Protein AF-0000000075437712 (afdb_homodimer)

Structure (mmCIF, N/CA/C/O backbone):
data_AF-0000000075437712-model_v1
#
loop_
_entity.id
_entity.type
_entity.pdbx_description
1 polymer 'X-Pro dipeptidyl-peptidase'
#
loop_
_atom_site.group_PDB
_atom_site.id
_atom_site.type_symbol
_atom_site.label_atom_id
_atom_site.label_alt_id
_atom_site.label_comp_id
_atom_site.label_asym_id
_atom_site.label_entity_id
_atom_site.label_seq_id
_atom_site.pdbx_PDB_ins_code
_atom_site.Cartn_x
_atom_site.Cartn_y
_atom_site.Cartn_z
_atom_site.occupancy
_atom_site.B_iso_or_equiv
_atom_site.auth_seq_id
_atom_site.auth_comp_id
_atom_site.auth_asym_id
_atom_site.auth_atom_id
_atom_site.pdbx_PDB_model_num
ATOM 1 N N . MET A 1 1 ? 35.438 31.781 1.878 1 19.27 1 MET A N 1
ATOM 2 C CA . MET A 1 1 ? 36.156 30.953 0.917 1 19.27 1 MET A CA 1
ATOM 3 C C . MET A 1 1 ? 35.562 29.547 0.841 1 19.27 1 MET A C 1
ATOM 5 O O . MET A 1 1 ? 34.906 29.109 1.767 1 19.27 1 MET A O 1
ATOM 9 N N . ALA A 1 2 ? 35.969 28.734 -0.292 1 21.73 2 ALA A N 1
ATOM 10 C CA . ALA A 1 2 ? 35.188 27.641 -0.884 1 21.73 2 ALA A CA 1
ATOM 11 C C . ALA A 1 2 ? 35.031 26.5 0.112 1 21.73 2 ALA A C 1
ATOM 13 O O . ALA A 1 2 ? 35.656 25.438 -0.028 1 21.73 2 ALA A O 1
ATOM 14 N N . LEU A 1 3 ? 35.031 26.656 1.427 1 22.58 3 LEU A N 1
ATOM 15 C CA . LEU A 1 3 ? 34.812 25.438 2.195 1 22.58 3 LEU A CA 1
ATOM 16 C C . LEU A 1 3 ? 33.406 24.875 1.938 1 22.58 3 LEU A C 1
ATOM 18 O O . LEU A 1 3 ? 32.594 24.828 2.846 1 22.58 3 LEU A O 1
ATOM 22 N N . ALA A 1 4 ? 32.688 25.25 0.867 1 29.36 4 ALA A N 1
ATOM 23 C CA . ALA A 1 4 ? 31.344 24.875 0.454 1 29.36 4 ALA A CA 1
ATOM 24 C C . ALA A 1 4 ? 31.234 23.375 0.222 1 29.36 4 ALA A C 1
ATOM 26 O O . ALA A 1 4 ? 31.141 22.922 -0.921 1 29.36 4 ALA A O 1
ATOM 27 N N . GLY A 1 5 ? 32.156 22.484 0.928 1 27.7 5 GLY A N 1
ATOM 28 C CA . GLY A 1 5 ? 32.188 21.047 0.712 1 27.7 5 GLY A CA 1
ATOM 29 C C . GLY A 1 5 ? 30.812 20.406 0.836 1 27.7 5 GLY A C 1
ATOM 30 O O . GLY A 1 5 ? 29.938 20.922 1.554 1 27.7 5 GLY A O 1
ATOM 31 N N . SER A 1 6 ? 30.359 19.719 -0.19 1 31.84 6 SER A N 1
ATOM 32 C CA . SER A 1 6 ? 29.141 18.938 -0.34 1 31.84 6 SER A CA 1
ATOM 33 C C . SER A 1 6 ? 28.859 18.125 0.912 1 31.84 6 SER A C 1
ATOM 35 O O . SER A 1 6 ? 29.656 17.266 1.298 1 31.84 6 SER A O 1
ATOM 37 N N . HIS A 1 7 ? 28.422 18.672 1.962 1 31.28 7 HIS A N 1
ATOM 38 C CA . HIS A 1 7 ? 28.125 18.203 3.307 1 31.28 7 HIS A CA 1
ATOM 39 C C . HIS A 1 7 ? 27.438 16.828 3.27 1 31.28 7 HIS A C 1
ATOM 41 O O . HIS A 1 7 ? 27.219 16.219 4.312 1 31.28 7 HIS A O 1
ATOM 47 N N . PHE A 1 8 ? 26.688 16.625 2.18 1 36 8 PHE A N 1
ATOM 48 C CA . PHE A 1 8 ? 25.984 15.352 2.273 1 36 8 PHE A CA 1
ATOM 49 C C . PHE A 1 8 ? 26.938 14.195 1.966 1 36 8 PHE A C 1
ATOM 51 O O . PHE A 1 8 ? 26.5 13.055 1.789 1 36 8 PHE A O 1
ATOM 58 N N . GLY A 1 9 ? 28.219 14.516 1.406 1 31.27 9 GLY A N 1
ATOM 59 C CA . GLY A 1 9 ? 29.047 13.43 0.918 1 31.27 9 GLY A CA 1
ATOM 60 C C . GLY A 1 9 ? 29.203 12.305 1.919 1 31.27 9 GLY A C 1
ATOM 61 O O . GLY A 1 9 ? 28.5 11.289 1.834 1 31.27 9 GLY A O 1
ATOM 62 N N . GLY A 1 10 ? 30.562 12.031 2.385 1 32.06 10 GLY A N 1
ATOM 63 C CA . GLY A 1 10 ? 31.375 10.836 2.602 1 32.06 10 GLY A CA 1
ATOM 64 C C . GLY A 1 10 ? 30.984 10.078 3.859 1 32.06 10 GLY A C 1
ATOM 65 O O . GLY A 1 10 ? 31.625 9.078 4.199 1 32.06 10 GLY A O 1
ATOM 66 N N . GLN A 1 11 ? 30.625 10.719 4.965 1 31.69 11 GLN A N 1
ATOM 67 C CA . GLN A 1 11 ? 30.812 9.789 6.074 1 31.69 11 GLN A CA 1
ATOM 68 C C . GLN A 1 11 ? 29.734 8.703 6.066 1 31.69 11 GLN A C 1
ATOM 70 O O . GLN A 1 11 ? 28.609 8.945 6.488 1 31.69 11 GLN A O 1
ATOM 75 N N . TRP A 1 12 ? 29.688 7.883 5.031 1 36.44 12 TRP A N 1
ATOM 76 C CA . TRP A 1 12 ? 28.953 6.629 5.16 1 36.44 12 TRP A CA 1
ATOM 77 C C . TRP A 1 12 ? 29.141 6.023 6.547 1 36.44 12 TRP A C 1
ATOM 79 O O . TRP A 1 12 ? 30.125 5.305 6.789 1 36.44 12 TRP A O 1
ATOM 89 N N . GLY A 1 13 ? 29.141 6.812 7.566 1 34.25 13 GLY A N 1
ATOM 90 C CA . GLY A 1 13 ? 29.156 6.082 8.82 1 34.25 13 GLY A CA 1
ATOM 91 C C . GLY A 1 13 ? 28.156 4.938 8.859 1 34.25 13 GLY A C 1
ATOM 92 O O . GLY A 1 13 ? 27.234 4.883 8.039 1 34.25 13 GLY A O 1
ATOM 93 N N . SER A 1 14 ? 28.578 3.873 9.562 1 41.28 14 SER A N 1
ATOM 94 C CA . SER A 1 14 ? 27.828 2.648 9.797 1 41.28 14 SER A CA 1
ATOM 95 C C . SER A 1 14 ? 26.359 2.947 10.047 1 41.28 14 SER A C 1
ATOM 97 O O . SER A 1 14 ? 26.016 3.773 10.898 1 41.28 14 SER A O 1
ATOM 99 N N . PHE A 1 15 ? 25.656 2.904 8.875 1 47.38 15 PHE A N 1
ATOM 100 C CA . PHE A 1 15 ? 24.203 2.91 9.086 1 47.38 15 PHE A CA 1
ATOM 101 C C . PHE A 1 15 ? 23.844 2.295 10.43 1 47.38 15 PHE A C 1
ATOM 103 O O . PHE A 1 15 ? 22.672 2.199 10.781 1 47.38 15 PHE A O 1
ATOM 110 N N . ALA A 1 16 ? 24.953 1.551 10.969 1 42.88 16 ALA A N 1
ATOM 111 C CA . ALA A 1 16 ? 24.641 0.781 12.172 1 42.88 16 ALA A CA 1
ATOM 112 C C . ALA A 1 16 ? 24.141 1.691 13.297 1 42.88 16 ALA A C 1
ATOM 114 O O . ALA A 1 16 ? 24.734 2.748 13.547 1 42.88 16 ALA A O 1
ATOM 115 N N . ILE A 1 17 ? 22.984 1.349 13.719 1 47.12 17 ILE A N 1
ATOM 116 C CA . ILE A 1 17 ? 22.172 1.823 14.836 1 47.12 17 ILE A CA 1
ATOM 117 C C . ILE A 1 17 ? 23.078 2.158 16.016 1 47.12 17 ILE A C 1
ATOM 119 O O . ILE A 1 17 ? 24.078 1.478 16.266 1 47.12 17 ILE A O 1
ATOM 123 N N . ALA A 1 18 ? 22.844 3.207 16.5 1 44.34 18 ALA A N 1
ATOM 124 C CA . ALA A 1 18 ? 23.234 3.639 17.844 1 44.34 18 ALA A CA 1
ATOM 125 C C . ALA A 1 18 ? 23.172 2.479 18.828 1 44.34 18 ALA A C 1
ATOM 127 O O . ALA A 1 18 ? 22.469 1.487 18.578 1 44.34 18 ALA A O 1
ATOM 128 N N . GLY A 1 19 ? 23.953 2.461 19.891 1 45 19 GLY A N 1
ATOM 129 C CA . GLY A 1 19 ? 24.203 1.577 21.016 1 45 19 GLY A CA 1
ATOM 130 C C . GLY A 1 19 ? 22.969 0.795 21.438 1 45 19 GLY A C 1
ATOM 131 O O . GLY A 1 19 ? 23.078 -0.218 22.125 1 45 19 GLY A O 1
ATOM 132 N N . ASP A 1 20 ? 21.75 1.227 21.141 1 50.75 20 ASP A N 1
ATOM 133 C CA . ASP A 1 20 ? 20.578 0.594 21.719 1 50.75 20 ASP A CA 1
ATOM 134 C C . ASP A 1 20 ? 20.062 -0.544 20.844 1 50.75 20 ASP A C 1
ATOM 136 O O . ASP A 1 20 ? 19.031 -1.147 21.125 1 50.75 20 ASP A O 1
ATOM 140 N N . SER A 1 21 ? 20.719 -0.77 19.688 1 51.44 21 SER A N 1
ATOM 141 C CA . SER A 1 21 ? 20.25 -1.776 18.734 1 51.44 21 SER A CA 1
ATOM 142 C C . SER A 1 21 ? 20.406 -3.184 19.297 1 51.44 21 SER A C 1
ATOM 144 O O . SER A 1 21 ? 19.75 -4.121 18.844 1 51.44 21 SER A O 1
ATOM 146 N N . PHE A 1 22 ? 21.188 -3.359 20.359 1 49.28 22 PHE A N 1
ATOM 147 C CA . PHE A 1 22 ? 21.5 -4.699 20.844 1 49.28 22 PHE A CA 1
ATOM 148 C C . PHE A 1 22 ? 20.391 -5.223 21.734 1 49.28 22 PHE A C 1
ATOM 150 O O . PHE A 1 22 ? 20.328 -6.418 22.031 1 49.28 22 PHE A O 1
ATOM 157 N N . ASN A 1 23 ? 19.328 -4.332 22.016 1 65.81 23 ASN A N 1
ATOM 158 C CA . ASN A 1 23 ? 18.281 -4.844 22.891 1 65.81 23 ASN A CA 1
ATOM 159 C C . ASN A 1 23 ? 16.984 -5.078 22.109 1 65.81 23 ASN A C 1
ATOM 161 O O . ASN A 1 23 ? 15.922 -5.277 22.719 1 65.81 23 ASN A O 1
ATOM 165 N N . LEU A 1 24 ? 17.234 -5.27 20.766 1 82 24 LEU A N 1
ATOM 166 C CA . LEU A 1 24 ? 16.047 -5.504 19.953 1 82 24 LEU A CA 1
ATOM 167 C C . LEU A 1 24 ? 15.844 -6.996 19.719 1 82 24 LEU A C 1
ATOM 169 O O . LEU A 1 24 ? 16.812 -7.758 19.625 1 82 24 LEU A O 1
ATOM 173 N N . SER A 1 25 ? 14.586 -7.414 19.75 1 91.94 25 SER A N 1
ATOM 174 C CA . SER A 1 25 ? 14.258 -8.781 19.359 1 91.94 25 SER A CA 1
ATOM 175 C C . SER A 1 25 ? 14.617 -9.023 17.891 1 91.94 25 SER A C 1
ATOM 177 O O . SER A 1 25 ? 14.852 -8.078 17.141 1 91.94 25 SER A O 1
ATOM 179 N N . MET A 1 26 ? 14.789 -10.25 17.5 1 96 26 MET A N 1
ATOM 180 C CA . MET A 1 26 ? 15.062 -10.562 16.094 1 96 26 MET A CA 1
ATOM 181 C C . MET A 1 26 ? 13.922 -10.078 15.203 1 96 26 MET A C 1
ATOM 183 O O . MET A 1 26 ? 14.164 -9.641 14.078 1 96 26 MET A O 1
ATOM 187 N N . THR A 1 27 ? 12.672 -10.141 15.727 1 95.19 27 THR A N 1
ATOM 188 C CA . THR A 1 27 ? 11.523 -9.586 15.016 1 95.19 27 THR A CA 1
ATOM 189 C C . THR A 1 27 ? 11.742 -8.109 14.703 1 95.19 27 THR A C 1
ATOM 191 O O . THR A 1 27 ? 11.508 -7.66 13.578 1 95.19 27 THR A O 1
ATOM 194 N N . ASP A 1 28 ? 12.266 -7.395 15.664 1 94.44 28 ASP A N 1
ATOM 195 C CA . ASP A 1 28 ? 12.531 -5.973 15.484 1 94.44 28 ASP A CA 1
ATOM 196 C C . ASP A 1 28 ? 13.602 -5.742 14.422 1 94.44 28 ASP A C 1
ATOM 198 O O . ASP A 1 28 ? 13.508 -4.801 13.633 1 94.44 28 ASP A O 1
ATOM 202 N N . HIS A 1 29 ? 14.625 -6.629 14.445 1 96.38 29 HIS A N 1
ATOM 203 C CA . HIS A 1 29 ? 15.68 -6.516 13.445 1 96.38 29 HIS A CA 1
ATOM 204 C C . HIS A 1 29 ? 15.125 -6.711 12.039 1 96.38 29 HIS A C 1
ATOM 206 O O . HIS A 1 29 ? 15.516 -6.008 11.102 1 96.38 29 HIS A O 1
ATOM 212 N N . VAL A 1 30 ? 14.211 -7.645 11.891 1 97.38 30 VAL A N 1
ATOM 213 C CA . VAL A 1 30 ? 13.602 -7.918 10.586 1 97.38 30 VAL A CA 1
ATOM 214 C C . VAL A 1 30 ? 12.797 -6.703 10.133 1 97.38 30 VAL A C 1
ATOM 216 O O . VAL A 1 30 ? 12.938 -6.25 8.992 1 97.38 30 VAL A O 1
ATOM 219 N N . ILE A 1 31 ? 12.008 -6.129 11.023 1 96.44 31 ILE A N 1
ATOM 220 C CA . ILE A 1 31 ? 11.164 -4.977 10.727 1 96.44 31 ILE A CA 1
ATOM 221 C C . ILE A 1 31 ? 12.031 -3.783 10.336 1 96.44 31 ILE A C 1
ATOM 223 O O . ILE A 1 31 ? 11.758 -3.102 9.352 1 96.44 31 ILE A O 1
ATOM 227 N N . ARG A 1 32 ? 13.047 -3.576 11.086 1 96.31 32 ARG A N 1
ATOM 228 C CA . ARG A 1 32 ? 13.953 -2.459 10.828 1 96.31 32 ARG A CA 1
ATOM 229 C C . ARG A 1 32 ? 14.641 -2.609 9.477 1 96.31 32 ARG A C 1
ATOM 231 O O . ARG A 1 32 ? 14.75 -1.644 8.719 1 96.31 32 ARG A O 1
ATOM 238 N N . THR A 1 33 ? 15.102 -3.82 9.172 1 97.56 33 THR A N 1
ATOM 239 C CA . THR A 1 33 ? 15.781 -4.074 7.906 1 97.56 33 THR A CA 1
ATOM 240 C C . THR A 1 33 ? 14.852 -3.789 6.73 1 97.56 33 THR A C 1
ATOM 242 O O . THR A 1 33 ? 15.25 -3.141 5.758 1 97.56 33 THR A O 1
ATOM 245 N N . GLN A 1 34 ? 13.656 -4.23 6.863 1 97.06 34 GLN A N 1
ATOM 246 C CA . GLN A 1 34 ? 12.68 -3.988 5.809 1 97.06 34 GLN A CA 1
ATOM 247 C C . GLN A 1 34 ? 12.445 -2.494 5.602 1 97.06 34 GLN A C 1
ATOM 249 O O . GLN A 1 34 ? 12.414 -2.014 4.469 1 97.06 34 GLN A O 1
ATOM 254 N N . ALA A 1 35 ? 12.273 -1.792 6.648 1 96.81 35 ALA A N 1
ATOM 255 C CA . ALA A 1 35 ? 12.055 -0.349 6.578 1 96.81 35 ALA A CA 1
ATOM 256 C C . ALA A 1 35 ? 13.266 0.361 5.977 1 96.81 35 ALA A C 1
ATOM 258 O O . ALA A 1 35 ? 13.109 1.267 5.152 1 96.81 35 ALA A O 1
ATOM 259 N N . ASP A 1 36 ? 14.469 -0.051 6.395 1 97.5 36 ASP A N 1
ATOM 260 C CA . ASP A 1 36 ? 15.703 0.557 5.898 1 97.5 36 ASP A CA 1
ATOM 261 C C . ASP A 1 36 ? 15.836 0.368 4.391 1 97.5 36 ASP A C 1
ATOM 263 O O . ASP A 1 36 ? 16.188 1.306 3.67 1 97.5 36 ASP A O 1
ATOM 267 N N . LEU A 1 37 ? 15.547 -0.767 3.992 1 97.5 37 LEU A N 1
ATOM 268 C CA . LEU A 1 37 ? 15.695 -1.061 2.57 1 97.5 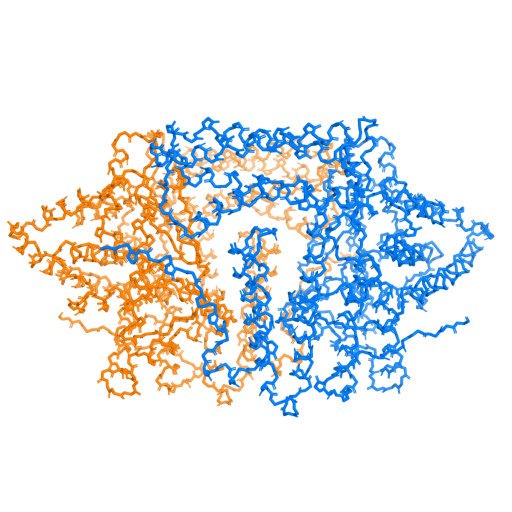37 LEU A CA 1
ATOM 269 C C . LEU A 1 37 ? 14.68 -0.275 1.745 1 97.5 37 LEU A C 1
ATOM 271 O O . LEU A 1 37 ? 14.969 0.126 0.616 1 97.5 37 LEU A O 1
ATOM 275 N N . GLY A 1 38 ? 13.508 -0.101 2.309 1 96.5 38 GLY A N 1
ATOM 276 C CA . GLY A 1 38 ? 12.555 0.771 1.644 1 96.5 38 GLY A CA 1
ATOM 277 C C . GLY A 1 38 ? 13.078 2.176 1.422 1 96.5 38 GLY A C 1
ATOM 278 O O . GLY A 1 38 ? 12.93 2.738 0.336 1 96.5 38 GLY A O 1
ATOM 279 N N . GLU A 1 39 ? 13.773 2.699 2.396 1 96.12 39 GLU A N 1
ATOM 280 C CA . GLU A 1 39 ? 14.375 4.027 2.312 1 96.12 39 GLU A CA 1
ATOM 281 C C . GLU A 1 39 ? 15.484 4.062 1.266 1 96.12 39 GLU A C 1
ATOM 283 O O . GLU A 1 39 ? 15.531 4.973 0.434 1 96.12 39 GLU A O 1
ATOM 288 N N . LEU A 1 40 ? 16.312 3.09 1.335 1 97.62 40 LEU A N 1
ATOM 289 C CA . LEU A 1 40 ? 17.484 3.047 0.467 1 97.62 40 LEU A CA 1
ATOM 290 C C . LEU A 1 40 ? 17.062 2.898 -0.994 1 97.62 40 LEU A C 1
ATOM 292 O O . LEU A 1 40 ? 17.609 3.582 -1.867 1 97.62 40 LEU A O 1
ATOM 296 N N . ASP A 1 41 ? 16.062 2.121 -1.199 1 96.88 41 ASP A N 1
ATOM 297 C CA . ASP A 1 41 ? 15.625 1.867 -2.568 1 96.88 41 ASP A CA 1
ATOM 298 C C . ASP A 1 41 ? 14.961 3.102 -3.172 1 96.88 41 ASP A C 1
ATOM 300 O O . ASP A 1 41 ? 15.125 3.381 -4.359 1 96.88 41 ASP A O 1
ATOM 304 N N . GLU A 1 42 ? 14.242 3.785 -2.383 1 96.94 42 GLU A N 1
ATOM 305 C CA . GLU A 1 42 ? 13.547 4.973 -2.877 1 96.94 42 GLU A CA 1
ATOM 306 C C . GLU A 1 42 ? 14.531 6.105 -3.166 1 96.94 42 GLU A C 1
ATOM 308 O O . GLU A 1 42 ? 14.352 6.852 -4.129 1 96.94 42 GLU A O 1
ATOM 313 N N . PHE A 1 43 ? 15.547 6.23 -2.355 1 97.75 43 PHE A N 1
ATOM 314 C CA . PHE A 1 43 ? 16.484 7.336 -2.523 1 97.75 43 PHE A CA 1
ATOM 315 C C . PHE A 1 43 ? 17.5 7.02 -3.609 1 97.75 43 PHE A C 1
ATOM 317 O O . PHE A 1 43 ? 17.734 7.832 -4.508 1 97.75 43 PHE A O 1
ATOM 324 N N . TYR A 1 44 ? 18.109 5.816 -3.492 1 97.94 44 TYR A N 1
ATOM 325 C CA . TYR A 1 44 ? 19.109 5.398 -4.465 1 97.94 44 TYR A CA 1
ATOM 326 C C . TYR A 1 44 ? 18.469 4.668 -5.637 1 97.94 44 TYR A C 1
ATOM 328 O O . TYR A 1 44 ? 18.719 3.484 -5.863 1 97.94 44 TYR A O 1
ATOM 336 N N . ASN A 1 45 ? 17.734 5.414 -6.496 1 97.69 45 ASN A N 1
ATOM 337 C CA . ASN A 1 45 ? 16.859 4.789 -7.469 1 97.69 45 ASN A CA 1
ATOM 338 C C . ASN A 1 45 ? 17.469 4.797 -8.867 1 97.69 45 ASN A C 1
ATOM 340 O O . ASN A 1 45 ? 16.797 4.465 -9.844 1 97.69 45 ASN A O 1
ATOM 344 N N . ILE A 1 46 ? 18.766 5.258 -8.953 1 98.19 46 ILE A N 1
ATOM 345 C CA . ILE A 1 46 ? 19.484 5.121 -10.211 1 98.19 46 ILE A CA 1
ATOM 346 C C . ILE A 1 46 ? 20.219 3.781 -10.25 1 98.19 46 ILE A C 1
ATOM 348 O O . ILE A 1 46 ? 21.297 3.643 -9.68 1 98.19 46 ILE A O 1
ATOM 352 N N . ASP A 1 47 ? 19.734 2.918 -10.969 1 95.38 47 ASP A N 1
ATOM 353 C CA . ASP A 1 47 ? 20.094 1.507 -10.883 1 95.38 47 ASP A CA 1
ATOM 354 C C . ASP A 1 47 ? 21.594 1.302 -11.125 1 95.38 47 ASP A C 1
ATOM 356 O O . ASP A 1 47 ? 22.25 0.542 -10.406 1 95.38 47 ASP A O 1
ATOM 360 N N . MET A 1 48 ? 22.141 2.002 -12.125 1 96.19 48 MET A N 1
ATOM 361 C CA . MET A 1 48 ? 23.516 1.712 -12.516 1 96.19 48 MET A CA 1
ATOM 362 C C . MET A 1 48 ? 24.5 2.635 -11.797 1 96.19 48 MET A C 1
ATOM 364 O O . MET A 1 48 ? 25.703 2.584 -12.047 1 96.19 48 MET A O 1
ATOM 368 N N . ALA A 1 49 ? 23.984 3.494 -10.898 1 97.5 49 ALA A N 1
ATOM 369 C CA . ALA A 1 49 ? 24.844 4.469 -10.242 1 97.5 49 ALA A CA 1
ATOM 370 C C . ALA A 1 49 ? 25.781 3.789 -9.242 1 97.5 49 ALA A C 1
ATOM 372 O O . ALA A 1 49 ? 25.344 2.984 -8.422 1 97.5 49 ALA A O 1
ATOM 373 N N . PRO A 1 50 ? 27.047 4.145 -9.273 1 96.62 50 PRO A N 1
ATOM 374 C CA . PRO A 1 50 ? 28 3.594 -8.305 1 96.62 50 PRO A CA 1
ATOM 375 C C . PRO A 1 50 ? 27.594 3.891 -6.859 1 96.62 50 PRO A C 1
ATOM 377 O O . PRO A 1 50 ? 27.797 3.055 -5.977 1 96.62 50 PRO A O 1
ATOM 380 N N . ARG A 1 51 ? 26.969 5.027 -6.664 1 96.56 51 ARG A N 1
ATOM 381 C CA . ARG A 1 51 ? 26.594 5.414 -5.309 1 96.56 51 ARG A CA 1
ATOM 382 C C . ARG A 1 51 ? 25.562 4.457 -4.734 1 96.56 51 ARG A C 1
ATOM 384 O O . ARG A 1 51 ? 25.562 4.184 -3.531 1 96.56 51 ARG A O 1
ATOM 391 N N . ARG A 1 52 ? 24.656 3.963 -5.59 1 97.31 52 ARG A N 1
ATOM 392 C CA . ARG A 1 52 ? 23.672 2.975 -5.133 1 97.31 52 ARG A CA 1
ATOM 393 C C . ARG A 1 52 ? 24.375 1.688 -4.695 1 97.31 52 ARG A C 1
ATOM 395 O O . ARG A 1 52 ? 24.078 1.155 -3.621 1 97.31 52 ARG A O 1
ATOM 402 N N . TYR A 1 53 ? 25.312 1.24 -5.523 1 96.81 53 TYR A N 1
ATOM 403 C CA . TYR A 1 53 ? 26.062 0.025 -5.219 1 96.81 53 TYR A CA 1
ATOM 404 C C . TYR A 1 53 ? 26.797 0.158 -3.895 1 96.81 53 TYR A C 1
ATOM 406 O O . TYR A 1 53 ? 26.75 -0.739 -3.051 1 96.81 53 TYR A O 1
ATOM 414 N N . GLN A 1 54 ? 27.422 1.287 -3.732 1 97.44 54 GLN A N 1
ATOM 415 C CA . GLN A 1 54 ? 28.203 1.521 -2.525 1 97.44 54 GLN A CA 1
ATOM 416 C C . GLN A 1 54 ? 27.312 1.577 -1.289 1 97.44 54 GLN A C 1
ATOM 418 O O . GLN A 1 54 ? 27.625 0.966 -0.264 1 97.44 54 GLN A O 1
ATOM 423 N N . ALA A 1 55 ? 26.234 2.271 -1.4 1 97.69 55 ALA A N 1
ATOM 424 C CA . ALA A 1 55 ? 25.312 2.424 -0.277 1 97.69 55 ALA A CA 1
ATOM 425 C C . ALA A 1 55 ? 24.734 1.077 0.142 1 97.69 55 ALA A C 1
ATOM 427 O O . ALA A 1 55 ? 24.719 0.74 1.329 1 97.69 55 ALA A O 1
ATOM 428 N N . LEU A 1 56 ? 24.297 0.277 -0.819 1 98.25 56 LEU A N 1
ATOM 429 C CA . LEU A 1 56 ? 23.672 -1.009 -0.526 1 98.25 56 LEU A CA 1
ATOM 430 C C . LEU A 1 56 ? 24.703 -2.004 0.001 1 98.25 56 LEU A C 1
ATOM 432 O O . LEU A 1 56 ? 24.422 -2.75 0.942 1 98.25 56 LEU A O 1
ATOM 436 N N . THR A 1 57 ? 25.891 -1.991 -0.6 1 98.38 57 THR A N 1
ATOM 437 C CA . THR A 1 57 ? 26.953 -2.873 -0.123 1 98.38 57 THR A CA 1
ATOM 438 C C . THR A 1 57 ? 27.312 -2.557 1.328 1 98.38 57 THR A C 1
ATOM 440 O O . THR A 1 57 ? 27.391 -3.461 2.162 1 98.38 57 THR A O 1
ATOM 443 N N . THR A 1 58 ? 27.484 -1.269 1.579 1 98.06 58 THR A N 1
ATOM 444 C CA . THR A 1 58 ? 27.828 -0.839 2.932 1 98.06 58 THR A CA 1
ATOM 445 C C . THR A 1 58 ? 26.719 -1.224 3.912 1 98.06 58 THR A C 1
ATOM 447 O O . THR A 1 58 ? 27 -1.718 5.008 1 98.06 58 THR A O 1
ATOM 450 N N . TYR A 1 59 ? 25.484 -1.056 3.551 1 98 59 TYR A N 1
ATOM 451 C CA . TYR A 1 59 ? 24.359 -1.37 4.426 1 98 59 TYR A CA 1
ATOM 452 C C . TYR A 1 59 ? 24.328 -2.857 4.758 1 98 59 TYR A C 1
ATOM 454 O O . TYR A 1 59 ? 24.266 -3.238 5.93 1 98 59 TYR A O 1
ATOM 462 N N . HIS A 1 60 ? 24.359 -3.709 3.742 1 98.5 60 HIS A N 1
ATOM 463 C CA . HIS A 1 60 ? 24.234 -5.148 3.957 1 98.5 60 HIS A CA 1
ATOM 464 C C . HIS A 1 60 ? 25.406 -5.676 4.777 1 98.5 60 HIS A C 1
ATOM 466 O O . HIS A 1 60 ? 25.219 -6.52 5.656 1 98.5 60 HIS A O 1
ATOM 472 N N . LYS A 1 61 ? 26.594 -5.168 4.52 1 98.38 61 LYS A N 1
ATOM 473 C CA . LYS A 1 61 ? 27.75 -5.586 5.301 1 98.38 61 LYS A CA 1
ATOM 474 C C . LYS A 1 61 ? 27.625 -5.145 6.758 1 98.38 61 LYS A C 1
ATOM 476 O O . LYS A 1 61 ? 27.938 -5.906 7.672 1 98.38 61 LYS A O 1
ATOM 481 N N . SER A 1 62 ? 27.125 -3.943 6.953 1 97.56 62 SER A N 1
ATOM 482 C CA . SER A 1 62 ? 26.938 -3.434 8.305 1 97.56 62 SER A CA 1
ATOM 483 C C . SER A 1 62 ? 25.906 -4.25 9.078 1 97.56 62 SER A C 1
ATOM 485 O O . SER A 1 62 ? 26.062 -4.48 10.273 1 97.56 62 SER A O 1
ATOM 487 N N . GLU A 1 63 ? 24.891 -4.664 8.422 1 97.19 63 GLU A N 1
ATOM 488 C CA . GLU A 1 63 ? 23.859 -5.488 9.055 1 97.19 63 GLU A CA 1
ATOM 489 C C . GLU A 1 63 ? 24.422 -6.863 9.422 1 97.19 63 GLU A C 1
ATOM 491 O O . GLU A 1 63 ? 24.062 -7.414 10.469 1 97.19 63 GLU A O 1
ATOM 496 N N . GLN A 1 64 ? 25.234 -7.395 8.547 1 97.5 64 GLN A N 1
ATOM 497 C CA . GLN A 1 64 ? 25.859 -8.672 8.875 1 97.5 64 GLN A CA 1
ATOM 498 C C . GLN A 1 64 ? 26.781 -8.539 10.086 1 97.5 64 GLN A C 1
ATOM 500 O O . GLN A 1 64 ? 26.859 -9.438 10.922 1 97.5 64 GLN A O 1
ATOM 505 N N . ASP A 1 65 ? 27.469 -7.43 10.195 1 97 65 ASP A N 1
ATOM 506 C CA . ASP A 1 65 ? 28.312 -7.164 11.359 1 97 65 ASP A CA 1
ATOM 507 C C . ASP A 1 65 ? 27.469 -7.082 12.633 1 97 65 ASP A C 1
ATOM 509 O O . ASP A 1 65 ? 27.828 -7.648 13.664 1 97 65 ASP A O 1
ATOM 513 N N . LEU A 1 66 ? 26.375 -6.461 12.523 1 95.12 66 LEU A N 1
ATOM 514 C CA . LEU A 1 66 ? 25.469 -6.352 13.656 1 95.12 66 LEU A CA 1
ATOM 515 C C . LEU A 1 66 ? 24.969 -7.727 14.078 1 95.12 66 LEU A C 1
ATOM 517 O O . LEU A 1 66 ? 24.906 -8.031 15.273 1 95.12 66 LEU A O 1
ATOM 521 N N . LEU A 1 67 ? 24.594 -8.508 13.102 1 96.19 67 LEU A N 1
ATOM 522 C CA . LEU A 1 67 ? 24.125 -9.859 13.391 1 96.19 67 LEU A CA 1
ATOM 523 C C . LEU A 1 67 ? 25.203 -10.672 14.086 1 96.19 67 LEU A C 1
ATOM 525 O O . LEU A 1 67 ? 24.906 -11.438 15.008 1 96.19 67 LEU A O 1
ATOM 529 N N . SER A 1 68 ? 26.406 -10.484 13.688 1 95.69 68 SER A N 1
ATOM 530 C CA . SER A 1 68 ? 27.516 -11.258 14.242 1 95.69 68 SER A CA 1
ATOM 531 C C . SER A 1 68 ? 27.703 -10.984 15.727 1 95.69 68 SER A C 1
ATOM 533 O O . SER A 1 68 ? 28.266 -11.805 16.453 1 95.69 68 SER A O 1
ATOM 535 N N . GLU A 1 69 ? 27.156 -9.883 16.234 1 94.75 69 GLU A N 1
ATOM 536 C CA . GLU A 1 69 ? 27.312 -9.484 17.625 1 94.75 69 GLU A CA 1
ATOM 537 C C . GLU A 1 69 ? 26.172 -10.039 18.484 1 94.75 69 GLU A C 1
ATOM 539 O O . GLU A 1 69 ? 26.219 -9.984 19.719 1 94.75 69 GLU A O 1
ATOM 544 N N . ILE A 1 70 ? 25.188 -10.617 17.828 1 95.5 70 ILE A N 1
ATOM 545 C CA . ILE A 1 70 ? 24.031 -11.156 18.547 1 95.5 70 ILE A CA 1
ATOM 546 C C . ILE A 1 70 ? 24.391 -12.523 19.125 1 95.5 70 ILE A C 1
ATOM 548 O O . ILE A 1 70 ? 25.031 -13.336 18.453 1 95.5 70 ILE A O 1
ATOM 552 N N . ASP A 1 71 ? 24 -12.789 20.375 1 95.88 71 ASP A N 1
ATOM 553 C CA . ASP A 1 71 ? 24.203 -14.086 21.016 1 95.88 71 ASP A CA 1
ATOM 554 C C . ASP A 1 71 ? 23.219 -15.117 20.484 1 95.88 71 ASP A C 1
ATOM 556 O O . ASP A 1 71 ? 22.141 -15.32 21.078 1 95.88 71 ASP A O 1
ATOM 560 N N . PHE A 1 72 ? 23.609 -15.844 19.5 1 96.94 72 PHE A N 1
ATOM 561 C CA . PHE A 1 72 ? 22.766 -16.781 18.766 1 96.94 72 PHE A CA 1
ATOM 562 C C . PHE A 1 72 ? 22.266 -17.891 19.703 1 96.94 72 PHE A C 1
ATOM 564 O O . PHE A 1 72 ? 21.094 -18.281 19.609 1 96.94 72 PHE A O 1
ATOM 571 N N . GLU A 1 73 ? 23.016 -18.312 20.609 1 96.56 73 GLU A N 1
ATOM 572 C CA . GLU A 1 73 ? 22.703 -19.484 21.422 1 96.56 73 GLU A CA 1
ATOM 573 C C . GLU A 1 73 ? 21.562 -19.188 22.391 1 96.56 73 GLU A C 1
ATOM 575 O O . GLU A 1 73 ? 20.844 -20.109 22.812 1 96.56 73 GLU A O 1
ATOM 580 N N . HIS A 1 74 ? 21.359 -17.984 22.688 1 95.5 74 HIS A N 1
ATOM 581 C CA . HIS A 1 74 ? 20.344 -17.641 23.688 1 95.5 74 HIS A CA 1
ATOM 582 C C . HIS A 1 74 ? 19.031 -17.25 23.016 1 95.5 74 HIS A C 1
ATOM 584 O O . HIS A 1 74 ? 18.047 -16.953 23.688 1 95.5 74 HIS A O 1
ATOM 590 N N . LEU A 1 75 ? 19.031 -17.25 21.672 1 96.69 75 LEU A N 1
ATOM 591 C CA . LEU A 1 75 ? 17.781 -17.031 20.969 1 96.69 75 LEU A CA 1
ATOM 592 C C . LEU A 1 75 ? 16.875 -18.266 21.078 1 96.69 75 LEU A C 1
ATOM 594 O O . LEU A 1 75 ? 17.375 -19.391 21.156 1 96.69 75 LEU A O 1
ATOM 598 N N . ASP A 1 76 ? 15.617 -18 21.172 1 96.06 76 ASP A N 1
ATOM 599 C CA . ASP A 1 76 ? 14.703 -19.125 21.031 1 96.06 76 ASP A CA 1
ATOM 600 C C . ASP A 1 76 ? 14.641 -19.594 19.578 1 96.06 76 ASP A C 1
ATOM 602 O O . ASP A 1 76 ? 15.289 -19 18.703 1 96.06 76 ASP A O 1
ATOM 606 N N . GLN A 1 77 ? 13.977 -20.609 19.219 1 97.12 77 GLN A N 1
ATOM 607 C CA . GLN A 1 77 ? 13.969 -21.234 17.906 1 97.12 77 GLN A CA 1
ATOM 608 C C . GLN A 1 77 ? 13.523 -20.25 16.828 1 97.12 77 GLN A C 1
ATOM 610 O O . GLN A 1 77 ? 14.109 -20.188 15.742 1 97.12 77 GLN A O 1
ATOM 615 N N . GLU A 1 78 ? 12.469 -19.438 17.109 1 96.88 78 GLU A N 1
ATOM 616 C CA . GLU A 1 78 ? 11.992 -18.422 16.172 1 96.88 78 GLU A CA 1
ATOM 617 C C . GLU A 1 78 ? 13.062 -17.375 15.898 1 96.88 78 GLU A C 1
ATOM 619 O O . GLU A 1 78 ? 13.273 -16.969 14.75 1 96.88 78 GLU A O 1
ATOM 624 N N . GLY A 1 79 ? 13.703 -16.953 16.969 1 97.56 79 GLY A N 1
ATOM 625 C CA . GLY A 1 79 ? 14.781 -15.984 16.844 1 97.56 79 GLY A CA 1
ATOM 626 C C . GLY A 1 79 ? 15.953 -16.5 16.031 1 97.56 79 GLY A C 1
ATOM 627 O O . GLY A 1 79 ? 16.531 -15.773 15.234 1 97.56 79 GLY A O 1
ATOM 628 N N . LYS A 1 80 ? 16.312 -17.812 16.281 1 98.31 80 LYS A N 1
ATOM 629 C CA . LYS A 1 80 ? 17.391 -18.422 15.516 1 98.31 80 LYS A CA 1
ATOM 630 C C . LYS A 1 80 ? 17.062 -18.469 14.031 1 98.31 80 LYS A C 1
ATOM 632 O O . LYS A 1 80 ? 17.906 -18.188 13.188 1 98.31 80 LYS A O 1
ATOM 637 N N . VAL A 1 81 ? 15.844 -18.766 13.695 1 98.38 81 VAL A N 1
ATOM 638 C CA . VAL A 1 81 ? 15.406 -18.812 12.305 1 98.38 81 VAL A CA 1
ATOM 639 C C . VAL A 1 81 ? 15.484 -17.406 11.688 1 98.38 81 VAL A C 1
ATOM 641 O O . VAL A 1 81 ? 16.016 -17.25 10.586 1 98.38 81 VAL A O 1
ATOM 644 N N . ASP A 1 82 ? 14.984 -16.391 12.43 1 98.31 82 ASP A N 1
ATOM 645 C CA . ASP A 1 82 ? 15.031 -15.031 11.914 1 98.31 82 ASP A CA 1
ATOM 646 C C . ASP A 1 82 ? 16.469 -14.578 11.703 1 98.31 82 ASP A C 1
ATOM 648 O O . ASP A 1 82 ? 16.766 -13.867 10.742 1 98.31 82 ASP A O 1
ATOM 652 N N . TYR A 1 83 ? 17.344 -14.977 12.656 1 98.31 83 TYR A N 1
ATOM 653 C CA . TYR A 1 83 ? 18.766 -14.656 12.523 1 98.31 83 TYR A CA 1
ATOM 654 C C . TYR A 1 83 ? 19.344 -15.242 11.242 1 98.31 83 TYR A C 1
ATOM 656 O O . TYR A 1 83 ? 19.969 -14.523 10.453 1 98.31 83 TYR A O 1
ATOM 664 N N . ILE A 1 84 ? 19.125 -16.516 11.039 1 98.5 84 ILE A N 1
ATOM 665 C CA . ILE A 1 84 ? 19.656 -17.219 9.875 1 98.5 84 ILE A CA 1
ATOM 666 C C . ILE A 1 84 ? 19.062 -16.609 8.594 1 98.5 84 ILE A C 1
ATOM 668 O O . ILE A 1 84 ? 19.781 -16.406 7.613 1 98.5 84 ILE A O 1
ATOM 672 N N . MET A 1 85 ? 17.797 -16.266 8.641 1 98.44 85 MET A N 1
ATOM 673 C CA . MET A 1 85 ? 17.125 -15.703 7.469 1 98.44 85 MET A CA 1
ATOM 674 C C . MET A 1 85 ? 17.688 -14.328 7.121 1 98.44 85 MET A C 1
ATOM 676 O O . MET A 1 85 ? 17.891 -14.016 5.945 1 98.44 85 MET A O 1
ATOM 680 N N . LEU A 1 86 ? 17.922 -13.484 8.109 1 98.25 86 LEU A N 1
ATOM 681 C CA . LEU A 1 86 ? 18.5 -12.172 7.844 1 98.25 86 LEU A CA 1
ATOM 682 C C . LEU A 1 86 ? 19.906 -12.305 7.262 1 98.25 86 LEU A C 1
ATOM 684 O O . LEU A 1 86 ? 20.25 -11.617 6.301 1 98.25 86 LEU A O 1
ATOM 688 N N . ASN A 1 87 ? 20.656 -13.188 7.867 1 98.25 87 ASN A N 1
ATOM 689 C CA . ASN A 1 87 ? 22.016 -13.398 7.355 1 98.25 87 ASN A CA 1
ATOM 690 C C . ASN A 1 87 ? 22 -13.898 5.914 1 98.25 87 ASN A C 1
ATOM 692 O O . ASN A 1 87 ? 22.766 -13.422 5.078 1 98.25 87 ASN A O 1
ATOM 696 N N . THR A 1 88 ? 21.141 -14.859 5.684 1 97.94 88 THR A N 1
ATOM 697 C CA . THR A 1 88 ? 20.984 -15.398 4.336 1 97.94 88 THR A CA 1
ATOM 698 C C . THR A 1 88 ? 20.531 -14.305 3.369 1 97.94 88 THR A C 1
ATOM 700 O O . THR A 1 88 ? 21.031 -14.219 2.246 1 97.94 88 THR A O 1
ATOM 703 N N . TYR A 1 89 ? 19.672 -13.469 3.816 1 97.75 89 TYR A N 1
ATOM 704 C CA . TYR A 1 89 ? 19.156 -12.375 2.998 1 97.75 89 TYR A CA 1
ATOM 705 C C . TYR A 1 89 ? 20.266 -11.414 2.605 1 97.75 89 TYR A C 1
ATOM 707 O O . TYR A 1 89 ? 20.422 -11.078 1.431 1 97.75 89 TYR A O 1
ATOM 715 N N . HIS A 1 90 ? 20.984 -10.977 3.586 1 98.44 90 HIS A N 1
ATOM 716 C CA . HIS A 1 90 ? 22.062 -10.031 3.318 1 98.44 90 HIS A CA 1
ATOM 717 C C . HIS A 1 90 ? 23.125 -10.648 2.422 1 98.44 90 HIS A C 1
ATOM 719 O O . HIS A 1 90 ? 23.672 -9.977 1.542 1 98.44 90 HIS A O 1
ATOM 725 N N . THR A 1 91 ? 23.422 -11.891 2.574 1 98.12 91 THR A N 1
ATOM 726 C CA . THR A 1 91 ? 24.375 -12.586 1.72 1 98.12 91 THR A CA 1
ATOM 727 C C . THR A 1 91 ? 23.875 -12.641 0.28 1 98.12 91 THR A C 1
ATOM 729 O O . THR A 1 91 ? 24.625 -12.359 -0.657 1 98.12 91 THR A O 1
ATOM 732 N N . ARG A 1 92 ? 22.625 -12.984 0.13 1 97.31 92 ARG A N 1
ATOM 733 C CA . ARG A 1 92 ? 22 -13.008 -1.188 1 97.31 92 ARG A CA 1
ATOM 734 C C . ARG A 1 92 ? 22.125 -11.656 -1.881 1 97.31 92 ARG A C 1
ATOM 736 O O . ARG A 1 92 ? 22.516 -11.586 -3.051 1 97.31 92 ARG A O 1
ATOM 743 N N . GLN A 1 93 ? 21.828 -10.609 -1.12 1 97.56 93 GLN A N 1
ATOM 744 C CA . GLN A 1 93 ? 21.875 -9.266 -1.677 1 97.56 93 GLN A CA 1
ATOM 745 C C . GLN A 1 93 ? 23.297 -8.883 -2.088 1 97.56 93 GLN A C 1
ATOM 747 O O . GLN A 1 93 ? 23.5 -8.328 -3.166 1 97.56 93 GLN A O 1
ATOM 752 N N . LEU A 1 94 ? 24.266 -9.195 -1.245 1 98.25 94 LEU A N 1
ATOM 753 C CA . LEU A 1 94 ? 25.656 -8.875 -1.534 1 98.25 94 LEU A CA 1
ATOM 754 C C . LEU A 1 94 ? 26.141 -9.633 -2.764 1 98.25 94 LEU A C 1
ATOM 756 O O . LEU A 1 94 ? 26.797 -9.055 -3.637 1 98.25 94 LEU A O 1
ATOM 760 N N . ASN A 1 95 ? 25.812 -10.914 -2.883 1 97.38 95 ASN A N 1
ATOM 761 C CA . ASN A 1 95 ? 26.188 -11.703 -4.043 1 97.38 95 ASN A CA 1
ATOM 762 C C . ASN A 1 95 ? 25.562 -11.164 -5.324 1 97.38 95 ASN A C 1
ATOM 764 O O . ASN A 1 95 ? 26.219 -11.078 -6.359 1 97.38 95 ASN A O 1
ATOM 768 N N . ASN A 1 96 ? 24.344 -10.766 -5.23 1 95.38 96 ASN A N 1
ATOM 769 C CA . ASN A 1 96 ? 23.656 -10.242 -6.414 1 95.38 96 ASN A CA 1
ATOM 770 C C . ASN A 1 96 ? 24.203 -8.875 -6.812 1 95.38 96 ASN A C 1
ATOM 772 O O . ASN A 1 96 ? 24.25 -8.547 -8 1 95.38 96 ASN A O 1
ATOM 776 N N . LEU A 1 97 ? 24.562 -8.094 -5.809 1 96.56 97 LEU A N 1
ATOM 777 C CA . LEU A 1 97 ? 25.219 -6.82 -6.121 1 96.56 97 LEU A CA 1
ATOM 778 C C . LEU A 1 97 ? 26.516 -7.051 -6.898 1 96.56 97 LEU A C 1
ATOM 780 O O . LEU A 1 97 ? 26.797 -6.336 -7.863 1 96.56 97 LEU A O 1
ATOM 784 N N . ASP A 1 98 ? 27.234 -8.047 -6.547 1 95.69 98 ASP A N 1
ATOM 785 C CA . ASP A 1 98 ? 28.469 -8.383 -7.246 1 95.69 98 ASP A CA 1
ATOM 786 C C . ASP A 1 98 ? 28.188 -8.812 -8.68 1 95.69 98 ASP A C 1
ATOM 788 O O . ASP A 1 98 ? 28.891 -8.398 -9.609 1 95.69 98 ASP A O 1
ATOM 792 N N . LEU A 1 99 ? 27.219 -9.602 -8.836 1 93.38 99 LEU A N 1
ATOM 793 C CA . LEU A 1 99 ? 26.844 -10.07 -10.164 1 93.38 99 LEU A CA 1
ATOM 794 C C . LEU A 1 99 ? 26.375 -8.914 -11.039 1 93.38 99 LEU A C 1
ATOM 796 O O . LEU A 1 99 ? 26.719 -8.844 -12.219 1 93.38 99 LEU A O 1
ATOM 800 N N . ARG A 1 100 ? 25.625 -8.016 -10.477 1 92.69 100 ARG A N 1
ATOM 801 C CA . ARG A 1 100 ? 25.141 -6.859 -11.219 1 92.69 100 ARG A CA 1
ATOM 802 C C . ARG A 1 100 ? 26.281 -5.941 -11.625 1 92.69 100 ARG A C 1
ATOM 804 O O . ARG A 1 100 ? 26.281 -5.375 -12.719 1 92.69 100 ARG A O 1
ATOM 811 N N . LYS A 1 101 ? 27.203 -5.805 -10.703 1 94.06 101 LYS A N 1
ATOM 812 C CA . LYS A 1 101 ? 28.391 -5.004 -11.016 1 94.06 101 LYS A CA 1
ATOM 813 C C . LYS A 1 101 ? 29.156 -5.586 -12.195 1 94.06 101 LYS A C 1
ATOM 815 O O . LYS A 1 101 ? 29.578 -4.848 -13.086 1 94.06 101 LYS A O 1
ATOM 820 N N . ALA A 1 102 ? 29.297 -6.871 -12.203 1 92.88 102 ALA A N 1
ATOM 821 C CA . ALA A 1 102 ? 29.969 -7.551 -13.305 1 92.88 102 ALA A CA 1
ATOM 822 C C . ALA A 1 102 ? 29.219 -7.371 -14.617 1 92.88 102 ALA A C 1
ATOM 824 O O . ALA A 1 102 ? 29.812 -7.148 -15.664 1 92.88 102 ALA A O 1
ATOM 825 N N . SER A 1 103 ? 27.938 -7.457 -14.531 1 91.88 103 SER A N 1
ATOM 826 C CA . SER A 1 103 ? 27.109 -7.27 -15.711 1 91.88 103 SER A CA 1
ATOM 827 C C . SER A 1 103 ? 27.203 -5.84 -16.234 1 91.88 103 SER A C 1
ATOM 829 O O . SER A 1 103 ? 27.219 -5.617 -17.453 1 91.88 103 SER A O 1
ATOM 831 N N . LYS A 1 104 ? 27.203 -4.938 -15.344 1 95.31 104 LYS A N 1
ATOM 832 C CA . LYS A 1 104 ? 27.312 -3.531 -15.727 1 95.31 104 LYS A CA 1
ATOM 833 C C . LYS A 1 104 ? 28.578 -3.271 -16.516 1 95.31 104 LYS A C 1
ATOM 835 O O . LYS A 1 104 ? 28.578 -2.506 -17.484 1 95.31 104 LYS A O 1
ATOM 840 N N . GLU A 1 105 ? 29.656 -3.891 -16.156 1 95.25 105 GLU A N 1
ATOM 841 C CA . GLU A 1 105 ? 30.922 -3.715 -16.859 1 95.25 105 GLU A CA 1
ATOM 842 C C . GLU A 1 105 ? 30.812 -4.105 -18.328 1 95.25 105 GLU A C 1
ATOM 844 O O . GLU A 1 105 ? 31.484 -3.533 -19.172 1 95.25 105 GLU A O 1
ATOM 849 N N . LYS A 1 106 ? 29.922 -4.945 -18.578 1 93.94 106 LYS A N 1
ATOM 850 C CA . LYS A 1 106 ? 29.766 -5.441 -19.938 1 93.94 106 LYS A CA 1
ATOM 851 C C . LYS A 1 106 ? 28.969 -4.461 -20.797 1 93.94 106 LYS A C 1
ATOM 853 O O . LYS A 1 106 ? 29.219 -4.336 -22 1 93.94 106 LYS A O 1
ATOM 858 N N . TYR A 1 107 ? 28.031 -3.797 -20.156 1 96.12 107 TYR A N 1
ATOM 859 C CA . TYR A 1 107 ? 27.219 -2.939 -21.016 1 96.12 107 TYR A CA 1
ATOM 860 C C . TYR A 1 107 ? 27.594 -1.474 -20.828 1 96.12 107 TYR A C 1
ATOM 862 O O . TYR A 1 107 ? 27.094 -0.606 -21.547 1 96.12 107 TYR A O 1
ATOM 870 N N . ASP A 1 108 ? 28.5 -1.158 -20.031 1 96.88 108 ASP A N 1
ATOM 871 C CA . ASP A 1 108 ? 28.953 0.206 -19.781 1 96.88 108 ASP A CA 1
ATOM 872 C C . ASP A 1 108 ? 29.406 0.877 -21.078 1 96.88 108 ASP A C 1
ATOM 874 O O . ASP A 1 108 ? 29.109 2.051 -21.312 1 96.88 108 ASP A O 1
ATOM 878 N N . PRO A 1 109 ? 30.141 0.103 -21.938 1 97.19 109 PRO A N 1
ATOM 879 C CA . PRO A 1 109 ? 30.625 0.745 -23.156 1 97.19 109 PRO A CA 1
ATOM 880 C C . PRO A 1 109 ? 29.5 1.226 -24.062 1 97.19 109 PRO A C 1
ATOM 882 O O . PRO A 1 109 ? 29.703 2.076 -24.938 1 97.19 109 PRO A O 1
ATOM 885 N N . LEU A 1 110 ? 28.359 0.724 -23.828 1 98.25 110 LEU A N 1
ATOM 886 C CA . LEU A 1 110 ? 27.203 1.102 -24.656 1 98.25 110 LEU A CA 1
ATOM 887 C C . LEU A 1 110 ? 26.594 2.412 -24.156 1 98.25 110 LEU A C 1
ATOM 889 O O . LEU A 1 110 ? 25.75 2.992 -24.828 1 98.25 110 LEU A O 1
ATOM 893 N N . LEU A 1 111 ? 27.047 2.871 -23.016 1 98.62 111 LEU A N 1
ATOM 894 C CA . LEU A 1 111 ? 26.453 4.062 -22.406 1 98.62 111 LEU A CA 1
ATOM 895 C C . LEU A 1 111 ? 27.547 5.066 -22.016 1 98.62 111 LEU A C 1
ATOM 897 O O . LEU A 1 111 ? 27.656 5.453 -20.859 1 98.62 111 LEU A O 1
ATOM 901 N N . PRO A 1 112 ? 28.25 5.559 -22.969 1 98.38 112 PRO A N 1
ATOM 902 C CA . PRO A 1 112 ? 29.359 6.473 -22.656 1 98.38 112 PRO A CA 1
ATOM 903 C C . PRO A 1 112 ? 28.875 7.789 -22.047 1 98.38 112 PRO A C 1
ATOM 905 O O . PRO A 1 112 ? 29.656 8.539 -21.484 1 98.38 112 PRO A O 1
ATOM 908 N N . PHE A 1 113 ? 27.625 8.094 -22.141 1 98.56 113 PHE A N 1
ATOM 909 C CA . PHE A 1 113 ? 27.031 9.32 -21.641 1 98.56 113 PHE A CA 1
ATOM 910 C C . PHE A 1 113 ? 26.578 9.141 -20.188 1 98.56 113 PHE A C 1
ATOM 912 O O . PHE A 1 113 ? 26.172 10.109 -19.547 1 98.56 113 PHE A O 1
ATOM 919 N N . ALA A 1 114 ? 26.594 7.949 -19.625 1 98.19 114 ALA A N 1
ATOM 920 C CA . ALA A 1 114 ? 25.906 7.59 -18.391 1 98.19 114 ALA A CA 1
ATOM 921 C C . ALA A 1 114 ? 26.484 8.336 -17.203 1 98.19 114 ALA A C 1
ATOM 923 O O . ALA A 1 114 ? 25.75 8.828 -16.344 1 98.19 114 ALA A O 1
ATOM 924 N N . ASP A 1 115 ? 27.781 8.484 -17.094 1 97.81 115 ASP A N 1
ATOM 925 C CA . ASP A 1 115 ? 28.406 9.117 -15.945 1 97.81 115 ASP A CA 1
ATOM 926 C C . ASP A 1 115 ? 27.938 10.57 -15.797 1 97.81 115 ASP A C 1
ATOM 928 O O . ASP A 1 115 ? 27.609 11.008 -14.695 1 97.81 115 ASP A O 1
ATOM 932 N N . ASP A 1 116 ? 27.969 11.273 -16.922 1 98.12 116 ASP A N 1
ATOM 933 C CA . ASP A 1 116 ? 27.516 12.664 -16.906 1 98.12 116 ASP A CA 1
ATOM 934 C C . ASP A 1 116 ? 26.031 12.75 -16.516 1 98.12 116 ASP A C 1
ATOM 936 O O . ASP A 1 116 ? 25.656 13.602 -15.703 1 98.12 116 ASP A O 1
ATOM 940 N N . LEU A 1 117 ? 25.266 11.883 -17.094 1 98.5 117 LEU A N 1
ATOM 941 C CA . LEU A 1 117 ? 23.828 11.883 -16.828 1 98.5 117 LEU A CA 1
ATOM 942 C C . LEU A 1 117 ? 23.547 11.539 -15.367 1 98.5 117 LEU A C 1
ATOM 944 O O . LEU A 1 117 ? 22.75 12.203 -14.711 1 98.5 117 LEU A O 1
ATOM 948 N N . ILE A 1 118 ? 24.203 10.547 -14.812 1 98.44 118 ILE A N 1
ATOM 949 C CA . ILE A 1 118 ? 24.047 10.117 -13.422 1 98.44 118 ILE A CA 1
ATOM 950 C C . ILE A 1 118 ? 24.438 11.258 -12.484 1 98.44 118 ILE A C 1
ATOM 952 O O . ILE A 1 118 ? 23.75 11.523 -11.5 1 98.44 118 ILE A O 1
ATOM 956 N N . GLY A 1 119 ? 25.516 11.93 -12.797 1 98.12 119 GLY A N 1
ATOM 957 C CA . GLY A 1 119 ? 25.922 13.07 -11.984 1 98.12 119 GLY A CA 1
ATOM 958 C C . GLY A 1 119 ? 24.859 14.141 -11.875 1 98.12 119 GLY A C 1
ATOM 959 O O . GLY A 1 119 ? 24.625 14.672 -10.789 1 98.12 119 GLY A O 1
ATOM 960 N N . MET A 1 120 ? 24.25 14.414 -12.992 1 97.81 120 MET A N 1
ATOM 961 C CA . MET A 1 120 ? 23.188 15.406 -13.031 1 97.81 120 MET A CA 1
ATOM 962 C C . MET A 1 120 ? 21.984 14.953 -12.195 1 97.81 120 MET A C 1
ATOM 964 O O . MET A 1 120 ? 21.438 15.734 -11.422 1 97.81 120 MET A O 1
ATOM 968 N N . LEU A 1 121 ? 21.578 13.68 -12.344 1 98.38 121 LEU A N 1
ATOM 969 C CA . LEU A 1 121 ? 20.438 13.117 -11.625 1 98.38 121 LEU A CA 1
ATOM 970 C C . LEU A 1 121 ? 20.719 13.07 -10.133 1 98.38 121 LEU A C 1
ATOM 972 O O . LEU A 1 121 ? 19.828 13.352 -9.32 1 98.38 121 LEU A O 1
ATOM 976 N N . GLU A 1 122 ? 21.938 12.727 -9.75 1 98.12 122 GLU A N 1
ATOM 977 C CA . GLU A 1 122 ? 22.312 12.664 -8.336 1 98.12 122 GLU A CA 1
ATOM 978 C C . GLU A 1 122 ? 22.328 14.055 -7.711 1 98.12 122 GLU A C 1
ATOM 980 O O . GLU A 1 122 ? 21.984 14.219 -6.539 1 98.12 122 GLU A O 1
ATOM 985 N N . ALA A 1 123 ? 22.734 15.047 -8.438 1 97.5 123 ALA A N 1
ATOM 986 C CA . ALA A 1 123 ? 22.703 16.422 -7.938 1 97.5 123 ALA A CA 1
ATOM 987 C C . ALA A 1 123 ? 21.266 16.828 -7.578 1 97.5 123 ALA A C 1
ATOM 989 O O . ALA A 1 123 ? 21.047 17.516 -6.582 1 97.5 123 ALA A O 1
ATOM 990 N N . ARG A 1 124 ? 20.375 16.359 -8.398 1 96.56 124 ARG A N 1
ATOM 991 C CA . ARG A 1 124 ? 18.969 16.609 -8.094 1 96.56 124 ARG A CA 1
ATOM 992 C C . ARG A 1 124 ? 18.531 15.852 -6.84 1 96.56 124 ARG A C 1
ATOM 994 O O . ARG A 1 124 ? 17.844 16.406 -5.984 1 96.56 124 ARG A O 1
ATOM 1001 N N . GLN A 1 125 ? 18.891 14.586 -6.723 1 96.25 125 GLN A N 1
ATOM 1002 C CA . GLN A 1 125 ? 18.578 13.789 -5.543 1 96.25 125 GLN A CA 1
ATOM 1003 C C . GLN A 1 125 ? 19.062 14.477 -4.27 1 96.25 125 GLN A C 1
ATOM 1005 O O . GLN A 1 125 ? 18.375 14.445 -3.242 1 96.25 125 GLN A O 1
ATOM 1010 N N . ASP A 1 126 ? 20.203 15.188 -4.398 1 95.75 126 ASP A N 1
ATOM 1011 C CA . ASP A 1 126 ? 20.812 15.867 -3.26 1 95.75 126 ASP A CA 1
ATOM 1012 C C . ASP A 1 126 ? 20.266 17.281 -3.115 1 95.75 126 ASP A C 1
ATOM 1014 O O . ASP A 1 126 ? 20.594 17.984 -2.158 1 95.75 126 ASP A O 1
ATOM 1018 N N . VAL A 1 127 ? 19.5 17.703 -4.113 1 95.38 127 VAL A N 1
ATOM 1019 C CA . VAL A 1 127 ? 18.922 19.031 -4.199 1 95.38 127 VAL A CA 1
ATOM 1020 C C . VAL A 1 127 ? 20.031 20.094 -4.238 1 95.38 127 VAL A C 1
ATOM 1022 O O . VAL A 1 127 ? 19.953 21.094 -3.527 1 95.38 127 VAL A O 1
ATOM 1025 N N . ASP A 1 128 ? 21.031 19.844 -4.996 1 94.31 128 ASP A N 1
ATOM 1026 C CA . ASP A 1 128 ? 22.047 20.844 -5.262 1 94.31 128 ASP A CA 1
ATOM 1027 C C . ASP A 1 128 ? 21.484 22.031 -6.055 1 94.31 128 ASP A C 1
ATOM 1029 O O . ASP A 1 128 ? 20.578 21.844 -6.875 1 94.31 128 ASP A O 1
ATOM 1033 N N . PRO A 1 129 ? 22.047 23.172 -5.785 1 93.56 129 PRO A N 1
ATOM 1034 C CA . PRO A 1 129 ? 21.562 24.312 -6.578 1 93.56 129 PRO A CA 1
ATOM 1035 C C . PRO A 1 129 ? 21.734 24.094 -8.078 1 93.56 129 PRO A C 1
ATOM 1037 O O . PRO A 1 129 ? 22.75 23.578 -8.523 1 93.56 129 PRO A O 1
ATOM 1040 N N . MET A 1 130 ? 20.797 24.5 -8.828 1 94 130 MET A N 1
ATOM 1041 C CA . MET A 1 130 ? 20.766 24.312 -10.273 1 94 130 MET A CA 1
ATOM 1042 C C . MET A 1 130 ? 21.594 25.391 -10.977 1 94 130 MET A C 1
ATOM 1044 O O . MET A 1 130 ? 21.391 26.594 -10.75 1 94 130 MET A O 1
ATOM 1048 N N . LYS A 1 131 ? 22.562 24.969 -11.688 1 96.44 131 LYS A N 1
ATOM 1049 C CA . LYS A 1 131 ? 23.312 25.828 -12.594 1 96.44 131 LYS A CA 1
ATOM 1050 C C . LYS A 1 131 ? 22.844 25.672 -14.031 1 96.44 131 LYS A C 1
ATOM 1052 O O . LYS A 1 131 ? 23.453 24.938 -14.812 1 96.44 131 LYS A O 1
ATOM 1057 N N . ALA A 1 132 ? 21.875 26.438 -14.43 1 97.25 132 ALA A N 1
ATOM 1058 C CA . ALA A 1 132 ? 21.047 26.172 -15.609 1 97.25 132 ALA A CA 1
ATOM 1059 C C . ALA A 1 132 ? 21.891 26.219 -16.875 1 97.25 132 ALA A C 1
ATOM 1061 O O . ALA A 1 132 ? 21.812 25.328 -17.719 1 97.25 132 ALA A O 1
ATOM 1062 N N . LYS A 1 133 ? 22.688 27.25 -17.047 1 97.75 133 LYS A N 1
ATOM 1063 C CA . LYS A 1 133 ? 23.484 27.406 -18.25 1 97.75 133 LYS A CA 1
ATOM 1064 C C . LYS A 1 133 ? 24.484 26.266 -18.406 1 97.75 133 LYS A C 1
ATOM 1066 O O . LYS A 1 133 ? 24.609 25.672 -19.484 1 97.75 133 LYS A O 1
ATOM 1071 N N . GLU A 1 134 ? 25.203 25.969 -17.359 1 98.12 134 GLU A N 1
ATOM 1072 C CA . GLU A 1 134 ? 26.172 24.891 -17.375 1 98.12 134 GLU A CA 1
ATOM 1073 C C . GLU A 1 134 ? 25.5 23.547 -17.641 1 98.12 134 GLU A C 1
ATOM 1075 O O . GLU A 1 134 ? 26.031 22.719 -18.375 1 98.12 134 GLU A O 1
ATOM 1080 N N . THR A 1 135 ? 24.375 23.359 -17.031 1 98.25 135 THR A N 1
ATOM 1081 C CA . THR A 1 135 ? 23.625 22.125 -17.188 1 98.25 135 THR A CA 1
ATOM 1082 C C . THR A 1 135 ? 23.141 21.953 -18.625 1 98.25 135 THR A C 1
ATOM 1084 O O . THR A 1 135 ? 23.156 20.844 -19.156 1 98.25 135 THR A O 1
ATOM 1087 N N . ALA A 1 136 ? 22.734 23.031 -19.234 1 98.56 136 ALA A N 1
ATOM 1088 C CA . ALA A 1 136 ? 22.344 23.016 -20.656 1 98.56 136 ALA A CA 1
ATOM 1089 C C . ALA A 1 136 ? 23.516 22.531 -21.516 1 98.56 136 ALA A C 1
ATOM 1091 O O . ALA A 1 136 ? 23.312 21.734 -22.438 1 98.56 136 ALA A O 1
ATOM 1092 N N . GLY A 1 137 ? 24.672 23.094 -21.25 1 98.5 137 GLY A N 1
ATOM 1093 C CA . GLY A 1 137 ? 25.859 22.641 -21.969 1 98.5 137 GLY A CA 1
ATOM 1094 C C . GLY A 1 137 ? 26.125 21.156 -21.781 1 98.5 137 GLY A C 1
ATOM 1095 O O . GLY A 1 137 ? 26.484 20.469 -22.734 1 98.5 137 GLY A O 1
ATOM 1096 N N . LEU A 1 138 ? 26.016 20.703 -20.547 1 98.38 138 LEU A N 1
ATOM 1097 C CA . LEU A 1 138 ? 26.203 19.281 -20.234 1 98.38 138 LEU A CA 1
ATOM 1098 C C . LEU A 1 138 ? 25.234 18.406 -21 1 98.38 138 LEU A C 1
ATOM 1100 O O . LEU A 1 138 ? 25.609 17.375 -21.531 1 98.38 138 LEU A O 1
ATOM 1104 N N . LEU A 1 139 ? 23.969 18.828 -21.109 1 98.75 139 LEU A N 1
ATOM 1105 C CA . LEU A 1 139 ? 22.953 18.094 -21.844 1 98.75 139 LEU A CA 1
ATOM 1106 C C . LEU A 1 139 ? 23.297 18.047 -23.328 1 98.75 139 LEU A C 1
ATOM 1108 O O . LEU A 1 139 ? 23.078 17.016 -23.984 1 98.75 139 LEU A O 1
ATOM 1112 N N . ASN A 1 140 ? 23.781 19.141 -23.812 1 98.5 140 ASN A N 1
ATOM 1113 C CA . ASN A 1 140 ? 24.219 19.156 -25.203 1 98.5 140 ASN A CA 1
ATOM 1114 C C . ASN A 1 140 ? 25.328 18.141 -25.453 1 98.5 140 ASN A C 1
ATOM 1116 O O . ASN A 1 140 ? 25.312 17.438 -26.469 1 98.5 140 ASN A O 1
ATOM 1120 N N . ASN A 1 141 ? 26.266 18.062 -24.578 1 98.44 141 ASN A N 1
ATOM 1121 C CA . ASN A 1 141 ? 27.359 17.094 -24.688 1 98.44 141 ASN A CA 1
ATOM 1122 C C . ASN A 1 141 ? 26.828 15.664 -24.594 1 98.44 141 ASN A C 1
ATOM 1124 O O . ASN A 1 141 ? 27.312 14.773 -25.312 1 98.44 141 ASN A O 1
ATOM 1128 N N . ILE A 1 142 ? 25.922 15.438 -23.719 1 98.69 142 ILE A N 1
ATOM 1129 C CA . ILE A 1 142 ? 25.312 14.133 -23.562 1 98.69 142 ILE A CA 1
ATOM 1130 C C . ILE A 1 142 ? 24.625 13.727 -24.859 1 98.69 142 ILE A C 1
ATOM 1132 O O . ILE A 1 142 ? 24.797 12.602 -25.328 1 98.69 142 ILE A O 1
ATOM 1136 N N . THR A 1 143 ? 23.906 14.68 -25.484 1 98.75 143 THR A N 1
ATOM 1137 C CA . THR A 1 143 ? 23.219 14.438 -26.734 1 98.75 143 THR A CA 1
ATOM 1138 C C . THR A 1 143 ? 24.203 14.016 -27.828 1 98.75 143 THR A C 1
ATOM 1140 O O . THR A 1 143 ? 23.953 13.062 -28.562 1 98.75 143 THR A O 1
ATOM 1143 N N . LYS A 1 144 ? 25.297 14.695 -27.859 1 98.62 144 LYS A N 1
ATOM 1144 C CA . LYS A 1 144 ? 26.328 14.367 -28.828 1 98.62 144 LYS A CA 1
ATOM 1145 C C . LYS A 1 144 ? 26.906 12.977 -28.578 1 98.62 144 LYS A C 1
ATOM 1147 O O . LYS A 1 144 ? 27.141 12.219 -29.516 1 98.62 144 LYS A O 1
ATOM 1152 N N . SER A 1 145 ? 27.156 12.719 -27.344 1 98.62 145 SER A N 1
ATOM 1153 C CA . SER A 1 145 ? 27.672 11.414 -26.969 1 98.62 145 SER A CA 1
ATOM 1154 C C . SER A 1 145 ? 26.719 10.297 -27.344 1 98.62 145 SER A C 1
ATOM 1156 O O . SER A 1 145 ? 27.125 9.234 -27.812 1 98.62 145 SER A O 1
ATOM 1158 N N . ILE A 1 146 ? 25.422 10.5 -27.156 1 98.81 146 ILE A N 1
ATOM 1159 C CA . ILE A 1 146 ? 24.406 9.523 -27.516 1 98.81 146 ILE A CA 1
ATOM 1160 C C . ILE A 1 146 ? 24.422 9.289 -29.016 1 98.81 146 ILE A C 1
ATOM 1162 O O . ILE A 1 146 ? 24.391 8.141 -29.484 1 98.81 146 ILE A O 1
ATOM 1166 N N . ALA A 1 147 ? 24.484 10.383 -29.766 1 98.25 147 ALA A N 1
ATOM 1167 C CA . ALA A 1 147 ? 24.516 10.281 -31.234 1 98.25 147 ALA A CA 1
ATOM 1168 C C . ALA A 1 147 ? 25.703 9.469 -31.703 1 98.25 147 ALA A C 1
ATOM 1170 O O . ALA A 1 147 ? 25.578 8.633 -32.625 1 98.25 147 ALA A O 1
ATOM 1171 N N . LYS A 1 148 ? 26.797 9.711 -31.125 1 98.38 148 LYS A N 1
ATOM 1172 C CA . LYS A 1 148 ? 28.016 9.016 -31.5 1 98.38 148 LYS A CA 1
ATOM 1173 C C . LYS A 1 148 ? 27.891 7.512 -31.25 1 98.38 148 LYS A C 1
ATOM 1175 O O . LYS A 1 148 ? 28.234 6.703 -32.125 1 98.38 148 LYS A O 1
ATOM 1180 N N . VAL A 1 149 ? 27.453 7.152 -30.062 1 98.56 149 VAL A N 1
ATOM 1181 C CA . VAL A 1 149 ? 27.375 5.734 -29.734 1 98.56 149 VAL A CA 1
ATOM 1182 C C . VAL A 1 149 ? 26.266 5.07 -30.562 1 98.56 149 VAL A C 1
ATOM 1184 O O . VAL A 1 149 ? 26.391 3.91 -30.953 1 98.56 149 VAL A O 1
ATOM 1187 N N . GLN A 1 150 ? 25.188 5.777 -30.812 1 98.25 150 GLN A N 1
ATOM 1188 C CA . GLN A 1 150 ? 24.125 5.246 -31.656 1 98.25 150 GLN A CA 1
ATOM 1189 C C . GLN A 1 150 ? 24.656 4.887 -33.031 1 98.25 150 GLN A C 1
ATOM 1191 O O . GLN A 1 150 ? 24.328 3.822 -33.594 1 98.25 150 GLN A O 1
ATOM 1196 N N . THR A 1 151 ? 25.422 5.793 -33.594 1 97.75 151 THR A N 1
ATOM 1197 C CA . THR A 1 151 ? 26.016 5.543 -34.906 1 97.75 151 THR A CA 1
ATOM 1198 C C . THR A 1 151 ? 26.922 4.312 -34.844 1 97.75 151 THR A C 1
ATOM 1200 O O . THR A 1 151 ? 26.891 3.477 -35.75 1 97.75 151 THR A O 1
ATOM 1203 N N . LYS A 1 152 ? 27.641 4.234 -33.812 1 97.69 152 LYS A N 1
ATOM 1204 C CA . LYS A 1 152 ? 28.547 3.092 -33.656 1 97.69 152 LYS A CA 1
ATOM 1205 C C . LYS A 1 152 ? 27.766 1.784 -33.562 1 97.69 152 LYS A C 1
ATOM 1207 O O . LYS A 1 152 ? 28.172 0.771 -34.125 1 97.69 152 LYS A O 1
ATOM 1212 N N . VAL A 1 153 ? 26.656 1.757 -32.844 1 97.56 153 VAL A N 1
ATOM 1213 C CA . VAL A 1 153 ? 25.812 0.565 -32.75 1 97.56 153 VAL A CA 1
ATOM 1214 C C . VAL A 1 153 ? 25.25 0.214 -34.125 1 97.56 153 VAL A C 1
ATOM 1216 O O . VAL A 1 153 ? 25.281 -0.949 -34.531 1 97.56 153 VAL A O 1
ATOM 1219 N N . GLN A 1 154 ? 24.812 1.191 -34.844 1 95.25 154 GLN A N 1
ATOM 1220 C CA . GLN A 1 154 ? 24.188 0.989 -36.156 1 95.25 154 GLN A CA 1
ATOM 1221 C C . GLN A 1 154 ? 25.203 0.484 -37.156 1 95.25 154 GLN A C 1
ATOM 1223 O O . GLN A 1 154 ? 24.859 -0.276 -38.062 1 95.25 154 GLN A O 1
ATOM 1228 N N . ASP A 1 155 ? 26.406 0.807 -36.938 1 95.06 155 ASP A N 1
ATOM 1229 C CA . ASP A 1 155 ? 27.469 0.397 -37.844 1 95.06 155 ASP A CA 1
ATOM 1230 C C . ASP A 1 155 ? 28.031 -0.964 -37.438 1 95.06 155 ASP A C 1
ATOM 1232 O O . ASP A 1 155 ? 29 -1.435 -38.031 1 95.06 155 ASP A O 1
ATOM 1236 N N . GLY A 1 156 ? 27.5 -1.53 -36.469 1 93.19 156 GLY A N 1
ATOM 1237 C CA . GLY A 1 156 ? 27.938 -2.844 -36 1 93.19 156 GLY A CA 1
ATOM 1238 C C . GLY A 1 156 ? 29.234 -2.803 -35.219 1 93.19 156 GLY A C 1
ATOM 1239 O O . GLY A 1 156 ? 30.016 -3.756 -35.25 1 93.19 156 GLY A O 1
ATOM 1240 N N . GLY A 1 157 ? 29.438 -1.699 -34.562 1 93.12 157 GLY A N 1
ATOM 1241 C CA . GLY A 1 157 ? 30.703 -1.463 -33.875 1 93.12 157 GLY A CA 1
ATOM 1242 C C . GLY A 1 157 ? 30.797 -2.178 -32.531 1 93.12 157 GLY A C 1
ATOM 1243 O O . GLY A 1 157 ? 31.828 -2.117 -31.875 1 93.12 157 GLY A O 1
ATOM 1244 N N . PHE A 1 158 ? 29.766 -2.795 -32.062 1 94.19 158 PHE A N 1
ATOM 1245 C CA . PHE A 1 158 ? 29.781 -3.527 -30.797 1 94.19 158 PHE A CA 1
ATOM 1246 C C . PHE A 1 158 ? 29.422 -4.988 -31.016 1 94.19 158 PHE A C 1
ATOM 1248 O O . PHE A 1 158 ? 28.5 -5.293 -31.766 1 94.19 158 PHE A O 1
ATOM 1255 N N . ASN A 1 159 ? 30.234 -5.84 -30.469 1 91.81 159 ASN A N 1
ATOM 1256 C CA . ASN A 1 159 ? 29.953 -7.27 -30.422 1 91.81 159 ASN A CA 1
ATOM 1257 C C . ASN A 1 159 ? 29.562 -7.727 -29.031 1 91.81 159 ASN A C 1
ATOM 1259 O O . ASN A 1 159 ? 30.422 -8.148 -28.25 1 91.81 159 ASN A O 1
ATOM 1263 N N . VAL A 1 160 ? 28.266 -7.578 -28.734 1 92.06 160 VAL A N 1
ATOM 1264 C CA . VAL A 1 160 ? 27.781 -7.945 -27.406 1 92.06 160 VAL A CA 1
ATOM 1265 C C . VAL A 1 160 ? 26.656 -8.977 -27.531 1 92.06 160 VAL A C 1
ATOM 1267 O O . VAL A 1 160 ? 26.062 -9.125 -28.609 1 92.06 160 VAL A O 1
ATOM 1270 N N . THR A 1 161 ? 26.438 -9.727 -26.469 1 88.5 161 THR A N 1
ATOM 1271 C CA . THR A 1 161 ? 25.359 -10.695 -26.453 1 88.5 161 THR A CA 1
ATOM 1272 C C . THR A 1 161 ? 24 -9.992 -26.359 1 88.5 161 THR A C 1
ATOM 1274 O O . THR A 1 161 ? 23.938 -8.82 -25.984 1 88.5 161 THR A O 1
ATOM 1277 N N . GLU A 1 162 ? 22.953 -10.672 -26.656 1 86.12 162 GLU A N 1
ATOM 1278 C CA . GLU A 1 162 ? 21.609 -10.141 -26.516 1 86.12 162 GLU A CA 1
ATOM 1279 C C . GLU A 1 162 ? 21.281 -9.82 -25.047 1 86.12 162 GLU A C 1
ATOM 1281 O O . GLU A 1 162 ? 20.578 -8.852 -24.766 1 86.12 162 GLU A O 1
ATOM 1286 N N . THR A 1 163 ? 21.828 -10.531 -24.188 1 85.56 163 THR A N 1
ATOM 1287 C CA . THR A 1 163 ? 21.641 -10.289 -22.766 1 85.56 163 THR A CA 1
ATOM 1288 C C . THR A 1 163 ? 22.25 -8.953 -22.359 1 85.56 163 THR A C 1
ATOM 1290 O O . THR A 1 163 ? 21.625 -8.188 -21.609 1 85.56 163 THR A O 1
ATOM 1293 N N . THR A 1 164 ? 23.422 -8.758 -22.859 1 92.31 164 THR A N 1
ATOM 1294 C CA . THR A 1 164 ? 24.078 -7.484 -22.578 1 92.31 164 THR A CA 1
ATOM 1295 C C . THR A 1 164 ? 23.25 -6.32 -23.109 1 92.31 164 THR A C 1
ATOM 1297 O O . THR A 1 164 ? 23.078 -5.305 -22.438 1 92.31 164 THR A O 1
ATOM 1300 N N . GLY A 1 165 ? 22.734 -6.574 -24.375 1 93.19 165 GLY A N 1
ATOM 1301 C CA . GLY A 1 165 ? 21.844 -5.57 -24.938 1 93.19 165 GLY A CA 1
ATOM 1302 C C . GLY A 1 165 ? 20.594 -5.344 -24.109 1 93.19 165 GLY A C 1
ATOM 1303 O O . GLY A 1 165 ? 20.172 -4.203 -23.922 1 93.19 165 GLY A O 1
ATOM 1304 N N . TYR A 1 166 ? 20.078 -6.379 -23.609 1 90 166 TYR A N 1
ATOM 1305 C CA . TYR A 1 166 ? 18.891 -6.312 -22.781 1 90 166 TYR A CA 1
ATOM 1306 C C . TYR A 1 166 ? 19.156 -5.539 -21.5 1 90 166 TYR A C 1
ATOM 1308 O O . TYR A 1 166 ? 18.359 -4.664 -21.125 1 90 166 TYR A O 1
ATOM 1316 N N . LEU A 1 167 ? 20.203 -5.816 -20.828 1 92.12 167 LEU A N 1
ATOM 1317 C CA . LEU A 1 167 ? 20.562 -5.137 -19.594 1 92.12 167 LEU A CA 1
ATOM 1318 C C . LEU A 1 167 ? 20.812 -3.652 -19.844 1 92.12 167 LEU A C 1
ATOM 1320 O O . LEU A 1 167 ? 20.422 -2.811 -19.031 1 92.12 167 LEU A O 1
ATOM 1324 N N . ALA A 1 168 ? 21.422 -3.393 -20.969 1 96.25 168 ALA A N 1
ATOM 1325 C CA . ALA A 1 168 ? 21.625 -1.998 -21.344 1 96.25 168 ALA A CA 1
ATOM 1326 C C . ALA A 1 168 ? 20.297 -1.274 -21.531 1 96.25 168 ALA A C 1
ATOM 1328 O O . ALA A 1 168 ? 20.141 -0.123 -21.125 1 96.25 168 ALA A O 1
ATOM 1329 N N . SER A 1 169 ? 19.422 -1.984 -22.203 1 95.19 169 SER A N 1
ATOM 1330 C CA . SER A 1 169 ? 18.109 -1.382 -22.453 1 95.19 169 SER A CA 1
ATOM 1331 C C . SER A 1 169 ? 17.391 -1.06 -21.141 1 95.19 169 SER A C 1
ATOM 1333 O O . SER A 1 169 ? 16.734 -0.029 -21.031 1 95.19 169 SER A O 1
ATOM 1335 N N . LYS A 1 170 ? 17.5 -1.906 -20.156 1 93.88 170 LYS A N 1
ATOM 1336 C CA . LYS A 1 170 ? 16.906 -1.647 -18.844 1 93.88 170 LYS A CA 1
ATOM 1337 C C . LYS A 1 170 ? 17.547 -0.426 -18.188 1 93.88 170 LYS A C 1
ATOM 1339 O O . LYS A 1 170 ? 16.844 0.402 -17.594 1 93.88 170 LYS A O 1
ATOM 1344 N N . ALA A 1 171 ? 18.828 -0.354 -18.25 1 97 171 ALA A N 1
ATOM 1345 C CA . ALA A 1 171 ? 19.547 0.783 -17.688 1 97 171 ALA A CA 1
ATOM 1346 C C . ALA A 1 171 ? 19.109 2.09 -18.344 1 97 171 ALA A C 1
ATOM 1348 O O . ALA A 1 171 ? 18.844 3.08 -17.656 1 97 171 ALA A O 1
ATOM 1349 N N . VAL A 1 172 ? 19.016 2.045 -19.719 1 98.44 172 VAL A N 1
ATOM 1350 C CA . VAL A 1 172 ? 18.625 3.246 -20.438 1 98.44 172 VAL A CA 1
ATOM 1351 C C . VAL A 1 172 ? 17.188 3.615 -20.094 1 98.44 172 VAL A C 1
ATOM 1353 O O . VAL A 1 172 ? 16.859 4.793 -19.938 1 98.44 172 VAL A O 1
ATOM 1356 N N . THR A 1 173 ? 16.344 2.621 -19.938 1 97.88 173 THR A N 1
ATOM 1357 C CA . THR A 1 173 ? 14.953 2.873 -19.562 1 97.88 173 THR A CA 1
ATOM 1358 C C . THR A 1 173 ? 14.883 3.611 -18.219 1 97.88 173 THR A C 1
ATOM 1360 O O . THR A 1 173 ? 14.148 4.586 -18.078 1 97.88 173 THR A O 1
ATOM 1363 N N . ASN A 1 174 ? 15.625 3.15 -17.234 1 98.06 174 ASN A N 1
ATOM 1364 C CA . ASN A 1 174 ? 15.68 3.818 -15.945 1 98.06 174 ASN A CA 1
ATOM 1365 C C . ASN A 1 174 ? 16.156 5.262 -16.078 1 98.06 174 ASN A C 1
ATOM 1367 O O . ASN A 1 174 ? 15.594 6.164 -15.461 1 98.06 174 ASN A O 1
ATOM 1371 N N . LEU A 1 175 ? 17.141 5.48 -16.875 1 98.62 175 LEU A N 1
ATOM 1372 C CA . LEU A 1 175 ? 17.688 6.816 -17.062 1 98.62 175 LEU A CA 1
ATOM 1373 C C . LEU A 1 175 ? 16.672 7.727 -17.75 1 98.62 175 LEU A C 1
ATOM 1375 O O . LEU A 1 175 ? 16.562 8.906 -17.391 1 98.62 175 LEU A O 1
ATOM 1379 N N . VAL A 1 176 ? 15.953 7.164 -18.766 1 98.62 176 VAL A N 1
ATOM 1380 C CA . VAL A 1 176 ? 14.93 7.941 -19.453 1 98.62 176 VAL A CA 1
ATOM 1381 C C . VAL A 1 176 ? 13.867 8.398 -18.453 1 98.62 176 VAL A C 1
ATOM 1383 O O . VAL A 1 176 ? 13.492 9.57 -18.438 1 98.62 176 VAL A O 1
ATOM 1386 N N . ASP A 1 177 ? 13.461 7.508 -17.641 1 98.31 177 ASP A N 1
ATOM 1387 C CA . ASP A 1 177 ? 12.43 7.809 -16.641 1 98.31 177 ASP A CA 1
ATOM 1388 C C . ASP A 1 177 ? 12.906 8.891 -15.672 1 98.31 177 ASP A C 1
ATOM 1390 O O . ASP A 1 177 ? 12.18 9.844 -15.391 1 98.31 177 ASP A O 1
ATOM 1394 N N . LEU A 1 178 ? 14.086 8.742 -15.172 1 98.5 178 LEU A N 1
ATOM 1395 C CA . LEU A 1 178 ? 14.617 9.656 -14.172 1 98.5 178 LEU A CA 1
ATOM 1396 C C . LEU A 1 178 ? 14.898 11.023 -14.781 1 98.5 178 LEU A C 1
ATOM 1398 O O . LEU A 1 178 ? 14.766 12.047 -14.102 1 98.5 178 LEU A O 1
ATOM 1402 N N . LEU A 1 179 ? 15.344 11.023 -16.047 1 98.62 179 LEU A N 1
ATOM 1403 C CA . LEU A 1 179 ? 15.547 12.289 -16.75 1 98.62 179 LEU A CA 1
ATOM 1404 C C . LEU A 1 179 ? 14.242 13.062 -16.875 1 98.62 179 LEU A C 1
ATOM 1406 O O . LEU A 1 179 ? 14.219 14.289 -16.75 1 98.62 179 LEU A O 1
ATOM 1410 N N . GLY A 1 180 ? 13.188 12.312 -17.125 1 98.38 180 GLY A N 1
ATOM 1411 C CA . GLY A 1 180 ? 11.867 12.93 -17.156 1 98.38 180 GLY A CA 1
ATOM 1412 C C . GLY A 1 180 ? 11.461 13.531 -15.828 1 98.38 180 GLY A C 1
ATOM 1413 O O . GLY A 1 180 ? 10.969 14.656 -15.773 1 98.38 180 GLY A O 1
ATOM 1414 N N . GLU A 1 181 ? 11.641 12.734 -14.797 1 97.75 181 GLU A N 1
ATOM 1415 C CA . GLU A 1 181 ? 11.328 13.219 -13.461 1 97.75 181 GLU A CA 1
ATOM 1416 C C . GLU A 1 181 ? 12.164 14.445 -13.102 1 97.75 181 GLU A C 1
ATOM 1418 O O . GLU A 1 181 ? 11.664 15.398 -12.5 1 97.75 181 GLU A O 1
ATOM 1423 N N . TRP A 1 182 ? 13.461 14.414 -13.445 1 98.12 182 TRP A N 1
ATOM 1424 C CA . TRP A 1 182 ? 14.406 15.508 -13.227 1 98.12 182 TRP A CA 1
ATOM 1425 C C . TRP A 1 182 ? 13.891 16.797 -13.859 1 98.12 182 TRP A C 1
ATOM 1427 O O . TRP A 1 182 ? 13.898 17.859 -13.219 1 98.12 182 TRP A O 1
ATOM 1437 N N . PHE A 1 183 ? 13.445 16.75 -15.07 1 98.31 183 PHE A N 1
ATOM 1438 C CA . PHE A 1 183 ? 12.922 17.922 -15.773 1 98.31 183 PHE A CA 1
ATOM 1439 C C . PHE A 1 183 ? 11.672 18.453 -15.086 1 98.31 183 PHE A C 1
ATOM 1441 O O . PHE A 1 183 ? 11.531 19.656 -14.898 1 98.31 183 PHE A O 1
ATOM 1448 N N . THR A 1 184 ? 10.789 17.516 -14.695 1 96.44 184 THR A N 1
ATOM 1449 C CA . THR A 1 184 ? 9.523 17.891 -14.078 1 96.44 184 THR A CA 1
ATOM 1450 C C . THR A 1 184 ? 9.758 18.625 -12.758 1 96.44 184 THR A C 1
ATOM 1452 O O . THR A 1 184 ? 9.008 19.531 -12.406 1 96.44 184 THR A O 1
ATOM 1455 N N . PHE A 1 185 ? 10.789 18.297 -12.07 1 96.44 185 PHE A N 1
ATOM 1456 C CA . PHE A 1 185 ? 11.109 18.875 -10.773 1 96.44 185 PHE A CA 1
ATOM 1457 C C . PHE A 1 185 ? 11.43 20.359 -10.906 1 96.44 185 PHE A C 1
ATOM 1459 O O . PHE A 1 185 ? 11.047 21.156 -10.055 1 96.44 185 PHE A O 1
ATOM 1466 N N . TYR A 1 186 ? 12.086 20.797 -11.984 1 96.62 186 TYR A N 1
ATOM 1467 C CA . TYR A 1 186 ? 12.578 22.156 -12.117 1 96.62 186 TYR A CA 1
ATOM 1468 C C . TYR A 1 186 ? 11.68 22.969 -13.039 1 96.62 186 TYR A C 1
ATOM 1470 O O . TYR A 1 186 ? 11.555 24.188 -12.883 1 96.62 186 TYR A O 1
ATOM 1478 N N . SER A 1 187 ? 11.125 22.297 -14.039 1 96.62 187 SER A N 1
ATOM 1479 C CA . SER A 1 187 ? 10.406 22.969 -15.117 1 96.62 187 SER A CA 1
ATOM 1480 C C . SER A 1 187 ? 9.227 23.766 -14.57 1 96.62 187 SER A C 1
ATOM 1482 O O . SER A 1 187 ? 8.516 23.312 -13.68 1 96.62 187 SER A O 1
ATOM 1484 N N . THR A 1 188 ? 9.078 24.953 -15.07 1 95.94 188 THR A N 1
ATOM 1485 C CA . THR A 1 188 ? 7.988 25.891 -14.812 1 95.94 188 THR A CA 1
ATOM 1486 C C . THR A 1 188 ? 8.195 26.594 -13.469 1 95.94 188 THR A C 1
ATOM 1488 O O . THR A 1 188 ? 7.562 27.609 -13.203 1 95.94 188 THR A O 1
ATOM 1491 N N . TYR A 1 189 ? 9.07 26.141 -12.609 1 95.69 189 TYR A N 1
ATOM 1492 C CA . TYR A 1 189 ? 9.305 26.734 -11.297 1 95.69 189 TYR A CA 1
ATOM 1493 C C . TYR A 1 189 ? 10.516 27.656 -11.32 1 95.69 189 TYR A C 1
ATOM 1495 O O . TYR A 1 189 ? 10.617 28.578 -10.516 1 95.69 189 TYR A O 1
ATOM 1503 N N . ASP A 1 190 ? 11.461 27.359 -12.156 1 95.19 190 ASP A N 1
ATOM 1504 C CA . ASP A 1 190 ? 12.719 28.094 -12.297 1 95.19 190 ASP A CA 1
ATOM 1505 C C . ASP A 1 190 ? 12.852 28.688 -13.703 1 95.19 190 ASP A C 1
ATOM 1507 O O . ASP A 1 190 ? 13.219 27.984 -14.648 1 95.19 190 ASP A O 1
ATOM 1511 N N . PRO A 1 191 ? 12.648 29.984 -13.82 1 95.25 191 PRO A N 1
ATOM 1512 C CA . PRO A 1 191 ? 12.656 30.625 -15.141 1 95.25 191 PRO A CA 1
ATOM 1513 C C . PRO A 1 191 ? 13.992 30.469 -15.859 1 95.25 191 PRO A C 1
ATOM 1515 O O . PRO A 1 191 ? 14.031 30.344 -17.094 1 95.25 191 PRO A O 1
ATOM 1518 N N . LEU A 1 192 ? 15.094 30.5 -15.148 1 96.19 192 LEU A N 1
ATOM 1519 C CA . LEU A 1 192 ? 16.406 30.344 -15.781 1 96.19 192 LEU A CA 1
ATOM 1520 C C . LEU A 1 192 ? 16.594 28.922 -16.281 1 96.19 192 LEU A C 1
ATOM 1522 O O . LEU A 1 192 ? 17.219 28.703 -17.312 1 96.19 192 LEU A O 1
ATOM 1526 N N . PHE A 1 193 ? 16.047 27.984 -15.57 1 97.44 193 PHE A N 1
ATOM 1527 C CA . PHE A 1 193 ? 16.047 26.609 -16.031 1 97.44 193 PHE A CA 1
ATOM 1528 C C . PHE A 1 193 ? 15.281 26.484 -17.359 1 97.44 193 PHE A C 1
ATOM 1530 O O . PHE A 1 193 ? 15.789 25.891 -18.312 1 97.44 193 PHE A O 1
ATOM 1537 N N . ASP A 1 194 ? 14.07 27.062 -17.391 1 97.38 194 ASP A N 1
ATOM 1538 C CA . ASP A 1 194 ? 13.242 26.969 -18.594 1 97.38 194 ASP A CA 1
ATOM 1539 C C . ASP A 1 194 ? 13.922 27.625 -19.797 1 97.38 194 ASP A C 1
ATOM 1541 O O . ASP A 1 194 ? 13.859 27.094 -20.906 1 97.38 194 ASP A O 1
ATOM 1545 N N . PHE A 1 195 ? 14.578 28.672 -19.562 1 97.38 195 PHE A N 1
ATOM 1546 C CA . PHE A 1 195 ? 15.234 29.422 -20.625 1 97.38 195 PHE A CA 1
ATOM 1547 C C . PHE A 1 195 ? 16.406 28.625 -21.203 1 97.38 195 PHE A C 1
ATOM 1549 O O . PHE A 1 195 ? 16.516 28.469 -22.422 1 97.38 195 PHE A O 1
ATOM 1556 N N . TRP A 1 196 ? 17.203 28.016 -20.375 1 98.25 196 TRP A N 1
ATOM 1557 C CA . TRP A 1 196 ? 18.469 27.438 -20.812 1 98.25 196 TRP A CA 1
ATOM 1558 C C . TRP A 1 196 ? 18.297 25.953 -21.156 1 98.25 196 TRP A C 1
ATOM 1560 O O . TRP A 1 196 ? 18.953 25.438 -22.047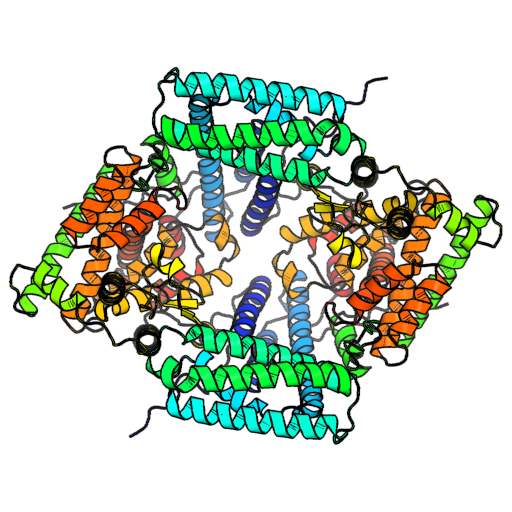 1 98.25 196 TRP A O 1
ATOM 1570 N N . VAL A 1 197 ? 17.406 25.297 -20.438 1 98.44 197 VAL A N 1
ATOM 1571 C CA . VAL A 1 197 ? 17.547 23.844 -20.328 1 98.44 197 VAL A CA 1
ATOM 1572 C C . VAL A 1 197 ? 16.438 23.172 -21.141 1 98.44 197 VAL A C 1
ATOM 1574 O O . VAL A 1 197 ? 16.609 22.047 -21.609 1 98.44 197 VAL A O 1
ATOM 1577 N N . THR A 1 198 ? 15.297 23.781 -21.391 1 98.19 198 THR A N 1
ATOM 1578 C CA . THR A 1 198 ? 14.133 23.156 -22 1 98.19 198 THR A CA 1
ATOM 1579 C C . THR A 1 198 ? 14.5 22.5 -23.328 1 98.19 198 THR A C 1
ATOM 1581 O O . THR A 1 198 ? 14.266 21.312 -23.531 1 98.19 198 THR A O 1
ATOM 1584 N N . THR A 1 199 ? 15.109 23.234 -24.234 1 98.38 199 THR A N 1
ATOM 1585 C CA . THR A 1 199 ? 15.422 22.719 -25.578 1 98.38 199 THR A CA 1
ATOM 1586 C C . THR A 1 199 ? 16.516 21.656 -25.5 1 98.38 199 THR A C 1
ATOM 1588 O O . THR A 1 199 ? 16.375 20.578 -26.078 1 98.38 199 THR A O 1
ATOM 1591 N N . PRO A 1 200 ? 17.609 21.938 -24.703 1 98.56 200 PRO A N 1
ATOM 1592 C CA . PRO A 1 200 ? 18.625 20.891 -24.562 1 98.56 200 PRO A CA 1
ATOM 1593 C C . PRO A 1 200 ? 18.062 19.609 -23.969 1 98.56 200 PRO A C 1
ATOM 1595 O O . PRO A 1 200 ? 18.469 18.5 -24.344 1 98.56 200 PRO A O 1
ATOM 1598 N N . TRP A 1 201 ? 17.156 19.719 -22.984 1 98.56 201 TRP A N 1
ATOM 1599 C CA . TRP A 1 201 ? 16.547 18.547 -22.375 1 98.56 201 TRP A CA 1
ATOM 1600 C C . TRP A 1 201 ? 15.727 17.781 -23.406 1 98.56 201 TRP A C 1
ATOM 1602 O O . TRP A 1 201 ? 15.805 16.547 -23.484 1 98.56 201 TRP A O 1
ATOM 1612 N N . GLN A 1 202 ? 14.93 18.5 -24.203 1 98.56 202 GLN A N 1
ATOM 1613 C CA . GLN A 1 202 ? 14.117 17.859 -25.219 1 98.56 202 GLN A CA 1
ATOM 1614 C C . GLN A 1 202 ? 14.984 17.062 -26.203 1 98.56 202 GLN A C 1
ATOM 1616 O O . GLN A 1 202 ? 14.648 15.93 -26.547 1 98.56 202 GLN A O 1
ATOM 1621 N N . ALA A 1 203 ? 16.062 17.641 -26.625 1 98.62 203 ALA A N 1
ATOM 1622 C CA . ALA A 1 203 ? 16.984 16.969 -27.547 1 98.62 203 ALA A CA 1
ATOM 1623 C C . ALA A 1 203 ? 17.594 15.734 -26.891 1 98.62 203 ALA A C 1
ATOM 1625 O O . ALA A 1 203 ? 17.641 14.664 -27.516 1 98.62 203 ALA A O 1
ATOM 1626 N N . ALA A 1 204 ? 18.062 15.867 -25.703 1 98.69 204 ALA A N 1
ATOM 1627 C CA . ALA A 1 204 ? 18.688 14.75 -24.984 1 98.69 204 ALA A CA 1
ATOM 1628 C C . ALA A 1 204 ? 17.672 13.625 -24.766 1 98.69 204 ALA A C 1
ATOM 1630 O O . ALA A 1 204 ? 17.984 12.453 -24.984 1 98.69 204 ALA A O 1
ATOM 1631 N N . ASN A 1 205 ? 16.469 14.023 -24.281 1 98.69 205 ASN A N 1
ATOM 1632 C CA . ASN A 1 205 ? 15.422 13.047 -24 1 98.69 205 ASN A CA 1
ATOM 1633 C C . ASN A 1 205 ? 15.008 12.297 -25.266 1 98.69 205 ASN A C 1
ATOM 1635 O O . ASN A 1 205 ? 14.852 11.07 -25.234 1 98.69 205 ASN A O 1
ATOM 1639 N N . THR A 1 206 ? 14.867 13.023 -26.344 1 98.5 206 THR A N 1
ATOM 1640 C CA . THR A 1 206 ? 14.516 12.414 -27.625 1 98.5 206 THR A CA 1
ATOM 1641 C C . THR A 1 206 ? 15.633 11.492 -28.094 1 98.5 206 THR A C 1
ATOM 1643 O O . THR A 1 206 ? 15.359 10.383 -28.562 1 98.5 206 THR A O 1
ATOM 1646 N N . SER A 1 207 ? 16.844 11.977 -28.031 1 98.5 207 SER A N 1
ATOM 1647 C CA . SER A 1 207 ? 17.984 11.18 -28.453 1 98.5 207 SER A CA 1
ATOM 1648 C C . SER A 1 207 ? 18.109 9.914 -27.625 1 98.5 207 SER A C 1
ATOM 1650 O O . SER A 1 207 ? 18.391 8.836 -28.156 1 98.5 207 SER A O 1
ATOM 1652 N N . LEU A 1 208 ? 17.953 10.047 -26.312 1 98.69 208 LEU A N 1
ATOM 1653 C CA . LEU A 1 208 ? 18.062 8.906 -25.422 1 98.69 208 LEU A CA 1
ATOM 1654 C C . LEU A 1 208 ? 16.953 7.891 -25.688 1 98.69 208 LEU A C 1
ATOM 1656 O O . LEU A 1 208 ? 17.203 6.68 -25.672 1 98.69 208 LEU A O 1
ATOM 1660 N N . THR A 1 209 ? 15.781 8.336 -25.953 1 98.44 209 THR A N 1
ATOM 1661 C CA . THR A 1 209 ? 14.648 7.477 -26.281 1 98.44 209 THR A CA 1
ATOM 1662 C C . THR A 1 209 ? 14.891 6.742 -27.594 1 98.44 209 THR A C 1
ATOM 1664 O O . THR A 1 209 ? 14.594 5.551 -27.703 1 98.44 209 THR A O 1
ATOM 1667 N N . SER A 1 210 ? 15.445 7.504 -28.547 1 98.06 210 SER A N 1
ATOM 1668 C CA . SER A 1 210 ? 15.789 6.887 -29.828 1 98.06 210 SER A CA 1
ATOM 1669 C C . SER A 1 210 ? 16.891 5.836 -29.656 1 98.06 210 SER A C 1
ATOM 1671 O O . SER A 1 210 ? 16.828 4.766 -30.266 1 98.06 210 SER A O 1
ATOM 1673 N N . TYR A 1 211 ? 17.812 6.145 -28.859 1 98.5 211 TYR A N 1
ATOM 1674 C CA . TYR A 1 211 ? 18.891 5.195 -28.609 1 98.5 211 TYR A CA 1
ATOM 1675 C C . TYR A 1 211 ? 18.359 3.938 -27.922 1 98.5 211 TYR A C 1
ATOM 1677 O O . TYR A 1 211 ? 18.797 2.828 -28.219 1 98.5 211 TYR A O 1
ATOM 1685 N N . LEU A 1 212 ? 17.453 4.121 -26.938 1 98.06 212 LEU A N 1
ATOM 1686 C CA . LEU A 1 212 ? 16.812 2.975 -26.312 1 98.06 212 LEU A CA 1
ATOM 1687 C C . LEU A 1 212 ? 16.219 2.035 -27.344 1 98.06 212 LEU A C 1
ATOM 1689 O O . LEU A 1 212 ? 16.406 0.818 -27.266 1 98.06 212 LEU A O 1
ATOM 1693 N N . ASP A 1 213 ? 15.586 2.623 -28.344 1 96.12 213 ASP A N 1
ATOM 1694 C CA . ASP A 1 213 ? 14.992 1.833 -29.422 1 96.12 213 ASP A CA 1
ATOM 1695 C C . ASP A 1 213 ? 16.062 1.064 -30.203 1 96.12 213 ASP A C 1
ATOM 1697 O O . ASP A 1 213 ? 15.875 -0.111 -30.516 1 96.12 213 ASP A O 1
ATOM 1701 N N . VAL A 1 214 ? 17.109 1.712 -30.5 1 96.75 214 VAL A N 1
ATOM 1702 C CA . VAL A 1 214 ? 18.203 1.101 -31.25 1 96.75 214 VAL A CA 1
ATOM 1703 C C . VAL A 1 214 ? 18.812 -0.043 -30.422 1 96.75 214 VAL A C 1
ATOM 1705 O O . VAL A 1 214 ? 19.078 -1.12 -30.969 1 96.75 214 VAL A O 1
ATOM 1708 N N . VAL A 1 215 ? 19.016 0.192 -29.141 1 96.69 215 VAL A N 1
ATOM 1709 C CA . VAL A 1 215 ? 19.578 -0.831 -28.266 1 96.69 215 VAL A CA 1
ATOM 1710 C C . VAL A 1 215 ? 18.641 -2.029 -28.203 1 96.69 215 VAL A C 1
ATOM 1712 O O . VAL A 1 215 ? 19.078 -3.178 -28.297 1 96.69 215 VAL A O 1
ATOM 1715 N N . GLN A 1 216 ? 17.359 -1.771 -28.047 1 93.19 216 GLN A N 1
ATOM 1716 C CA . GLN A 1 216 ? 16.375 -2.834 -27.938 1 93.19 216 GLN A CA 1
ATOM 1717 C C . GLN A 1 216 ? 16.297 -3.656 -29.219 1 93.19 216 GLN A C 1
ATOM 1719 O O . GLN A 1 216 ? 16.281 -4.891 -29.172 1 93.19 216 GLN A O 1
ATOM 1724 N N . THR A 1 217 ? 16.422 -3.023 -30.406 1 91.88 217 THR A N 1
ATOM 1725 C CA . THR A 1 217 ? 16.219 -3.707 -31.688 1 91.88 217 THR A CA 1
ATOM 1726 C C . THR A 1 217 ? 17.516 -4.309 -32.188 1 91.88 217 THR A C 1
ATOM 1728 O O . THR A 1 217 ? 17.578 -5.496 -32.531 1 91.88 217 THR A O 1
ATOM 1731 N N . LYS A 1 218 ? 18.594 -3.607 -32.125 1 92.88 218 LYS A N 1
ATOM 1732 C CA . LYS A 1 218 ? 19.828 -4.012 -32.781 1 92.88 218 LYS A CA 1
ATOM 1733 C C . LYS A 1 218 ? 20.688 -4.859 -31.844 1 92.88 218 LYS A C 1
ATOM 1735 O O . LYS A 1 218 ? 21.469 -5.695 -32.312 1 92.88 218 LYS A O 1
ATOM 1740 N N . LEU A 1 219 ? 20.531 -4.594 -30.562 1 93 219 LEU A N 1
ATOM 1741 C CA . LEU A 1 219 ? 21.453 -5.285 -29.656 1 93 219 LEU A CA 1
ATOM 1742 C C . LEU A 1 219 ? 20.703 -6.34 -28.828 1 93 219 LEU A C 1
ATOM 1744 O O . LEU A 1 219 ? 21.219 -7.438 -28.625 1 93 219 LEU A O 1
ATOM 1748 N N . ALA A 1 220 ? 19.516 -6.047 -28.359 1 89.19 220 ALA A N 1
ATOM 1749 C CA . ALA A 1 220 ? 18.781 -6.957 -27.484 1 89.19 220 ALA A CA 1
ATOM 1750 C C . ALA A 1 220 ? 17.891 -7.902 -28.281 1 89.19 220 ALA A C 1
ATOM 1752 O O . ALA A 1 220 ? 17.375 -8.891 -27.75 1 89.19 220 ALA A O 1
ATOM 1753 N N . GLY A 1 221 ? 17.656 -7.543 -29.516 1 83.69 221 GLY A N 1
ATOM 1754 C CA . GLY A 1 221 ? 16.797 -8.367 -30.359 1 83.69 221 GLY A CA 1
ATOM 1755 C C . GLY A 1 221 ? 15.32 -8.195 -30.047 1 83.69 221 GLY A C 1
ATOM 1756 O O . GLY A 1 221 ? 14.508 -9.062 -30.391 1 83.69 221 GLY A O 1
ATOM 1757 N N . MET A 1 222 ? 14.953 -7.141 -29.406 1 83.06 222 MET A N 1
ATOM 1758 C CA . MET A 1 222 ? 13.57 -6.855 -29.047 1 83.06 222 MET A CA 1
ATOM 1759 C C . MET A 1 222 ? 12.852 -6.137 -30.188 1 83.06 222 MET A C 1
ATOM 1761 O O . MET A 1 222 ? 13.492 -5.551 -31.062 1 83.06 222 MET A O 1
ATOM 1765 N N . ASN A 1 223 ? 11.492 -6.16 -30.141 1 75.75 223 ASN A N 1
ATOM 1766 C CA . ASN A 1 223 ? 10.609 -5.391 -31.016 1 75.75 223 ASN A CA 1
ATOM 1767 C C . ASN A 1 223 ? 10.961 -5.594 -32.5 1 75.75 223 ASN A C 1
ATOM 1769 O O . ASN A 1 223 ? 11.07 -4.625 -33.25 1 75.75 223 ASN A O 1
ATOM 1773 N N . GLN A 1 224 ? 11.234 -6.762 -32.844 1 68.88 224 GLN A N 1
ATOM 1774 C CA . GLN A 1 224 ? 11.562 -7.023 -34.219 1 68.88 224 GLN A CA 1
ATOM 1775 C C . GLN A 1 224 ? 10.336 -6.871 -35.125 1 68.88 224 GLN A C 1
ATOM 1777 O O . GLN A 1 224 ? 9.203 -7.055 -34.688 1 68.88 224 GLN A O 1
ATOM 1782 N N . LYS A 1 225 ? 10.414 -6.027 -36.281 1 60.41 225 LYS A N 1
ATOM 1783 C CA . LYS A 1 225 ? 9.398 -5.59 -37.25 1 60.41 225 LYS A CA 1
ATOM 1784 C C . LYS A 1 225 ? 8.43 -6.723 -37.562 1 60.41 225 LYS A C 1
ATOM 1786 O O . LYS A 1 225 ? 7.258 -6.477 -37.875 1 60.41 225 LYS A O 1
ATOM 1791 N N . ASP A 1 226 ? 8.898 -7.871 -37.812 1 53.12 226 ASP A N 1
ATOM 1792 C CA . ASP A 1 226 ? 7.906 -8.836 -38.281 1 53.12 226 ASP A CA 1
ATOM 1793 C C . ASP A 1 226 ? 6.91 -9.172 -37.156 1 53.12 226 ASP A C 1
ATOM 1795 O O . ASP A 1 226 ? 6.113 -10.102 -37.281 1 53.12 226 ASP A O 1
ATOM 1799 N N . GLY A 1 227 ? 6.773 -8.289 -36.188 1 54.41 227 GLY A N 1
ATOM 1800 C CA . GLY A 1 227 ? 5.688 -8.336 -35.25 1 54.41 227 GLY A CA 1
ATOM 1801 C C . GLY A 1 227 ? 5.902 -9.359 -34.125 1 54.41 227 GLY A C 1
ATOM 1802 O O . GLY A 1 227 ? 5.078 -9.484 -33.219 1 54.41 227 GLY A O 1
ATOM 1803 N N . GLU A 1 228 ? 6.695 -10.297 -34.438 1 54.28 228 GLU A N 1
ATOM 1804 C CA . GLU A 1 228 ? 6.758 -11.344 -33.406 1 54.28 228 GLU A CA 1
ATOM 1805 C C . GLU A 1 228 ? 7.559 -10.883 -32.188 1 54.28 228 GLU A C 1
ATOM 1807 O O . GLU A 1 228 ? 8.75 -10.586 -32.312 1 54.28 228 GLU A O 1
ATOM 1812 N N . ASP A 1 229 ? 6.867 -10.234 -31.344 1 58.41 229 ASP A N 1
ATOM 1813 C CA . ASP A 1 229 ? 7.504 -9.797 -30.094 1 58.41 229 ASP A CA 1
ATOM 1814 C C . ASP A 1 229 ? 8.281 -10.938 -29.453 1 58.41 229 ASP A C 1
ATOM 1816 O O . ASP A 1 229 ? 7.688 -11.844 -28.859 1 58.41 229 ASP A O 1
ATOM 1820 N N . ALA A 1 230 ? 9.617 -11.031 -29.844 1 68 230 ALA A N 1
ATOM 1821 C CA . ALA A 1 230 ? 10.469 -12.062 -29.25 1 68 230 ALA A CA 1
ATOM 1822 C C . ALA A 1 230 ? 10.484 -11.969 -27.734 1 68 230 ALA A C 1
ATOM 1824 O O . ALA A 1 230 ? 10.422 -10.867 -27.172 1 68 230 ALA A O 1
ATOM 1825 N N . ILE A 1 231 ? 10.203 -13.133 -27.047 1 78.62 231 ILE A N 1
ATOM 1826 C CA . ILE A 1 231 ? 10.367 -13.219 -25.594 1 78.62 231 ILE A CA 1
ATOM 1827 C C . ILE A 1 231 ? 11.852 -13.141 -25.234 1 78.62 231 ILE A C 1
ATOM 1829 O O . ILE A 1 231 ? 12.625 -14.031 -25.578 1 78.62 231 ILE A O 1
ATOM 1833 N N . VAL A 1 232 ? 12.242 -11.969 -24.828 1 76.25 232 VAL A N 1
ATOM 1834 C CA . VAL A 1 232 ? 13.648 -11.766 -24.484 1 76.25 232 VAL A CA 1
ATOM 1835 C C . VAL A 1 232 ? 13.805 -11.672 -22.969 1 76.25 232 VAL A C 1
ATOM 1837 O O . VAL A 1 232 ? 13.039 -10.977 -22.297 1 76.25 232 VAL A O 1
ATOM 1840 N N . GLY A 1 233 ? 14.664 -12.57 -22.406 1 78 233 GLY A N 1
ATOM 1841 C CA . GLY A 1 233 ? 14.922 -12.547 -20.984 1 78 233 GLY A CA 1
ATOM 1842 C C . GLY A 1 233 ? 16.406 -12.602 -20.641 1 78 233 GLY A C 1
ATOM 1843 O O . GLY A 1 233 ? 17.25 -12.602 -21.531 1 78 233 GLY A O 1
ATOM 1844 N N . GLU A 1 234 ? 16.688 -12.406 -19.406 1 77.69 234 GLU A N 1
ATOM 1845 C CA . GLU A 1 234 ? 18.047 -12.391 -18.891 1 77.69 234 GLU A CA 1
ATOM 1846 C C . GLU A 1 234 ? 18.391 -13.688 -18.172 1 77.69 234 GLU A C 1
ATOM 1848 O O . GLU A 1 234 ? 18.078 -13.844 -16.984 1 77.69 234 GLU A O 1
ATOM 1853 N N . PRO A 1 235 ? 19.047 -14.594 -18.891 1 88.06 235 PRO A N 1
ATOM 1854 C CA . PRO A 1 235 ? 19.578 -15.703 -18.094 1 88.06 235 PRO A CA 1
ATOM 1855 C C . PRO A 1 235 ? 20.578 -15.242 -17.031 1 88.06 235 PRO A C 1
ATOM 1857 O O . PRO A 1 235 ? 21.438 -14.391 -17.328 1 88.06 235 PRO A O 1
ATOM 1860 N N . ILE A 1 236 ? 20.516 -15.758 -15.875 1 90.69 236 ILE A N 1
ATOM 1861 C CA . ILE A 1 236 ? 21.391 -15.281 -14.805 1 90.69 236 ILE A CA 1
ATOM 1862 C C . ILE A 1 236 ? 22.641 -16.156 -14.719 1 90.69 236 ILE A C 1
ATOM 1864 O O . ILE A 1 236 ? 23.562 -15.852 -13.961 1 90.69 236 ILE A O 1
ATOM 1868 N N . GLY A 1 237 ? 22.688 -17.281 -15.492 1 91.31 237 GLY A N 1
ATOM 1869 C CA . GLY A 1 237 ? 23.859 -18.156 -15.547 1 91.31 237 GLY A CA 1
ATOM 1870 C C . GLY A 1 237 ? 23.984 -19.062 -14.328 1 91.31 237 GLY A C 1
ATOM 1871 O O . GLY A 1 237 ? 23.203 -18.953 -13.391 1 91.31 237 GLY A O 1
ATOM 1872 N N . ARG A 1 238 ? 24.938 -19.875 -14.414 1 94.19 238 ARG A N 1
ATOM 1873 C CA . ARG A 1 238 ? 25.141 -20.859 -13.375 1 94.19 238 ARG A CA 1
ATOM 1874 C C . ARG A 1 238 ? 25.438 -20.203 -12.031 1 94.19 238 ARG A C 1
ATOM 1876 O O . ARG A 1 238 ? 24.875 -20.594 -11 1 94.19 238 ARG A O 1
ATOM 1883 N N . LYS A 1 239 ? 26.344 -19.219 -12.023 1 93.88 239 LYS A N 1
ATOM 1884 C CA . LYS A 1 239 ? 26.688 -18.547 -10.773 1 93.88 239 LYS A CA 1
ATOM 1885 C C . LYS A 1 239 ? 25.469 -17.875 -10.141 1 93.88 239 LYS A C 1
ATOM 1887 O O . LYS A 1 239 ? 25.266 -17.969 -8.93 1 93.88 239 LYS A O 1
ATOM 1892 N N . GLY A 1 240 ? 24.656 -17.203 -11.008 1 94.75 240 GLY A N 1
ATOM 1893 C CA . GLY A 1 240 ? 23.438 -16.609 -10.523 1 94.75 240 GLY A CA 1
ATOM 1894 C C . GLY A 1 240 ? 22.469 -17.609 -9.922 1 94.75 240 GLY A C 1
ATOM 1895 O O . GLY A 1 240 ? 21.891 -17.375 -8.859 1 94.75 240 GLY A O 1
ATOM 1896 N N . LEU A 1 241 ? 22.375 -18.719 -10.57 1 96.12 241 LEU A N 1
ATOM 1897 C CA . LEU A 1 241 ? 21.5 -19.781 -10.086 1 96.12 241 LEU A CA 1
ATOM 1898 C C . LEU A 1 241 ? 21.984 -20.328 -8.742 1 96.12 241 LEU A C 1
ATOM 1900 O O . LEU A 1 241 ? 21.172 -20.594 -7.852 1 96.12 241 LEU A O 1
ATOM 1904 N N . GLU A 1 242 ? 23.234 -20.484 -8.641 1 95.69 242 GLU A N 1
ATOM 1905 C CA . GLU A 1 242 ? 23.797 -21 -7.398 1 95.69 242 GLU A CA 1
ATOM 1906 C C . GLU A 1 242 ? 23.547 -20.047 -6.23 1 95.69 242 GLU A C 1
ATOM 1908 O O . GLU A 1 242 ? 23.219 -20.484 -5.125 1 95.69 242 GLU A O 1
ATOM 1913 N N . VAL A 1 243 ? 23.641 -18.781 -6.469 1 95.81 243 VAL A N 1
ATOM 1914 C CA . VAL A 1 243 ? 23.344 -17.781 -5.457 1 95.81 243 VAL A CA 1
ATOM 1915 C C . VAL A 1 243 ? 21.875 -17.906 -5.016 1 95.81 243 VAL A C 1
ATOM 1917 O O . VAL A 1 243 ? 21.578 -17.922 -3.82 1 95.81 243 VAL A O 1
ATOM 1920 N N . GLU A 1 244 ? 21 -18.031 -5.992 1 96.56 244 GLU A N 1
ATOM 1921 C CA . GLU A 1 244 ? 19.562 -18.094 -5.695 1 96.56 244 GLU A CA 1
ATOM 1922 C C . GLU A 1 244 ? 19.203 -19.406 -5 1 96.56 244 GLU A C 1
ATOM 1924 O O . GLU A 1 244 ? 18.391 -19.422 -4.074 1 96.56 244 GLU A O 1
ATOM 1929 N N . LEU A 1 245 ? 19.797 -20.469 -5.434 1 97.62 245 LEU A N 1
ATOM 1930 C CA . LEU A 1 245 ? 19.531 -21.766 -4.812 1 97.62 245 LEU A CA 1
ATOM 1931 C C . LEU A 1 245 ? 20 -21.781 -3.361 1 97.62 245 LEU A C 1
ATOM 1933 O O . LEU A 1 245 ? 19.312 -22.328 -2.488 1 97.62 245 LEU A O 1
ATOM 1937 N N . GLU A 1 246 ? 21.141 -21.234 -3.148 1 96.44 246 GLU A N 1
ATOM 1938 C CA . GLU A 1 246 ? 21.641 -21.156 -1.779 1 96.44 246 GLU A CA 1
ATOM 1939 C C . GLU A 1 246 ? 20.703 -20.328 -0.901 1 96.44 246 GLU A C 1
ATOM 1941 O O . GLU A 1 246 ? 20.391 -20.734 0.223 1 96.44 246 GLU A O 1
ATOM 1946 N N . ALA A 1 247 ? 20.219 -19.25 -1.414 1 96.19 247 ALA A N 1
ATOM 1947 C CA . ALA A 1 247 ? 19.344 -18.359 -0.658 1 96.19 247 ALA A CA 1
ATOM 1948 C C . ALA A 1 247 ? 18 -19.047 -0.371 1 96.19 247 ALA A C 1
ATOM 1950 O O . ALA A 1 247 ? 17.422 -18.844 0.695 1 96.19 247 ALA A O 1
ATOM 1951 N N . GLU A 1 248 ? 17.547 -19.875 -1.346 1 97.44 248 GLU A N 1
ATOM 1952 C CA . GLU A 1 248 ? 16.281 -20.594 -1.188 1 97.44 248 GLU A CA 1
ATOM 1953 C C . GLU A 1 248 ? 16.484 -21.859 -0.369 1 97.44 248 GLU A C 1
ATOM 1955 O O . GLU A 1 248 ? 15.516 -22.578 -0.086 1 97.44 248 GLU A O 1
ATOM 1960 N N . MET A 1 249 ? 17.703 -22.156 0.011 1 98 249 MET A N 1
ATOM 1961 C CA . MET A 1 249 ? 18.094 -23.312 0.81 1 98 249 MET A CA 1
ATOM 1962 C C . MET A 1 249 ? 17.719 -24.609 0.096 1 98 249 MET A C 1
ATOM 1964 O O . MET A 1 249 ? 17.109 -25.5 0.688 1 98 249 MET A O 1
ATOM 1968 N N . ILE A 1 250 ? 18.094 -24.656 -1.187 1 98.12 250 ILE A N 1
ATOM 1969 C CA . ILE A 1 250 ? 17.938 -25.828 -2.043 1 98.12 250 ILE A CA 1
ATOM 1970 C C . ILE A 1 250 ? 19.297 -26.438 -2.35 1 98.12 250 ILE A C 1
ATOM 1972 O O . ILE A 1 250 ? 19.984 -26.016 -3.281 1 98.12 250 ILE A O 1
ATOM 1976 N N . PRO A 1 251 ? 19.672 -27.453 -1.598 1 97.19 251 PRO A N 1
ATOM 1977 C CA . PRO A 1 251 ? 21.016 -28 -1.727 1 97.19 251 PRO A CA 1
ATOM 1978 C C . PRO A 1 251 ? 21.141 -29.016 -2.852 1 97.19 251 PRO A C 1
ATOM 1980 O O . PRO A 1 251 ? 21.609 -30.141 -2.625 1 97.19 251 PRO A O 1
ATOM 1983 N N . TYR A 1 252 ? 20.719 -28.672 -4.074 1 97.69 252 TYR A N 1
ATOM 1984 C CA . TYR A 1 252 ? 20.844 -29.453 -5.301 1 97.69 252 TYR A CA 1
ATOM 1985 C C . TYR A 1 252 ? 21.453 -28.625 -6.422 1 97.69 252 TYR A C 1
ATOM 1987 O O . TYR A 1 252 ? 21.359 -27.406 -6.426 1 97.69 252 TYR A O 1
ATOM 1995 N N . THR A 1 253 ? 22.094 -29.25 -7.344 1 97.06 253 THR A N 1
ATOM 1996 C CA . THR A 1 253 ? 22.547 -28.578 -8.555 1 97.06 253 THR A CA 1
ATOM 1997 C C . THR A 1 253 ? 21.391 -28.391 -9.539 1 97.06 253 THR A C 1
ATOM 1999 O O . THR A 1 253 ? 20.375 -29.078 -9.445 1 97.06 253 THR A O 1
ATOM 2002 N N . PRO A 1 254 ? 21.531 -27.438 -10.453 1 97.25 254 PRO A N 1
ATOM 2003 C CA . PRO A 1 254 ? 20.5 -27.281 -11.477 1 97.25 254 PRO A CA 1
ATOM 2004 C C . PRO A 1 254 ? 20.219 -28.562 -12.25 1 97.25 254 PRO A C 1
ATOM 2006 O O . PRO A 1 254 ? 19.062 -28.875 -12.547 1 97.25 254 PRO A O 1
ATOM 2009 N N . GLU A 1 255 ? 21.297 -29.359 -12.5 1 97.44 255 GLU A N 1
ATOM 2010 C CA . GLU A 1 255 ? 21.125 -30.609 -13.242 1 97.44 255 GLU A CA 1
ATOM 2011 C C . GLU A 1 255 ? 20.328 -31.625 -12.438 1 97.44 255 GLU A C 1
ATOM 2013 O O . GLU A 1 255 ? 19.484 -32.312 -13 1 97.44 255 GLU A O 1
ATOM 2018 N N . GLU A 1 256 ? 20.578 -31.656 -11.172 1 97.94 256 GLU A N 1
ATOM 2019 C CA . GLU A 1 256 ? 19.812 -32.562 -10.312 1 97.94 256 GLU A CA 1
ATOM 2020 C C . GLU A 1 256 ? 18.344 -32.156 -10.289 1 97.94 256 GLU A C 1
ATOM 2022 O O . GLU A 1 256 ? 17.453 -33 -10.297 1 97.94 256 GLU A O 1
ATOM 2027 N N . LEU A 1 257 ? 18.094 -30.875 -10.242 1 98.44 257 LEU A N 1
ATOM 2028 C CA . LEU A 1 257 ? 16.719 -30.375 -10.211 1 98.44 257 LEU A CA 1
ATOM 2029 C C . LEU A 1 257 ? 16 -30.672 -11.523 1 98.44 257 LEU A C 1
ATOM 2031 O O . LEU A 1 257 ? 14.82 -31.016 -11.523 1 98.44 257 LEU A O 1
ATOM 2035 N N . ILE A 1 258 ? 16.719 -30.516 -12.641 1 98.06 258 ILE A N 1
ATOM 2036 C CA . ILE A 1 258 ? 16.156 -30.859 -13.945 1 98.06 258 ILE A CA 1
ATOM 2037 C C . ILE A 1 258 ? 15.789 -32.344 -13.977 1 98.06 258 ILE A C 1
ATOM 2039 O O . ILE A 1 258 ? 14.734 -32.719 -14.492 1 98.06 258 ILE A O 1
ATOM 2043 N N . LYS A 1 259 ? 16.641 -33.188 -13.398 1 98.06 259 LYS A N 1
ATOM 2044 C CA . LYS A 1 259 ? 16.359 -34.594 -13.289 1 98.06 259 LYS A CA 1
ATOM 2045 C C . LYS A 1 259 ? 15.094 -34.844 -12.477 1 98.06 259 LYS A C 1
ATOM 2047 O O . LYS A 1 259 ? 14.289 -35.719 -12.82 1 98.06 259 LYS A O 1
ATOM 2052 N N . ILE A 1 260 ? 14.938 -34.125 -11.414 1 98.19 260 ILE A N 1
ATOM 2053 C CA . ILE A 1 260 ? 13.727 -34.219 -10.602 1 98.19 260 ILE A CA 1
ATOM 2054 C C . ILE A 1 260 ? 12.5 -33.906 -11.461 1 98.19 260 ILE A C 1
ATOM 2056 O O . ILE A 1 260 ? 11.516 -34.625 -11.445 1 98.19 260 ILE A O 1
ATOM 2060 N N . GLY A 1 261 ? 12.57 -32.781 -12.25 1 98.31 261 GLY A N 1
ATOM 2061 C CA . GLY A 1 261 ? 11.477 -32.406 -13.141 1 98.31 261 GLY A CA 1
ATOM 2062 C C . GLY A 1 261 ? 11.109 -33.531 -14.109 1 98.31 261 GLY A C 1
ATOM 2063 O O . GLY A 1 261 ? 9.922 -33.812 -14.305 1 98.31 261 GLY A O 1
ATOM 2064 N N . ASN A 1 262 ? 12.148 -34.156 -14.625 1 98.06 262 ASN A N 1
ATOM 2065 C CA . ASN A 1 262 ? 11.922 -35.25 -15.586 1 98.06 262 ASN A CA 1
ATOM 2066 C C . ASN A 1 262 ? 11.312 -36.469 -14.93 1 98.06 262 ASN A C 1
ATOM 2068 O O . ASN A 1 262 ? 10.422 -37.125 -15.492 1 98.06 262 ASN A O 1
ATOM 2072 N N . GLN A 1 263 ? 11.797 -36.812 -13.789 1 97.88 263 GLN A N 1
ATOM 2073 C CA . GLN A 1 263 ? 11.281 -37.969 -13.078 1 97.88 263 GLN A CA 1
ATOM 2074 C C . GLN A 1 263 ? 9.828 -37.781 -12.672 1 97.88 263 GLN A C 1
ATOM 2076 O O . GLN A 1 263 ? 9.008 -38.688 -12.828 1 97.88 263 GLN A O 1
ATOM 2081 N N . GLU A 1 264 ? 9.562 -36.594 -12.133 1 98.25 264 GLU A N 1
ATOM 2082 C CA . GLU A 1 264 ? 8.188 -36.281 -11.758 1 98.25 264 GLU A CA 1
ATOM 2083 C C . GLU A 1 264 ? 7.27 -36.281 -12.977 1 98.25 264 GLU A C 1
ATOM 2085 O O . GLU A 1 264 ? 6.121 -36.75 -12.898 1 98.25 264 GLU A O 1
ATOM 2090 N N . PHE A 1 265 ? 7.766 -35.781 -14.117 1 98.25 265 PHE A N 1
ATOM 2091 C CA . PHE A 1 265 ? 6.984 -35.75 -15.344 1 98.25 265 PHE A CA 1
ATOM 2092 C C . PHE A 1 265 ? 6.664 -37.188 -15.797 1 98.25 265 PHE A C 1
ATOM 2094 O O . PHE A 1 265 ? 5.543 -37.469 -16.219 1 98.25 265 PHE A O 1
ATOM 2101 N N . ALA A 1 266 ? 7.637 -38.031 -15.695 1 97.81 266 ALA A N 1
ATOM 2102 C CA . ALA A 1 266 ? 7.441 -39.438 -16.094 1 97.81 266 ALA A CA 1
ATOM 2103 C C . ALA A 1 266 ? 6.359 -40.094 -15.242 1 97.81 266 ALA A C 1
ATOM 2105 O O . ALA A 1 266 ? 5.551 -40.875 -15.758 1 97.81 266 ALA A O 1
ATOM 2106 N N . TRP A 1 267 ? 6.406 -39.844 -14 1 97.75 267 TRP A N 1
ATOM 2107 C CA . TRP A 1 267 ? 5.359 -40.375 -13.125 1 97.75 267 TRP A CA 1
ATOM 2108 C C . TRP A 1 267 ? 3.988 -39.875 -13.562 1 97.75 267 TRP A C 1
ATOM 2110 O O . TRP A 1 267 ? 3.031 -40.625 -13.641 1 97.75 267 TRP A O 1
ATOM 2120 N N . CYS A 1 268 ? 3.865 -38.562 -13.859 1 98.25 268 CYS A N 1
ATOM 2121 C CA . CYS A 1 268 ? 2.605 -37.969 -14.281 1 98.25 268 CYS A CA 1
ATOM 2122 C C . CYS A 1 268 ? 2.104 -38.625 -15.57 1 98.25 268 CYS A C 1
ATOM 2124 O O . CYS A 1 268 ? 0.903 -38.844 -15.727 1 98.25 268 CYS A O 1
ATOM 2126 N N . GLU A 1 269 ? 3.055 -38.844 -16.453 1 97.69 269 GLU A N 1
ATOM 2127 C CA . GLU A 1 269 ? 2.678 -39.469 -17.719 1 97.69 269 GLU A CA 1
ATOM 2128 C C . GLU A 1 269 ? 2.072 -40.844 -17.5 1 97.69 269 GLU A C 1
ATOM 2130 O O . GLU A 1 269 ? 1.074 -41.219 -18.141 1 97.69 269 GLU A O 1
ATOM 2135 N N . LYS A 1 270 ? 2.68 -41.594 -16.641 1 98.12 270 LYS A N 1
ATOM 2136 C CA . LYS A 1 270 ? 2.146 -42.938 -16.312 1 98.12 270 LYS A CA 1
ATOM 2137 C C . LYS A 1 270 ? 0.743 -42.812 -15.719 1 98.12 270 LYS A C 1
ATOM 2139 O O . LYS A 1 270 ? -0.148 -43.594 -16.094 1 98.12 270 LYS A O 1
ATOM 2144 N N . GLU A 1 271 ? 0.572 -41.906 -14.812 1 98 271 GLU A N 1
ATOM 2145 C CA . GLU A 1 271 ? -0.737 -41.688 -14.203 1 98 271 GLU A CA 1
ATOM 2146 C C . GLU A 1 271 ? -1.753 -41.188 -15.234 1 98 271 GLU A C 1
ATOM 2148 O O . GLU A 1 271 ? -2.922 -41.594 -15.195 1 98 271 GLU A O 1
ATOM 2153 N N . MET A 1 272 ? -1.298 -40.312 -16.156 1 98.25 272 MET A N 1
ATOM 2154 C CA . MET A 1 272 ? -2.16 -39.812 -17.219 1 98.25 272 MET A CA 1
ATOM 2155 C C . MET A 1 272 ? -2.672 -40.969 -18.094 1 98.25 272 MET A C 1
ATOM 2157 O O . MET A 1 272 ? -3.846 -41 -18.469 1 98.25 272 MET A O 1
ATOM 2161 N N . ILE A 1 273 ? -1.802 -41.906 -18.375 1 98.44 273 ILE A N 1
ATOM 2162 C CA . ILE A 1 273 ? -2.158 -43.062 -19.203 1 98.44 273 ILE A CA 1
ATOM 2163 C C . ILE A 1 273 ? -3.205 -43.906 -18.484 1 98.44 273 ILE A C 1
ATOM 2165 O O . ILE A 1 273 ? -4.172 -44.344 -19.109 1 98.44 273 ILE A O 1
ATOM 2169 N N . LYS A 1 274 ? -3.045 -44.062 -17.188 1 98.31 274 LYS A N 1
ATOM 2170 C CA . LYS A 1 274 ? -4.027 -44.812 -16.406 1 98.31 274 LYS A CA 1
ATOM 2171 C C . LYS A 1 274 ? -5.41 -44.156 -16.516 1 98.31 274 LYS A C 1
ATOM 2173 O O . LYS A 1 274 ? -6.406 -44.875 -16.703 1 98.31 274 LYS A O 1
ATOM 2178 N N . GLN A 1 275 ? -5.457 -42.844 -16.391 1 98.31 275 GLN A N 1
ATOM 2179 C CA . GLN A 1 275 ? -6.738 -42.156 -16.469 1 98.31 275 GLN A CA 1
ATOM 2180 C C . GLN A 1 275 ? -7.289 -42.156 -17.891 1 98.31 275 GLN A C 1
ATOM 2182 O O . GLN A 1 275 ? -8.5 -42.25 -18.094 1 98.31 275 GLN A O 1
ATOM 2187 N N . SER A 1 276 ? -6.398 -42.062 -18.844 1 98.38 276 SER A N 1
ATOM 2188 C CA . SER A 1 276 ? -6.777 -42.156 -20.25 1 98.38 276 SER A CA 1
ATOM 2189 C C . SER A 1 276 ? -7.43 -43.5 -20.547 1 98.38 276 SER A C 1
ATOM 2191 O O . SER A 1 276 ? -8.445 -43.562 -21.25 1 98.38 276 SER A O 1
ATOM 2193 N N . GLU A 1 277 ? -6.859 -44.562 -20.047 1 98.5 277 GLU A N 1
ATOM 2194 C CA . GLU A 1 277 ? -7.422 -45.906 -20.203 1 98.5 277 GLU A CA 1
ATOM 2195 C C . GLU A 1 277 ? -8.805 -46 -19.562 1 98.5 277 GLU A C 1
ATOM 2197 O O . GLU A 1 277 ? -9.719 -46.594 -20.125 1 98.5 277 GLU A O 1
ATOM 2202 N N . ALA A 1 278 ? -8.914 -45.438 -18.469 1 98.06 278 ALA A N 1
ATOM 2203 C CA . ALA A 1 278 ? -10.195 -45.438 -17.75 1 98.06 278 ALA A CA 1
ATOM 2204 C C . ALA A 1 278 ? -11.273 -44.719 -18.578 1 98.06 278 ALA A C 1
ATOM 2206 O O . ALA A 1 278 ? -12.453 -45.094 -18.5 1 98.06 278 ALA A O 1
ATOM 2207 N N . LEU A 1 279 ? -10.945 -43.781 -19.422 1 97.81 279 LEU A N 1
ATOM 2208 C CA . LEU A 1 279 ? -11.891 -43.031 -20.234 1 97.81 279 LEU A CA 1
ATOM 2209 C C . LEU A 1 279 ? -12.086 -43.688 -21.594 1 97.81 279 LEU A C 1
ATOM 2211 O O . LEU A 1 279 ? -12.906 -43.25 -22.391 1 97.81 279 LEU A O 1
ATOM 2215 N N . GLY A 1 280 ? -11.281 -44.719 -21.844 1 97.81 280 GLY A N 1
ATOM 2216 C CA . GLY A 1 280 ? -11.453 -45.5 -23.078 1 97.81 280 GLY A CA 1
ATOM 2217 C C . GLY A 1 280 ? -10.555 -45.031 -24.203 1 97.81 280 GLY A C 1
ATOM 2218 O O . GLY A 1 280 ? -10.742 -45.406 -25.359 1 97.81 280 GLY A O 1
ATOM 2219 N N . TYR A 1 281 ? -9.523 -44.25 -23.859 1 98.06 281 TYR A N 1
ATOM 2220 C CA . TYR A 1 281 ? -8.648 -43.719 -24.906 1 98.06 281 TYR A CA 1
ATOM 2221 C C . TYR A 1 281 ? -7.348 -44.5 -24.969 1 98.06 281 TYR A C 1
ATOM 2223 O O . TYR A 1 281 ? -6.438 -44.188 -25.734 1 98.06 281 TYR A O 1
ATOM 2231 N N . GLY A 1 282 ? -7.242 -45.5 -24.156 1 97.56 282 GLY A N 1
ATOM 2232 C CA . GLY A 1 282 ? -6.031 -46.312 -24.125 1 97.56 282 GLY A CA 1
ATOM 2233 C C . GLY A 1 282 ? -4.797 -45.531 -23.734 1 97.56 282 GLY A C 1
ATOM 2234 O O . GLY A 1 282 ? -4.832 -44.75 -22.781 1 97.56 282 GLY A O 1
ATOM 2235 N N . LYS A 1 283 ? -3.695 -45.719 -24.469 1 97.31 283 LYS A N 1
ATOM 2236 C CA . LYS A 1 283 ? -2.428 -45.094 -24.109 1 97.31 283 LYS A CA 1
ATOM 2237 C C . LYS A 1 283 ? -2.312 -43.719 -24.734 1 97.31 283 LYS A C 1
ATOM 2239 O O . LYS A 1 283 ? -1.343 -43 -24.484 1 97.31 283 LYS A O 1
ATOM 2244 N N . GLU A 1 284 ? -3.352 -43.281 -25.453 1 96.81 284 GLU A N 1
ATOM 2245 C CA . GLU A 1 284 ? -3.354 -41.969 -26.125 1 96.81 284 GLU A CA 1
ATOM 2246 C C . GLU A 1 284 ? -3.9 -40.906 -25.203 1 96.81 284 GLU A C 1
ATOM 2248 O O . GLU A 1 284 ? -4.934 -40.281 -25.5 1 96.81 284 GLU A O 1
ATOM 2253 N N . TRP A 1 285 ? -3.141 -40.594 -24.156 1 97.44 285 TRP A N 1
ATOM 2254 C CA . TRP A 1 285 ? -3.635 -39.719 -23.094 1 97.44 285 TRP A CA 1
ATOM 2255 C C . TRP A 1 285 ? -3.85 -38.281 -23.625 1 97.44 285 TRP A C 1
ATOM 2257 O O . TRP A 1 285 ? -4.66 -37.531 -23.078 1 97.44 285 TRP A O 1
ATOM 2267 N N . LYS A 1 286 ? -3.227 -37.875 -24.734 1 97.06 286 LYS A N 1
ATOM 2268 C CA . LYS A 1 286 ? -3.453 -36.531 -25.312 1 97.06 286 LYS A CA 1
ATOM 2269 C C . LYS A 1 286 ? -4.871 -36.438 -25.859 1 97.06 286 LYS A C 1
ATOM 2271 O O . LYS A 1 286 ? -5.469 -35.344 -25.828 1 97.06 286 LYS A O 1
ATOM 2276 N N . LYS A 1 287 ? -5.406 -37.531 -26.375 1 97.44 287 LYS A N 1
ATOM 2277 C CA . LYS A 1 287 ? -6.801 -37.531 -26.797 1 97.44 287 LYS A CA 1
ATOM 2278 C C . LYS A 1 287 ? -7.746 -37.406 -25.609 1 97.44 287 LYS A C 1
ATOM 2280 O O . LYS A 1 287 ? -8.766 -36.719 -25.703 1 97.44 287 LYS A O 1
ATOM 2285 N N . ALA A 1 288 ? -7.395 -38.125 -24.547 1 98.12 288 ALA A N 1
ATOM 2286 C CA . ALA A 1 288 ? -8.172 -37.969 -23.328 1 98.12 288 ALA A CA 1
ATOM 2287 C C . ALA A 1 288 ? -8.133 -36.531 -22.812 1 98.12 288 ALA A C 1
ATOM 2289 O O . ALA A 1 288 ? -9.148 -36 -22.359 1 98.12 288 ALA A O 1
ATOM 2290 N N . LEU A 1 289 ? -6.984 -35.969 -22.875 1 98 289 LEU A N 1
ATOM 2291 C CA . LEU A 1 289 ? -6.82 -34.562 -22.484 1 98 289 LEU A CA 1
ATOM 2292 C C . LEU A 1 289 ? -7.688 -33.656 -23.344 1 98 289 LEU A C 1
ATOM 2294 O O . LEU A 1 289 ? -8.305 -32.719 -22.828 1 98 289 LEU A O 1
ATOM 2298 N N . GLU A 1 290 ? -7.707 -33.906 -24.641 1 96.81 290 GLU A N 1
ATOM 2299 C CA . GLU A 1 290 ? -8.555 -33.094 -25.516 1 96.81 290 GLU A CA 1
ATOM 2300 C C . GLU A 1 290 ? -10.023 -33.219 -25.125 1 96.81 290 GLU A C 1
ATOM 2302 O O . GLU A 1 290 ? -10.758 -32.219 -25.188 1 96.81 290 GLU A O 1
ATOM 2307 N N . HIS A 1 291 ? -10.406 -34.438 -24.828 1 97.75 291 HIS A N 1
ATOM 2308 C CA . HIS A 1 291 ? -11.766 -34.625 -24.328 1 97.75 291 HIS A CA 1
ATOM 2309 C C . HIS A 1 291 ? -12.039 -33.781 -23.094 1 97.75 291 HIS A C 1
ATOM 2311 O O . HIS A 1 291 ? -13.078 -33.094 -23.031 1 97.75 291 HIS A O 1
ATOM 2317 N N . VAL A 1 292 ? -11.164 -33.781 -22.141 1 97.69 292 VAL A N 1
ATOM 2318 C CA . VAL A 1 292 ? -11.273 -33 -20.891 1 97.69 292 VAL A CA 1
ATOM 2319 C C . VAL A 1 292 ? -11.312 -31.516 -21.188 1 97.69 292 VAL A C 1
ATOM 2321 O O . VAL A 1 292 ? -12.133 -30.781 -20.625 1 97.69 292 VAL A O 1
ATOM 2324 N N . LYS A 1 293 ? -10.492 -31 -22.125 1 96.62 293 LYS A N 1
ATOM 2325 C CA . LYS A 1 293 ? -10.375 -29.594 -22.469 1 96.62 293 LYS A CA 1
ATOM 2326 C C . LYS A 1 293 ? -11.664 -29.062 -23.078 1 96.62 293 LYS A C 1
ATOM 2328 O O . LYS A 1 293 ? -11.914 -27.859 -23.062 1 96.62 293 LYS A O 1
ATOM 2333 N N . ASN A 1 294 ? -12.453 -29.953 -23.594 1 97.12 294 ASN A N 1
ATOM 2334 C CA . ASN A 1 294 ? -13.672 -29.516 -24.266 1 97.12 294 ASN A CA 1
ATOM 2335 C C . ASN A 1 294 ? -14.875 -29.531 -23.328 1 97.12 294 ASN A C 1
ATOM 2337 O O . ASN A 1 294 ? -15.992 -29.219 -23.734 1 97.12 294 ASN A O 1
ATOM 2341 N N . ASP A 1 295 ? -14.641 -29.938 -22.125 1 97.81 295 ASP A N 1
ATOM 2342 C CA . ASP A 1 295 ? -15.695 -29.906 -21.125 1 97.81 295 ASP A CA 1
ATOM 2343 C C . ASP A 1 295 ? -15.648 -28.625 -20.297 1 97.81 295 ASP A C 1
ATOM 2345 O O . ASP A 1 295 ? -15.117 -28.625 -19.188 1 97.81 295 ASP A O 1
ATOM 2349 N N . TYR A 1 296 ? -16.172 -27.531 -20.828 1 97.06 296 TYR A N 1
ATOM 2350 C CA . TYR A 1 296 ? -16.219 -26.234 -20.172 1 97.06 296 TYR A CA 1
ATOM 2351 C C . TYR A 1 296 ? -17.656 -25.766 -20 1 97.06 296 TYR A C 1
ATOM 2353 O O . TYR A 1 296 ? -18.578 -26.328 -20.594 1 97.06 296 TYR A O 1
ATOM 2361 N N . VAL A 1 297 ? -17.953 -24.812 -19.156 1 97.12 297 VAL A N 1
ATOM 2362 C CA . VAL A 1 297 ? -19.297 -24.297 -18.906 1 97.12 297 VAL A CA 1
ATOM 2363 C C . VAL A 1 297 ? -19.641 -23.219 -19.922 1 97.12 297 VAL A C 1
ATOM 2365 O O . VAL A 1 297 ? -18.766 -22.641 -20.547 1 97.12 297 VAL A O 1
ATOM 2368 N N . ASP A 1 298 ? -20.906 -23 -20.078 1 96 298 ASP A N 1
ATOM 2369 C CA . ASP A 1 298 ? -21.391 -21.953 -20.984 1 96 298 ASP A CA 1
ATOM 2370 C C . ASP A 1 298 ? -21.016 -20.562 -20.469 1 96 298 ASP A C 1
ATOM 2372 O O . ASP A 1 298 ? -20.844 -20.375 -19.266 1 96 298 ASP A O 1
ATOM 2376 N N . PRO A 1 299 ? -20.859 -19.594 -21.484 1 94.19 299 PRO A N 1
ATOM 2377 C CA . PRO A 1 299 ? -20.688 -18.219 -21.016 1 94.19 299 PRO A CA 1
ATOM 2378 C C . PRO A 1 299 ? -21.75 -17.781 -20.016 1 94.19 299 PRO A C 1
ATOM 2380 O O . PRO A 1 299 ? -22.922 -18.125 -20.188 1 94.19 299 PRO A O 1
ATOM 2383 N N . GLY A 1 300 ? -21.328 -17.125 -18.969 1 93.94 300 GLY A N 1
ATOM 2384 C CA . GLY A 1 300 ? -22.266 -16.656 -17.953 1 93.94 300 GLY A CA 1
ATOM 2385 C C . GLY A 1 300 ? -22.359 -17.594 -16.766 1 93.94 300 GLY A C 1
ATOM 2386 O O . GLY A 1 300 ? -22.875 -17.219 -15.719 1 93.94 300 GLY A O 1
ATOM 2387 N N . LYS A 1 301 ? -21.766 -18.75 -16.875 1 96.12 301 LYS A N 1
ATOM 2388 C CA . LYS A 1 301 ? -21.922 -19.734 -15.82 1 96.12 301 LYS A CA 1
ATOM 2389 C C . LYS A 1 301 ? -20.625 -19.891 -15.023 1 96.12 301 LYS A C 1
ATOM 2391 O O . LYS A 1 301 ? -20.609 -20.562 -13.992 1 96.12 301 LYS A O 1
ATOM 2396 N N . GLN A 1 302 ? -19.609 -19.234 -15.453 1 95.38 302 GLN A N 1
ATOM 2397 C CA . GLN A 1 302 ? -18.281 -19.453 -14.883 1 95.38 302 GLN A CA 1
ATOM 2398 C C . GLN A 1 302 ? -18.219 -18.969 -13.438 1 95.38 302 GLN A C 1
ATOM 2400 O O . GLN A 1 302 ? -17.531 -19.562 -12.609 1 95.38 302 GLN A O 1
ATOM 2405 N N . THR A 1 303 ? -18.875 -17.844 -13.078 1 95.94 303 THR A N 1
ATOM 2406 C CA . THR A 1 303 ? -18.781 -17.281 -11.734 1 95.94 303 THR A CA 1
ATOM 2407 C C . THR A 1 303 ? -19.422 -18.234 -10.711 1 95.94 303 THR A C 1
ATOM 2409 O O . THR A 1 303 ? -18.828 -18.5 -9.664 1 95.94 303 THR A O 1
ATOM 2412 N N . GLU A 1 304 ? -20.594 -18.75 -11.039 1 96.19 304 GLU A N 1
ATOM 2413 C CA . GLU A 1 304 ? -21.25 -19.719 -10.164 1 96.19 304 GLU A CA 1
ATOM 2414 C C . GLU A 1 304 ? -20.422 -20.984 -10.023 1 96.19 304 GLU A C 1
ATOM 2416 O O . GLU A 1 304 ? -20.297 -21.531 -8.922 1 96.19 304 GLU A O 1
ATOM 2421 N N . PHE A 1 305 ? -19.938 -21.438 -11.094 1 97.19 305 PHE A N 1
ATOM 2422 C CA . PHE A 1 305 ? -19.141 -22.656 -11.109 1 97.19 305 PHE A CA 1
ATOM 2423 C C . PHE A 1 305 ? -17.922 -22.516 -10.203 1 97.19 305 PHE A C 1
ATOM 2425 O O . PHE A 1 305 ? -17.672 -23.359 -9.344 1 97.19 305 PHE A O 1
ATOM 2432 N N . VAL A 1 306 ? -17.156 -21.391 -10.359 1 97.5 306 VAL A N 1
ATOM 2433 C CA . VAL A 1 306 ? -15.945 -21.156 -9.594 1 97.5 306 VAL A CA 1
ATOM 2434 C C . VAL A 1 306 ? -16.281 -20.984 -8.117 1 97.5 306 VAL A C 1
ATOM 2436 O O . VAL A 1 306 ? -15.57 -21.5 -7.246 1 97.5 306 VAL A O 1
ATOM 2439 N N . ARG A 1 307 ? -17.359 -20.266 -7.828 1 97.44 307 ARG A N 1
ATOM 2440 C CA . ARG A 1 307 ? -17.797 -20.141 -6.445 1 97.44 307 ARG A CA 1
ATOM 2441 C C . ARG A 1 307 ? -18.016 -21.5 -5.805 1 97.44 307 ARG A C 1
ATOM 2443 O O . ARG A 1 307 ? -17.578 -21.75 -4.676 1 97.44 307 ARG A O 1
ATOM 2450 N N . ASN A 1 308 ? -18.672 -22.391 -6.516 1 97.81 308 ASN A N 1
ATOM 2451 C CA . ASN A 1 308 ? -18.953 -23.734 -6 1 97.81 308 ASN A CA 1
ATOM 2452 C C . ASN A 1 308 ? -17.656 -24.5 -5.746 1 97.81 308 ASN A C 1
ATOM 2454 O O . ASN A 1 308 ? -17.562 -25.266 -4.781 1 97.81 308 ASN A O 1
ATOM 2458 N N . LEU A 1 309 ? -16.734 -24.312 -6.648 1 97.94 309 LEU A N 1
ATOM 2459 C CA . LEU A 1 309 ? -15.453 -24.984 -6.477 1 97.94 309 LEU A CA 1
ATOM 2460 C C . LEU A 1 309 ? -14.742 -24.484 -5.223 1 97.94 309 LEU A C 1
ATOM 2462 O O . LEU A 1 309 ? -14.156 -25.281 -4.48 1 97.94 309 LEU A O 1
ATOM 2466 N N . VAL A 1 310 ? -14.734 -23.172 -4.949 1 97.75 310 VAL A N 1
ATOM 2467 C CA . VAL A 1 310 ? -14.102 -22.594 -3.771 1 97.75 310 VAL A CA 1
ATOM 2468 C C . VAL A 1 310 ? -14.75 -23.141 -2.508 1 97.75 310 VAL A C 1
ATOM 2470 O O . VAL A 1 310 ? -14.055 -23.547 -1.57 1 97.75 310 VAL A O 1
ATOM 2473 N N . VAL A 1 311 ? -16.062 -23.219 -2.496 1 97.69 311 VAL A N 1
ATOM 2474 C CA . VAL A 1 311 ? -16.828 -23.734 -1.36 1 97.69 311 VAL A CA 1
ATOM 2475 C C . VAL A 1 311 ? -16.5 -25.203 -1.15 1 97.69 311 VAL A C 1
ATOM 2477 O O . VAL A 1 311 ? -16.328 -25.656 -0.016 1 97.69 311 VAL A O 1
ATOM 2480 N N . GLU A 1 312 ? -16.406 -25.891 -2.254 1 97.94 312 GLU A N 1
ATOM 2481 C CA . GLU A 1 312 ? -16.062 -27.312 -2.188 1 97.94 312 GLU A CA 1
ATOM 2482 C C . GLU A 1 312 ? -14.719 -27.531 -1.497 1 97.94 312 GLU A C 1
ATOM 2484 O O . GLU A 1 312 ? -14.594 -28.391 -0.622 1 97.94 312 GLU A O 1
ATOM 2489 N N . GLY A 1 313 ? -13.75 -26.734 -1.913 1 98.06 313 GLY A N 1
ATOM 2490 C CA . GLY A 1 313 ? -12.438 -26.844 -1.293 1 98.06 313 GLY A CA 1
ATOM 2491 C C . GLY A 1 313 ? -12.461 -26.578 0.199 1 98.06 313 GLY A C 1
ATOM 2492 O O . GLY A 1 313 ? -11.883 -27.328 0.981 1 98.06 313 GLY A O 1
ATOM 2493 N N . SER A 1 314 ? -13.148 -25.547 0.611 1 98.12 314 SER A N 1
ATOM 2494 C CA . SER A 1 314 ? -13.25 -25.188 2.02 1 98.12 314 SER A CA 1
ATOM 2495 C C . SER A 1 314 ? -13.953 -26.266 2.824 1 98.12 314 SER A C 1
ATOM 2497 O O . SER A 1 314 ? -13.469 -26.688 3.875 1 98.12 314 SER A O 1
ATOM 2499 N N . LEU A 1 315 ? -15.094 -26.734 2.332 1 98.06 315 LEU A N 1
ATOM 2500 C CA . LEU A 1 315 ? -15.875 -27.75 3.023 1 98.06 315 LEU A CA 1
ATOM 2501 C C . LEU A 1 315 ? -15.102 -29.062 3.135 1 98.06 315 LEU A C 1
ATOM 2503 O O . LEU A 1 315 ? -15.156 -29.734 4.168 1 98.06 315 LEU A O 1
ATOM 2507 N N . PHE A 1 316 ? -14.43 -29.422 2.08 1 98.25 316 PHE A N 1
ATOM 2508 C CA . PHE A 1 316 ? -13.703 -30.688 2.045 1 98.25 316 PHE A CA 1
ATOM 2509 C C . PHE A 1 316 ? -12.703 -30.766 3.191 1 98.25 316 PHE A C 1
ATOM 2511 O O . PHE A 1 316 ? -12.68 -31.75 3.93 1 98.25 316 PHE A O 1
ATOM 2518 N N . VAL A 1 317 ? -11.875 -29.703 3.389 1 98.44 317 VAL A N 1
ATOM 2519 C CA . VAL A 1 317 ? -10.812 -29.75 4.379 1 98.44 317 VAL A CA 1
ATOM 2520 C C . VAL A 1 317 ? -11.391 -29.578 5.777 1 98.44 317 VAL A C 1
ATOM 2522 O O . VAL A 1 317 ? -10.875 -30.125 6.75 1 98.44 317 VAL A O 1
ATOM 2525 N N . THR A 1 318 ? -12.461 -28.828 5.906 1 97.88 318 THR A N 1
ATOM 2526 C CA . THR A 1 318 ? -13.086 -28.625 7.207 1 97.88 318 THR A CA 1
ATOM 2527 C C . THR A 1 318 ? -13.773 -29.906 7.688 1 97.88 318 THR A C 1
ATOM 2529 O O . THR A 1 318 ? -13.586 -30.312 8.836 1 97.88 318 THR A O 1
ATOM 2532 N N . GLU A 1 319 ? -14.516 -30.562 6.801 1 97.94 319 GLU A N 1
ATOM 2533 C CA . GLU A 1 319 ? -15.273 -31.75 7.156 1 97.94 319 GLU A CA 1
ATOM 2534 C C . GLU A 1 319 ? -14.336 -32.906 7.504 1 97.94 319 GLU A C 1
ATOM 2536 O O . GLU A 1 319 ? -14.688 -33.781 8.32 1 97.94 319 GLU A O 1
ATOM 2541 N N . ARG A 1 320 ? -13.195 -32.938 7.016 1 97.62 320 ARG A N 1
ATOM 2542 C CA . ARG A 1 320 ? -12.25 -34.031 7.219 1 97.62 320 ARG A CA 1
ATOM 2543 C C . ARG A 1 320 ? -11.164 -33.625 8.219 1 97.62 320 ARG A C 1
ATOM 2545 O O . ARG A 1 320 ? -10.234 -34.375 8.469 1 97.62 320 ARG A O 1
ATOM 2552 N N . ASP A 1 321 ? -11.242 -32.406 8.711 1 97.44 321 ASP A N 1
ATOM 2553 C CA . ASP A 1 321 ? -10.375 -31.875 9.766 1 97.44 321 ASP A CA 1
ATOM 2554 C C . ASP A 1 321 ? -8.914 -31.906 9.336 1 97.44 321 ASP A C 1
ATOM 2556 O O . ASP A 1 321 ? -8.055 -32.406 10.078 1 97.44 321 ASP A O 1
ATOM 2560 N N . LEU A 1 322 ? -8.672 -31.438 8.125 1 98.25 322 LEU A N 1
ATOM 2561 C CA . LEU A 1 322 ? -7.324 -31.469 7.562 1 98.25 322 LEU A CA 1
ATOM 2562 C C . LEU A 1 322 ? -6.559 -30.188 7.887 1 98.25 322 LEU A C 1
ATOM 2564 O O . LEU A 1 322 ? -5.328 -30.188 7.918 1 98.25 322 LEU A O 1
ATOM 2568 N N . VAL A 1 323 ? -7.273 -29.094 8.078 1 98.5 323 VAL A N 1
ATOM 2569 C CA . VAL A 1 323 ? -6.699 -27.797 8.383 1 98.5 323 VAL A CA 1
ATOM 2570 C C . VAL A 1 323 ? -7.789 -26.859 8.914 1 98.5 323 VAL A C 1
ATOM 2572 O O . VAL A 1 323 ? -8.969 -27.031 8.594 1 98.5 323 VAL A O 1
ATOM 2575 N N . THR A 1 324 ? -7.445 -25.953 9.742 1 97.88 324 THR A N 1
ATOM 2576 C CA . THR A 1 324 ? -8.406 -25 10.297 1 97.88 324 THR A CA 1
ATOM 2577 C C . THR A 1 324 ? -8.68 -23.875 9.305 1 97.88 324 THR A C 1
ATOM 2579 O O . THR A 1 324 ? -7.754 -23.25 8.789 1 97.88 324 THR A O 1
ATOM 2582 N N . ILE A 1 325 ? -9.906 -23.672 8.977 1 97.81 325 ILE A N 1
ATOM 2583 C CA . ILE A 1 325 ? -10.32 -22.516 8.172 1 97.81 325 ILE A CA 1
ATOM 2584 C C . ILE A 1 325 ? -10.969 -21.469 9.07 1 97.81 325 ILE A C 1
ATOM 2586 O O . ILE A 1 325 ? -12.078 -21.672 9.57 1 97.81 325 ILE A O 1
ATOM 2590 N N . PRO A 1 326 ? -10.273 -20.375 9.281 1 96.44 326 PRO A N 1
ATOM 2591 C CA . PRO A 1 326 ? -10.906 -19.328 10.094 1 96.44 326 PRO A CA 1
ATOM 2592 C C . PRO A 1 326 ? -12.211 -18.812 9.484 1 96.44 326 PRO A C 1
ATOM 2594 O O . PRO A 1 326 ? -12.289 -18.594 8.273 1 96.44 326 PRO A O 1
ATOM 2597 N N . PRO A 1 327 ? -13.188 -18.609 10.266 1 95.31 327 PRO A N 1
ATOM 2598 C CA . PRO A 1 327 ? -14.492 -18.188 9.758 1 95.31 327 PRO A CA 1
ATOM 2599 C C . PRO A 1 327 ? -14.414 -16.891 8.945 1 95.31 327 PRO A C 1
ATOM 2601 O O . PRO A 1 327 ? -15.07 -16.766 7.914 1 95.31 327 PRO A O 1
ATOM 2604 N N . LEU A 1 328 ? -13.625 -15.977 9.367 1 96.19 328 LEU A N 1
ATOM 2605 C CA . LEU A 1 328 ? -13.516 -14.703 8.664 1 96.19 328 LEU A CA 1
ATOM 2606 C C . LEU A 1 328 ? -12.906 -14.891 7.281 1 96.19 328 LEU A C 1
ATOM 2608 O O . LEU A 1 328 ? -13.328 -14.25 6.316 1 96.19 328 LEU A O 1
ATOM 2612 N N . ALA A 1 329 ? -11.898 -15.711 7.168 1 96.69 329 ALA A N 1
ATOM 2613 C CA . ALA A 1 329 ? -11.305 -16.016 5.867 1 96.69 329 ALA A CA 1
ATOM 2614 C C . ALA A 1 329 ? -12.344 -16.578 4.906 1 96.69 329 ALA A C 1
ATOM 2616 O O . ALA A 1 329 ? -12.375 -16.219 3.73 1 96.69 329 ALA A O 1
ATOM 2617 N N . ASN A 1 330 ? -13.172 -17.406 5.441 1 96.19 330 ASN A N 1
ATOM 2618 C CA . ASN A 1 330 ? -14.148 -18.141 4.648 1 96.19 330 ASN A CA 1
ATOM 2619 C C . ASN A 1 330 ? -15.305 -17.234 4.215 1 96.19 330 ASN A C 1
ATOM 2621 O O . ASN A 1 330 ? -15.945 -17.484 3.195 1 96.19 330 ASN A O 1
ATOM 2625 N N . SER A 1 331 ? -15.5 -16.172 4.961 1 95.19 331 SER A N 1
ATOM 2626 C CA . SER A 1 331 ? -16.719 -15.398 4.73 1 95.19 331 SER A CA 1
ATOM 2627 C C . SER A 1 331 ? -16.406 -14.102 3.992 1 95.19 331 SER A C 1
ATOM 2629 O O . SER A 1 331 ? -17.328 -13.383 3.582 1 95.19 331 SER A O 1
ATOM 2631 N N . THR A 1 332 ? -15.109 -13.781 3.75 1 96.75 332 THR A N 1
ATOM 2632 C CA . THR A 1 332 ? -14.852 -12.438 3.256 1 96.75 332 THR A CA 1
ATOM 2633 C C . THR A 1 332 ? -14.047 -12.484 1.961 1 96.75 332 THR A C 1
ATOM 2635 O O . THR A 1 332 ? -13.531 -11.461 1.506 1 96.75 332 THR A O 1
ATOM 2638 N N . TRP A 1 333 ? -13.797 -13.688 1.427 1 97.12 333 TRP A N 1
ATOM 2639 C CA . TRP A 1 333 ? -13.133 -13.703 0.125 1 97.12 333 TRP A CA 1
ATOM 2640 C C . TRP A 1 333 ? -14.039 -13.109 -0.95 1 97.12 333 TRP A C 1
ATOM 2642 O O . TRP A 1 333 ? -15.266 -13.07 -0.792 1 97.12 333 TRP A O 1
ATOM 2652 N N . ARG A 1 334 ? -13.5 -12.578 -1.959 1 97.94 334 ARG A N 1
ATOM 2653 C CA . ARG A 1 334 ? -14.219 -11.859 -3.004 1 97.94 334 ARG A CA 1
ATOM 2654 C C . ARG A 1 334 ? -13.906 -12.438 -4.379 1 97.94 334 ARG A C 1
ATOM 2656 O O . ARG A 1 334 ? -13.023 -13.289 -4.52 1 97.94 334 ARG A O 1
ATOM 2663 N N . MET A 1 335 ? -14.625 -12.039 -5.359 1 97.69 335 MET A N 1
ATOM 2664 C CA . MET A 1 335 ? -14.422 -12.484 -6.734 1 97.69 335 MET A CA 1
ATOM 2665 C C . MET A 1 335 ? -14.445 -11.305 -7.699 1 97.69 335 MET A C 1
ATOM 2667 O O . MET A 1 335 ? -15.266 -10.398 -7.551 1 97.69 335 MET A O 1
ATOM 2671 N N . THR A 1 336 ? -13.586 -11.281 -8.641 1 97.5 336 THR A N 1
ATOM 2672 C CA . THR A 1 336 ? -13.617 -10.352 -9.766 1 97.5 336 THR A CA 1
ATOM 2673 C C . THR A 1 336 ? -13.328 -11.086 -11.078 1 97.5 336 THR A C 1
ATOM 2675 O O . THR A 1 336 ? -12.961 -12.258 -11.07 1 97.5 336 THR A O 1
ATOM 2678 N N . MET A 1 337 ? -13.672 -10.43 -12.172 1 96.75 337 MET A N 1
ATOM 2679 C CA . MET A 1 337 ? -13.344 -10.953 -13.492 1 96.75 337 MET A CA 1
ATOM 2680 C C . MET A 1 337 ? -12.07 -10.312 -14.031 1 96.75 337 MET A C 1
ATOM 2682 O O . MET A 1 337 ? -11.812 -9.133 -13.789 1 96.75 337 MET A O 1
ATOM 2686 N N . ILE A 1 338 ? -11.312 -11.07 -14.703 1 95.12 338 ILE A N 1
ATOM 2687 C CA . ILE A 1 338 ? -10.133 -10.547 -15.383 1 95.12 338 ILE A CA 1
ATOM 2688 C C . ILE A 1 338 ? -10.531 -9.93 -16.719 1 95.12 338 ILE A C 1
ATOM 2690 O O . ILE A 1 338 ? -11.25 -10.555 -17.5 1 95.12 338 ILE A O 1
ATOM 2694 N N . SER A 1 339 ? -10.047 -8.781 -17 1 94.31 339 SER A N 1
ATOM 2695 C CA . SER A 1 339 ? -10.383 -8.109 -18.25 1 94.31 339 SER A CA 1
ATOM 2696 C C . SER A 1 339 ? -9.797 -8.844 -19.453 1 94.31 339 SER A C 1
ATOM 2698 O O . SER A 1 339 ? -8.82 -9.586 -19.312 1 94.31 339 SER A O 1
ATOM 2700 N N . ALA A 1 340 ? -10.383 -8.578 -20.562 1 90.62 340 ALA A N 1
ATOM 2701 C CA . ALA A 1 340 ? -9.914 -9.203 -21.797 1 90.62 340 ALA A CA 1
ATOM 2702 C C . ALA A 1 340 ? -8.43 -8.922 -22.031 1 90.62 340 ALA A C 1
ATOM 2704 O O . ALA A 1 340 ? -7.672 -9.82 -22.391 1 90.62 340 ALA A O 1
ATOM 2705 N N . GLU A 1 341 ? -8.008 -7.75 -21.766 1 89.12 341 GLU A N 1
ATOM 2706 C CA . GLU A 1 341 ? -6.617 -7.352 -21.969 1 89.12 341 GLU A CA 1
ATOM 2707 C C . GLU A 1 341 ? -5.684 -8.078 -21 1 89.12 341 GLU A C 1
ATOM 2709 O O . GLU A 1 341 ? -4.629 -8.57 -21.406 1 89.12 341 GLU A O 1
ATOM 2714 N N . GLN A 1 342 ? -6.121 -8.18 -19.844 1 88.81 342 GLN A N 1
ATOM 2715 C CA . GLN A 1 342 ? -5.297 -8.836 -18.844 1 88.81 342 GLN A CA 1
ATOM 2716 C C . GLN A 1 342 ? -5.238 -10.344 -19.078 1 88.81 342 GLN A C 1
ATOM 2718 O O . GLN A 1 342 ? -4.238 -10.984 -18.75 1 88.81 342 GLN A O 1
ATOM 2723 N N . GLN A 1 343 ? -6.242 -10.969 -19.625 1 88.25 343 GLN A N 1
ATOM 2724 C CA . GLN A 1 343 ? -6.285 -12.406 -19.875 1 88.25 343 GLN A CA 1
ATOM 2725 C C . GLN A 1 343 ? -5.203 -12.812 -20.875 1 88.25 343 GLN A C 1
ATOM 2727 O O . GLN A 1 343 ? -4.832 -13.992 -20.938 1 88.25 343 GLN A O 1
ATOM 2732 N N . LYS A 1 344 ? -4.719 -11.844 -21.609 1 78.19 344 LYS A N 1
ATOM 2733 C CA . LYS A 1 344 ? -3.66 -12.133 -22.578 1 78.19 344 LYS A CA 1
ATOM 2734 C C . LYS A 1 344 ? -2.354 -12.484 -21.859 1 78.19 344 LYS A C 1
ATOM 2736 O O . LYS A 1 344 ? -1.538 -13.242 -22.391 1 78.19 344 LYS A O 1
ATOM 2741 N N . VAL A 1 345 ? -2.256 -11.992 -20.656 1 75.5 345 VAL A N 1
ATOM 2742 C CA . VAL A 1 345 ? -1.013 -12.203 -19.922 1 75.5 345 VAL A CA 1
ATOM 2743 C C . VAL A 1 345 ? -1.271 -13.109 -18.734 1 75.5 345 VAL A C 1
ATOM 2745 O O . VAL A 1 345 ? -0.35 -13.766 -18.219 1 75.5 345 VAL A O 1
ATOM 2748 N N . SER A 1 346 ? -2.494 -13.094 -18.344 1 80.69 346 SER A N 1
ATOM 2749 C CA . SER A 1 346 ? -2.922 -13.945 -17.25 1 80.69 346 SER A CA 1
ATOM 2750 C C . SER A 1 346 ? -4.188 -14.711 -17.594 1 80.69 346 SER A C 1
ATOM 2752 O O . SER A 1 346 ? -5.277 -14.383 -17.125 1 80.69 346 SER A O 1
ATOM 2754 N N . PRO A 1 347 ? -3.973 -15.75 -18.234 1 81.69 347 PRO A N 1
ATOM 2755 C CA . PRO A 1 347 ? -5.148 -16.422 -18.797 1 81.69 347 PRO A CA 1
ATOM 2756 C C . PRO A 1 347 ? -5.863 -17.312 -17.797 1 81.69 347 PRO A C 1
ATOM 2758 O O . PRO A 1 347 ? -6.98 -17.781 -18.047 1 81.69 347 PRO A O 1
ATOM 2761 N N . PHE A 1 348 ? -5.27 -17.578 -16.672 1 85.56 348 PHE A N 1
ATOM 2762 C CA . PHE A 1 348 ? -5.859 -18.469 -15.688 1 85.56 348 PHE A CA 1
ATOM 2763 C C . PHE A 1 348 ? -6.289 -17.703 -14.445 1 85.56 348 PHE A C 1
ATOM 2765 O O . PHE A 1 348 ? -6.008 -16.516 -14.32 1 85.56 348 PHE A O 1
ATOM 2772 N N . PHE A 1 349 ? -6.945 -18.375 -13.578 1 87.38 349 PHE A N 1
ATOM 2773 C CA . PHE A 1 349 ? -7.434 -17.781 -12.344 1 87.38 349 PHE A CA 1
ATOM 2774 C C . PHE A 1 349 ? -6.27 -17.344 -11.461 1 87.38 349 PHE A C 1
ATOM 2776 O O . PHE A 1 349 ? -5.215 -17.984 -11.453 1 87.38 349 PHE A O 1
ATOM 2783 N N . LEU A 1 350 ? -6.414 -16.281 -10.82 1 90.69 350 LEU A N 1
ATOM 2784 C CA . LEU A 1 350 ? -5.559 -15.844 -9.719 1 90.69 350 LEU A CA 1
ATOM 2785 C C . LEU A 1 350 ? -6.32 -15.867 -8.398 1 90.69 350 LEU A C 1
ATOM 2787 O O . LEU A 1 350 ? -7.539 -16.047 -8.383 1 90.69 350 LEU A O 1
ATOM 2791 N N . GLY A 1 351 ? -5.559 -15.797 -7.367 1 93.25 351 GLY A N 1
ATOM 2792 C CA . GLY A 1 351 ? -6.273 -15.93 -6.109 1 93.25 351 GLY A CA 1
ATOM 2793 C C . GLY A 1 351 ? -5.605 -15.203 -4.961 1 93.25 351 GLY A C 1
ATOM 2794 O O . GLY A 1 351 ? -4.66 -14.438 -5.168 1 93.25 351 GLY A O 1
ATOM 2795 N N . GLY A 1 352 ? -6.156 -15.477 -3.709 1 95.19 352 GLY A N 1
ATOM 2796 C CA . GLY A 1 352 ? -5.879 -14.766 -2.469 1 95.19 352 GLY A CA 1
ATOM 2797 C C . GLY A 1 352 ? -7.129 -14.219 -1.803 1 95.19 352 GLY A C 1
ATOM 2798 O O . GLY A 1 352 ? -8.102 -14.953 -1.603 1 95.19 352 GLY A O 1
ATOM 2799 N N . PRO A 1 353 ? -7.043 -12.961 -1.49 1 95.94 353 PRO A N 1
ATOM 2800 C CA . PRO A 1 353 ? -8.273 -12.398 -0.929 1 95.94 353 PRO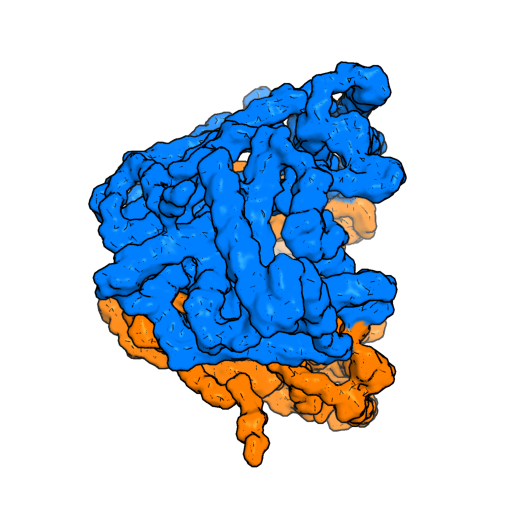 A CA 1
ATOM 2801 C C . PRO A 1 353 ? -9.398 -12.297 -1.956 1 95.94 353 PRO A C 1
ATOM 2803 O O . PRO A 1 353 ? -10.578 -12.305 -1.589 1 95.94 353 PRO A O 1
ATOM 2806 N N . VAL A 1 354 ? -8.984 -12.273 -3.221 1 97.25 354 VAL A N 1
ATOM 2807 C CA . VAL A 1 354 ? -9.914 -12.164 -4.34 1 97.25 354 VAL A CA 1
ATOM 2808 C C . VAL A 1 354 ? -9.594 -13.234 -5.379 1 97.25 354 VAL A C 1
ATOM 2810 O O . VAL A 1 354 ? -8.461 -13.336 -5.852 1 97.25 354 VAL A O 1
ATOM 2813 N N . ILE A 1 355 ? -10.555 -14.062 -5.637 1 97.69 355 ILE A N 1
ATOM 2814 C CA . ILE A 1 355 ? -10.383 -14.922 -6.801 1 97.69 355 ILE A CA 1
ATOM 2815 C C . ILE A 1 355 ? -10.695 -14.141 -8.07 1 97.69 355 ILE A C 1
ATOM 2817 O O . ILE A 1 355 ? -11.719 -13.453 -8.156 1 97.69 355 ILE A O 1
ATOM 2821 N N . GLN A 1 356 ? -9.828 -14.18 -9.008 1 97.06 356 GLN A N 1
ATOM 2822 C CA . GLN A 1 356 ? -9.984 -13.5 -10.289 1 97.06 356 GLN A CA 1
ATOM 2823 C C . GLN A 1 356 ? -10.227 -14.508 -11.414 1 97.06 356 GLN A C 1
ATOM 2825 O O . GLN A 1 356 ? -9.352 -15.312 -11.734 1 97.06 356 GLN A O 1
ATOM 2830 N N . VAL A 1 357 ? -11.32 -14.391 -11.992 1 96.31 357 VAL A N 1
ATOM 2831 C CA . VAL A 1 357 ? -11.797 -15.414 -12.914 1 96.31 357 VAL A CA 1
ATOM 2832 C C . VAL A 1 357 ? -11.57 -14.961 -14.352 1 96.31 357 VAL A C 1
ATOM 2834 O O . VAL A 1 357 ? -11.875 -13.82 -14.703 1 96.31 357 VAL A O 1
ATOM 2837 N N . SER A 1 358 ? -10.992 -15.828 -15.109 1 93.31 358 SER A N 1
ATOM 2838 C CA . SER A 1 358 ? -10.812 -15.617 -16.547 1 93.31 358 SER A CA 1
ATOM 2839 C C . SER A 1 358 ? -11.852 -16.375 -17.359 1 93.31 358 SER A C 1
ATOM 2841 O O . SER A 1 358 ? -12.047 -17.578 -17.141 1 93.31 358 SER A O 1
ATOM 2843 N N . TYR A 1 359 ? -12.492 -15.711 -18.281 1 94.62 359 TYR A N 1
ATOM 2844 C CA . TYR A 1 359 ? -13.461 -16.312 -19.188 1 94.62 359 TYR A CA 1
ATOM 2845 C C . TYR A 1 359 ? -13.719 -15.398 -20.391 1 94.62 359 TYR A C 1
ATOM 2847 O O . TYR A 1 359 ? -13.406 -14.211 -20.344 1 94.62 359 TYR A O 1
ATOM 2855 N N . PRO A 1 360 ? -14.25 -15.93 -21.453 1 94.75 360 PRO A N 1
ATOM 2856 C CA . PRO A 1 360 ? -14.367 -15.125 -22.672 1 94.75 360 PRO A CA 1
ATOM 2857 C C . PRO A 1 360 ? -15.383 -13.992 -22.531 1 94.75 360 PRO A C 1
ATOM 2859 O O . PRO A 1 360 ? -16.344 -14.117 -21.781 1 94.75 360 PRO A O 1
ATOM 2862 N N . VAL A 1 361 ? -15.094 -12.992 -23.281 1 94.88 361 VAL A N 1
ATOM 2863 C CA . VAL A 1 361 ? -16.031 -11.883 -23.422 1 94.88 361 VAL A CA 1
ATOM 2864 C C . VAL A 1 361 ? -16.5 -11.766 -24.875 1 94.88 361 VAL A C 1
ATOM 2866 O O . VAL A 1 361 ? -15.891 -12.359 -25.766 1 94.88 361 VAL A O 1
ATOM 2869 N N . SER A 1 362 ? -17.516 -11.055 -25.141 1 92.75 362 SER A N 1
ATOM 2870 C CA . SER A 1 362 ? -18.172 -10.969 -26.438 1 92.75 362 SER A CA 1
ATOM 2871 C C . SER A 1 362 ? -17.25 -10.383 -27.5 1 92.75 362 SER A C 1
ATOM 2873 O O . SER A 1 362 ? -17.328 -10.727 -28.672 1 92.75 362 SER A O 1
ATOM 2875 N N . SER A 1 363 ? -16.297 -9.555 -27.062 1 92.75 363 SER A N 1
ATOM 2876 C CA . SER A 1 363 ? -15.445 -8.836 -28 1 92.75 363 SER A CA 1
ATOM 2877 C C . SER A 1 363 ? -14.273 -9.688 -28.469 1 92.75 363 SER A C 1
ATOM 2879 O O . SER A 1 363 ? -13.578 -9.336 -29.422 1 92.75 363 SER A O 1
ATOM 2881 N N . MET A 1 364 ? -14.078 -10.859 -27.906 1 92.81 364 MET A N 1
ATOM 2882 C CA . MET A 1 364 ? -12.969 -11.742 -28.281 1 92.81 364 MET A CA 1
ATOM 2883 C C . MET A 1 364 ? -13.234 -12.414 -29.625 1 92.81 364 MET A C 1
ATOM 2885 O O . MET A 1 364 ? -14.375 -12.742 -29.938 1 92.81 364 MET A O 1
ATOM 2889 N N . GLU A 1 365 ? -12.141 -12.602 -30.344 1 92.19 365 GLU A N 1
ATOM 2890 C CA . GLU A 1 365 ? -12.25 -13.383 -31.562 1 92.19 365 GLU A CA 1
ATOM 2891 C C . GLU A 1 365 ? -12.633 -14.828 -31.266 1 92.19 365 GLU A C 1
ATOM 2893 O O . GLU A 1 365 ? -12.32 -15.352 -30.188 1 92.19 365 GLU A O 1
ATOM 2898 N N . HIS A 1 366 ? -13.273 -15.438 -32.25 1 93.88 366 HIS A N 1
ATOM 2899 C CA . HIS A 1 366 ? -13.875 -16.75 -32.062 1 93.88 366 HIS A CA 1
ATOM 2900 C C . HIS A 1 366 ? -12.844 -17.766 -31.547 1 93.88 366 HIS A C 1
ATOM 2902 O O . HIS A 1 366 ? -13.078 -18.438 -30.547 1 93.88 366 HIS A O 1
ATOM 2908 N N . ASP A 1 367 ? -11.711 -17.75 -32.125 1 90.69 367 ASP A N 1
ATOM 2909 C CA . ASP A 1 367 ? -10.695 -18.734 -31.75 1 90.69 367 ASP A CA 1
ATOM 2910 C C . ASP A 1 367 ? -10.172 -18.484 -30.328 1 90.69 367 ASP A C 1
ATOM 2912 O O . ASP A 1 367 ? -9.883 -19.422 -29.594 1 90.69 367 ASP A O 1
ATOM 2916 N N . LEU A 1 368 ? -10.086 -17.234 -30.031 1 90 368 LEU A N 1
ATOM 2917 C CA . LEU A 1 368 ? -9.633 -16.875 -28.688 1 90 368 LEU A CA 1
ATOM 2918 C C . LEU A 1 368 ? -10.672 -17.234 -27.641 1 90 368 LEU A C 1
ATOM 2920 O O . LEU A 1 368 ? -10.328 -17.719 -26.562 1 90 368 LEU A O 1
ATOM 2924 N N . LYS A 1 369 ? -11.945 -17.094 -27.938 1 92.75 369 LYS A N 1
ATOM 2925 C CA . LYS A 1 369 ? -13.008 -17.5 -27.031 1 92.75 369 LYS A CA 1
ATOM 2926 C C . LYS A 1 369 ? -12.891 -18.984 -26.688 1 92.75 369 LYS A C 1
ATOM 2928 O O . LYS A 1 369 ? -12.922 -19.359 -25.516 1 92.75 369 LYS A O 1
ATOM 2933 N N . LEU A 1 370 ? -12.695 -19.688 -27.75 1 92.94 370 LEU A N 1
ATOM 2934 C CA . LEU A 1 370 ? -12.617 -21.125 -27.562 1 92.94 370 LEU A CA 1
ATOM 2935 C C . LEU A 1 370 ? -11.367 -21.5 -26.766 1 92.94 370 LEU A C 1
ATOM 2937 O O . LEU A 1 370 ? -11.414 -22.375 -25.906 1 92.94 370 LEU A O 1
ATOM 2941 N N . MET A 1 371 ? -10.32 -20.859 -27.047 1 90.75 371 MET A N 1
ATOM 2942 C CA . MET A 1 371 ? -9.078 -21.141 -26.328 1 90.75 371 MET A CA 1
ATOM 2943 C C . MET A 1 371 ? -9.227 -20.844 -24.844 1 90.75 371 MET A C 1
ATOM 2945 O O . MET A 1 371 ? -8.797 -21.641 -24 1 90.75 371 MET A O 1
ATOM 2949 N N . VAL A 1 372 ? -9.836 -19.719 -24.547 1 91.56 372 VAL A N 1
ATOM 2950 C CA . VAL A 1 372 ? -10.031 -19.312 -23.156 1 91.56 372 VAL A CA 1
ATOM 2951 C C . VAL A 1 372 ? -10.93 -20.328 -22.438 1 91.56 372 VAL A C 1
ATOM 2953 O O . VAL A 1 372 ? -10.641 -20.734 -21.312 1 91.56 372 VAL A O 1
ATOM 2956 N N . MET A 1 373 ? -11.969 -20.781 -23.094 1 93.88 373 MET A N 1
ATOM 2957 C CA . MET A 1 373 ? -12.883 -21.75 -22.516 1 93.88 373 MET A CA 1
ATOM 2958 C C . MET A 1 373 ? -12.188 -23.094 -22.281 1 93.88 373 MET A C 1
ATOM 2960 O O . MET A 1 373 ? -12.328 -23.688 -21.219 1 93.88 373 MET A O 1
ATOM 2964 N N . ARG A 1 374 ? -11.406 -23.5 -23.266 1 94.06 374 ARG A N 1
ATOM 2965 C CA . ARG A 1 374 ? -10.672 -24.766 -23.172 1 94.06 374 ARG A CA 1
ATOM 2966 C C . ARG A 1 374 ? -9.633 -24.703 -22.047 1 94.06 374 ARG A C 1
ATOM 2968 O O . ARG A 1 374 ? -9.445 -25.672 -21.312 1 94.06 374 ARG A O 1
ATOM 2975 N N . GLY A 1 375 ? -8.992 -23.516 -21.875 1 91.88 375 GLY A N 1
ATOM 2976 C CA . GLY A 1 375 ? -7.984 -23.328 -20.844 1 91.88 375 GLY A CA 1
ATOM 2977 C C . GLY A 1 375 ? -8.562 -23.266 -19.453 1 91.88 375 GLY A C 1
ATOM 2978 O O . GLY A 1 375 ? -7.852 -23.438 -18.453 1 91.88 375 GLY A O 1
ATOM 2979 N N . ASN A 1 376 ? -9.836 -22.953 -19.375 1 94.81 376 ASN A N 1
ATOM 2980 C CA . ASN A 1 376 ? -10.516 -22.828 -18.094 1 94.81 376 ASN A CA 1
ATOM 2981 C C . ASN A 1 376 ? -11.664 -23.828 -17.969 1 94.81 376 ASN A C 1
ATOM 2983 O O . ASN A 1 376 ? -12.703 -23.516 -17.391 1 94.81 376 ASN A O 1
ATOM 2987 N N . ASN A 1 377 ? -11.438 -25.016 -18.625 1 96.31 377 ASN A N 1
ATOM 2988 C CA . ASN A 1 377 ? -12.43 -26.078 -18.562 1 96.31 377 ASN A CA 1
ATOM 2989 C C . ASN A 1 377 ? -12.695 -26.5 -17.109 1 96.31 377 ASN A C 1
ATOM 2991 O O . ASN A 1 377 ? -11.969 -26.094 -16.203 1 96.31 377 ASN A O 1
ATOM 2995 N N . LYS A 1 378 ? -13.719 -27.328 -16.906 1 97.88 378 LYS A N 1
ATOM 2996 C CA . LYS A 1 378 ? -14.227 -27.672 -15.586 1 97.88 378 LYS A CA 1
ATOM 2997 C C . LYS A 1 378 ? -13.156 -28.359 -14.742 1 97.88 378 LYS A C 1
ATOM 2999 O O . LYS A 1 378 ? -13.055 -28.109 -13.539 1 97.88 378 LYS A O 1
ATOM 3004 N N . HIS A 1 379 ? -12.383 -29.141 -15.375 1 97.88 379 HIS A N 1
ATOM 3005 C CA . HIS A 1 379 ? -11.477 -30.031 -14.656 1 97.88 379 HIS A CA 1
ATOM 3006 C C . HIS A 1 379 ? -10.156 -29.344 -14.344 1 97.88 379 HIS A C 1
ATOM 3008 O O . HIS A 1 379 ? -9.547 -29.609 -13.305 1 97.88 379 HIS A O 1
ATOM 3014 N N . PHE A 1 380 ? -9.695 -28.422 -15.219 1 96.81 380 PHE A N 1
ATOM 3015 C CA . PHE A 1 380 ? -8.57 -27.562 -14.875 1 96.81 380 PHE A CA 1
ATOM 3016 C C . PHE A 1 380 ? -8.93 -26.625 -13.734 1 96.81 380 PHE A C 1
ATOM 3018 O O . PHE A 1 380 ? -8.172 -26.469 -12.781 1 96.81 380 PHE A O 1
ATOM 3025 N N . ALA A 1 381 ? -10.141 -26.047 -13.797 1 97.12 381 ALA A N 1
ATOM 3026 C CA . ALA A 1 381 ? -10.609 -25.094 -12.789 1 97.12 381 ALA A CA 1
ATOM 3027 C C . ALA A 1 381 ? -10.766 -25.781 -11.43 1 97.12 381 ALA A C 1
ATOM 3029 O O . ALA A 1 381 ? -10.547 -25.156 -10.391 1 97.12 381 ALA A O 1
ATOM 3030 N N . HIS A 1 382 ? -11.133 -27.047 -11.484 1 97.56 382 HIS A N 1
ATOM 3031 C CA . HIS A 1 382 ? -11.32 -27.812 -10.25 1 97.56 382 HIS A CA 1
ATOM 3032 C C . HIS A 1 382 ? -10.039 -27.844 -9.422 1 97.56 382 HIS A C 1
ATOM 3034 O O . HIS A 1 382 ? -10.086 -27.672 -8.195 1 97.56 382 HIS A O 1
ATOM 3040 N N . ALA A 1 383 ? -8.938 -27.969 -10.07 1 95.31 383 ALA A N 1
ATOM 3041 C CA . ALA A 1 383 ? -7.652 -28 -9.375 1 95.31 383 ALA A CA 1
ATOM 3042 C C . ALA A 1 383 ? -7.152 -26.594 -9.055 1 95.31 383 ALA A C 1
ATOM 3044 O O . ALA A 1 383 ? -6.48 -26.391 -8.047 1 95.31 383 ALA A O 1
ATOM 3045 N N . THR A 1 384 ? -7.5 -25.594 -9.812 1 97 384 THR A N 1
ATOM 3046 C CA . THR A 1 384 ? -6.992 -24.234 -9.664 1 97 384 THR A CA 1
ATOM 3047 C C . THR A 1 384 ? -7.715 -23.5 -8.531 1 97 384 THR A C 1
ATOM 3049 O O . THR A 1 384 ? -7.113 -22.703 -7.82 1 97 384 THR A O 1
ATOM 3052 N N . ALA A 1 385 ? -8.984 -23.828 -8.359 1 97.44 385 ALA A N 1
ATOM 3053 C CA . ALA A 1 385 ? -9.812 -23.062 -7.414 1 97.44 385 ALA A CA 1
ATOM 3054 C C . ALA A 1 385 ? -9.289 -23.219 -5.988 1 97.44 385 ALA A C 1
ATOM 3056 O O . ALA A 1 385 ? -9.062 -22.219 -5.293 1 97.44 385 ALA A O 1
ATOM 3057 N N . PHE A 1 386 ? -9.117 -24.531 -5.559 1 97.94 386 PHE A N 1
ATOM 3058 C CA . PHE A 1 386 ? -8.648 -24.703 -4.188 1 97.94 386 PHE A CA 1
ATOM 3059 C C . PHE A 1 386 ? -7.188 -24.297 -4.055 1 97.94 386 PHE A C 1
ATOM 3061 O O . PHE A 1 386 ? -6.738 -23.922 -2.969 1 97.94 386 PHE A O 1
ATOM 3068 N N . HIS A 1 387 ? -6.352 -24.359 -5.152 1 98.38 387 HIS A N 1
ATOM 3069 C CA . HIS A 1 387 ? -4.996 -23.812 -5.184 1 98.38 387 HIS A CA 1
ATOM 3070 C C . HIS A 1 387 ? -4.992 -22.328 -4.855 1 98.38 387 HIS A C 1
ATOM 3072 O O . HIS A 1 387 ? -4.191 -21.875 -4.035 1 98.38 387 HIS A O 1
ATOM 3078 N N . GLU A 1 388 ? -5.887 -21.578 -5.449 1 98.06 388 GLU A N 1
ATOM 3079 C CA . GLU A 1 388 ? -5.941 -20.125 -5.336 1 98.06 388 GLU A CA 1
ATOM 3080 C C . GLU A 1 388 ? -6.613 -19.703 -4.035 1 98.06 388 GLU A C 1
ATOM 3082 O O . GLU A 1 388 ? -6.359 -18.594 -3.533 1 98.06 388 GLU A O 1
ATOM 3087 N N . MET A 1 389 ? -7.457 -20.562 -3.502 1 98.31 389 MET A N 1
ATOM 3088 C CA . MET A 1 389 ? -8.297 -20.141 -2.383 1 98.31 389 MET A CA 1
ATOM 3089 C C . MET A 1 389 ? -8.094 -21.062 -1.18 1 98.31 389 MET A C 1
ATOM 3091 O O . MET A 1 389 ? -7.043 -21.031 -0.541 1 98.31 389 MET A O 1
ATOM 3095 N N . PHE A 1 390 ? -9.039 -22.031 -0.956 1 98.12 390 PHE A N 1
ATOM 3096 C CA . PHE A 1 390 ? -8.953 -22.922 0.199 1 98.12 390 PHE A CA 1
ATOM 3097 C C . PHE A 1 390 ? -8.648 -24.344 -0.235 1 98.12 390 PHE A C 1
ATOM 3099 O O . PHE A 1 390 ? -9.375 -24.922 -1.046 1 98.12 390 PHE A O 1
ATOM 3106 N N . PRO A 1 391 ? -7.566 -24.828 0.31 1 98.38 391 PRO A N 1
ATOM 3107 C CA . PRO A 1 391 ? -6.723 -24.328 1.4 1 98.38 391 PRO A CA 1
ATOM 3108 C C . PRO A 1 391 ? -5.453 -23.641 0.9 1 98.38 391 PRO A C 1
ATOM 3110 O O . PRO A 1 391 ? -4.488 -23.5 1.653 1 98.38 391 PRO A O 1
ATOM 3113 N N . GLY A 1 392 ? -5.43 -23.203 -0.326 1 98.31 392 GLY A N 1
ATOM 3114 C CA . GLY A 1 392 ? -4.242 -22.656 -0.957 1 98.31 392 GLY A CA 1
ATOM 3115 C C . GLY A 1 392 ? -3.945 -21.234 -0.533 1 98.31 392 GLY A C 1
ATOM 3116 O O . GLY A 1 392 ? -3.83 -20.938 0.66 1 98.31 392 GLY A O 1
ATOM 3117 N N . HIS A 1 393 ? -3.904 -20.344 -1.479 1 98.31 393 HIS A N 1
ATOM 3118 C CA . HIS A 1 393 ? -3.355 -19 -1.311 1 98.31 393 HIS A CA 1
ATOM 3119 C C . HIS A 1 393 ? -4.227 -18.156 -0.379 1 98.31 393 HIS A C 1
ATOM 3121 O O . HIS A 1 393 ? -3.709 -17.406 0.449 1 98.31 393 HIS A O 1
ATOM 3127 N N . ARG A 1 394 ? -5.543 -18.219 -0.489 1 98.44 394 ARG A N 1
ATOM 3128 C CA . ARG A 1 394 ? -6.426 -17.406 0.356 1 98.44 394 ARG A CA 1
ATOM 3129 C C . ARG A 1 394 ? -6.16 -17.688 1.833 1 98.44 394 ARG A C 1
ATOM 3131 O O . ARG A 1 394 ? -5.965 -16.75 2.615 1 98.44 394 ARG A O 1
ATOM 3138 N N . LEU A 1 395 ? -6.121 -18.938 2.164 1 98.5 395 LEU A N 1
ATOM 3139 C CA . LEU A 1 395 ? -5.879 -19.312 3.555 1 98.5 395 LEU A CA 1
ATOM 3140 C C . LEU A 1 395 ? -4.465 -18.922 3.979 1 98.5 395 LEU A C 1
ATOM 3142 O O . LEU A 1 395 ? -4.266 -18.359 5.051 1 98.5 395 LEU A O 1
ATOM 3146 N N . GLN A 1 396 ? -3.566 -19.219 3.129 1 97.69 396 GLN A N 1
ATOM 3147 C CA . GLN A 1 396 ? -2.154 -18.969 3.404 1 97.69 396 GLN A CA 1
ATOM 3148 C C . GLN A 1 396 ? -1.888 -17.484 3.645 1 97.69 396 GLN A C 1
ATOM 3150 O O . GLN A 1 396 ? -1.237 -17.125 4.625 1 97.69 396 GLN A O 1
ATOM 3155 N N . LEU A 1 397 ? -2.348 -16.672 2.76 1 97.38 397 LEU A N 1
ATOM 3156 C CA . LEU A 1 397 ? -2.105 -15.234 2.854 1 97.38 397 LEU A CA 1
ATOM 3157 C C . LEU A 1 397 ? -2.85 -14.633 4.043 1 97.38 397 LEU A C 1
ATOM 3159 O O . LEU A 1 397 ? -2.336 -13.734 4.711 1 97.38 397 LEU A O 1
ATOM 3163 N N . TYR A 1 398 ? -4.062 -15.156 4.34 1 97.56 398 TYR A N 1
ATOM 3164 C CA . TYR A 1 398 ? -4.824 -14.734 5.508 1 97.56 398 TYR A CA 1
ATOM 3165 C C . TYR A 1 398 ? -4.035 -14.977 6.789 1 97.56 398 TYR A C 1
ATOM 3167 O O . TYR A 1 398 ? -3.928 -14.094 7.641 1 97.56 398 TYR A O 1
ATOM 3175 N N . MET A 1 399 ? -3.453 -16.141 6.871 1 97.38 399 MET A N 1
ATOM 3176 C CA . MET A 1 399 ? -2.703 -16.516 8.062 1 97.38 399 MET A CA 1
ATOM 3177 C C . MET A 1 399 ? -1.401 -15.734 8.164 1 97.38 399 MET A C 1
ATOM 3179 O O . MET A 1 399 ? -1.005 -15.32 9.258 1 97.38 399 MET A O 1
ATOM 3183 N N . ALA A 1 400 ? -0.797 -15.445 7.07 1 96.31 400 ALA A N 1
ATOM 3184 C CA . ALA A 1 400 ? 0.478 -14.734 7.059 1 96.31 400 ALA A CA 1
ATOM 3185 C C . ALA A 1 400 ? 0.306 -13.289 7.527 1 96.31 400 ALA A C 1
ATOM 3187 O O . ALA A 1 400 ? 1.242 -12.688 8.062 1 96.31 400 ALA A O 1
ATOM 3188 N N . ASP A 1 401 ? -0.851 -12.703 7.332 1 96 401 ASP A N 1
ATOM 3189 C CA . ASP A 1 401 ? -1.14 -11.344 7.781 1 96 401 ASP A CA 1
ATOM 3190 C C . ASP A 1 401 ? -1.235 -11.281 9.305 1 96 401 ASP A C 1
ATOM 3192 O O . ASP A 1 401 ? -1.177 -10.195 9.891 1 96 401 ASP A O 1
ATOM 3196 N N . ARG A 1 402 ? -1.298 -12.461 9.961 1 95.31 402 ARG A N 1
ATOM 3197 C CA . ARG A 1 402 ? -1.666 -12.492 11.375 1 95.31 402 ARG A CA 1
ATOM 3198 C C . ARG A 1 402 ? -0.594 -13.188 12.203 1 95.31 402 ARG A C 1
ATOM 3200 O O . ARG A 1 402 ? -0.427 -12.891 13.391 1 95.31 402 ARG A O 1
ATOM 3207 N N . TYR A 1 403 ? 0.045 -14.141 11.594 1 95.12 403 TYR A N 1
ATOM 3208 C CA . TYR A 1 403 ? 1.055 -14.922 12.297 1 95.12 403 TYR A CA 1
ATOM 3209 C C . TYR A 1 403 ? 2.43 -14.727 11.672 1 95.12 403 TYR A C 1
ATOM 3211 O O . TYR A 1 403 ? 2.629 -15.023 10.492 1 95.12 403 TYR A O 1
ATOM 3219 N N . ASN A 1 404 ? 3.406 -14.234 12.5 1 95.69 404 ASN A N 1
ATOM 3220 C CA . ASN A 1 404 ? 4.762 -13.93 12.055 1 95.69 404 ASN A CA 1
ATOM 3221 C C . ASN A 1 404 ? 4.758 -13.047 10.812 1 95.69 404 ASN A C 1
ATOM 3223 O O . ASN A 1 404 ? 5.461 -13.328 9.836 1 95.69 404 ASN A O 1
ATOM 3227 N N . SER A 1 405 ? 3.938 -12.031 10.898 1 95 405 SER A N 1
ATOM 3228 C CA . SER A 1 405 ? 3.693 -11.172 9.75 1 95 405 SER A CA 1
ATOM 3229 C C . SER A 1 405 ? 4.945 -10.383 9.375 1 95 405 SER A C 1
ATOM 3231 O O . SER A 1 405 ? 5.062 -9.891 8.25 1 95 405 SER A O 1
ATOM 3233 N N . HIS A 1 406 ? 5.945 -10.273 10.297 1 95.69 406 HIS A N 1
ATOM 3234 C CA . HIS A 1 406 ? 7.18 -9.547 10.023 1 95.69 406 HIS A CA 1
ATOM 3235 C C . HIS A 1 406 ? 7.996 -10.219 8.93 1 95.69 406 HIS A C 1
ATOM 3237 O O . HIS A 1 406 ? 8.883 -9.602 8.336 1 95.69 406 HIS A O 1
ATOM 3243 N N . ARG A 1 407 ? 7.652 -11.477 8.57 1 97.31 407 ARG A N 1
ATOM 3244 C CA . ARG A 1 407 ? 8.391 -12.258 7.582 1 97.31 407 ARG A CA 1
ATOM 3245 C C . ARG A 1 407 ? 7.812 -12.055 6.184 1 97.31 407 ARG A C 1
ATOM 3247 O O . ARG A 1 407 ? 8.477 -12.352 5.184 1 97.31 407 ARG A O 1
ATOM 3254 N N . LYS A 1 408 ? 6.617 -11.57 6.133 1 93.62 408 LYS A N 1
ATOM 3255 C CA . LYS A 1 408 ? 5.762 -11.648 4.949 1 93.62 408 LYS A CA 1
ATOM 3256 C C . LYS A 1 408 ? 6.426 -10.977 3.752 1 93.62 408 LYS A C 1
ATOM 3258 O O . LYS A 1 408 ? 6.371 -11.5 2.635 1 93.62 408 LYS A O 1
ATOM 3263 N N . GLU A 1 409 ? 7.113 -9.914 3.98 1 91.69 409 GLU A N 1
ATOM 3264 C CA . GLU A 1 409 ? 7.625 -9.141 2.855 1 91.69 409 GLU A CA 1
ATOM 3265 C C . GLU A 1 409 ? 9.086 -9.484 2.562 1 91.69 409 GLU A C 1
ATOM 3267 O O . GLU A 1 409 ? 9.438 -9.781 1.42 1 91.69 409 GLU A O 1
ATOM 3272 N N . ILE A 1 410 ? 9.828 -9.602 3.49 1 94.06 410 ILE A N 1
ATOM 3273 C CA . ILE A 1 410 ? 11.273 -9.656 3.279 1 94.06 410 ILE A CA 1
ATOM 3274 C C . ILE A 1 410 ? 11.695 -11.102 3.014 1 94.06 410 ILE A C 1
ATOM 3276 O O . ILE A 1 410 ? 12.664 -11.344 2.289 1 94.06 410 ILE A O 1
ATOM 3280 N N . PHE A 1 411 ? 10.969 -12.102 3.539 1 95.94 411 PHE A N 1
ATOM 3281 C CA . PHE A 1 411 ? 11.406 -13.484 3.41 1 95.94 411 PHE A CA 1
ATOM 3282 C C . PHE A 1 411 ? 10.516 -14.25 2.439 1 95.94 411 PHE A C 1
ATOM 3284 O O . PHE A 1 411 ? 10.562 -15.477 2.375 1 95.94 411 PHE A O 1
ATOM 3291 N N . ASP A 1 412 ? 9.727 -13.586 1.746 1 92.06 412 ASP A N 1
ATOM 3292 C CA . ASP A 1 412 ? 8.797 -14.211 0.81 1 92.06 412 ASP A CA 1
ATOM 3293 C C . ASP A 1 412 ? 9.547 -15.07 -0.207 1 92.06 412 ASP A C 1
ATOM 3295 O O . ASP A 1 412 ? 10.617 -14.688 -0.687 1 92.06 412 ASP A O 1
ATOM 3299 N N . THR A 1 413 ? 9.07 -16.219 -0.511 1 96.81 413 THR A N 1
ATOM 3300 C CA . THR A 1 413 ? 9.656 -17.141 -1.479 1 96.81 413 THR A CA 1
ATOM 3301 C C . THR A 1 413 ? 8.57 -17.969 -2.176 1 96.81 413 THR A C 1
ATOM 3303 O O . THR A 1 413 ? 7.605 -18.391 -1.542 1 96.81 413 THR A O 1
ATOM 3306 N N . PRO A 1 414 ? 8.711 -18.156 -3.482 1 96.38 414 PRO A N 1
ATOM 3307 C CA . PRO A 1 414 ? 7.742 -18.984 -4.199 1 96.38 414 PRO A CA 1
ATOM 3308 C C . PRO A 1 414 ? 7.746 -20.438 -3.719 1 96.38 414 PRO A C 1
ATOM 3310 O O . PRO A 1 414 ? 6.75 -21.156 -3.871 1 96.38 414 PRO A O 1
ATOM 3313 N N . PHE A 1 415 ? 8.859 -20.891 -3.072 1 97.94 415 PHE A N 1
ATOM 3314 C CA . PHE A 1 415 ? 8.93 -22.266 -2.586 1 97.94 415 PHE A CA 1
ATOM 3315 C C . PHE A 1 415 ? 7.91 -22.5 -1.477 1 97.94 415 PHE A C 1
ATOM 3317 O O . PHE A 1 415 ? 7.391 -23.609 -1.329 1 97.94 415 PHE A O 1
ATOM 3324 N N . PHE A 1 416 ? 7.691 -21.469 -0.728 1 97.81 416 PHE A N 1
ATOM 3325 C CA . PHE A 1 416 ? 6.699 -21.562 0.335 1 97.81 416 PHE A CA 1
ATOM 3326 C C . PHE A 1 416 ? 5.301 -21.297 -0.204 1 97.81 416 PHE A C 1
ATOM 3328 O O . PHE A 1 416 ? 4.395 -22.109 -0.039 1 97.81 416 PHE A O 1
ATOM 3335 N N . VAL A 1 417 ? 5.094 -20.172 -0.935 1 97.38 417 VAL A N 1
ATOM 3336 C CA . VAL A 1 417 ? 3.762 -19.719 -1.333 1 97.38 417 VAL A CA 1
ATOM 3337 C C . VAL A 1 417 ? 3.191 -20.672 -2.389 1 97.38 417 VAL A C 1
ATOM 3339 O O . VAL A 1 417 ? 2.104 -21.219 -2.213 1 97.38 417 VAL A O 1
ATOM 3342 N N . GLU A 1 418 ? 3.945 -20.859 -3.438 1 97.62 418 GLU A N 1
ATOM 3343 C CA . GLU A 1 418 ? 3.484 -21.75 -4.496 1 97.62 418 GLU A CA 1
ATOM 3344 C C . GLU A 1 418 ? 3.586 -23.219 -4.074 1 97.62 418 GLU A C 1
ATOM 3346 O O . GLU A 1 418 ? 2.73 -24.031 -4.422 1 97.62 418 GLU A O 1
ATOM 3351 N N . GLY A 1 419 ? 4.613 -23.516 -3.287 1 98.44 419 GLY A N 1
ATOM 3352 C CA . GLY A 1 419 ? 4.762 -24.875 -2.791 1 98.44 419 GLY A CA 1
ATOM 3353 C C . GLY A 1 419 ? 3.588 -25.344 -1.947 1 98.44 419 GLY A C 1
ATOM 3354 O O . GLY A 1 419 ? 3.139 -26.484 -2.068 1 98.44 419 GLY A O 1
ATOM 3355 N N . TRP A 1 420 ? 3.123 -24.438 -1.119 1 98.62 420 TRP A N 1
ATOM 3356 C CA . TRP A 1 420 ? 1.987 -24.75 -0.26 1 98.62 420 TRP A CA 1
ATOM 3357 C C . TRP A 1 420 ? 0.76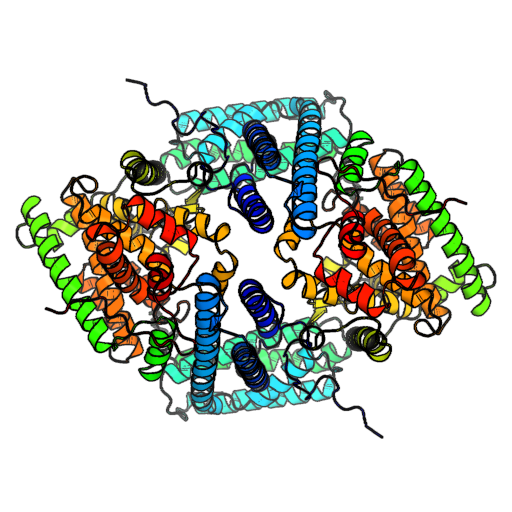 -25.109 -1.091 1 98.62 420 TRP A C 1
ATOM 3359 O O . TRP A 1 420 ? 0.131 -26.156 -0.864 1 98.62 420 TRP A O 1
ATOM 3369 N N . ALA A 1 421 ? 0.447 -24.297 -2.057 1 98.31 421 ALA A N 1
ATOM 3370 C CA . ALA A 1 421 ? -0.744 -24.516 -2.871 1 98.31 421 ALA A CA 1
ATOM 3371 C C . ALA A 1 421 ? -0.616 -25.812 -3.68 1 98.31 421 ALA A C 1
ATOM 3373 O O . ALA A 1 421 ? -1.57 -26.578 -3.781 1 98.31 421 ALA A O 1
ATOM 3374 N N . LEU A 1 422 ? 0.579 -26.047 -4.223 1 98.62 422 LEU A N 1
ATOM 3375 C CA . LEU A 1 422 ? 0.781 -27.266 -5.004 1 98.62 422 LEU A CA 1
ATOM 3376 C C . LEU A 1 422 ? 0.803 -28.484 -4.105 1 98.62 422 LEU A C 1
ATOM 3378 O O . LEU A 1 422 ? 0.331 -29.562 -4.496 1 98.62 422 LEU A O 1
ATOM 3382 N N . TYR A 1 423 ? 1.328 -28.438 -2.881 1 98.56 423 TYR A N 1
ATOM 3383 C CA . TYR A 1 423 ? 1.275 -29.531 -1.912 1 98.56 423 TYR A CA 1
ATOM 3384 C C . TYR A 1 423 ? -0.151 -30.047 -1.741 1 98.56 423 TYR A C 1
ATOM 3386 O O . TYR A 1 423 ? -0.383 -31.25 -1.694 1 98.56 423 TYR A O 1
ATOM 3394 N N . TRP A 1 424 ? -1.075 -29.156 -1.657 1 98.69 424 TRP A N 1
ATOM 3395 C CA . TRP A 1 424 ? -2.473 -29.547 -1.501 1 98.69 424 TRP A CA 1
ATOM 3396 C C . TRP A 1 424 ? -2.982 -30.25 -2.752 1 98.69 424 TRP A C 1
ATOM 3398 O O . TRP A 1 424 ? -3.818 -31.156 -2.666 1 98.69 424 TRP A O 1
ATOM 3408 N N . GLU A 1 425 ? -2.502 -29.812 -3.936 1 98.44 425 GLU A N 1
ATOM 3409 C CA . GLU A 1 425 ? -2.842 -30.562 -5.145 1 98.44 425 GLU A CA 1
ATOM 3410 C C . GLU A 1 425 ? -2.35 -32 -5.059 1 98.44 425 GLU A C 1
ATOM 3412 O O . GLU A 1 425 ? -3.053 -32.938 -5.465 1 98.44 425 GLU A O 1
ATOM 3417 N N . PHE A 1 426 ? -1.103 -32.156 -4.473 1 98.06 426 PHE A N 1
ATOM 3418 C CA . PHE A 1 426 ? -0.58 -33.5 -4.254 1 98.06 426 PHE A CA 1
ATOM 3419 C C . PHE A 1 426 ? -1.505 -34.312 -3.344 1 98.06 426 PHE A C 1
ATOM 3421 O O . PHE A 1 426 ? -1.878 -35.438 -3.666 1 98.06 426 PHE A O 1
ATOM 3428 N N . LEU A 1 427 ? -1.823 -33.656 -2.283 1 98.12 427 LEU A N 1
ATOM 3429 C CA . LEU A 1 427 ? -2.58 -34.375 -1.25 1 98.12 427 LEU A CA 1
ATOM 3430 C C . LEU A 1 427 ? -3.969 -34.75 -1.755 1 98.12 427 LEU A C 1
ATOM 3432 O O . LEU A 1 427 ? -4.418 -35.875 -1.563 1 98.12 427 LEU A O 1
ATOM 3436 N N . PHE A 1 428 ? -4.66 -33.844 -2.406 1 98.12 428 PHE A N 1
ATOM 3437 C CA . PHE A 1 428 ? -6.004 -34.094 -2.916 1 98.12 428 PHE A CA 1
ATOM 3438 C C . PHE A 1 428 ? -5.965 -35.156 -4.008 1 98.12 428 PHE A C 1
ATOM 3440 O O . PHE A 1 428 ? -6.902 -35.969 -4.141 1 98.12 428 PHE A O 1
ATOM 3447 N N . TYR A 1 429 ? -4.914 -35.188 -4.836 1 97.75 429 TYR A N 1
ATOM 3448 C CA . TYR A 1 429 ? -4.797 -36.219 -5.859 1 97.75 429 TYR A CA 1
ATOM 3449 C C . TYR A 1 429 ? -4.551 -37.594 -5.23 1 97.75 429 TYR A C 1
ATOM 3451 O O . TYR A 1 429 ? -5.09 -38.594 -5.688 1 97.75 429 TYR A O 1
ATOM 3459 N N . SER A 1 430 ? -3.695 -37.625 -4.199 1 96.75 430 SER A N 1
ATOM 3460 C CA . SER A 1 430 ? -3.322 -38.906 -3.559 1 96.75 430 SER A CA 1
ATOM 3461 C C . SER A 1 430 ? -4.52 -39.531 -2.863 1 96.75 430 SER A C 1
ATOM 3463 O O . SER A 1 430 ? -4.543 -40.75 -2.646 1 96.75 430 SER A O 1
ATOM 3465 N N . ARG A 1 431 ? -5.395 -38.625 -2.592 1 94.88 431 ARG A N 1
ATOM 3466 C CA . ARG A 1 431 ? -6.625 -39.125 -1.988 1 94.88 431 ARG A CA 1
ATOM 3467 C C . ARG A 1 431 ? -7.602 -39.594 -3.057 1 94.88 431 ARG A C 1
ATOM 3469 O O . ARG A 1 431 ? -7.512 -39.188 -4.215 1 94.88 431 ARG A O 1
ATOM 3476 N N . ASP A 1 432 ? -8.516 -40.469 -2.764 1 90.62 432 ASP A N 1
ATOM 3477 C CA . ASP A 1 432 ? -9.469 -41 -3.727 1 90.62 432 ASP A CA 1
ATOM 3478 C C . ASP A 1 432 ? -10.852 -40.375 -3.541 1 90.62 432 ASP A C 1
ATOM 3480 O O . ASP A 1 432 ? -11.781 -40.688 -4.285 1 90.62 432 ASP A O 1
ATOM 3484 N N . ASP A 1 433 ? -10.945 -39.406 -2.627 1 95.75 433 ASP A N 1
ATOM 3485 C CA . ASP A 1 433 ? -12.281 -38.906 -2.299 1 95.75 433 ASP A CA 1
ATOM 3486 C C . ASP A 1 433 ? -12.461 -37.469 -2.717 1 95.75 433 ASP A C 1
ATOM 3488 O O . ASP A 1 433 ? -13.477 -36.844 -2.412 1 95.75 433 ASP A O 1
ATOM 3492 N N . PHE A 1 434 ? -11.484 -36.875 -3.4 1 97 434 PHE A N 1
ATOM 3493 C CA . PHE A 1 434 ? -11.68 -35.5 -3.885 1 97 434 PHE A CA 1
ATOM 3494 C C . PHE A 1 434 ? -11.852 -35.5 -5.398 1 97 434 PHE A C 1
ATOM 3496 O O . PHE A 1 434 ? -12.875 -35.031 -5.906 1 97 434 PHE A O 1
ATOM 3503 N N . HIS A 1 435 ? -10.758 -35.938 -6.125 1 96.62 435 HIS A N 1
ATOM 3504 C CA . HIS A 1 435 ? -10.891 -36.125 -7.566 1 96.62 435 HIS A CA 1
ATOM 3505 C C . HIS A 1 435 ? -11.562 -37.438 -7.898 1 96.62 435 HIS A C 1
ATOM 3507 O O . HIS A 1 435 ? -10.883 -38.438 -8.148 1 96.62 435 HIS A O 1
ATOM 3513 N N . LYS A 1 436 ? -12.805 -37.5 -8.109 1 94.38 436 LYS A N 1
ATOM 3514 C CA . LYS A 1 436 ? -13.57 -38.719 -8.148 1 94.38 436 LYS A CA 1
ATOM 3515 C C . LYS A 1 436 ? -13.703 -39.25 -9.578 1 94.38 436 LYS A C 1
ATOM 3517 O O . LYS A 1 436 ? -14.008 -40.406 -9.797 1 94.38 436 LYS A O 1
ATOM 3522 N N . SER A 1 437 ? -13.523 -38.406 -10.586 1 96.88 437 SER A N 1
ATOM 3523 C CA . SER A 1 437 ? -13.625 -38.844 -11.984 1 96.88 437 SER A CA 1
ATOM 3524 C C . SER A 1 437 ? -12.266 -38.812 -12.672 1 96.88 437 SER A C 1
ATOM 3526 O O . SER A 1 437 ? -11.375 -38.062 -12.273 1 96.88 437 SER A O 1
ATOM 3528 N N . PRO A 1 438 ? -12.141 -39.688 -13.672 1 98 438 PRO A N 1
ATOM 3529 C CA . PRO A 1 438 ? -10.898 -39.625 -14.445 1 98 438 PRO A CA 1
ATOM 3530 C C . PRO A 1 438 ? -10.656 -38.25 -15.07 1 98 438 PRO A C 1
ATOM 3532 O O . PRO A 1 438 ? -9.508 -37.844 -15.203 1 98 438 PRO A O 1
ATOM 3535 N N . GLU A 1 439 ? -11.719 -37.531 -15.391 1 98.31 439 GLU A N 1
ATOM 3536 C CA . GLU A 1 439 ? -11.586 -36.219 -15.961 1 98.31 439 GLU A CA 1
ATOM 3537 C C . GLU A 1 439 ? -10.938 -35.25 -14.977 1 98.31 439 GLU A C 1
ATOM 3539 O O . GLU A 1 439 ? -10 -34.531 -15.328 1 98.31 439 GLU A O 1
ATOM 3544 N N . ASN A 1 440 ? -11.406 -35.312 -13.727 1 98.12 440 ASN A N 1
ATOM 3545 C CA . ASN A 1 440 ? -10.828 -34.438 -12.703 1 98.12 440 ASN A CA 1
ATOM 3546 C C . ASN A 1 440 ? -9.375 -34.812 -12.414 1 98.12 440 ASN A C 1
ATOM 3548 O O . ASN A 1 440 ? -8.547 -33.938 -12.172 1 98.12 440 ASN A O 1
ATOM 3552 N N . ARG A 1 441 ? -9.078 -36.062 -12.43 1 98.25 441 ARG A N 1
ATOM 3553 C CA . ARG A 1 441 ? -7.711 -36.5 -12.195 1 98.25 441 ARG A CA 1
ATOM 3554 C C . ARG A 1 441 ? -6.793 -36.094 -13.336 1 98.25 441 ARG A C 1
ATOM 3556 O O . ARG A 1 441 ? -5.648 -35.688 -13.102 1 98.25 441 ARG A O 1
ATOM 3563 N N . ILE A 1 442 ? -7.32 -36.156 -14.562 1 98.38 442 ILE A N 1
ATOM 3564 C CA . ILE A 1 442 ? -6.559 -35.688 -15.719 1 98.38 442 ILE A CA 1
ATOM 3565 C C . ILE A 1 442 ? -6.273 -34.188 -15.586 1 98.38 442 ILE A C 1
ATOM 3567 O O . ILE A 1 442 ? -5.16 -33.75 -15.852 1 98.38 442 ILE A O 1
ATOM 3571 N N . GLY A 1 443 ? -7.266 -33.375 -15.172 1 97.94 443 GLY A N 1
ATOM 3572 C CA . GLY A 1 443 ? -7.043 -31.969 -14.945 1 97.94 443 GLY A CA 1
ATOM 3573 C C . GLY A 1 443 ? -5.957 -31.688 -13.922 1 97.94 443 GLY A C 1
ATOM 3574 O O . GLY A 1 443 ? -5.082 -30.859 -14.156 1 97.94 443 GLY A O 1
ATOM 3575 N N . ALA A 1 444 ? -5.996 -32.375 -12.82 1 98.12 444 ALA A N 1
ATOM 3576 C CA . ALA A 1 444 ? -4.992 -32.219 -11.766 1 98.12 444 ALA A CA 1
ATOM 3577 C C . ALA A 1 444 ? -3.604 -32.594 -12.273 1 98.12 444 ALA A C 1
ATOM 3579 O O . ALA A 1 444 ? -2.621 -31.922 -11.992 1 98.12 444 ALA A O 1
ATOM 3580 N N . LEU A 1 445 ? -3.545 -33.688 -13.078 1 98.44 445 LEU A N 1
ATOM 3581 C CA . LEU A 1 445 ? -2.273 -34.188 -13.594 1 98.44 445 LEU A CA 1
ATOM 3582 C C . LEU A 1 445 ? -1.688 -33.219 -14.609 1 98.44 445 LEU A C 1
ATOM 3584 O O . LEU A 1 445 ? -0.47 -33.031 -14.672 1 98.44 445 LEU A O 1
ATOM 3588 N N . TRP A 1 446 ? -2.547 -32.656 -15.406 1 97.88 446 TRP A N 1
ATOM 3589 C CA . TRP A 1 446 ? -2.059 -31.672 -16.375 1 97.88 446 TRP A CA 1
ATOM 3590 C C . TRP A 1 446 ? -1.326 -30.531 -15.68 1 97.88 446 TRP A C 1
ATOM 3592 O O . TRP A 1 446 ? -0.23 -30.141 -16.094 1 97.88 446 TRP A O 1
ATOM 3602 N N . TRP A 1 447 ? -1.928 -30.031 -14.625 1 97.5 447 TRP A N 1
ATOM 3603 C CA . TRP A 1 447 ? -1.299 -28.953 -13.867 1 97.5 447 TRP A CA 1
ATOM 3604 C C . TRP A 1 447 ? 0.025 -29.406 -13.266 1 97.5 447 TRP A C 1
ATOM 3606 O O . TRP A 1 447 ? 1.012 -28.672 -13.281 1 97.5 447 TRP A O 1
ATOM 3616 N N . ARG A 1 448 ? 0.049 -30.562 -12.742 1 98.25 448 ARG A N 1
ATOM 3617 C CA . ARG A 1 448 ? 1.279 -31.094 -12.156 1 98.25 448 ARG A CA 1
ATOM 3618 C C . ARG A 1 448 ? 2.371 -31.234 -13.211 1 98.25 448 ARG A C 1
ATOM 3620 O O . ARG A 1 448 ? 3.523 -30.875 -12.969 1 98.25 448 ARG A O 1
ATOM 3627 N N . MET A 1 449 ? 1.997 -31.781 -14.391 1 98.25 449 MET A N 1
ATOM 3628 C CA . MET A 1 449 ? 2.934 -31.891 -15.508 1 98.25 449 MET A CA 1
ATOM 3629 C C . MET A 1 449 ? 3.502 -30.531 -15.891 1 98.25 449 MET A C 1
ATOM 3631 O O . MET A 1 449 ? 4.699 -30.406 -16.156 1 98.25 449 MET A O 1
ATOM 3635 N N . HIS A 1 450 ? 2.584 -29.578 -15.906 1 96.94 450 HIS A N 1
ATOM 3636 C CA . HIS A 1 450 ? 2.988 -28.219 -16.234 1 96.94 450 HIS A CA 1
ATOM 3637 C C . HIS A 1 450 ? 4.062 -27.719 -15.273 1 96.94 450 HIS A C 1
ATOM 3639 O O . HIS A 1 450 ? 5.055 -27.125 -15.703 1 96.94 450 HIS A O 1
ATOM 3645 N N . ARG A 1 451 ? 3.941 -27.969 -13.984 1 97.88 451 ARG A N 1
ATOM 3646 C CA . ARG A 1 451 ? 4.898 -27.516 -12.984 1 97.88 451 ARG A CA 1
ATOM 3647 C C . ARG A 1 451 ? 6.211 -28.281 -13.086 1 97.88 451 ARG A C 1
ATOM 3649 O O . ARG A 1 451 ? 7.273 -27.766 -12.742 1 97.88 451 ARG A O 1
ATOM 3656 N N . CYS A 1 452 ? 6.164 -29.547 -13.594 1 98.19 452 CYS A N 1
ATOM 3657 C CA . CYS A 1 452 ? 7.398 -30.281 -13.891 1 98.19 452 CYS A CA 1
ATOM 3658 C C . CYS A 1 452 ? 8.195 -29.562 -14.977 1 98.19 452 CYS A C 1
ATOM 3660 O O . CYS A 1 452 ? 9.398 -29.344 -14.82 1 98.19 452 CYS A O 1
ATOM 3662 N N . LEU A 1 453 ? 7.5 -29.234 -15.984 1 97.75 453 LEU A N 1
ATOM 3663 C CA . LEU A 1 453 ? 8.156 -28.594 -17.125 1 97.75 453 LEU A CA 1
ATOM 3664 C C . LEU A 1 453 ? 8.656 -27.203 -16.766 1 97.75 453 LEU A C 1
ATOM 3666 O O . LEU A 1 453 ? 9.641 -26.734 -17.328 1 97.75 453 LEU A O 1
ATOM 3670 N N . ARG A 1 454 ? 8.008 -26.531 -15.758 1 96.38 454 ARG A N 1
ATOM 3671 C CA . ARG A 1 454 ? 8.461 -25.234 -15.266 1 96.38 454 ARG A CA 1
ATOM 3672 C C . ARG A 1 454 ? 9.859 -25.344 -14.656 1 96.38 454 ARG A C 1
ATOM 3674 O O . ARG A 1 454 ? 10.672 -24.438 -14.805 1 96.38 454 ARG A O 1
ATOM 3681 N N . ILE A 1 455 ? 10.133 -26.453 -13.969 1 97.12 455 ILE A N 1
ATOM 3682 C CA . ILE A 1 455 ? 11.477 -26.656 -13.453 1 97.12 455 ILE A CA 1
ATOM 3683 C C . ILE A 1 455 ? 12.469 -26.734 -14.609 1 97.12 455 ILE A C 1
ATOM 3685 O O . ILE A 1 455 ? 13.484 -26.031 -14.617 1 97.12 455 ILE A O 1
ATOM 3689 N N . ILE A 1 456 ? 12.117 -27.469 -15.602 1 97.19 456 ILE A N 1
ATOM 3690 C CA . ILE A 1 456 ? 13.023 -27.812 -16.688 1 97.19 456 ILE A CA 1
ATOM 3691 C C . ILE A 1 456 ? 13.32 -26.562 -17.516 1 97.19 456 ILE A C 1
ATOM 3693 O O . ILE A 1 456 ? 14.477 -26.156 -17.656 1 97.19 456 ILE A O 1
ATOM 3697 N N . PHE A 1 457 ? 12.273 -25.906 -18 1 95.38 457 PHE A N 1
ATOM 3698 C CA . PHE A 1 457 ? 12.539 -24.812 -18.938 1 95.38 457 PHE A CA 1
ATOM 3699 C C . PHE A 1 457 ? 13.133 -23.609 -18.203 1 95.38 457 PHE A C 1
ATOM 3701 O O . PHE A 1 457 ? 13.961 -22.875 -18.75 1 95.38 457 PHE A O 1
ATOM 3708 N N . SER A 1 458 ? 12.734 -23.375 -16.906 1 94.44 458 SER A N 1
ATOM 3709 C CA . SER A 1 458 ? 13.289 -22.25 -16.156 1 94.44 458 SER A CA 1
ATOM 3710 C C . SER A 1 458 ? 14.781 -22.422 -15.93 1 94.44 458 SER A C 1
ATOM 3712 O O . SER A 1 458 ? 15.57 -21.516 -16.203 1 94.44 458 SER A O 1
ATOM 3714 N N . LEU A 1 459 ? 15.195 -23.578 -15.492 1 96.5 459 LEU A N 1
ATOM 3715 C CA . LEU A 1 459 ? 16.609 -23.828 -15.188 1 96.5 459 LEU A CA 1
ATOM 3716 C C . LEU A 1 459 ? 17.438 -23.891 -16.469 1 96.5 459 LEU A C 1
ATOM 3718 O O . LEU A 1 459 ? 18.531 -23.328 -16.531 1 96.5 459 LEU A O 1
ATOM 3722 N N . LYS A 1 460 ? 16.875 -24.516 -17.5 1 96.56 460 LYS A N 1
ATOM 3723 C CA . LYS A 1 460 ? 17.625 -24.609 -18.75 1 96.56 460 LYS A CA 1
ATOM 3724 C C . LYS A 1 460 ? 17.75 -23.234 -19.406 1 96.56 460 LYS A C 1
ATOM 3726 O O . LYS A 1 460 ? 18.781 -22.938 -20.031 1 96.56 460 LYS A O 1
ATOM 3731 N N . PHE A 1 461 ? 16.734 -22.438 -19.281 1 94.19 461 PHE A N 1
ATOM 3732 C CA . PHE A 1 461 ? 16.828 -21.078 -19.781 1 94.19 461 PHE A CA 1
ATOM 3733 C C . PHE A 1 461 ? 17.953 -20.328 -19.078 1 94.19 461 PHE A C 1
ATOM 3735 O O . PHE A 1 461 ? 18.812 -19.734 -19.734 1 94.19 461 PHE A O 1
ATOM 3742 N N . HIS A 1 462 ? 18.031 -20.375 -17.75 1 93.88 462 HIS A N 1
ATOM 3743 C CA . HIS A 1 462 ? 18.984 -19.594 -16.969 1 93.88 462 HIS A CA 1
ATOM 3744 C C . HIS A 1 462 ? 20.391 -20.156 -17.109 1 93.88 462 HIS A C 1
ATOM 3746 O O . HIS A 1 462 ? 21.375 -19.422 -16.922 1 93.88 462 HIS A O 1
ATOM 3752 N N . LEU A 1 463 ? 20.469 -21.438 -17.516 1 94.94 463 LEU A N 1
ATOM 3753 C CA . LEU A 1 463 ? 21.766 -22.047 -17.781 1 94.94 463 LEU A CA 1
ATOM 3754 C C . LEU A 1 463 ? 22.234 -21.719 -19.203 1 94.94 463 LEU A C 1
ATOM 3756 O O . LEU A 1 463 ? 23.375 -22.016 -19.562 1 94.94 463 LEU A O 1
ATOM 3760 N N . GLY A 1 464 ? 21.328 -21.219 -20.031 1 90.62 464 GLY A N 1
ATOM 3761 C CA . GLY A 1 464 ? 21.641 -20.906 -21.406 1 90.62 464 GLY A CA 1
ATOM 3762 C C . GLY A 1 464 ? 21.484 -22.109 -22.328 1 90.62 464 GLY A C 1
ATOM 3763 O O . GLY A 1 464 ? 22.031 -22.109 -23.438 1 90.62 464 GLY A O 1
ATOM 3764 N N . GLU A 1 465 ? 20.703 -23.047 -21.906 1 95.19 465 GLU A N 1
ATOM 3765 C CA . GLU A 1 465 ? 20.578 -24.281 -22.656 1 95.19 465 GLU A CA 1
ATOM 3766 C C . GLU A 1 465 ? 19.281 -24.328 -23.453 1 95.19 465 GLU A C 1
ATOM 3768 O O . GLU A 1 465 ? 19.094 -25.188 -24.312 1 95.19 465 GLU A O 1
ATOM 3773 N N . MET A 1 466 ? 18.391 -23.422 -23.172 1 94.38 466 MET A N 1
ATOM 3774 C CA . MET A 1 466 ? 17.078 -23.391 -23.812 1 94.38 466 MET A CA 1
ATOM 3775 C C . MET A 1 466 ? 16.625 -21.953 -24.062 1 94.38 466 MET A C 1
ATOM 3777 O O . MET A 1 466 ? 16.719 -21.109 -23.172 1 94.38 466 MET A O 1
ATOM 3781 N N . THR A 1 467 ? 16.188 -21.688 -25.234 1 89.75 467 THR A N 1
ATOM 3782 C CA . THR A 1 467 ? 15.656 -20.359 -25.547 1 89.75 467 THR A CA 1
ATOM 3783 C C . THR A 1 467 ? 14.203 -20.25 -25.094 1 89.75 467 THR A C 1
ATOM 3785 O O . THR A 1 467 ? 13.562 -21.25 -24.781 1 89.75 467 THR A O 1
ATOM 3788 N N . ALA A 1 468 ? 13.75 -19.062 -25.078 1 89.31 468 ALA A N 1
ATOM 3789 C CA . ALA A 1 468 ? 12.344 -18.844 -24.734 1 89.31 468 ALA A CA 1
ATOM 3790 C C . ALA A 1 468 ? 11.422 -19.562 -25.703 1 89.31 468 ALA A C 1
ATOM 3792 O O . ALA A 1 468 ? 10.422 -20.156 -25.297 1 89.31 468 ALA A O 1
ATOM 3793 N N . GLN A 1 469 ? 11.734 -19.516 -27 1 90.19 469 GLN A N 1
ATOM 3794 C CA . GLN A 1 469 ? 10.914 -20.172 -28 1 90.19 469 GLN A CA 1
ATOM 3795 C C . GLN A 1 469 ? 10.898 -21.688 -27.812 1 90.19 469 GLN A C 1
ATOM 3797 O O . GLN A 1 469 ? 9.859 -22.328 -27.969 1 90.19 469 GLN A O 1
ATOM 3802 N N . GLU A 1 470 ? 12.031 -22.203 -27.453 1 94.25 470 GLU A N 1
ATOM 3803 C CA . GLU A 1 470 ? 12.109 -23.641 -27.172 1 94.25 470 GLU A CA 1
ATOM 3804 C C . GLU A 1 470 ? 11.281 -24.016 -25.953 1 94.25 470 GLU A C 1
ATOM 3806 O O . GLU A 1 470 ? 10.703 -25.109 -25.891 1 94.25 470 GLU A O 1
ATOM 3811 N N . ALA A 1 471 ? 11.305 -23.141 -25.016 1 94.94 471 ALA A N 1
ATOM 3812 C CA . ALA A 1 471 ? 10.484 -23.375 -23.828 1 94.94 471 ALA A CA 1
ATOM 3813 C C . ALA A 1 471 ? 9 -23.406 -24.188 1 94.94 471 ALA A C 1
ATOM 3815 O O . ALA A 1 471 ? 8.25 -24.25 -23.703 1 94.94 471 ALA A O 1
ATOM 3816 N N . VAL A 1 472 ? 8.562 -22.484 -25.047 1 93.81 472 VAL A N 1
ATOM 3817 C CA . VAL A 1 472 ? 7.18 -22.469 -25.516 1 93.81 472 VAL A CA 1
ATOM 3818 C C . VAL A 1 472 ? 6.855 -23.781 -26.219 1 93.81 472 VAL A C 1
ATOM 3820 O O . VAL A 1 472 ? 5.832 -24.406 -25.953 1 93.81 472 VAL A O 1
ATOM 3823 N N . ASP A 1 473 ? 7.727 -24.203 -27.109 1 96.12 473 ASP A N 1
ATOM 3824 C CA . ASP A 1 473 ? 7.539 -25.438 -27.859 1 96.12 473 ASP A CA 1
ATOM 3825 C C . ASP A 1 473 ? 7.461 -26.641 -26.922 1 96.12 473 ASP A C 1
ATOM 3827 O O . ASP A 1 473 ? 6.672 -27.562 -27.141 1 96.12 473 ASP A O 1
ATOM 3831 N N . LEU A 1 474 ? 8.273 -26.594 -25.922 1 97.06 474 LEU A N 1
ATOM 3832 C CA . LEU A 1 474 ? 8.266 -27.672 -24.938 1 97.06 474 LEU A CA 1
ATOM 3833 C C . LEU A 1 474 ? 6.891 -27.812 -24.297 1 97.06 474 LEU A C 1
ATOM 3835 O O . LEU A 1 474 ? 6.367 -28.922 -24.188 1 97.06 474 LEU A O 1
ATOM 3839 N N . LEU A 1 475 ? 6.305 -26.734 -23.875 1 96.25 475 LEU A N 1
ATOM 3840 C CA . LEU A 1 475 ? 5 -26.75 -23.234 1 96.25 475 LEU A CA 1
ATOM 3841 C C . LEU A 1 475 ? 3.92 -27.234 -24.188 1 96.25 475 LEU A C 1
ATOM 3843 O O . LEU A 1 475 ? 3.061 -28.031 -23.828 1 96.25 475 LEU A O 1
ATOM 3847 N N . VAL A 1 476 ? 4 -26.781 -25.438 1 94.75 476 VAL A N 1
ATOM 3848 C CA . VAL A 1 476 ? 2.996 -27.109 -26.438 1 94.75 476 VAL A CA 1
ATOM 3849 C C . VAL A 1 476 ? 3.119 -28.594 -26.812 1 94.75 476 VAL A C 1
ATOM 3851 O O . VAL A 1 476 ? 2.121 -29.312 -26.844 1 94.75 476 VAL A O 1
ATOM 3854 N N . GLU A 1 477 ? 4.289 -29.031 -27 1 96.12 477 GLU A N 1
ATOM 3855 C CA . GLU A 1 477 ? 4.523 -30.391 -27.516 1 96.12 477 GLU A CA 1
ATOM 3856 C C . GLU A 1 477 ? 4.344 -31.438 -26.422 1 96.12 477 GLU A C 1
ATOM 3858 O O . GLU A 1 477 ? 3.791 -32.5 -26.656 1 96.12 477 GLU A O 1
ATOM 3863 N N . ARG A 1 478 ? 4.793 -31.109 -25.266 1 95.88 478 ARG A N 1
ATOM 3864 C CA . ARG A 1 478 ? 4.828 -32.125 -24.234 1 95.88 478 ARG A CA 1
ATOM 3865 C C . ARG A 1 478 ? 3.469 -32.281 -23.547 1 95.88 478 ARG A C 1
ATOM 3867 O O . ARG A 1 478 ? 3.07 -33.375 -23.172 1 95.88 478 ARG A O 1
ATOM 3874 N N . ILE A 1 479 ? 2.729 -31.156 -23.406 1 95 479 ILE A N 1
ATOM 3875 C CA . ILE A 1 479 ? 1.501 -31.297 -22.641 1 95 479 ILE A CA 1
ATOM 3876 C C . ILE A 1 479 ? 0.352 -30.594 -23.359 1 95 479 ILE A C 1
ATOM 3878 O O . ILE A 1 479 ? -0.654 -30.25 -22.734 1 95 479 ILE A O 1
ATOM 3882 N N . ASN A 1 480 ? 0.488 -30.328 -24.625 1 93.12 480 ASN A N 1
ATOM 3883 C CA . ASN A 1 480 ? -0.547 -29.719 -25.453 1 93.12 480 ASN A CA 1
ATOM 3884 C C . ASN A 1 480 ? -1.042 -28.406 -24.844 1 93.12 480 ASN A C 1
ATOM 3886 O O . ASN A 1 480 ? -2.248 -28.156 -24.812 1 93.12 480 ASN A O 1
ATOM 3890 N N . HIS A 1 481 ? -0.096 -27.656 -24.328 1 90.56 481 HIS A N 1
ATOM 3891 C CA . HIS A 1 481 ? -0.418 -26.312 -23.875 1 90.56 481 HIS A CA 1
ATOM 3892 C C . HIS A 1 481 ? -0.851 -25.422 -25.031 1 90.56 481 HIS A C 1
ATOM 3894 O O . HIS A 1 481 ? -0.275 -25.484 -26.125 1 90.56 481 HIS A O 1
ATOM 3900 N N . GLU A 1 482 ? -1.948 -24.703 -24.812 1 86.06 482 GLU A N 1
ATOM 3901 C CA . GLU A 1 482 ? -2.314 -23.766 -25.859 1 86.06 482 GLU A CA 1
ATOM 3902 C C . GLU A 1 482 ? -1.18 -22.781 -26.141 1 86.06 482 GLU A C 1
ATOM 3904 O O . GLU A 1 482 ? -0.616 -22.203 -25.219 1 86.06 482 GLU A O 1
ATOM 3909 N N . ARG A 1 483 ? -0.854 -22.594 -27.344 1 84.12 483 ARG A N 1
ATOM 3910 C CA . ARG A 1 483 ? 0.382 -21.906 -27.703 1 84.12 483 ARG A CA 1
ATOM 3911 C C . ARG A 1 483 ? 0.397 -20.469 -27.172 1 84.12 483 ARG A C 1
ATOM 3913 O O . ARG A 1 483 ? 1.387 -20.047 -26.578 1 84.12 483 ARG A O 1
ATOM 3920 N N . SER A 1 484 ? -0.692 -19.766 -27.359 1 79.38 484 SER A N 1
ATOM 3921 C CA . SER A 1 484 ? -0.731 -18.375 -26.906 1 79.38 484 SER A CA 1
ATOM 3922 C C . SER A 1 484 ? -0.546 -18.281 -25.391 1 79.38 484 SER A C 1
ATOM 3924 O O . SER A 1 484 ? 0.14 -17.391 -24.906 1 79.38 484 SER A O 1
ATOM 3926 N N . THR A 1 485 ? -1.089 -19.172 -24.703 1 84.75 485 THR A N 1
ATOM 3927 C CA . THR A 1 485 ? -0.975 -19.188 -23.25 1 84.75 485 THR A CA 1
ATOM 3928 C C . THR A 1 485 ? 0.428 -19.609 -22.812 1 84.75 485 THR A C 1
ATOM 3930 O O . THR A 1 485 ? 0.951 -19.109 -21.812 1 84.75 485 THR A O 1
ATOM 3933 N N . ALA A 1 486 ? 0.955 -20.5 -23.578 1 89.38 486 ALA A N 1
ATOM 3934 C CA . ALA A 1 486 ? 2.33 -20.922 -23.312 1 89.38 486 ALA A CA 1
ATOM 3935 C C . ALA A 1 486 ? 3.301 -19.766 -23.5 1 89.38 486 ALA A C 1
ATOM 3937 O O . ALA A 1 486 ? 4.242 -19.594 -22.719 1 89.38 486 ALA A O 1
ATOM 3938 N N . GLU A 1 487 ? 3.057 -19.016 -24.531 1 84.88 487 GLU A N 1
ATOM 3939 C CA . GLU A 1 487 ? 3.889 -17.844 -24.781 1 84.88 487 GLU A CA 1
ATOM 3940 C C . GLU A 1 487 ? 3.797 -16.844 -23.625 1 84.88 487 GLU A C 1
ATOM 3942 O O . GLU A 1 487 ? 4.809 -16.297 -23.188 1 84.88 487 GLU A O 1
ATOM 3947 N N . GLY A 1 488 ? 2.592 -16.672 -23.141 1 82.12 488 GLY A N 1
ATOM 3948 C CA . GLY A 1 488 ? 2.404 -15.797 -22 1 82.12 488 GLY A CA 1
ATOM 3949 C C . GLY A 1 488 ? 3.121 -16.297 -20.75 1 82.12 488 GLY A C 1
ATOM 3950 O O . GLY A 1 488 ? 3.762 -15.516 -20.047 1 82.12 488 GLY A O 1
ATOM 3951 N N . GLU A 1 489 ? 3.082 -17.484 -20.547 1 86.81 489 GLU A N 1
ATOM 3952 C CA . GLU A 1 489 ? 3.729 -18.125 -19.406 1 86.81 489 GLU A CA 1
ATOM 3953 C C . GLU A 1 489 ? 5.242 -17.953 -19.469 1 86.81 489 GLU A C 1
ATOM 3955 O O . GLU A 1 489 ? 5.871 -17.562 -18.484 1 86.81 489 GLU A O 1
ATOM 3960 N N . VAL A 1 490 ? 5.785 -18.25 -20.562 1 88.88 490 VAL A N 1
ATOM 3961 C CA . VAL A 1 490 ? 7.238 -18.188 -20.703 1 88.88 490 VAL A CA 1
ATOM 3962 C C . VAL A 1 490 ? 7.703 -16.734 -20.625 1 88.88 490 VAL A C 1
ATOM 3964 O O . VAL A 1 490 ? 8.727 -16.438 -20.016 1 88.88 490 VAL A O 1
ATOM 3967 N N . ARG A 1 491 ? 6.969 -15.891 -21.188 1 83.94 491 ARG A N 1
ATOM 3968 C CA . ARG A 1 491 ? 7.305 -14.469 -21.156 1 83.94 491 ARG A CA 1
ATOM 3969 C C . ARG A 1 491 ? 7.414 -13.969 -19.719 1 83.94 491 ARG A C 1
ATOM 3971 O O . ARG A 1 491 ? 8.414 -13.352 -19.344 1 83.94 491 ARG A O 1
ATOM 3978 N N . ARG A 1 492 ? 6.457 -14.242 -18.953 1 80.69 492 ARG A N 1
ATOM 3979 C CA . ARG A 1 492 ? 6.449 -13.773 -17.578 1 80.69 492 ARG A CA 1
ATOM 3980 C C . ARG A 1 492 ? 7.562 -14.43 -16.766 1 80.69 492 ARG A C 1
ATOM 3982 O O . ARG A 1 492 ? 8.07 -13.836 -15.805 1 80.69 492 ARG A O 1
ATOM 3989 N N . SER A 1 493 ? 7.973 -15.516 -17.156 1 83.94 493 SER A N 1
ATOM 3990 C CA . SER A 1 493 ? 8.961 -16.297 -16.422 1 83.94 493 SER A CA 1
ATOM 3991 C C . SER A 1 493 ? 10.375 -15.789 -16.688 1 83.94 493 SER A C 1
ATOM 3993 O O . SER A 1 493 ? 11.242 -15.852 -15.805 1 83.94 493 SER A O 1
ATOM 3995 N N . VAL A 1 494 ? 10.523 -15.234 -17.906 1 82.06 494 VAL A N 1
ATOM 3996 C CA . VAL A 1 494 ? 11.914 -15.023 -18.281 1 82.06 494 VAL A CA 1
ATOM 3997 C C . VAL A 1 494 ? 12.203 -13.523 -18.359 1 82.06 494 VAL A C 1
ATOM 3999 O O . VAL A 1 494 ? 13.367 -13.109 -18.344 1 82.06 494 VAL A O 1
ATOM 4002 N N . GLU A 1 495 ? 11.125 -12.688 -18.469 1 74.44 495 GLU A N 1
ATOM 4003 C CA . GLU A 1 495 ? 11.352 -11.25 -18.641 1 74.44 495 GLU A CA 1
ATOM 4004 C C . GLU A 1 495 ? 11.664 -10.57 -17.312 1 74.44 495 GLU A C 1
ATOM 4006 O O . GLU A 1 495 ? 11.812 -9.352 -17.25 1 74.44 495 GLU A O 1
ATOM 4011 N N . GLY A 1 496 ? 11.906 -11.266 -16.312 1 66.69 496 GLY A N 1
ATOM 4012 C CA . GLY A 1 496 ? 12.445 -10.68 -15.102 1 66.69 496 GLY A CA 1
ATOM 4013 C C . GLY A 1 496 ? 11.375 -10.195 -14.141 1 66.69 496 GLY A C 1
ATOM 4014 O O . GLY A 1 496 ? 11.688 -9.609 -13.102 1 66.69 496 GLY A O 1
ATOM 4015 N N . THR A 1 497 ? 10.273 -10.266 -14.414 1 64.62 497 THR A N 1
ATOM 4016 C CA . THR A 1 497 ? 9.227 -9.891 -13.477 1 64.62 497 THR A CA 1
ATOM 4017 C C . THR A 1 497 ? 9.227 -10.812 -12.258 1 64.62 497 THR A C 1
ATOM 4019 O O . THR A 1 497 ? 8.906 -10.383 -11.148 1 64.62 497 THR A O 1
ATOM 4022 N N . TYR A 1 498 ? 9.688 -12.008 -12.523 1 72.25 498 TYR A N 1
ATOM 4023 C CA . TYR A 1 498 ? 9.789 -12.984 -11.453 1 72.25 498 TYR A CA 1
ATOM 4024 C C . TYR A 1 498 ? 11.25 -13.312 -11.141 1 72.25 498 TYR A C 1
ATOM 4026 O O . TYR A 1 498 ? 12.125 -13.141 -11.992 1 72.25 498 TYR A O 1
ATOM 4034 N N . SER A 1 499 ? 11.375 -13.766 -9.93 1 84.38 499 SER A N 1
ATOM 4035 C CA . SER A 1 499 ? 12.695 -14.289 -9.586 1 84.38 499 SER A CA 1
ATOM 4036 C C . SER A 1 499 ? 13.047 -15.508 -10.43 1 84.38 499 SER A C 1
ATOM 4038 O O . SER A 1 499 ? 12.156 -16.25 -10.867 1 84.38 499 SER A O 1
ATOM 4040 N N . PRO A 1 500 ? 14.219 -15.727 -10.727 1 88.94 500 PRO A N 1
ATOM 4041 C CA . PRO A 1 500 ? 14.656 -16.797 -11.625 1 88.94 500 PRO A CA 1
ATOM 4042 C C . PRO A 1 500 ? 14.164 -18.172 -11.195 1 88.94 500 PRO A C 1
ATOM 4044 O O . PRO A 1 500 ? 13.969 -19.047 -12.039 1 88.94 500 PRO A O 1
ATOM 4047 N N . LEU A 1 501 ? 13.93 -18.328 -9.945 1 94.19 501 LEU A N 1
ATOM 4048 C CA . LEU A 1 501 ? 13.547 -19.656 -9.469 1 94.19 501 LEU A CA 1
ATOM 4049 C C . LEU A 1 501 ? 12.047 -19.703 -9.164 1 94.19 501 LEU A C 1
ATOM 4051 O O . LEU A 1 501 ? 11.555 -20.688 -8.617 1 94.19 501 LEU A O 1
ATOM 4055 N N . TYR A 1 502 ? 11.375 -18.688 -9.531 1 94 502 TYR A N 1
ATOM 4056 C CA . TYR A 1 502 ? 9.961 -18.609 -9.172 1 94 502 TYR A CA 1
ATOM 4057 C C . TYR A 1 502 ? 9.211 -19.828 -9.68 1 94 502 TYR A C 1
ATOM 4059 O O . TYR A 1 502 ? 8.508 -20.5 -8.922 1 94 502 TYR A O 1
ATOM 4067 N N . GLN A 1 503 ? 9.398 -20.203 -10.93 1 93.44 503 GLN A N 1
ATOM 4068 C CA . GLN A 1 503 ? 8.648 -21.281 -11.562 1 93.44 503 GLN A CA 1
ATOM 4069 C C . GLN A 1 503 ? 9.047 -22.641 -10.992 1 93.44 503 GLN A C 1
ATOM 4071 O O . GLN A 1 503 ? 8.219 -23.547 -10.906 1 93.44 503 GLN A O 1
ATOM 4076 N N . ALA A 1 504 ? 10.266 -22.703 -10.586 1 95.44 504 ALA A N 1
ATOM 4077 C CA . ALA A 1 504 ? 10.727 -23.969 -10 1 95.44 504 ALA A CA 1
ATOM 4078 C C . ALA A 1 504 ? 10.195 -24.141 -8.578 1 95.44 504 ALA A C 1
ATOM 4080 O O . ALA A 1 504 ? 10.141 -25.25 -8.055 1 95.44 504 ALA A O 1
ATOM 4081 N N . GLY A 1 505 ? 9.805 -23.031 -7.977 1 96.69 505 GLY A N 1
ATOM 4082 C CA . GLY A 1 505 ? 9.398 -23.016 -6.578 1 96.69 505 GLY A CA 1
ATOM 4083 C C . GLY A 1 505 ? 8.125 -23.812 -6.324 1 96.69 505 GLY A C 1
ATOM 4084 O O . GLY A 1 505 ? 7.949 -24.375 -5.242 1 96.69 505 GLY A O 1
ATOM 4085 N N . TYR A 1 506 ? 7.297 -23.984 -7.387 1 97.12 506 TYR A N 1
ATOM 4086 C CA . TYR A 1 506 ? 6.047 -24.734 -7.242 1 97.12 506 TYR A CA 1
ATOM 4087 C C . TYR A 1 506 ? 6.316 -26.172 -6.824 1 97.12 506 TYR A C 1
ATOM 4089 O O . TYR A 1 506 ? 6.055 -26.547 -5.68 1 97.12 506 TYR A O 1
ATOM 4097 N N . MET A 1 507 ? 6.918 -26.859 -7.73 1 98.19 507 MET A N 1
ATOM 4098 C CA . MET A 1 507 ? 7.09 -28.297 -7.559 1 98.19 507 MET A CA 1
ATOM 4099 C C . MET A 1 507 ? 8.102 -28.609 -6.453 1 98.19 507 MET A C 1
ATOM 4101 O O . MET A 1 507 ? 7.859 -29.469 -5.605 1 98.19 507 MET A O 1
ATOM 4105 N N . LEU A 1 508 ? 9.188 -27.859 -6.438 1 98.38 508 LEU A N 1
ATOM 4106 C CA . LEU A 1 508 ? 10.227 -28.125 -5.453 1 98.38 508 LEU A CA 1
ATOM 4107 C C . LEU A 1 508 ? 9.719 -27.844 -4.043 1 98.38 508 LEU A C 1
ATOM 4109 O O . LEU A 1 508 ? 9.992 -28.594 -3.109 1 98.38 508 LEU A O 1
ATOM 4113 N N . GLY A 1 509 ? 8.977 -26.734 -3.891 1 98.5 509 GLY A N 1
ATOM 4114 C CA . GLY A 1 509 ? 8.375 -26.438 -2.598 1 98.5 509 GLY A CA 1
ATOM 4115 C C . GLY A 1 509 ? 7.387 -27.5 -2.148 1 98.5 509 GLY A C 1
ATOM 4116 O O . GLY A 1 509 ? 7.383 -27.891 -0.981 1 98.5 509 GLY A O 1
ATOM 4117 N N . ALA A 1 510 ? 6.57 -27.969 -3.062 1 98.69 510 ALA A N 1
ATOM 4118 C CA . ALA A 1 510 ? 5.574 -29 -2.746 1 98.69 510 ALA A CA 1
ATOM 4119 C C . ALA A 1 510 ? 6.238 -30.312 -2.336 1 98.69 510 ALA A C 1
ATOM 4121 O O . ALA A 1 510 ? 5.793 -30.969 -1.396 1 98.69 510 ALA A O 1
ATOM 4122 N N . LEU A 1 511 ? 7.293 -30.656 -3.055 1 98.62 511 LEU A N 1
ATOM 4123 C CA . LEU A 1 511 ? 8.016 -31.875 -2.734 1 98.62 511 LEU A CA 1
ATOM 4124 C C . LEU A 1 511 ? 8.648 -31.781 -1.35 1 98.62 511 LEU A C 1
ATOM 4126 O O . LEU A 1 511 ? 8.648 -32.781 -0.6 1 98.62 511 LEU A O 1
ATOM 4130 N N . GLN A 1 512 ? 9.188 -30.594 -0.985 1 98.62 512 GLN A N 1
ATOM 4131 C CA . GLN A 1 512 ? 9.742 -30.391 0.349 1 98.62 512 GLN A CA 1
ATOM 4132 C C . GLN A 1 512 ? 8.664 -30.531 1.42 1 98.62 512 GLN A C 1
ATOM 4134 O O . GLN A 1 512 ? 8.859 -31.234 2.422 1 98.62 512 GLN A O 1
ATOM 4139 N N . LEU A 1 513 ? 7.543 -29.953 1.177 1 98.69 513 LEU A N 1
ATOM 4140 C CA . LEU A 1 513 ? 6.457 -30.016 2.15 1 98.69 513 LEU A CA 1
ATOM 4141 C C . LEU A 1 513 ? 5.918 -31.438 2.281 1 98.69 513 LEU A C 1
ATOM 4143 O O . LEU A 1 513 ? 5.527 -31.859 3.371 1 98.69 513 LEU A O 1
ATOM 4147 N N . TRP A 1 514 ? 5.887 -32.156 1.135 1 98.5 514 TRP A N 1
ATOM 4148 C CA . TRP A 1 514 ? 5.453 -33.531 1.163 1 98.5 514 TRP A CA 1
ATOM 4149 C C . TRP A 1 514 ? 6.398 -34.406 2.012 1 98.5 514 TRP A C 1
ATOM 4151 O O . TRP A 1 514 ? 5.953 -35.188 2.855 1 98.5 514 TRP A O 1
ATOM 4161 N N . LYS A 1 515 ? 7.688 -34.219 1.759 1 98.38 515 LYS A N 1
ATOM 4162 C CA . LYS A 1 515 ? 8.68 -34.969 2.537 1 98.38 515 LYS A CA 1
ATOM 4163 C C . LYS A 1 515 ? 8.586 -34.625 4.02 1 98.38 515 LYS A C 1
ATOM 4165 O O . LYS A 1 515 ? 8.695 -35.5 4.879 1 98.38 515 LYS A O 1
ATOM 4170 N N . LEU A 1 516 ? 8.406 -33.344 4.309 1 98.56 516 LEU A N 1
ATOM 4171 C CA . LEU A 1 516 ? 8.25 -32.906 5.695 1 98.56 516 LEU A CA 1
ATOM 4172 C C . LEU A 1 516 ? 7.016 -33.531 6.324 1 98.56 516 LEU A C 1
ATOM 4174 O O . LEU A 1 516 ? 7.023 -33.875 7.508 1 98.56 516 LEU A O 1
ATOM 4178 N N . ARG A 1 517 ? 5.949 -33.688 5.562 1 98.38 517 ARG A N 1
ATOM 4179 C CA . ARG A 1 517 ? 4.746 -34.375 6.051 1 98.38 517 ARG A CA 1
ATOM 4180 C C . ARG A 1 517 ? 5.051 -35.812 6.465 1 98.38 517 ARG A C 1
ATOM 4182 O O . ARG A 1 517 ? 4.594 -36.25 7.512 1 98.38 517 ARG A O 1
ATOM 4189 N N . GLU A 1 518 ? 5.828 -36.5 5.656 1 97.62 518 GLU A N 1
ATOM 4190 C CA . GLU A 1 518 ? 6.234 -37.844 6.004 1 97.62 518 GLU A CA 1
ATOM 4191 C C . GLU A 1 518 ? 6.988 -37.875 7.328 1 97.62 518 GLU A C 1
ATOM 4193 O O . GLU A 1 518 ? 6.742 -38.75 8.172 1 97.62 518 GLU A O 1
ATOM 4198 N N . MET A 1 519 ? 7.812 -36.906 7.488 1 97.56 519 MET A N 1
ATOM 4199 C CA . MET A 1 519 ? 8.664 -36.844 8.672 1 97.56 519 MET A CA 1
ATOM 4200 C C . MET A 1 519 ? 7.855 -36.5 9.906 1 97.56 519 MET A C 1
ATOM 4202 O O . MET A 1 519 ? 8.172 -36.906 11.016 1 97.56 519 MET A O 1
ATOM 4206 N N . ALA A 1 520 ? 6.812 -35.719 9.711 1 97.94 520 ALA A N 1
ATOM 4207 C CA . ALA A 1 520 ? 6.094 -35.156 10.852 1 97.94 520 ALA A CA 1
ATOM 4208 C C . ALA A 1 520 ? 4.809 -35.938 11.125 1 97.94 520 ALA A C 1
ATOM 4210 O O . ALA A 1 520 ? 4.477 -36.188 12.273 1 97.94 520 ALA A O 1
ATOM 4211 N N . VAL A 1 521 ? 4.09 -36.312 10.094 1 97.69 521 VAL A N 1
ATOM 4212 C CA . VAL A 1 521 ? 2.752 -36.875 10.242 1 97.69 521 VAL A CA 1
ATOM 4213 C C . VAL A 1 521 ? 2.82 -38.406 10.172 1 97.69 521 VAL A C 1
ATOM 4215 O O . VAL A 1 521 ? 2.344 -39.094 11.078 1 97.69 521 VAL A O 1
ATOM 4218 N N . ASP A 1 522 ? 3.488 -38.938 9.109 1 97 522 ASP A N 1
ATOM 4219 C CA . ASP A 1 522 ? 3.547 -40.375 8.953 1 97 522 ASP A CA 1
ATOM 4220 C C . ASP A 1 522 ? 4.359 -41.031 10.078 1 97 522 ASP A C 1
ATOM 4222 O O . ASP A 1 522 ? 4.16 -42.188 10.406 1 97 522 ASP A O 1
ATOM 4226 N N . SER A 1 523 ? 5.223 -40.25 10.664 1 96.19 523 SER A N 1
ATOM 4227 C CA . SER A 1 523 ? 6.027 -40.719 11.773 1 96.19 523 SER A CA 1
ATOM 4228 C C . SER A 1 523 ? 5.23 -40.719 13.078 1 96.19 523 SER A C 1
ATOM 4230 O O . SER A 1 523 ? 5.656 -41.312 14.07 1 96.19 523 SER A O 1
ATOM 4232 N N . GLY A 1 524 ? 4.086 -40.031 13.109 1 96.38 524 GLY A N 1
ATOM 4233 C CA . GLY A 1 524 ? 3.227 -40 14.281 1 96.38 524 GLY A CA 1
ATOM 4234 C C . GLY A 1 524 ? 3.498 -38.844 15.203 1 96.38 524 GLY A C 1
ATOM 4235 O O . GLY A 1 524 ? 2.854 -38.719 16.25 1 96.38 524 GLY A O 1
ATOM 4236 N N . LYS A 1 525 ? 4.391 -37.938 14.852 1 96.25 525 LYS A N 1
ATOM 4237 C CA . LYS A 1 525 ? 4.754 -36.812 15.711 1 96.25 525 LYS A CA 1
ATOM 4238 C C . LYS A 1 525 ? 3.621 -35.812 15.789 1 96.25 525 LYS A C 1
ATOM 4240 O O . LYS A 1 525 ? 3.455 -35.125 16.797 1 96.25 525 LYS A O 1
ATOM 4245 N N . MET A 1 526 ? 2.887 -35.656 14.609 1 97.06 526 MET A N 1
ATOM 4246 C CA . MET A 1 526 ? 1.77 -34.719 14.508 1 97.06 526 MET A CA 1
ATOM 4247 C C . MET A 1 526 ? 0.611 -35.344 13.734 1 97.06 526 MET A C 1
ATOM 4249 O O . MET A 1 526 ? 0.813 -36.25 12.922 1 97.06 526 MET A O 1
ATOM 4253 N N . THR A 1 527 ? -0.562 -34.812 14.07 1 97.62 527 THR A N 1
ATOM 4254 C CA . THR A 1 527 ? -1.685 -35.125 13.188 1 97.62 527 THR A CA 1
ATOM 4255 C C . THR A 1 527 ? -1.6 -34.281 11.914 1 97.62 527 THR A C 1
ATOM 4257 O O . THR A 1 527 ? -0.836 -33.312 11.844 1 97.62 527 THR A O 1
ATOM 4260 N N . GLN A 1 528 ? -2.326 -34.688 10.906 1 96.44 528 GLN A N 1
ATOM 4261 C CA . GLN A 1 528 ? -2.369 -33.969 9.641 1 96.44 528 GLN A CA 1
ATOM 4262 C C . GLN A 1 528 ? -2.787 -32.531 9.859 1 96.44 528 GLN A C 1
ATOM 4264 O O . GLN A 1 528 ? -2.188 -31.594 9.297 1 96.44 528 GLN A O 1
ATOM 4269 N N . LYS A 1 529 ? -3.777 -32.312 10.672 1 98.06 529 LYS A N 1
ATOM 4270 C CA . LYS A 1 529 ? -4.281 -30.969 10.93 1 98.06 529 LYS A CA 1
ATOM 4271 C C . LYS A 1 529 ? -3.248 -30.125 11.672 1 98.06 529 LYS A C 1
ATOM 4273 O O . LYS A 1 529 ? -3.016 -28.969 11.32 1 98.06 529 LYS A O 1
ATOM 4278 N N . GLU A 1 530 ? -2.6 -30.75 12.625 1 97.75 530 GLU A N 1
ATOM 4279 C CA . GLU A 1 530 ? -1.564 -30.031 13.367 1 97.75 530 GLU A CA 1
ATOM 4280 C C . GLU A 1 530 ? -0.43 -29.594 12.453 1 97.75 530 GLU A C 1
ATOM 4282 O O . GLU A 1 530 ? 0.092 -28.484 12.594 1 97.75 530 GLU A O 1
ATOM 4287 N N . TYR A 1 531 ? -0.101 -30.484 11.562 1 98.12 531 TYR A N 1
ATOM 4288 C CA . TYR A 1 531 ? 0.957 -30.203 10.602 1 98.12 531 TYR A CA 1
ATOM 4289 C C . TYR A 1 531 ? 0.598 -29 9.734 1 98.12 531 TYR A C 1
ATOM 4291 O O . TYR A 1 531 ? 1.381 -28.047 9.609 1 98.12 531 TYR A O 1
ATOM 4299 N N . HIS A 1 532 ? -0.576 -29.031 9.242 1 98.75 532 HIS A N 1
ATOM 4300 C CA . HIS A 1 532 ? -1.025 -27.969 8.344 1 98.75 532 HIS A CA 1
ATOM 4301 C C . HIS A 1 532 ? -1.185 -26.641 9.078 1 98.75 532 HIS A C 1
ATOM 4303 O O . HIS A 1 532 ? -0.723 -25.609 8.602 1 98.75 532 HIS A O 1
ATOM 4309 N N . ASP A 1 533 ? -1.753 -26.672 10.258 1 98.12 533 ASP A N 1
ATOM 4310 C CA . ASP A 1 533 ? -1.96 -25.453 11.047 1 98.12 533 ASP A CA 1
ATOM 4311 C C . ASP A 1 533 ? -0.627 -24.828 11.453 1 98.12 533 ASP A C 1
ATOM 4313 O O . ASP A 1 533 ? -0.487 -23.609 11.453 1 98.12 533 ASP A O 1
ATOM 4317 N N . ALA A 1 534 ? 0.33 -25.672 11.766 1 97.94 534 ALA A N 1
ATOM 4318 C CA . ALA A 1 534 ? 1.64 -25.203 12.195 1 97.94 534 ALA A CA 1
ATOM 4319 C C . ALA A 1 534 ? 2.361 -24.469 11.062 1 97.94 534 ALA A C 1
ATOM 4321 O O . ALA A 1 534 ? 2.943 -23.406 11.273 1 97.94 534 ALA A O 1
ATOM 4322 N N . ILE A 1 535 ? 2.303 -25.016 9.906 1 98.19 535 ILE A N 1
ATOM 4323 C CA . ILE A 1 535 ? 2.984 -24.422 8.758 1 98.19 535 ILE A CA 1
ATOM 4324 C C . ILE A 1 535 ? 2.398 -23.047 8.469 1 98.19 535 ILE A C 1
ATOM 4326 O O . ILE A 1 535 ? 3.137 -22.094 8.195 1 98.19 535 ILE A O 1
ATOM 4330 N N . LEU A 1 536 ? 1.093 -22.906 8.562 1 97.88 536 LEU A N 1
ATOM 4331 C CA . LEU A 1 536 ? 0.387 -21.672 8.211 1 97.88 536 LEU A CA 1
ATOM 4332 C C . LEU A 1 536 ? 0.722 -20.547 9.18 1 97.88 536 LEU A C 1
ATOM 4334 O O . LEU A 1 536 ? 0.45 -19.391 8.906 1 97.88 536 LEU A O 1
ATOM 4338 N N . LYS A 1 537 ? 1.356 -20.891 10.305 1 96.5 537 LYS A N 1
ATOM 4339 C CA . LYS A 1 537 ? 1.647 -19.875 11.32 1 96.5 537 LYS A CA 1
ATOM 4340 C C . LYS A 1 537 ? 3.119 -19.484 11.289 1 96.5 537 LYS A C 1
ATOM 4342 O O . LYS A 1 537 ? 3.547 -18.609 12.055 1 96.5 537 LYS A O 1
ATOM 4347 N N . THR A 1 538 ? 3.941 -20.031 10.43 1 96.5 538 THR A N 1
ATOM 4348 C CA . THR A 1 538 ? 5.379 -19.797 10.43 1 96.5 538 THR A CA 1
ATOM 4349 C C . THR A 1 538 ? 5.707 -18.484 9.734 1 96.5 538 THR A C 1
ATOM 4351 O O . THR A 1 538 ? 6.785 -17.922 9.93 1 96.5 538 THR A O 1
ATOM 4354 N N . GLY A 1 539 ? 4.746 -18.062 8.938 1 92.94 539 GLY A N 1
ATOM 4355 C CA . GLY A 1 539 ? 5.105 -17 8.016 1 92.94 539 GLY A CA 1
ATOM 4356 C C . GLY A 1 539 ? 5.949 -17.484 6.848 1 92.94 539 GLY A C 1
ATOM 4357 O O . GLY A 1 539 ? 6.43 -18.625 6.848 1 92.94 539 GLY A O 1
ATOM 4358 N N . GLY A 1 540 ? 6.043 -16.797 5.75 1 93 540 GLY A N 1
ATOM 4359 C CA . GLY A 1 540 ? 6.797 -17.203 4.57 1 93 540 GLY A CA 1
ATOM 4360 C C . GLY A 1 540 ? 8.273 -17.438 4.855 1 93 540 GLY A C 1
ATOM 4361 O O . GLY A 1 540 ? 8.945 -16.562 5.406 1 93 540 GLY A O 1
ATOM 4362 N N . LEU A 1 541 ? 8.773 -18.656 4.617 1 97.69 541 LEU A N 1
ATOM 4363 C CA . LEU A 1 541 ? 10.148 -19.078 4.848 1 97.69 541 LEU A CA 1
ATOM 4364 C C . LEU A 1 541 ? 10.562 -20.141 3.826 1 97.69 541 LEU A C 1
ATOM 4366 O O . LEU A 1 541 ? 9.719 -20.875 3.311 1 97.69 541 LEU A O 1
ATOM 4370 N N . PRO A 1 542 ? 11.875 -20.156 3.529 1 98.12 542 PRO A N 1
ATOM 4371 C CA . PRO A 1 542 ? 12.312 -21.391 2.879 1 98.12 542 PRO A CA 1
ATOM 4372 C C . PRO A 1 542 ? 11.891 -22.641 3.643 1 98.12 542 PRO A C 1
ATOM 4374 O O . PRO A 1 542 ? 11.906 -22.656 4.875 1 98.12 542 PRO A O 1
ATOM 4377 N N . ILE A 1 543 ? 11.57 -23.672 2.947 1 98.44 543 ILE A N 1
ATOM 4378 C CA . ILE A 1 543 ? 10.906 -24.828 3.549 1 98.44 543 ILE A CA 1
ATOM 4379 C C . ILE A 1 543 ? 11.836 -25.5 4.543 1 98.44 543 ILE A C 1
ATOM 4381 O O . ILE A 1 543 ? 11.391 -26.078 5.535 1 98.44 543 ILE A O 1
ATOM 4385 N N . GLU A 1 544 ? 13.102 -25.438 4.348 1 98.19 544 GLU A N 1
ATOM 4386 C CA . GLU A 1 544 ? 14.016 -26.031 5.316 1 98.19 544 GLU A CA 1
ATOM 4387 C C . GLU A 1 544 ? 13.922 -25.328 6.668 1 98.19 544 GLU A C 1
ATOM 4389 O O . GLU A 1 544 ? 14.07 -25.969 7.715 1 98.19 544 GLU A O 1
ATOM 4394 N N . MET A 1 545 ? 13.727 -24.031 6.668 1 98.44 545 MET A N 1
ATOM 4395 C CA . MET A 1 545 ? 13.516 -23.297 7.918 1 98.44 545 MET A CA 1
ATOM 4396 C C . MET A 1 545 ? 12.164 -23.656 8.531 1 98.44 545 MET A C 1
ATOM 4398 O O . MET A 1 545 ? 12.031 -23.719 9.75 1 98.44 545 MET A O 1
ATOM 4402 N N . VAL A 1 546 ? 11.133 -23.906 7.652 1 98.38 546 VAL A N 1
ATOM 4403 C CA . VAL A 1 546 ? 9.859 -24.406 8.141 1 98.38 546 VAL A CA 1
ATOM 4404 C C . VAL A 1 546 ? 10.062 -25.734 8.852 1 98.38 546 VAL A C 1
ATOM 4406 O O . VAL A 1 546 ? 9.539 -25.953 9.945 1 98.38 546 VAL A O 1
ATOM 4409 N N . LYS A 1 547 ? 10.828 -26.609 8.25 1 98.5 547 LYS A N 1
ATOM 4410 C CA . LYS A 1 547 ? 11.164 -27.891 8.852 1 98.5 547 LYS A CA 1
ATOM 4411 C C . LYS A 1 547 ? 11.781 -27.719 10.234 1 98.5 547 LYS A C 1
ATOM 4413 O O . LYS A 1 547 ? 11.414 -28.406 11.18 1 98.5 547 LYS A O 1
ATOM 4418 N N . SER A 1 548 ? 12.695 -26.797 10.336 1 98.12 548 SER A N 1
ATOM 4419 C CA . SER A 1 548 ? 13.383 -26.562 11.602 1 98.12 548 SER A CA 1
ATOM 4420 C C . SER A 1 548 ? 12.414 -26.094 12.68 1 98.12 548 SER A C 1
ATOM 4422 O O . SER A 1 548 ? 12.57 -26.453 13.852 1 98.12 548 SER A O 1
ATOM 4424 N N . LEU A 1 549 ? 11.438 -25.312 12.297 1 98.06 549 LEU A N 1
ATOM 4425 C CA . LEU A 1 549 ? 10.453 -24.844 13.258 1 98.06 549 LEU A CA 1
ATOM 4426 C C . LEU A 1 549 ? 9.5 -25.969 13.664 1 98.06 549 LEU A C 1
ATOM 4428 O O . LEU A 1 549 ? 9.164 -26.109 14.836 1 98.06 549 LEU A O 1
ATOM 4432 N N . ILE A 1 550 ? 9.109 -26.781 12.641 1 97.62 550 ILE A N 1
ATOM 4433 C CA . ILE A 1 550 ? 8.109 -27.828 12.852 1 97.62 550 ILE A CA 1
ATOM 4434 C C . ILE A 1 550 ? 8.719 -28.969 13.664 1 97.62 550 ILE A C 1
ATOM 4436 O O . ILE A 1 550 ? 8.086 -29.484 14.594 1 97.62 550 ILE A O 1
ATOM 4440 N N . LEU A 1 551 ? 9.922 -29.312 13.406 1 97.5 551 LEU A N 1
ATOM 4441 C CA . LEU A 1 551 ? 10.531 -30.484 14.023 1 97.5 551 LEU A CA 1
ATOM 4442 C C . LEU A 1 551 ? 11.484 -30.062 15.141 1 97.5 551 LEU A C 1
ATOM 4444 O O . LEU A 1 551 ? 12.047 -30.922 15.828 1 97.5 551 LEU A O 1
ATOM 4448 N N . ASN A 1 552 ? 11.672 -28.766 15.328 1 96.94 552 ASN A N 1
ATOM 4449 C CA . ASN A 1 552 ? 12.57 -28.219 16.344 1 96.94 552 ASN A CA 1
ATOM 4450 C C . ASN A 1 552 ? 14 -28.719 16.156 1 96.94 552 ASN A C 1
ATOM 4452 O O . ASN A 1 552 ? 14.609 -29.234 17.094 1 96.94 552 ASN A O 1
ATOM 4456 N N . ASP A 1 553 ? 14.438 -28.594 14.906 1 96.75 553 ASP A N 1
ATOM 4457 C CA . ASP A 1 553 ? 15.812 -28.984 14.586 1 96.75 553 ASP A CA 1
ATOM 4458 C C . ASP A 1 553 ? 16.812 -28.062 15.258 1 96.75 553 ASP A C 1
ATOM 4460 O O . ASP A 1 553 ? 16.547 -26.875 15.438 1 96.75 553 ASP A O 1
ATOM 4464 N N . GLU A 1 554 ? 17.969 -28.625 15.562 1 96.69 554 GLU A N 1
ATOM 4465 C CA . GLU A 1 554 ? 19.047 -27.797 16.078 1 96.69 554 GLU A CA 1
ATOM 4466 C C . GLU A 1 554 ? 19.625 -26.891 15 1 96.69 554 GLU A C 1
ATOM 4468 O O . GLU A 1 554 ? 19.859 -27.328 13.875 1 96.69 554 GLU A O 1
ATOM 4473 N N . LEU A 1 555 ? 19.703 -25.641 15.359 1 97.88 555 LEU A N 1
ATOM 4474 C CA . LEU A 1 555 ? 20.25 -24.641 14.445 1 97.88 555 LEU A CA 1
ATOM 4475 C C . LEU A 1 555 ? 21.531 -24.031 14.992 1 97.88 555 LEU A C 1
ATOM 4477 O O . LEU A 1 555 ? 21.688 -23.891 16.203 1 97.88 555 LEU A O 1
ATOM 4481 N N . THR A 1 556 ? 22.422 -23.734 14.102 1 97.25 556 THR A N 1
ATOM 4482 C CA . THR A 1 556 ? 23.688 -23.094 14.477 1 97.25 556 THR A CA 1
ATOM 4483 C C . THR A 1 556 ? 23.844 -21.766 13.75 1 97.25 556 THR A C 1
ATOM 4485 O O . THR A 1 556 ? 23.188 -21.516 12.727 1 97.25 556 THR A O 1
ATOM 4488 N N . LYS A 1 557 ? 24.656 -21.016 14.258 1 95.94 557 LYS A N 1
ATOM 4489 C CA . LYS A 1 557 ? 24.906 -19.672 13.742 1 95.94 557 LYS A CA 1
ATOM 4490 C C . LYS A 1 557 ? 25.375 -19.719 12.297 1 95.94 557 LYS A C 1
ATOM 4492 O O . LYS A 1 557 ? 25.031 -18.844 11.492 1 95.94 557 LYS A O 1
ATOM 4497 N N . ASP A 1 558 ? 26.156 -20.688 11.953 1 95 558 ASP A N 1
ATOM 4498 C CA . ASP A 1 558 ? 26.719 -20.828 10.609 1 95 558 ASP A CA 1
ATOM 4499 C C . ASP A 1 558 ? 25.906 -21.828 9.781 1 95 558 ASP A C 1
ATOM 4501 O O . ASP A 1 558 ? 26.453 -22.531 8.93 1 95 558 ASP A O 1
ATOM 4505 N N . PHE A 1 559 ? 24.672 -21.844 10.008 1 96.38 559 PHE A N 1
ATOM 4506 C CA . PHE A 1 559 ? 23.766 -22.781 9.352 1 96.38 559 PHE A CA 1
ATOM 4507 C C . PHE A 1 559 ? 24 -22.781 7.848 1 96.38 559 PHE A C 1
ATOM 4509 O O . PHE A 1 559 ? 24.141 -21.719 7.234 1 96.38 559 PHE A O 1
ATOM 4516 N N . LYS A 1 560 ? 24.062 -23.906 7.27 1 94.75 560 LYS A N 1
ATOM 4517 C CA . LYS A 1 560 ? 24.078 -24.156 5.828 1 94.75 560 LYS A CA 1
ATOM 4518 C C . LYS A 1 560 ? 23.016 -25.188 5.438 1 94.75 560 LYS A C 1
ATOM 4520 O O . LYS A 1 560 ? 22.906 -26.234 6.07 1 94.75 560 LYS A O 1
ATOM 4525 N N . ALA A 1 561 ? 22.312 -24.828 4.398 1 95.25 561 ALA A N 1
ATOM 4526 C CA . ALA A 1 561 ? 21.25 -25.734 3.949 1 95.25 561 ALA A CA 1
ATOM 4527 C C . ALA A 1 561 ? 21.828 -27.062 3.49 1 95.25 561 ALA A C 1
ATOM 4529 O O . ALA A 1 561 ? 22.891 -27.109 2.85 1 95.25 561 ALA A O 1
ATOM 4530 N N . GLY A 1 562 ? 21.234 -28.156 3.902 1 95.5 562 GLY A N 1
ATOM 4531 C CA . GLY A 1 562 ? 21.75 -29.469 3.545 1 95.5 562 GLY A CA 1
ATOM 4532 C C . GLY A 1 562 ? 20.672 -30.531 3.447 1 95.5 562 GLY A C 1
ATOM 4533 O O . GLY A 1 562 ? 20.969 -31.703 3.223 1 95.5 562 GLY A O 1
ATOM 4534 N N . TRP A 1 563 ? 19.422 -30.156 3.531 1 97 563 TRP A N 1
ATOM 4535 C CA . TRP A 1 563 ? 18.312 -31.109 3.543 1 97 563 TRP A CA 1
ATOM 4536 C C . TRP A 1 563 ? 18.047 -31.656 2.141 1 97 563 TRP A C 1
ATOM 4538 O O . TRP A 1 563 ? 17.516 -30.938 1.285 1 97 563 TRP A O 1
ATOM 4548 N N . LYS A 1 564 ? 18.406 -32.875 1.873 1 97.19 564 LYS A N 1
ATOM 4549 C CA . LYS A 1 564 ? 18.031 -33.562 0.649 1 97.19 564 LYS A CA 1
ATOM 4550 C C . LYS A 1 564 ? 16.641 -34.219 0.78 1 97.19 564 LYS A C 1
ATOM 4552 O O . LYS A 1 564 ? 16.469 -35.188 1.508 1 97.19 564 LYS A O 1
ATOM 4557 N N . PHE A 1 565 ? 15.719 -33.75 0.069 1 97.19 565 PHE A N 1
ATOM 4558 C CA . PHE A 1 565 ? 14.328 -34.094 0.331 1 97.19 565 PHE A CA 1
ATOM 4559 C C . PHE A 1 565 ? 13.789 -35.031 -0.766 1 97.19 565 PHE A C 1
ATOM 4561 O O . PHE A 1 565 ? 12.641 -35.469 -0.708 1 97.19 565 PHE A O 1
ATOM 4568 N N . TYR A 1 566 ? 14.57 -35.344 -1.807 1 96.25 566 TYR A N 1
ATOM 4569 C CA . TYR A 1 566 ? 14.078 -36.094 -2.943 1 96.25 566 TYR A CA 1
ATOM 4570 C C . TYR A 1 566 ? 14.867 -37.406 -3.109 1 96.25 566 TYR A C 1
ATOM 4572 O O . TYR A 1 566 ? 16.094 -37.406 -2.963 1 96.25 566 TYR A O 1
ATOM 4580 N N . ASP A 1 567 ? 14.18 -38.5 -3.373 1 89.25 567 ASP A N 1
ATOM 4581 C CA . ASP A 1 567 ? 14.797 -39.781 -3.658 1 89.25 567 ASP A CA 1
ATOM 4582 C C . ASP A 1 567 ? 14.852 -40.062 -5.164 1 89.25 567 ASP A C 1
ATOM 4584 O O . ASP A 1 567 ? 13.812 -40.25 -5.797 1 89.25 567 ASP A O 1
ATOM 4588 N N . PHE A 1 568 ? 16.062 -40.094 -5.648 1 88.62 568 PHE A N 1
ATOM 4589 C CA . PHE A 1 568 ? 16.25 -40.375 -7.07 1 88.62 568 PHE A CA 1
ATOM 4590 C C . PHE A 1 568 ? 16.141 -41.875 -7.355 1 88.62 568 PHE A C 1
ATOM 4592 O O . PHE A 1 568 ? 16.562 -42.688 -6.547 1 88.62 568 PHE A O 1
ATOM 4599 N N . ASN A 1 569 ? 15.406 -42.281 -8.336 1 73.25 569 ASN A N 1
ATOM 4600 C CA . ASN A 1 569 ? 15.352 -43.656 -8.805 1 73.25 569 ASN A CA 1
ATOM 4601 C C . ASN A 1 569 ? 16.375 -43.938 -9.898 1 73.25 569 ASN A C 1
ATOM 4603 O O . ASN A 1 569 ? 16.734 -43.031 -10.648 1 73.25 569 ASN A O 1
ATOM 4607 N N . MET B 1 1 ? -37.406 -29.609 -0.041 1 17.73 1 MET B N 1
ATOM 4608 C CA . MET B 1 1 ? -36.219 -30.406 -0.241 1 17.73 1 MET B CA 1
ATOM 4609 C C . MET B 1 1 ? -35.031 -29.547 -0.702 1 17.73 1 MET B C 1
ATOM 4611 O O . MET B 1 1 ? -34 -30.062 -1.069 1 17.73 1 MET B O 1
ATOM 4615 N N . ALA B 1 2 ? -35.438 -28.359 -0.992 1 22.02 2 ALA B N 1
ATOM 4616 C CA . ALA B 1 2 ? -35.062 -26.938 -1.065 1 22.02 2 ALA B CA 1
ATOM 4617 C C . ALA B 1 2 ? -34.188 -26.547 0.119 1 22.02 2 ALA B C 1
ATOM 4619 O O . ALA B 1 2 ? -34.594 -25.75 0.969 1 22.02 2 ALA B O 1
ATOM 4620 N N . LEU B 1 3 ? -33.406 -27.531 0.655 1 23.8 3 LEU B N 1
ATOM 4621 C CA . LEU B 1 3 ? -32.531 -27.078 1.729 1 23.8 3 LEU B CA 1
ATOM 4622 C C . LEU B 1 3 ? -31.469 -26.109 1.193 1 23.8 3 LEU B C 1
ATOM 4624 O O . LEU B 1 3 ? -30.281 -26.359 1.357 1 23.8 3 LEU B O 1
ATOM 4628 N N . ALA B 1 4 ? -31.578 -25.625 -0.014 1 30.19 4 ALA B N 1
ATOM 4629 C CA . ALA B 1 4 ? -30.594 -24.797 -0.708 1 30.19 4 ALA B CA 1
ATOM 4630 C C . ALA B 1 4 ? -30.328 -23.5 0.063 1 30.19 4 ALA B C 1
ATOM 4632 O O . ALA B 1 4 ? -30.891 -22.453 -0.25 1 30.19 4 ALA B O 1
ATOM 4633 N N . GLY B 1 5 ? -30.438 -23.516 1.494 1 27.5 5 GLY B N 1
ATOM 4634 C CA . GLY B 1 5 ? -30.234 -22.344 2.336 1 27.5 5 GLY B CA 1
ATOM 4635 C C . GLY B 1 5 ? -28.953 -21.609 2.037 1 27.5 5 GLY B C 1
ATOM 4636 O O . GLY B 1 5 ? -27.969 -22.219 1.598 1 27.5 5 GLY B O 1
ATOM 4637 N N . SER B 1 6 ? -29.031 -20.375 1.651 1 31.64 6 SER B N 1
ATOM 4638 C CA . SER B 1 6 ? -27.922 -19.453 1.393 1 31.64 6 SER B CA 1
ATOM 4639 C C . SER B 1 6 ? -26.797 -19.656 2.4 1 31.64 6 SER B C 1
ATOM 4641 O O . SER B 1 6 ? -27 -19.484 3.605 1 31.64 6 SER B O 1
ATOM 4643 N N . HIS B 1 7 ? -26.031 -20.656 2.291 1 31.28 7 HIS B N 1
ATOM 4644 C CA . HIS B 1 7 ? -24.953 -21.188 3.115 1 31.28 7 HIS B CA 1
ATOM 4645 C C . HIS B 1 7 ? -24.078 -20.078 3.672 1 31.28 7 HIS B C 1
ATOM 4647 O O . HIS B 1 7 ? -23.219 -20.312 4.516 1 31.28 7 HIS B O 1
ATOM 4653 N N . PHE B 1 8 ? -23.953 -19.016 2.846 1 36.41 8 PHE B N 1
ATOM 4654 C CA . PHE B 1 8 ? -23.047 -18.031 3.424 1 36.41 8 PHE B CA 1
ATOM 4655 C C . PHE B 1 8 ? -23.719 -17.25 4.539 1 36.41 8 PHE B C 1
ATOM 4657 O O . PHE B 1 8 ? -23.188 -16.25 5.027 1 36.41 8 PHE B O 1
ATOM 4664 N N . GLY B 1 9 ? -25.141 -17.375 4.637 1 31.83 9 GLY B N 1
ATOM 4665 C CA . GLY B 1 9 ? -25.828 -16.5 5.57 1 31.83 9 GLY B CA 1
ATOM 4666 C C . GLY B 1 9 ? -25.203 -16.484 6.953 1 31.83 9 GLY B C 1
ATOM 4667 O O . GLY B 1 9 ? -24.328 -15.656 7.234 1 31.83 9 GLY B O 1
ATOM 4668 N N . GLY B 1 10 ? -26.094 -16.891 8.047 1 32.31 10 GLY B N 1
ATOM 4669 C CA . GLY B 1 10 ? -26.375 -16.438 9.398 1 32.31 10 GLY B CA 1
ATOM 4670 C C . GLY B 1 10 ? -25.281 -16.797 10.391 1 32.31 10 GLY B C 1
ATOM 4671 O O . GLY B 1 10 ? -25.406 -16.547 11.586 1 32.31 10 GLY B O 1
ATOM 4672 N N . GLN B 1 11 ? -24.625 -17.922 10.266 1 31.83 11 GLN B N 1
ATOM 4673 C CA . GLN B 1 11 ? -24.016 -18.156 11.578 1 31.83 11 GLN B CA 1
ATOM 4674 C C . GLN B 1 11 ? -22.859 -17.172 11.82 1 31.83 11 GLN B C 1
ATOM 4676 O O . GLN B 1 11 ? -21.75 -17.359 11.32 1 31.83 11 GLN B O 1
ATOM 4681 N N . TRP B 1 12 ? -23.156 -15.891 11.844 1 36.69 12 TRP B N 1
ATOM 4682 C CA . TRP B 1 12 ? -22.188 -14.992 12.445 1 36.69 12 TRP B CA 1
ATOM 4683 C C . TRP B 1 12 ? -21.531 -15.625 13.672 1 36.69 12 TRP B C 1
ATOM 4685 O O . TRP B 1 12 ? -22.062 -15.531 14.781 1 36.69 12 TRP B O 1
ATOM 4695 N N . GLY B 1 13 ? -21.25 -16.891 13.633 1 34.31 13 GLY B N 1
ATOM 4696 C CA . GLY B 1 13 ? -20.469 -17.281 14.781 1 34.31 13 GLY B CA 1
ATOM 4697 C C . GLY B 1 13 ? -19.328 -16.328 15.094 1 34.31 13 GLY B C 1
ATOM 4698 O O . GLY B 1 13 ? -18.953 -15.516 14.25 1 34.31 13 GLY B O 1
ATOM 4699 N N . SER B 1 14 ? -19.047 -16.234 16.406 1 40.97 14 SER B N 1
ATOM 4700 C CA . SER B 1 14 ? -17.984 -15.414 16.984 1 40.97 14 SER B CA 1
ATOM 4701 C C . SER B 1 14 ? -16.719 -15.438 16.125 1 40.97 14 SER B C 1
ATOM 4703 O O . SER B 1 14 ? -16.219 -16.516 15.781 1 40.97 14 SER B O 1
ATOM 4705 N N . PHE B 1 15 ? -16.75 -14.438 15.203 1 46.72 15 PHE B N 1
ATOM 4706 C CA . PHE B 1 15 ? -15.461 -14.25 14.555 1 46.72 15 PHE B CA 1
ATOM 4707 C C . PHE B 1 15 ? -14.328 -14.703 15.461 1 46.72 15 PHE B C 1
ATOM 4709 O O . PHE B 1 15 ? -13.156 -14.594 15.102 1 46.72 15 PHE B O 1
ATOM 4716 N N . ALA B 1 16 ? -14.781 -14.883 16.812 1 42.06 16 ALA B N 1
ATOM 4717 C CA . ALA B 1 16 ? -13.734 -15.125 17.797 1 42.06 16 ALA B CA 1
ATOM 4718 C C . ALA B 1 16 ? -12.922 -16.375 17.438 1 42.06 16 ALA B C 1
ATOM 4720 O O . ALA B 1 16 ? -13.484 -17.406 17.078 1 42.06 16 ALA B O 1
ATOM 4721 N N . ILE B 1 17 ? -11.664 -16.141 17.375 1 46.81 17 ILE B N 1
ATOM 4722 C CA . ILE B 1 17 ? -10.492 -16.984 17.172 1 46.81 17 ILE B CA 1
ATOM 4723 C C . ILE B 1 17 ? -10.672 -18.312 17.922 1 46.81 17 ILE B C 1
ATOM 4725 O O . ILE B 1 17 ? -11.234 -18.328 19.016 1 46.81 17 ILE B O 1
ATOM 4729 N N . ALA B 1 18 ? -10.5 -19.25 17.281 1 43.78 18 ALA B N 1
ATOM 4730 C CA . ALA B 1 18 ? -10.211 -20.578 17.797 1 43.78 18 ALA B CA 1
ATOM 4731 C C . ALA B 1 18 ? -9.398 -20.516 19.094 1 43.78 18 ALA B C 1
ATOM 4733 O O . ALA B 1 18 ? -8.719 -19.516 19.344 1 43.78 18 ALA B O 1
ATOM 4734 N N . GLY B 1 19 ? -9.555 -21.422 20.016 1 44.47 19 GLY B N 1
ATOM 4735 C CA . GLY B 1 19 ? -8.984 -21.688 21.328 1 44.47 19 GLY B CA 1
ATOM 4736 C C . GLY B 1 19 ? -7.559 -21.188 21.469 1 44.47 19 GLY B C 1
ATOM 4737 O O . GLY B 1 19 ? -7.066 -21.016 22.594 1 44.47 19 GLY B O 1
ATOM 4738 N N . ASP B 1 20 ? -6.789 -21 20.422 1 50.5 20 ASP B N 1
ATOM 4739 C CA . ASP B 1 20 ? -5.363 -20.703 20.562 1 50.5 20 ASP B CA 1
ATOM 4740 C C . ASP B 1 20 ? -5.113 -19.203 20.672 1 50.5 20 ASP B C 1
ATOM 4742 O O . ASP B 1 20 ? -3.965 -18.766 20.703 1 50.5 20 ASP B O 1
ATOM 4746 N N . SER B 1 21 ? -6.18 -18.406 20.594 1 51.28 21 SER B N 1
ATOM 4747 C CA . SER B 1 21 ? -6.031 -16.953 20.594 1 51.28 21 SER B CA 1
ATOM 4748 C C . SER B 1 21 ? -5.543 -16.438 21.953 1 51.28 21 SER B C 1
ATOM 4750 O O . SER B 1 21 ? -4.996 -15.344 22.047 1 51.28 21 SER B O 1
ATOM 4752 N N . PHE B 1 22 ? -5.621 -17.25 22.984 1 48.66 22 PHE B N 1
ATOM 4753 C CA . PHE B 1 22 ? -5.316 -16.766 24.328 1 48.66 22 PHE B CA 1
ATOM 4754 C C . PHE B 1 22 ? -3.811 -16.75 24.578 1 48.66 22 PHE B C 1
ATOM 4756 O O . PHE B 1 22 ? -3.332 -16.109 25.516 1 48.66 22 PHE B O 1
ATOM 4763 N N . ASN B 1 23 ? -3.004 -17.312 23.547 1 65.62 23 ASN B N 1
ATOM 4764 C CA . ASN B 1 23 ? -1.566 -17.312 23.812 1 65.62 23 ASN B CA 1
ATOM 4765 C C . ASN B 1 23 ? -0.841 -16.297 22.938 1 65.62 23 ASN B C 1
ATOM 4767 O O . ASN B 1 23 ? 0.387 -16.312 22.828 1 65.62 23 ASN B O 1
ATOM 4771 N N . LEU B 1 24 ? -1.707 -15.289 22.531 1 81.75 24 LEU B N 1
ATOM 4772 C CA . LEU B 1 24 ? -1.096 -14.266 21.688 1 81.75 24 LEU B CA 1
ATOM 4773 C C . LEU B 1 24 ? -0.675 -13.055 22.516 1 81.75 24 LEU B C 1
ATOM 4775 O O . LEU B 1 24 ? -1.335 -12.711 23.5 1 81.75 24 LEU B O 1
ATOM 4779 N N . SER B 1 25 ? 0.466 -12.492 22.188 1 91.88 25 SER B N 1
ATOM 4780 C CA . SER B 1 25 ? 0.857 -11.219 22.781 1 91.88 25 SER B CA 1
ATOM 4781 C C . SER B 1 25 ? -0.125 -10.117 22.406 1 91.88 25 SER B C 1
ATOM 4783 O O . SER B 1 25 ? -0.932 -10.273 21.5 1 91.88 25 SER B O 1
ATOM 4785 N N . MET B 1 26 ? -0.174 -9.055 23.172 1 96 26 MET B N 1
ATOM 4786 C CA . MET B 1 26 ? -1.041 -7.93 22.828 1 96 26 MET B CA 1
ATOM 4787 C C . MET B 1 26 ? -0.681 -7.355 21.469 1 96 26 MET B C 1
ATOM 4789 O O . MET B 1 26 ? -1.559 -6.91 20.719 1 96 26 MET B O 1
ATOM 4793 N N . THR B 1 27 ? 0.643 -7.383 21.141 1 95.12 27 THR B N 1
ATOM 4794 C CA . THR B 1 27 ? 1.087 -6.973 19.812 1 95.12 27 THR B CA 1
ATOM 4795 C C . THR B 1 27 ? 0.391 -7.793 18.719 1 95.12 27 THR B C 1
ATOM 4797 O O . THR B 1 27 ? -0.092 -7.242 17.734 1 95.12 27 THR B O 1
ATOM 4800 N N . ASP B 1 28 ? 0.277 -9.078 18.969 1 94.44 28 ASP B N 1
ATOM 4801 C CA . ASP B 1 28 ? -0.376 -9.969 18 1 94.44 28 ASP B CA 1
ATOM 4802 C C . ASP B 1 28 ? -1.859 -9.633 17.875 1 94.44 28 ASP B C 1
ATOM 4804 O O . ASP B 1 28 ? -2.414 -9.68 16.766 1 94.44 28 ASP B O 1
ATOM 4808 N N . HIS B 1 29 ? -2.475 -9.305 19.031 1 96.38 29 HIS B N 1
ATOM 4809 C CA . HIS B 1 29 ? -3.883 -8.93 18.984 1 96.38 29 HIS B CA 1
ATOM 4810 C C . HIS B 1 29 ? -4.094 -7.672 18.141 1 96.38 29 HIS B C 1
ATOM 4812 O O . HIS B 1 29 ? -5.066 -7.586 17.391 1 96.38 29 HIS B O 1
ATOM 4818 N N . VAL B 1 30 ? -3.189 -6.723 18.266 1 97.38 30 VAL B N 1
ATOM 4819 C CA . VAL B 1 30 ? -3.287 -5.48 17.5 1 97.38 30 VAL B CA 1
ATOM 4820 C C . VAL B 1 30 ? -3.143 -5.777 16.016 1 97.38 30 VAL B C 1
ATOM 4822 O O . VAL B 1 30 ? -3.947 -5.312 15.195 1 97.38 30 VAL B O 1
ATOM 4825 N N . ILE B 1 31 ? -2.178 -6.605 15.648 1 96.44 31 ILE B N 1
ATOM 4826 C CA . ILE B 1 31 ? -1.909 -6.961 14.258 1 96.44 31 ILE B CA 1
ATOM 4827 C C . ILE B 1 31 ? -3.111 -7.699 13.672 1 96.44 31 ILE B C 1
ATOM 4829 O O . ILE B 1 31 ? -3.553 -7.395 12.562 1 96.44 31 ILE B O 1
ATOM 4833 N N . ARG B 1 32 ? -3.607 -8.594 14.422 1 96.31 32 ARG B N 1
ATOM 4834 C CA . ARG B 1 32 ? -4.754 -9.383 13.969 1 96.31 32 ARG B CA 1
ATOM 4835 C C . ARG B 1 32 ? -5.973 -8.492 13.75 1 96.31 32 ARG B C 1
ATOM 4837 O O . ARG B 1 32 ? -6.68 -8.633 12.75 1 96.31 32 ARG B O 1
ATOM 4844 N N . THR B 1 33 ? -6.23 -7.582 14.68 1 97.56 33 THR B N 1
ATOM 4845 C CA . THR B 1 33 ? -7.375 -6.684 14.578 1 97.56 33 THR B CA 1
ATOM 4846 C C . THR B 1 33 ? -7.273 -5.824 13.32 1 97.56 33 THR B C 1
ATOM 4848 O O . THR B 1 33 ? -8.25 -5.672 12.586 1 97.56 33 THR B O 1
ATOM 4851 N N . GLN B 1 34 ? -6.109 -5.332 13.094 1 97.06 34 GLN B N 1
ATOM 4852 C CA . GLN B 1 34 ? -5.898 -4.516 11.906 1 97.06 34 GLN B CA 1
ATOM 4853 C C . GLN B 1 34 ? -6.172 -5.312 10.633 1 97.06 34 GLN B C 1
ATOM 4855 O O . GLN B 1 34 ? -6.84 -4.828 9.719 1 97.06 34 GLN B O 1
ATOM 4860 N N . ALA B 1 35 ? -5.664 -6.477 10.562 1 96.81 35 ALA B N 1
ATOM 4861 C CA . ALA B 1 35 ? -5.867 -7.336 9.398 1 96.81 35 ALA B CA 1
ATOM 4862 C C . ALA B 1 35 ? -7.344 -7.676 9.219 1 96.81 35 ALA B C 1
ATOM 4864 O O . ALA B 1 35 ? -7.859 -7.664 8.102 1 96.81 35 ALA B O 1
ATOM 4865 N N . ASP B 1 36 ? -8.023 -7.984 10.336 1 97.5 36 ASP B N 1
ATOM 4866 C CA . ASP B 1 36 ? -9.445 -8.336 10.289 1 97.5 36 ASP B CA 1
ATOM 4867 C C . ASP B 1 36 ? -10.281 -7.18 9.75 1 97.5 36 ASP B C 1
ATOM 4869 O O . ASP B 1 36 ? -11.164 -7.383 8.914 1 97.5 36 ASP B O 1
ATOM 4873 N N . LEU B 1 37 ? -9.977 -6.074 10.203 1 97.44 37 LEU B N 1
ATOM 4874 C CA . LEU B 1 37 ? -10.75 -4.91 9.781 1 97.44 37 LEU B CA 1
ATOM 4875 C C . LEU B 1 37 ? -10.523 -4.609 8.305 1 97.44 37 LEU B C 1
ATOM 4877 O O . LEU B 1 37 ? -11.43 -4.148 7.613 1 97.44 37 LEU B O 1
ATOM 4881 N N . GLY B 1 38 ? -9.305 -4.844 7.867 1 96.44 38 GLY B N 1
ATOM 4882 C CA . GLY B 1 38 ? -9.062 -4.73 6.438 1 96.44 38 GLY B CA 1
ATOM 4883 C C . GLY B 1 38 ? -9.945 -5.637 5.609 1 96.44 38 GLY B C 1
ATOM 4884 O O . GLY B 1 38 ? -10.508 -5.215 4.598 1 96.44 38 GLY B O 1
ATOM 4885 N N . GLU B 1 39 ? -10.148 -6.836 6.078 1 96.12 39 GLU B N 1
ATOM 4886 C CA . GLU B 1 39 ? -11.008 -7.812 5.41 1 96.12 39 GLU B CA 1
ATOM 4887 C C . GLU B 1 39 ? -12.469 -7.363 5.434 1 96.12 39 GLU B C 1
ATOM 4889 O O . GLU B 1 39 ? -13.148 -7.398 4.402 1 96.12 39 GLU B O 1
ATOM 4894 N N . LEU B 1 40 ? -12.883 -6.961 6.574 1 97.62 40 LEU B N 1
ATOM 4895 C CA . LEU B 1 40 ? -14.281 -6.602 6.77 1 97.62 40 LEU B CA 1
ATOM 4896 C C . LEU B 1 40 ? -14.648 -5.379 5.941 1 97.62 40 LEU B C 1
ATOM 4898 O O . LEU B 1 40 ? -15.703 -5.352 5.297 1 97.62 40 LEU B O 1
ATOM 4902 N N . ASP B 1 41 ? -13.742 -4.473 5.867 1 96.94 41 ASP B N 1
ATOM 4903 C CA . ASP B 1 41 ? -14.023 -3.234 5.148 1 96.94 41 ASP B CA 1
ATOM 4904 C C . ASP B 1 41 ? -14.07 -3.475 3.641 1 96.94 41 ASP B C 1
ATOM 4906 O O . ASP B 1 41 ? -14.883 -2.865 2.936 1 96.94 41 ASP B O 1
ATOM 4910 N N . GLU B 1 42 ? -13.234 -4.309 3.186 1 96.94 42 GLU B N 1
ATOM 4911 C CA . GLU B 1 42 ? -13.195 -4.59 1.753 1 96.94 42 GLU B CA 1
ATOM 4912 C C . GLU B 1 42 ? -14.43 -5.379 1.311 1 96.94 42 GLU B C 1
ATOM 4914 O O . GLU B 1 42 ? -14.953 -5.152 0.219 1 96.94 42 GLU B O 1
ATOM 4919 N N . PHE B 1 43 ? -14.898 -6.277 2.141 1 97.69 43 PHE B N 1
ATOM 4920 C CA . PHE B 1 43 ? -16.031 -7.121 1.756 1 97.69 43 PHE B CA 1
ATOM 4921 C C . PHE B 1 43 ? -17.344 -6.387 1.964 1 97.69 43 PHE B C 1
ATOM 4923 O O . PHE B 1 43 ? -18.188 -6.348 1.065 1 97.69 43 PHE B O 1
ATOM 4930 N N . TYR B 1 44 ? -17.484 -5.824 3.182 1 97.94 44 TYR B N 1
ATOM 4931 C CA . TYR B 1 44 ? -18.719 -5.098 3.508 1 97.94 44 TYR B CA 1
ATOM 4932 C C . TYR B 1 44 ? -18.594 -3.629 3.111 1 97.94 44 TYR B C 1
ATOM 4934 O O . TYR B 1 44 ? -18.641 -2.742 3.967 1 97.94 44 TYR B O 1
ATOM 4942 N N . ASN B 1 45 ? -18.625 -3.348 1.788 1 97.69 45 ASN B N 1
ATOM 4943 C CA . ASN B 1 45 ? -18.234 -2.031 1.291 1 97.69 45 ASN B CA 1
ATOM 4944 C C . ASN B 1 45 ? -19.453 -1.199 0.904 1 97.69 45 ASN B C 1
ATOM 4946 O O . ASN B 1 45 ? -19.312 -0.127 0.313 1 97.69 45 ASN B O 1
ATOM 4950 N N . ILE B 1 46 ? -20.688 -1.754 1.202 1 98.19 46 ILE B N 1
ATOM 4951 C CA . ILE B 1 46 ? -21.891 -0.955 1.04 1 98.19 46 ILE B CA 1
ATOM 4952 C C . ILE B 1 46 ? -22.203 -0.208 2.338 1 98.19 46 ILE B C 1
ATOM 4954 O O . ILE B 1 46 ? -22.766 -0.778 3.27 1 98.19 46 ILE B O 1
ATOM 4958 N N . ASP B 1 47 ? -21.953 0.986 2.348 1 95.31 47 ASP B N 1
ATOM 4959 C CA . ASP B 1 47 ? -21.875 1.778 3.57 1 95.31 47 ASP B CA 1
ATOM 4960 C C . ASP B 1 47 ? -23.172 1.725 4.355 1 95.31 47 ASP B C 1
ATOM 4962 O O . ASP B 1 47 ? -23.172 1.569 5.578 1 95.31 47 ASP B O 1
ATOM 4966 N N . MET B 1 48 ? -24.312 1.825 3.648 1 96.12 48 MET B N 1
ATOM 4967 C CA . MET B 1 48 ? -25.578 1.966 4.359 1 96.12 48 MET B CA 1
ATOM 4968 C C . MET B 1 48 ? -26.234 0.608 4.559 1 96.12 48 MET B C 1
ATOM 4970 O O . MET B 1 48 ? -27.344 0.528 5.086 1 96.12 48 MET B O 1
ATOM 4974 N N . ALA B 1 49 ? -25.562 -0.474 4.133 1 97.44 49 ALA B N 1
ATOM 4975 C CA . ALA B 1 49 ? -26.172 -1.798 4.211 1 97.44 49 ALA B CA 1
ATOM 4976 C C . ALA B 1 49 ? -26.281 -2.27 5.66 1 97.44 49 ALA B C 1
ATOM 4978 O O . ALA B 1 49 ? -25.297 -2.207 6.406 1 97.44 49 ALA B O 1
ATOM 4979 N N . PRO B 1 50 ? -27.422 -2.791 6.035 1 96.56 50 PRO B N 1
ATOM 4980 C CA . PRO B 1 50 ? -27.578 -3.332 7.387 1 96.56 50 PRO B CA 1
ATOM 4981 C C . PRO B 1 50 ? -26.578 -4.449 7.695 1 96.56 50 PRO B C 1
ATOM 4983 O O . PRO B 1 50 ? -26.094 -4.559 8.82 1 96.56 50 PRO B O 1
ATOM 4986 N N . ARG B 1 51 ? -26.234 -5.203 6.68 1 96.5 51 ARG B N 1
ATOM 4987 C CA . ARG B 1 51 ? -25.328 -6.324 6.887 1 96.5 51 ARG B CA 1
ATOM 4988 C C . ARG B 1 51 ? -23.953 -5.836 7.316 1 96.5 51 ARG B C 1
ATOM 4990 O O . ARG B 1 51 ? -23.266 -6.496 8.102 1 96.5 51 ARG B O 1
ATOM 4997 N N . ARG B 1 52 ? -23.516 -4.684 6.773 1 97.25 52 ARG B N 1
ATOM 4998 C CA . ARG B 1 52 ? -22.234 -4.109 7.203 1 97.25 52 ARG B CA 1
ATOM 4999 C C . ARG B 1 52 ? -22.281 -3.725 8.68 1 97.25 52 ARG B C 1
ATOM 5001 O O . ARG B 1 52 ? -21.359 -4.051 9.43 1 97.25 52 ARG B O 1
ATOM 5008 N N . TYR B 1 53 ? -23.375 -3.07 9.062 1 96.75 53 TYR B N 1
ATOM 5009 C CA . TYR B 1 53 ? -23.547 -2.654 10.453 1 96.75 53 TYR B CA 1
ATOM 5010 C C . TYR B 1 53 ? -23.516 -3.855 11.391 1 96.75 53 TYR B C 1
ATOM 5012 O O . TYR B 1 53 ? -22.828 -3.836 12.406 1 96.75 53 TYR B O 1
ATOM 5020 N N . GLN B 1 54 ? -24.219 -4.875 10.992 1 97.38 54 GLN B N 1
ATOM 5021 C CA . GLN B 1 54 ? -24.312 -6.066 11.82 1 97.38 54 GLN B CA 1
ATOM 5022 C C . GLN B 1 54 ? -22.953 -6.762 11.945 1 97.38 54 GLN B C 1
ATOM 5024 O O . GLN B 1 54 ? -22.547 -7.145 13.039 1 97.38 54 GLN B O 1
ATOM 5029 N N . ALA B 1 55 ? -22.281 -6.887 10.844 1 97.69 55 ALA B N 1
ATOM 5030 C CA . ALA B 1 55 ? -20.984 -7.559 10.82 1 97.69 55 ALA B CA 1
ATOM 5031 C C . ALA B 1 55 ? -19.969 -6.812 11.68 1 97.69 55 ALA B C 1
ATOM 5033 O O . ALA B 1 55 ? -19.266 -7.418 12.5 1 97.69 55 ALA B O 1
ATOM 5034 N N . LEU B 1 56 ? -19.906 -5.5 11.547 1 98.25 56 LEU B N 1
ATOM 5035 C CA . LEU B 1 56 ? -18.938 -4.695 12.281 1 98.25 56 LEU B CA 1
ATOM 5036 C C . LEU B 1 56 ? -19.281 -4.648 13.766 1 98.25 56 LEU B C 1
ATOM 5038 O O . LEU B 1 56 ? -18.391 -4.742 14.609 1 98.25 56 LEU B O 1
ATOM 5042 N N . THR B 1 57 ? -20.562 -4.52 14.062 1 98.38 57 THR B N 1
ATOM 5043 C CA . THR B 1 57 ? -20.984 -4.523 15.461 1 98.38 57 THR B CA 1
ATOM 5044 C C . THR B 1 57 ? -20.625 -5.84 16.141 1 98.38 57 THR B C 1
ATOM 5046 O O . THR B 1 57 ? -20.047 -5.844 17.234 1 98.38 57 THR B O 1
ATOM 5049 N N . THR B 1 58 ? -20.938 -6.922 15.445 1 98.06 58 THR B N 1
ATOM 5050 C CA . THR B 1 58 ? -20.625 -8.242 15.984 1 98.06 58 THR B CA 1
ATOM 5051 C C . THR B 1 58 ? -19.125 -8.406 16.172 1 98.06 58 THR B C 1
ATOM 5053 O O . THR B 1 58 ? -18.688 -8.914 17.203 1 98.06 58 THR B O 1
ATOM 5056 N N . TYR B 1 59 ? -18.344 -7.973 15.266 1 98 59 TYR B N 1
ATOM 5057 C CA . TYR B 1 59 ? -16.891 -8.109 15.344 1 98 59 TYR B CA 1
ATOM 5058 C C . TYR B 1 59 ? -16.328 -7.336 16.531 1 98 59 TYR B C 1
ATOM 5060 O O . TYR B 1 59 ? -15.594 -7.891 17.344 1 98 59 TYR B O 1
ATOM 5068 N N . HIS B 1 60 ? -16.672 -6.059 16.641 1 98.5 60 HIS B N 1
ATOM 5069 C CA . HIS B 1 60 ? -16.125 -5.219 17.703 1 98.5 60 HIS B CA 1
ATOM 5070 C C . HIS B 1 60 ? -16.547 -5.727 19.078 1 98.5 60 HIS B C 1
ATOM 5072 O O . HIS B 1 60 ? -15.742 -5.734 20.016 1 98.5 60 HIS B O 1
ATOM 5078 N N . LYS B 1 61 ? -17.781 -6.164 19.188 1 98.38 61 LYS B N 1
ATOM 5079 C CA . LYS B 1 61 ? -18.234 -6.715 20.469 1 98.38 61 LYS B CA 1
ATOM 5080 C C . LYS B 1 61 ? -17.484 -8 20.812 1 98.38 61 LYS B C 1
ATOM 5082 O O . LYS B 1 61 ? -17.109 -8.211 21.953 1 98.38 61 LYS B O 1
ATOM 5087 N N . SER B 1 62 ? -17.266 -8.82 19.812 1 97.56 62 SER B N 1
ATOM 5088 C CA . SER B 1 62 ? -16.547 -10.078 20.031 1 97.56 62 SER B CA 1
ATOM 5089 C C . SER B 1 62 ? -15.109 -9.82 20.453 1 97.56 62 SER B C 1
ATOM 5091 O O . SER B 1 62 ? -14.562 -10.547 21.281 1 97.56 62 SER B O 1
ATOM 5093 N N . GLU B 1 63 ? -14.5 -8.836 19.906 1 97.19 63 GLU B N 1
ATOM 5094 C CA . GLU B 1 63 ? -13.133 -8.484 20.266 1 97.19 63 GLU B CA 1
ATOM 5095 C C . GLU B 1 63 ? -13.062 -7.957 21.703 1 97.19 63 GLU B C 1
ATOM 5097 O O . GLU B 1 63 ? -12.109 -8.242 22.438 1 97.19 63 GLU B O 1
ATOM 5102 N N . GLN B 1 64 ? -14.07 -7.184 22.062 1 97.5 64 GLN B N 1
ATOM 5103 C CA . GLN B 1 64 ? -14.109 -6.711 23.438 1 97.5 64 GLN B CA 1
ATOM 5104 C C . GLN B 1 64 ? -14.289 -7.875 24.406 1 97.5 64 GLN B C 1
ATOM 5106 O O . GLN B 1 64 ? -13.703 -7.879 25.5 1 97.5 64 GLN B O 1
ATOM 5111 N N . ASP B 1 65 ? -15.062 -8.852 24.031 1 97.06 65 ASP B N 1
ATOM 5112 C CA . ASP B 1 65 ? -15.227 -10.047 24.844 1 97.06 65 ASP B CA 1
ATOM 5113 C C . ASP B 1 65 ? -13.906 -10.797 24.984 1 97.06 65 ASP B C 1
ATOM 5115 O O . ASP B 1 65 ? -13.547 -11.234 26.094 1 97.06 65 ASP B O 1
ATOM 5119 N N . LEU B 1 66 ? -13.211 -10.883 23.953 1 95.12 66 LEU B N 1
ATOM 5120 C CA . LEU B 1 66 ? -11.906 -11.531 23.969 1 95.12 66 LEU B CA 1
ATOM 5121 C C . LEU B 1 66 ? -10.938 -10.797 24.891 1 95.12 66 LEU B C 1
ATOM 5123 O O . LEU B 1 66 ? -10.219 -11.422 25.672 1 95.12 66 LEU B O 1
ATOM 5127 N N . LEU B 1 67 ? -10.938 -9.492 24.766 1 96.12 67 LEU B N 1
ATOM 5128 C CA . LEU B 1 67 ? -10.078 -8.68 25.609 1 96.12 67 LEU B CA 1
ATOM 5129 C C . LEU B 1 67 ? -10.422 -8.883 27.078 1 96.12 67 LEU B C 1
ATOM 5131 O O . LEU B 1 67 ? -9.523 -8.961 27.922 1 96.12 67 LEU B O 1
ATOM 5135 N N . SER B 1 68 ? -11.672 -9.023 27.375 1 95.69 68 SER B N 1
ATOM 5136 C CA . SER B 1 68 ? -12.117 -9.148 28.75 1 95.69 68 SER B CA 1
ATOM 5137 C C . SER B 1 68 ? -11.586 -10.43 29.391 1 95.69 68 SER B C 1
ATOM 5139 O O . SER B 1 68 ? -11.484 -10.523 30.609 1 95.69 68 SER B O 1
ATOM 5141 N N . GLU B 1 69 ? -11.148 -11.391 28.594 1 94.81 69 GLU B N 1
ATOM 5142 C CA . GLU B 1 69 ? -10.656 -12.672 29.078 1 94.81 69 GLU B CA 1
ATOM 5143 C C . GLU B 1 69 ? -9.148 -12.633 29.312 1 94.81 69 GLU B C 1
ATOM 5145 O O . GLU B 1 69 ? -8.578 -13.555 29.906 1 94.81 69 GLU B O 1
ATOM 5150 N N . ILE B 1 70 ? -8.523 -11.547 28.891 1 95.44 70 ILE B N 1
ATOM 5151 C CA . ILE B 1 70 ? -7.082 -11.43 29.031 1 95.44 70 ILE B CA 1
ATOM 5152 C C . ILE B 1 70 ? -6.75 -11 30.469 1 95.44 70 ILE B C 1
ATOM 5154 O O . ILE B 1 70 ? -7.418 -10.141 31.031 1 95.44 70 ILE B O 1
ATOM 5158 N N . ASP B 1 71 ? -5.727 -11.602 31.078 1 95.88 71 ASP B N 1
ATOM 5159 C CA . ASP B 1 71 ? -5.254 -11.242 32.406 1 95.88 71 ASP B CA 1
ATOM 5160 C C . ASP B 1 71 ? -4.449 -9.938 32.375 1 95.88 71 ASP B C 1
ATOM 5162 O O . ASP B 1 71 ? -3.223 -9.969 32.25 1 95.88 71 ASP B O 1
ATOM 5166 N N . PHE B 1 72 ? -5.117 -8.852 32.594 1 96.94 72 PHE B N 1
ATOM 5167 C CA . PHE B 1 72 ? -4.555 -7.516 32.438 1 96.94 72 PHE B CA 1
ATOM 5168 C C . PHE B 1 72 ? -3.406 -7.305 33.438 1 96.94 72 PHE B C 1
ATOM 5170 O O . PHE B 1 72 ? -2.391 -6.699 33.094 1 96.94 72 PHE B O 1
ATOM 5177 N N . GLU B 1 73 ? -3.465 -7.824 34.562 1 96.56 73 GLU B N 1
ATOM 5178 C CA . GLU B 1 73 ? -2.514 -7.555 35.656 1 96.56 73 GLU B CA 1
ATOM 5179 C C . GLU B 1 73 ? -1.147 -8.164 35.344 1 96.56 73 GLU B C 1
ATOM 5181 O O . GLU B 1 73 ? -0.122 -7.668 35.812 1 96.56 73 GLU B O 1
ATOM 5186 N N . HIS B 1 74 ? -1.112 -9.125 34.531 1 95.5 74 HIS B N 1
ATOM 5187 C CA . HIS B 1 74 ? 0.145 -9.812 34.25 1 95.5 74 HIS B CA 1
ATOM 5188 C C . HIS B 1 74 ? 0.805 -9.273 33 1 95.5 74 HIS B C 1
ATOM 5190 O O . HIS B 1 74 ? 1.894 -9.719 32.625 1 95.5 74 HIS B O 1
ATOM 5196 N N . LEU B 1 75 ? 0.112 -8.344 32.312 1 96.69 75 LEU B N 1
ATOM 5197 C CA . LEU B 1 75 ? 0.742 -7.691 31.172 1 96.69 75 LEU B CA 1
ATOM 5198 C C . LEU B 1 75 ? 1.833 -6.73 31.625 1 96.69 75 LEU B C 1
ATOM 5200 O O . LEU B 1 75 ? 1.742 -6.152 32.719 1 96.69 75 LEU B O 1
ATOM 5204 N N . ASP B 1 76 ? 2.863 -6.672 30.859 1 96.12 76 ASP B N 1
ATOM 5205 C CA . ASP B 1 76 ? 3.812 -5.594 31.109 1 96.12 76 ASP B CA 1
ATOM 5206 C C . ASP B 1 76 ? 3.234 -4.246 30.688 1 96.12 76 ASP B C 1
ATOM 5208 O O . ASP B 1 76 ? 2.115 -4.176 30.172 1 96.12 76 ASP B O 1
ATOM 5212 N N . GLN B 1 77 ? 3.857 -3.162 30.891 1 97.12 77 GLN B N 1
ATOM 5213 C CA . GLN B 1 77 ? 3.34 -1.814 30.672 1 97.12 77 GLN B CA 1
ATOM 5214 C C . GLN B 1 77 ? 2.922 -1.61 29.219 1 97.12 77 GLN B C 1
ATOM 5216 O O . GLN B 1 77 ? 1.874 -1.021 28.953 1 97.12 77 GLN B O 1
ATOM 5221 N N . GLU B 1 78 ? 3.74 -2.092 28.25 1 96.94 78 GLU B N 1
ATOM 5222 C CA . GLU B 1 78 ? 3.416 -1.994 26.828 1 96.94 78 GLU B CA 1
ATOM 5223 C C . GLU B 1 78 ? 2.139 -2.764 26.5 1 96.94 78 GLU B C 1
ATOM 5225 O O . GLU B 1 78 ? 1.288 -2.273 25.75 1 96.94 78 GLU B O 1
ATOM 5230 N N . GLY B 1 79 ? 2.061 -3.955 27.078 1 97.56 79 GLY B N 1
ATOM 5231 C CA . GLY B 1 79 ? 0.87 -4.766 26.875 1 97.56 79 GLY B CA 1
ATOM 5232 C C . GLY B 1 79 ? -0.387 -4.129 27.438 1 97.56 79 GLY B C 1
ATOM 5233 O O . GLY B 1 79 ? -1.453 -4.199 26.812 1 97.56 79 GLY B O 1
ATOM 5234 N N . LYS B 1 80 ? -0.249 -3.525 28.656 1 98.31 80 LYS B N 1
ATOM 5235 C CA . LYS B 1 80 ? -1.384 -2.834 29.266 1 98.31 80 LYS B CA 1
ATOM 5236 C C . LYS B 1 80 ? -1.854 -1.677 28.391 1 98.31 80 LYS B C 1
ATOM 5238 O O . LYS B 1 80 ? -3.059 -1.479 28.203 1 98.31 80 LYS B O 1
ATOM 5243 N N . VAL B 1 81 ? -0.948 -0.959 27.812 1 98.38 81 VAL B N 1
ATOM 5244 C CA . VAL B 1 81 ? -1.282 0.158 26.938 1 98.38 81 VAL B CA 1
ATOM 5245 C C . VAL B 1 81 ? -1.997 -0.359 25.688 1 98.38 81 VAL B C 1
ATOM 5247 O O . VAL B 1 81 ? -3.037 0.175 25.297 1 98.38 81 VAL B O 1
ATOM 5250 N N . ASP B 1 82 ? -1.452 -1.433 25.078 1 98.31 82 ASP B N 1
ATOM 5251 C CA . ASP B 1 82 ? -2.08 -1.995 23.891 1 98.31 82 ASP B CA 1
ATOM 5252 C C . ASP B 1 82 ? -3.486 -2.502 24.203 1 98.31 82 ASP B C 1
ATOM 5254 O O . ASP B 1 82 ? -4.395 -2.369 23.375 1 98.31 82 ASP B O 1
ATOM 5258 N N . TYR B 1 83 ? -3.629 -3.115 25.406 1 98.31 83 TYR B N 1
ATOM 5259 C CA . TYR B 1 83 ? -4.941 -3.578 25.844 1 98.31 83 TYR B CA 1
ATOM 5260 C C . TYR B 1 83 ? -5.934 -2.424 25.906 1 98.31 83 TYR B C 1
ATOM 5262 O O . TYR B 1 83 ? -7.02 -2.496 25.328 1 98.31 83 TYR B O 1
ATOM 5270 N N . ILE B 1 84 ? -5.555 -1.381 26.578 1 98.5 84 ILE B N 1
ATOM 5271 C CA . ILE B 1 84 ? -6.414 -0.216 26.766 1 98.5 84 ILE B CA 1
ATOM 5272 C C . ILE B 1 84 ? -6.727 0.418 25.422 1 98.5 84 ILE B C 1
ATOM 5274 O O . ILE B 1 84 ? -7.867 0.804 25.156 1 98.5 84 ILE B O 1
ATOM 5278 N N . MET B 1 85 ? -5.73 0.463 24.547 1 98.44 85 MET B N 1
ATOM 5279 C CA . MET B 1 85 ? -5.902 1.074 23.234 1 98.44 85 MET B CA 1
ATOM 5280 C C . MET B 1 85 ? -6.875 0.267 22.375 1 98.44 85 MET B C 1
ATOM 5282 O O . MET B 1 85 ? -7.715 0.836 21.672 1 98.44 85 MET B O 1
ATOM 5286 N N . LEU B 1 86 ? -6.777 -1.048 22.391 1 98.25 86 LEU B N 1
ATOM 5287 C CA . LEU B 1 86 ? -7.707 -1.879 21.641 1 98.25 86 LEU B CA 1
ATOM 5288 C C . LEU B 1 86 ? -9.133 -1.718 22.156 1 98.25 86 LEU B C 1
ATOM 5290 O O . LEU B 1 86 ? -10.07 -1.585 21.375 1 98.25 86 LEU B O 1
ATOM 5294 N N . ASN B 1 87 ? -9.227 -1.738 23.469 1 98.25 87 ASN B N 1
ATOM 5295 C CA . ASN B 1 87 ? -10.555 -1.564 24.047 1 98.25 87 ASN B CA 1
ATOM 5296 C C . ASN B 1 87 ? -11.156 -0.212 23.688 1 98.25 87 ASN B C 1
ATOM 5298 O O . ASN B 1 87 ? -12.328 -0.128 23.328 1 98.25 87 ASN B O 1
ATOM 5302 N N . THR B 1 88 ? -10.344 0.8 23.812 1 97.94 88 THR B N 1
ATOM 5303 C CA . THR B 1 88 ? -10.766 2.146 23.438 1 97.94 88 THR B CA 1
ATOM 5304 C C . THR B 1 88 ? -11.156 2.203 21.969 1 97.94 88 THR B C 1
ATOM 5306 O O . THR B 1 88 ? -12.164 2.816 21.609 1 97.94 88 THR B O 1
ATOM 5309 N N . TYR B 1 89 ? -10.406 1.54 21.141 1 97.69 89 TYR B N 1
ATOM 5310 C CA . TYR B 1 89 ? -10.664 1.51 19.703 1 97.69 89 TYR B CA 1
ATOM 5311 C C . TYR B 1 89 ? -12.016 0.875 19.406 1 97.69 89 TYR B C 1
ATOM 5313 O O . TYR B 1 89 ? -12.82 1.439 18.672 1 97.69 89 TYR B O 1
ATOM 5321 N N . HIS B 1 90 ? -12.219 -0.273 19.953 1 98.44 90 HIS B N 1
ATOM 5322 C CA . HIS B 1 90 ? -13.469 -0.978 19.703 1 98.44 90 HIS B CA 1
ATOM 5323 C C . HIS B 1 90 ? -14.664 -0.196 20.234 1 98.44 90 HIS B C 1
ATOM 5325 O O . HIS B 1 90 ? -15.719 -0.156 19.609 1 98.44 90 HIS B O 1
ATOM 5331 N N . THR B 1 91 ? -14.531 0.45 21.344 1 98.12 91 THR B N 1
ATOM 5332 C CA . THR B 1 91 ? -15.594 1.285 21.906 1 98.12 91 THR B CA 1
ATOM 5333 C C . THR B 1 91 ? -15.898 2.457 20.969 1 98.12 91 THR B C 1
ATOM 5335 O O . THR B 1 91 ? -17.062 2.748 20.703 1 98.12 91 THR B O 1
ATOM 5338 N N . ARG B 1 92 ? -14.852 3.104 20.5 1 97.38 92 ARG B N 1
ATOM 5339 C CA . ARG B 1 92 ? -15 4.195 19.547 1 97.38 92 ARG B CA 1
ATOM 5340 C C . ARG B 1 92 ? -15.789 3.748 18.328 1 97.38 92 ARG B C 1
ATOM 5342 O O . ARG B 1 92 ? -16.719 4.434 17.891 1 97.38 92 ARG B O 1
ATOM 5349 N N . GLN B 1 93 ? -15.398 2.59 17.812 1 97.56 93 GLN B N 1
ATOM 5350 C CA . GLN B 1 93 ? -16.047 2.07 16.609 1 97.56 93 GLN B CA 1
ATOM 5351 C C . GLN B 1 93 ? -17.516 1.765 16.859 1 97.56 93 GLN B C 1
ATOM 5353 O O . GLN B 1 93 ? -18.375 2.098 16.047 1 97.56 93 GLN B O 1
ATOM 5358 N N . LEU B 1 94 ? -17.812 1.143 18 1 98.25 94 LEU B N 1
ATOM 5359 C CA . LEU B 1 94 ? -19.188 0.794 18.344 1 98.25 94 LEU B CA 1
ATOM 5360 C C . LEU B 1 94 ? -20.047 2.049 18.516 1 98.25 94 LEU B C 1
ATOM 5362 O O . LEU B 1 94 ? -21.172 2.119 18 1 98.25 94 LEU B O 1
ATOM 5366 N N . ASN B 1 95 ? -19.516 3.072 19.188 1 97.44 95 ASN B N 1
ATOM 5367 C CA . ASN B 1 95 ? -20.234 4.324 19.359 1 97.44 95 ASN B CA 1
ATOM 5368 C C . ASN B 1 95 ? -20.5 5.023 18.031 1 97.44 95 ASN B C 1
ATOM 5370 O O . ASN B 1 95 ? -21.594 5.531 17.797 1 97.44 95 ASN B O 1
ATOM 5374 N N . ASN B 1 96 ? -19.531 4.984 17.172 1 95.38 96 ASN B N 1
ATOM 5375 C CA . ASN B 1 96 ? -19.703 5.633 15.875 1 95.38 96 ASN B CA 1
ATOM 5376 C C . ASN B 1 96 ? -20.688 4.871 14.984 1 95.38 96 ASN B C 1
ATOM 5378 O O . ASN B 1 96 ? -21.406 5.473 14.195 1 95.38 96 ASN B O 1
ATOM 5382 N N . LEU B 1 97 ? -20.656 3.553 15.109 1 96.56 97 LEU B N 1
ATOM 5383 C CA . LEU B 1 97 ? -21.656 2.77 14.398 1 96.56 97 LEU B CA 1
ATOM 5384 C C . LEU B 1 97 ? -23.062 3.16 14.828 1 96.56 97 LEU B C 1
ATOM 5386 O O . LEU B 1 97 ? -23.969 3.295 13.992 1 96.56 97 LEU B O 1
ATOM 5390 N N . ASP B 1 98 ? -23.25 3.398 16.078 1 95.62 98 ASP B N 1
ATOM 5391 C CA . ASP B 1 98 ? -24.547 3.816 16.594 1 95.62 98 ASP B CA 1
ATOM 5392 C C . ASP B 1 98 ? -24.938 5.188 16.047 1 95.62 98 ASP B C 1
ATOM 5394 O O . ASP B 1 98 ? -26.094 5.395 15.656 1 95.62 98 ASP B O 1
ATOM 5398 N N . LEU B 1 99 ? -24.016 6.055 16.031 1 93.44 99 LEU B N 1
ATOM 5399 C CA . LEU B 1 99 ? -24.281 7.395 15.523 1 93.44 99 LEU B CA 1
ATOM 5400 C C . LEU B 1 99 ? -24.609 7.348 14.031 1 93.44 99 LEU B C 1
ATOM 5402 O O . LEU B 1 99 ? -25.516 8.055 13.57 1 93.44 99 LEU B O 1
ATOM 5406 N N . ARG B 1 100 ? -23.922 6.535 13.297 1 92.81 100 ARG B N 1
ATOM 5407 C CA . ARG B 1 100 ? -24.172 6.402 11.859 1 92.81 100 ARG B CA 1
ATOM 5408 C C . ARG B 1 100 ? -25.547 5.797 11.602 1 92.81 100 ARG B C 1
ATOM 5410 O O . ARG B 1 100 ? -26.234 6.191 10.656 1 92.81 100 ARG B O 1
ATOM 5417 N N . LYS B 1 101 ? -25.875 4.844 12.43 1 94.06 101 LYS B N 1
ATOM 5418 C CA . LYS B 1 101 ? -27.203 4.242 12.312 1 94.06 101 LYS B CA 1
ATOM 5419 C C . LYS B 1 101 ? -28.297 5.281 12.523 1 94.06 101 LYS B C 1
ATOM 5421 O O . LYS B 1 101 ? -29.281 5.312 11.781 1 94.06 101 LYS B O 1
ATOM 5426 N N . ALA B 1 102 ? -28.109 6.102 13.508 1 92.75 102 ALA B N 1
ATOM 5427 C CA . ALA B 1 102 ? -29.078 7.164 13.789 1 92.75 102 ALA B CA 1
ATOM 5428 C C . ALA B 1 102 ? -29.156 8.156 12.625 1 92.75 102 ALA B C 1
ATOM 5430 O O . ALA B 1 102 ? -30.25 8.594 12.258 1 92.75 102 ALA B O 1
ATOM 5431 N N . SER B 1 103 ? -28.031 8.469 12.07 1 91.81 103 SER B N 1
ATOM 5432 C CA . SER B 1 103 ? -28 9.375 10.93 1 91.81 103 SER B CA 1
ATOM 5433 C C . SER B 1 103 ? -28.688 8.766 9.711 1 91.81 103 SER B C 1
ATOM 5435 O O . SER B 1 103 ? -29.375 9.461 8.969 1 91.81 103 SER B O 1
ATOM 5437 N N . LYS B 1 104 ? -28.453 7.527 9.523 1 95.31 104 LYS B N 1
ATOM 5438 C CA . LYS B 1 104 ? -29.062 6.836 8.391 1 95.31 104 LYS B CA 1
ATOM 5439 C C . LYS B 1 104 ? -30.594 6.918 8.469 1 95.31 104 LYS B C 1
ATOM 5441 O O . LYS B 1 104 ? -31.25 7.09 7.441 1 95.31 104 LYS B O 1
ATOM 5446 N N . GLU B 1 105 ? -31.141 6.805 9.633 1 95.19 105 GLU B N 1
ATOM 5447 C CA . GLU B 1 105 ? -32.594 6.871 9.812 1 95.19 105 GLU B CA 1
ATOM 5448 C C . GLU B 1 105 ? -33.156 8.195 9.297 1 95.19 105 GLU B C 1
ATOM 5450 O O . GLU B 1 105 ? -34.281 8.25 8.828 1 95.19 105 GLU B O 1
ATOM 5455 N N . LYS B 1 106 ? -32.344 9.156 9.312 1 93.94 106 LYS B N 1
ATOM 5456 C CA . LYS B 1 106 ? -32.781 10.484 8.914 1 93.94 106 LYS B CA 1
ATOM 5457 C C . LYS B 1 106 ? -32.812 10.625 7.391 1 93.94 106 LYS B C 1
ATOM 5459 O O . LYS B 1 106 ? -33.656 11.328 6.836 1 93.94 106 LYS B O 1
ATOM 5464 N N . TYR B 1 107 ? -31.859 9.953 6.758 1 96.12 107 TYR B N 1
ATOM 5465 C CA . TYR B 1 107 ? -31.828 10.18 5.316 1 96.12 107 TYR B CA 1
ATOM 5466 C C . TYR B 1 107 ? -32.406 8.984 4.566 1 96.12 107 TYR B C 1
ATOM 5468 O O . TYR B 1 107 ? -32.562 9.023 3.344 1 96.12 107 TYR B O 1
ATOM 5476 N N . ASP B 1 108 ? -32.812 7.98 5.203 1 96.81 108 ASP B N 1
ATOM 5477 C CA . ASP B 1 108 ? -33.406 6.781 4.598 1 96.81 108 ASP B CA 1
ATOM 5478 C C . ASP B 1 108 ? -34.594 7.133 3.721 1 96.81 108 ASP B C 1
ATOM 5480 O O . ASP B 1 108 ? -34.75 6.59 2.623 1 96.81 108 ASP B O 1
ATOM 5484 N N . PRO B 1 109 ? -35.469 8.086 4.219 1 97.19 109 PRO B N 1
ATOM 5485 C CA . PRO B 1 109 ? -36.625 8.406 3.41 1 97.19 109 PRO B CA 1
ATOM 5486 C C . PRO B 1 109 ? -36.281 8.984 2.047 1 97.19 109 PRO B C 1
ATOM 5488 O O . PRO B 1 109 ? -37.094 8.977 1.128 1 97.19 109 PRO B O 1
ATOM 5491 N N . LEU B 1 110 ? -35.094 9.438 1.933 1 98.25 110 LEU B N 1
ATOM 5492 C CA . LEU B 1 110 ? -34.656 10.039 0.678 1 98.25 110 LEU B CA 1
ATOM 5493 C C . LEU B 1 110 ? -34.219 8.961 -0.313 1 98.25 110 LEU B C 1
ATOM 5495 O O . LEU B 1 110 ? -33.969 9.258 -1.487 1 98.25 110 LEU B O 1
ATOM 5499 N N . LEU B 1 111 ? -34.125 7.73 0.152 1 98.62 111 LEU B N 1
ATOM 5500 C CA . LEU B 1 111 ? -33.594 6.652 -0.689 1 98.62 111 LEU B CA 1
ATOM 5501 C C . LEU B 1 111 ? -34.562 5.449 -0.655 1 98.62 111 LEU B C 1
ATOM 5503 O O . LEU B 1 111 ? -34.125 4.348 -0.293 1 98.62 111 LEU B O 1
ATOM 5507 N N . PRO B 1 112 ? -35.75 5.633 -1.099 1 98.38 112 PRO B N 1
ATOM 5508 C CA . PRO B 1 112 ? -36.719 4.535 -1.031 1 98.38 112 PRO B CA 1
ATOM 5509 C C . PRO B 1 112 ? -36.312 3.348 -1.906 1 98.38 112 PRO B C 1
ATOM 5511 O O . PRO B 1 112 ? -36.875 2.252 -1.75 1 98.38 112 PRO B O 1
ATOM 5514 N N . PHE B 1 113 ? -35.406 3.51 -2.793 1 98.56 113 PHE B N 1
ATOM 5515 C CA . PHE B 1 113 ? -34.969 2.469 -3.709 1 98.56 113 PHE B CA 1
ATOM 5516 C C . PHE B 1 113 ? -33.812 1.683 -3.107 1 98.56 113 PHE B C 1
ATOM 5518 O O . PHE B 1 113 ? -33.375 0.673 -3.67 1 98.56 113 PHE B O 1
ATOM 5525 N N . ALA B 1 114 ? -33.25 2.074 -1.979 1 98.19 114 ALA B N 1
ATOM 5526 C CA . ALA B 1 114 ? -31.953 1.609 -1.467 1 98.19 114 ALA B CA 1
ATOM 5527 C C . ALA B 1 114 ? -32 0.126 -1.11 1 98.19 114 ALA B C 1
ATOM 5529 O O . ALA B 1 114 ? -31.078 -0.625 -1.408 1 98.19 114 ALA B O 1
ATOM 5530 N N . ASP B 1 115 ? -33.062 -0.352 -0.498 1 97.75 115 ASP B N 1
ATOM 5531 C CA . ASP B 1 115 ? -33.156 -1.741 -0.06 1 97.75 115 ASP B CA 1
ATOM 5532 C C . ASP B 1 115 ? -33.031 -2.697 -1.245 1 97.75 115 ASP B C 1
ATOM 5534 O O . ASP B 1 115 ? -32.312 -3.691 -1.182 1 97.75 115 ASP B O 1
ATOM 5538 N N . ASP B 1 116 ? -33.781 -2.379 -2.287 1 98.12 116 ASP B N 1
ATOM 5539 C CA . ASP B 1 116 ? -33.75 -3.207 -3.488 1 98.12 116 ASP B CA 1
ATOM 5540 C C . ASP B 1 116 ? -32.344 -3.188 -4.109 1 98.12 116 ASP B C 1
ATOM 5542 O O . ASP B 1 116 ? -31.828 -4.23 -4.5 1 98.12 116 ASP B O 1
ATOM 5546 N N . LEU B 1 117 ? -31.797 -2.01 -4.18 1 98.5 117 LEU B N 1
ATOM 5547 C CA . LEU B 1 117 ? -30.469 -1.857 -4.773 1 98.5 117 LEU B CA 1
ATOM 5548 C C . LEU B 1 117 ? -29.422 -2.59 -3.949 1 98.5 117 LEU B C 1
ATOM 5550 O O . LEU B 1 117 ? -28.594 -3.312 -4.5 1 98.5 117 LEU B O 1
ATOM 5554 N N . ILE B 1 118 ? -29.438 -2.477 -2.652 1 98.44 118 ILE B N 1
ATOM 5555 C CA . ILE B 1 118 ? -28.5 -3.131 -1.739 1 98.44 118 ILE B CA 1
ATOM 5556 C C . ILE B 1 118 ? -28.609 -4.648 -1.882 1 98.44 118 ILE B C 1
ATOM 5558 O O . ILE B 1 118 ? -27.609 -5.352 -1.938 1 98.44 118 ILE B O 1
ATOM 5562 N N . GLY B 1 119 ? -29.828 -5.145 -1.95 1 98.12 119 GLY B N 1
ATOM 5563 C CA . GLY B 1 119 ? -30.016 -6.57 -2.141 1 98.12 119 GLY B CA 1
ATOM 5564 C C . GLY B 1 119 ? -29.344 -7.109 -3.385 1 98.12 119 GLY B C 1
ATOM 5565 O O . GLY B 1 119 ? -28.719 -8.172 -3.348 1 98.12 119 GLY B O 1
ATOM 5566 N N . MET B 1 120 ? -29.469 -6.355 -4.445 1 97.81 120 MET B N 1
ATOM 5567 C CA . MET B 1 120 ? -28.844 -6.734 -5.711 1 97.81 120 MET B CA 1
ATOM 5568 C C . MET B 1 120 ? -27.328 -6.73 -5.582 1 97.81 120 MET B C 1
ATOM 5570 O O . MET B 1 120 ? -26.656 -7.664 -6.035 1 97.81 120 MET B O 1
ATOM 5574 N N . LEU B 1 121 ? -26.766 -5.676 -4.969 1 98.38 121 LEU B N 1
ATOM 5575 C CA . LEU B 1 121 ? -25.328 -5.527 -4.793 1 98.38 121 LEU B CA 1
ATOM 5576 C C . LEU B 1 121 ? -24.766 -6.617 -3.877 1 98.38 121 LEU B C 1
ATOM 5578 O O . LEU B 1 121 ? -23.688 -7.16 -4.129 1 98.38 121 LEU B O 1
ATOM 5582 N N . GLU B 1 122 ? -25.516 -6.953 -2.83 1 98.12 122 GLU B N 1
ATOM 5583 C CA . GLU B 1 122 ? -25.094 -7.996 -1.9 1 98.12 122 GLU B CA 1
ATOM 5584 C C . GLU B 1 122 ? -25.109 -9.367 -2.564 1 98.12 122 GLU B C 1
ATOM 5586 O O . GLU B 1 122 ? -24.266 -10.219 -2.279 1 98.12 122 GLU B O 1
ATOM 5591 N N . ALA B 1 123 ? -26.062 -9.633 -3.412 1 97.5 123 ALA B N 1
ATOM 5592 C CA . ALA B 1 123 ? -26.094 -10.891 -4.156 1 97.5 123 ALA B CA 1
ATOM 5593 C C . ALA B 1 123 ? -24.828 -11.07 -4.996 1 97.5 123 ALA B C 1
ATOM 5595 O O . ALA B 1 123 ? -24.312 -12.18 -5.105 1 97.5 123 ALA B O 1
ATOM 5596 N N . ARG B 1 124 ? -24.406 -9.953 -5.523 1 96.62 124 ARG B N 1
ATOM 5597 C CA . ARG B 1 124 ? -23.141 -9.992 -6.27 1 96.62 124 ARG B CA 1
ATOM 5598 C C . ARG B 1 124 ? -21.969 -10.273 -5.344 1 96.62 124 ARG B C 1
ATOM 5600 O O . ARG B 1 124 ? -21.094 -11.078 -5.668 1 96.62 124 ARG B O 1
ATOM 5607 N N . GLN B 1 125 ? -21.891 -9.602 -4.203 1 96.25 125 GLN B N 1
ATOM 5608 C CA . GLN B 1 125 ? -20.828 -9.828 -3.227 1 96.25 125 GLN B CA 1
ATOM 5609 C C . GLN B 1 125 ? -20.75 -11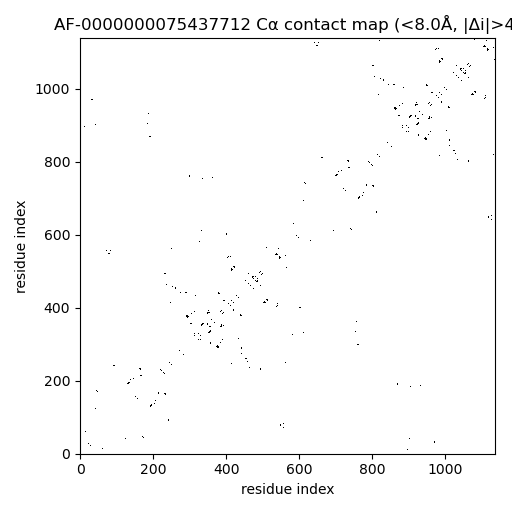.297 -2.832 1 96.25 125 GLN B C 1
ATOM 5611 O O . GLN B 1 125 ? -19.656 -11.836 -2.654 1 96.25 125 GLN B O 1
ATOM 5616 N N . ASP B 1 126 ? -21.938 -11.953 -2.799 1 95.81 126 ASP B N 1
ATOM 5617 C CA . ASP B 1 126 ? -22.016 -13.359 -2.41 1 95.81 126 ASP B CA 1
ATOM 5618 C C . ASP B 1 126 ? -21.828 -14.273 -3.619 1 95.81 126 ASP B C 1
ATOM 5620 O O . ASP B 1 126 ? -21.781 -15.492 -3.477 1 95.81 126 ASP B O 1
ATOM 5624 N N . VAL B 1 127 ? -21.828 -13.672 -4.793 1 95.5 127 VAL B N 1
ATOM 5625 C CA . VAL B 1 127 ? -21.703 -14.359 -6.074 1 95.5 127 VAL B CA 1
ATOM 5626 C C . VAL B 1 127 ? -22.891 -15.297 -6.273 1 95.5 127 VAL B C 1
ATOM 5628 O O . VAL B 1 127 ? -22.719 -16.453 -6.676 1 95.5 127 VAL B O 1
ATOM 5631 N N . ASP B 1 128 ? -24.047 -14.844 -5.949 1 94.5 128 ASP B N 1
ATOM 5632 C CA . ASP B 1 128 ? -25.266 -15.562 -6.266 1 94.5 128 ASP B CA 1
ATOM 5633 C C . ASP B 1 128 ? -25.484 -15.656 -7.773 1 94.5 128 ASP B C 1
ATOM 5635 O O . ASP B 1 128 ? -25.109 -14.742 -8.516 1 94.5 128 ASP B O 1
ATOM 5639 N N . PRO B 1 129 ? -26.078 -16.75 -8.18 1 93.62 129 PRO B N 1
ATOM 5640 C CA . PRO B 1 129 ? -26.359 -16.844 -9.617 1 93.62 129 PRO B CA 1
ATOM 5641 C C . PRO B 1 129 ? -27.219 -15.688 -10.125 1 93.62 129 PRO B C 1
ATOM 5643 O O . PRO B 1 129 ? -28.172 -15.289 -9.461 1 93.62 129 PRO B O 1
ATOM 5646 N N . MET B 1 130 ? -26.922 -15.188 -11.258 1 94.06 130 MET B N 1
ATOM 5647 C CA . MET B 1 130 ? -27.594 -14.039 -11.852 1 94.06 130 MET B CA 1
ATOM 5648 C C . MET B 1 130 ? -28.891 -14.469 -12.531 1 94.06 130 MET B C 1
ATOM 5650 O O . MET B 1 130 ? -28.891 -15.375 -13.359 1 94.06 130 MET B O 1
ATOM 5654 N N . LYS B 1 131 ? -29.953 -13.93 -12.078 1 96.5 131 LYS B N 1
ATOM 5655 C CA . LYS B 1 131 ? -31.25 -14.047 -12.75 1 96.5 131 LYS B CA 1
ATOM 5656 C C . LYS B 1 131 ? -31.547 -12.812 -13.586 1 96.5 131 LYS B C 1
ATOM 5658 O O . LYS B 1 131 ? -32.281 -11.914 -13.148 1 96.5 131 LYS B O 1
ATOM 5663 N N . ALA B 1 132 ? -31.125 -12.805 -14.82 1 97.25 132 ALA B N 1
ATOM 5664 C CA . ALA B 1 132 ? -31 -11.609 -15.641 1 97.25 132 ALA B CA 1
ATOM 5665 C C . ALA B 1 132 ? -32.344 -10.945 -15.875 1 97.25 132 ALA B C 1
ATOM 5667 O O . ALA B 1 132 ? -32.5 -9.734 -15.711 1 97.25 132 ALA B O 1
ATOM 5668 N N . LYS B 1 133 ? -33.344 -11.703 -16.281 1 97.81 133 LYS B N 1
ATOM 5669 C CA . LYS B 1 133 ? -34.656 -11.148 -16.578 1 97.81 133 LYS B CA 1
ATOM 5670 C C . LYS B 1 133 ? -35.281 -10.523 -15.344 1 97.81 133 LYS B C 1
ATOM 5672 O O . LYS B 1 133 ? -35.781 -9.398 -15.391 1 97.81 133 LYS B O 1
ATOM 5677 N N . GLU B 1 134 ? -35.281 -11.234 -14.25 1 98.12 134 GLU B N 1
ATOM 5678 C CA . GLU B 1 134 ? -35.812 -10.742 -12.984 1 98.12 134 GLU B CA 1
ATOM 5679 C C . GLU B 1 134 ? -35.062 -9.492 -12.523 1 98.12 134 GLU B C 1
ATOM 5681 O O . GLU B 1 134 ? -35.688 -8.539 -12.031 1 98.12 134 GLU B O 1
ATOM 5686 N N . THR B 1 135 ? -33.781 -9.523 -12.672 1 98.25 135 THR B N 1
ATOM 5687 C CA . THR B 1 135 ? -32.969 -8.406 -12.25 1 98.25 135 THR B CA 1
ATOM 5688 C C . THR B 1 135 ? -33.25 -7.168 -13.086 1 98.25 135 THR B C 1
ATOM 5690 O O . THR B 1 135 ? -33.281 -6.051 -12.57 1 98.25 135 THR B O 1
ATOM 5693 N N . ALA B 1 136 ? -33.469 -7.352 -14.367 1 98.56 136 ALA B N 1
ATOM 5694 C CA . ALA B 1 136 ? -33.875 -6.25 -15.242 1 98.56 136 ALA B CA 1
ATOM 5695 C C . ALA B 1 136 ? -35.156 -5.602 -14.75 1 98.56 136 ALA B C 1
ATOM 5697 O O . ALA B 1 136 ? -35.281 -4.375 -14.734 1 98.56 136 ALA B O 1
ATOM 5698 N N . GLY B 1 137 ? -36.125 -6.441 -14.422 1 98.5 137 GLY B N 1
ATOM 5699 C CA . GLY B 1 137 ? -37.344 -5.926 -13.852 1 98.5 137 GLY B CA 1
ATOM 5700 C C . GLY B 1 137 ? -37.125 -5.133 -12.578 1 98.5 137 GLY B C 1
ATOM 5701 O O . GLY B 1 137 ? -37.75 -4.078 -12.383 1 98.5 137 GLY B O 1
ATOM 5702 N N . LEU B 1 138 ? -36.281 -5.652 -11.695 1 98.38 138 LEU B N 1
ATOM 5703 C CA . LEU B 1 138 ? -35.969 -4.98 -10.445 1 98.38 138 LEU B CA 1
ATOM 5704 C C . LEU B 1 138 ? -35.344 -3.615 -10.719 1 98.38 138 LEU B C 1
ATOM 5706 O O . LEU B 1 138 ? -35.688 -2.631 -10.055 1 98.38 138 LEU B O 1
ATOM 5710 N N . LEU B 1 139 ? -34.438 -3.527 -11.703 1 98.75 139 LEU B N 1
ATOM 5711 C CA . LEU B 1 139 ? -33.812 -2.271 -12.078 1 98.75 139 LEU B CA 1
ATOM 5712 C C . LEU B 1 139 ? -34.844 -1.27 -12.594 1 98.75 139 LEU B C 1
ATOM 5714 O O . LEU B 1 139 ? -34.75 -0.076 -12.297 1 98.75 139 LEU B O 1
ATOM 5718 N N . ASN B 1 140 ? -35.75 -1.771 -13.367 1 98.5 140 ASN B N 1
ATOM 5719 C CA . ASN B 1 140 ? -36.812 -0.908 -13.844 1 98.5 140 ASN B CA 1
ATOM 5720 C C . ASN B 1 140 ? -37.625 -0.317 -12.68 1 98.5 140 ASN B C 1
ATOM 5722 O O . ASN B 1 140 ? -37.969 0.866 -12.703 1 98.5 140 ASN B O 1
ATOM 5726 N N . ASN B 1 141 ? -37.938 -1.122 -11.703 1 98.44 141 ASN B N 1
ATOM 5727 C CA . ASN B 1 141 ? -38.656 -0.653 -10.516 1 98.44 141 ASN B CA 1
ATOM 5728 C C . ASN B 1 141 ? -37.812 0.368 -9.734 1 98.44 141 ASN B C 1
ATOM 5730 O O . ASN B 1 141 ? -38.375 1.348 -9.219 1 98.44 141 ASN B O 1
ATOM 5734 N N . ILE B 1 142 ? -36.562 0.103 -9.609 1 98.69 142 ILE B N 1
ATOM 5735 C CA . ILE B 1 142 ? -35.656 1.02 -8.93 1 98.69 142 ILE B CA 1
ATOM 5736 C C . ILE B 1 142 ? -35.656 2.373 -9.641 1 98.69 142 ILE B C 1
ATOM 5738 O O . ILE B 1 142 ? -35.781 3.418 -8.992 1 98.69 142 ILE B O 1
ATOM 5742 N N . THR B 1 143 ? -35.594 2.348 -10.984 1 98.75 143 THR B N 1
ATOM 5743 C CA . THR B 1 143 ? -35.625 3.566 -11.789 1 98.75 143 THR B CA 1
ATOM 5744 C C . THR B 1 143 ? -36.906 4.371 -11.523 1 98.75 143 THR B C 1
ATOM 5746 O O . THR B 1 143 ? -36.844 5.586 -11.344 1 98.75 143 THR B O 1
ATOM 5749 N N . LYS B 1 144 ? -37.969 3.676 -11.453 1 98.62 144 LYS B N 1
ATOM 5750 C CA . LYS B 1 144 ? -39.25 4.336 -11.18 1 98.62 144 LYS B CA 1
ATOM 5751 C C . LYS B 1 144 ? -39.25 4.949 -9.781 1 98.62 144 LYS B C 1
ATOM 5753 O O . LYS B 1 144 ? -39.75 6.059 -9.586 1 98.62 144 LYS B O 1
ATOM 5758 N N . SER B 1 145 ? -38.781 4.184 -8.859 1 98.62 145 SER B N 1
ATOM 5759 C CA . SER B 1 145 ? -38.719 4.664 -7.484 1 98.62 145 SER B CA 1
ATOM 5760 C C . SER B 1 145 ? -37.844 5.914 -7.379 1 98.62 145 SER B C 1
ATOM 5762 O O . SER B 1 145 ? -38.188 6.852 -6.648 1 98.62 145 SER B O 1
ATOM 5764 N N . ILE B 1 146 ? -36.719 5.953 -8.086 1 98.81 146 ILE B N 1
ATOM 5765 C CA . ILE B 1 146 ? -35.844 7.105 -8.094 1 98.81 146 ILE B CA 1
ATOM 5766 C C . ILE B 1 146 ? -36.562 8.32 -8.664 1 98.81 146 ILE B C 1
ATOM 5768 O O . ILE B 1 146 ? -36.5 9.414 -8.109 1 98.81 146 ILE B O 1
ATOM 5772 N N . ALA B 1 147 ? -37.25 8.102 -9.773 1 98.25 147 ALA B N 1
ATOM 5773 C CA . ALA B 1 147 ? -38 9.188 -10.414 1 98.25 147 ALA B CA 1
ATOM 5774 C C . ALA B 1 147 ? -39.031 9.781 -9.461 1 98.25 147 ALA B C 1
ATOM 5776 O O . ALA B 1 147 ? -39.188 11.008 -9.383 1 98.25 147 ALA B O 1
ATOM 5777 N N . LYS B 1 148 ? -39.688 8.945 -8.797 1 98.38 148 LYS B N 1
ATOM 5778 C CA . LYS B 1 148 ? -40.719 9.383 -7.863 1 98.38 148 LYS B CA 1
ATOM 5779 C C . LYS B 1 148 ? -40.125 10.242 -6.75 1 98.38 148 LYS B C 1
ATOM 5781 O O . LYS B 1 148 ? -40.656 11.312 -6.434 1 98.38 148 LYS B O 1
ATOM 5786 N N . VAL B 1 149 ? -39.062 9.75 -6.125 1 98.56 149 VAL B N 1
ATOM 5787 C CA . VAL B 1 149 ? -38.5 10.484 -5.004 1 98.56 149 VAL B CA 1
ATOM 5788 C C . VAL B 1 149 ? -37.844 11.773 -5.512 1 98.56 149 VAL B C 1
ATOM 5790 O O . VAL B 1 149 ? -37.875 12.797 -4.824 1 98.56 149 VAL B O 1
ATOM 5793 N N . GLN B 1 150 ? -37.25 11.742 -6.68 1 98.25 150 GLN B N 1
ATOM 5794 C CA . GLN B 1 150 ? -36.688 12.945 -7.266 1 98.25 150 GLN B CA 1
ATOM 5795 C C . GLN B 1 150 ? -37.75 14.039 -7.434 1 98.25 150 GLN B C 1
ATOM 5797 O O . GLN B 1 150 ? -37.5 15.203 -7.117 1 98.25 150 GLN B O 1
ATOM 5802 N N . THR B 1 151 ? -38.875 13.641 -7.949 1 97.69 151 THR B N 1
ATOM 5803 C CA . THR B 1 151 ? -39.969 14.578 -8.109 1 97.69 151 THR B CA 1
ATOM 5804 C C . THR B 1 151 ? -40.406 15.148 -6.754 1 97.69 151 THR B C 1
ATOM 5806 O O . THR B 1 151 ? -40.625 16.344 -6.629 1 97.69 151 THR B O 1
ATOM 5809 N N . LYS B 1 152 ? -40.438 14.281 -5.82 1 97.69 152 LYS B N 1
ATOM 5810 C CA . LYS B 1 152 ? -40.844 14.711 -4.48 1 97.69 152 LYS B CA 1
ATOM 5811 C C . LYS B 1 152 ? -39.844 15.719 -3.922 1 97.69 152 LYS B C 1
ATOM 5813 O O . LYS B 1 152 ? -40.219 16.703 -3.283 1 97.69 152 LYS B O 1
ATOM 5818 N N . VAL B 1 153 ? -38.531 15.492 -4.109 1 97.5 153 VAL B N 1
ATOM 5819 C CA . VAL B 1 153 ? -37.5 16.422 -3.648 1 97.5 153 VAL B CA 1
ATOM 5820 C C . VAL B 1 153 ? -37.656 17.766 -4.363 1 97.5 153 VAL B C 1
ATOM 5822 O O . VAL B 1 153 ? -37.625 18.812 -3.73 1 97.5 153 VAL B O 1
ATOM 5825 N N . GLN B 1 154 ? -37.906 17.734 -5.633 1 95.19 154 GLN B N 1
ATOM 5826 C CA . GLN B 1 154 ? -38 18.938 -6.449 1 95.19 154 GLN B CA 1
ATOM 5827 C C . GLN B 1 154 ? -39.25 19.75 -6.082 1 95.19 154 GLN B C 1
ATOM 5829 O O . GLN B 1 154 ? -39.25 20.969 -6.176 1 95.19 154 GLN B O 1
ATOM 5834 N N . ASP B 1 155 ? -40.188 19.078 -5.578 1 95 155 ASP B N 1
ATOM 5835 C CA . ASP B 1 155 ? -41.438 19.734 -5.199 1 95 155 ASP B CA 1
ATOM 5836 C C . ASP B 1 155 ? -41.375 20.234 -3.756 1 95 155 ASP B C 1
ATOM 5838 O O . ASP B 1 155 ? -42.375 20.734 -3.223 1 95 155 ASP B O 1
ATOM 5842 N N . GLY B 1 156 ? -40.281 20.031 -3.137 1 93.12 156 GLY B N 1
ATOM 5843 C CA . GLY B 1 156 ? -40.125 20.5 -1.77 1 93.12 156 GLY B CA 1
ATOM 5844 C C . GLY B 1 156 ? -40.781 19.594 -0.746 1 93.12 156 GLY B C 1
ATOM 5845 O O . GLY B 1 156 ? -41.219 20.062 0.315 1 93.12 156 GLY B O 1
ATOM 5846 N N . GLY B 1 157 ? -40.875 18.344 -1.102 1 93.12 157 GLY B N 1
ATOM 5847 C CA . GLY B 1 157 ? -41.625 17.406 -0.283 1 93.12 157 GLY B CA 1
ATOM 5848 C C . GLY B 1 157 ? -40.844 16.922 0.927 1 93.12 157 GLY B C 1
ATOM 5849 O O . GLY B 1 157 ? -41.375 16.156 1.747 1 93.12 157 GLY B O 1
ATOM 5850 N N . PHE B 1 158 ? -39.625 17.234 1.075 1 94.12 158 PHE B N 1
ATOM 5851 C CA . PHE B 1 158 ? -38.812 16.828 2.217 1 94.12 158 PHE B CA 1
ATOM 5852 C C . PHE B 1 158 ? -38.25 18.047 2.951 1 94.12 158 PHE B C 1
ATOM 5854 O O . PHE B 1 158 ? -37.812 19.016 2.324 1 94.12 158 PHE B O 1
ATOM 5861 N N . ASN B 1 159 ? -38.438 18.047 4.23 1 91.69 159 ASN B N 1
ATOM 5862 C CA . ASN B 1 159 ? -37.844 19.031 5.121 1 91.69 159 ASN B CA 1
ATOM 5863 C C . ASN B 1 159 ? -36.719 18.453 5.93 1 91.69 159 ASN B C 1
ATOM 5865 O O . ASN B 1 159 ? -36.906 17.969 7.047 1 91.69 159 ASN B O 1
ATOM 5869 N N . VAL B 1 160 ? -35.531 18.453 5.309 1 92 160 VAL B N 1
ATOM 5870 C CA . VAL B 1 160 ? -34.344 17.875 5.969 1 92 160 VAL B CA 1
ATOM 5871 C C . VAL B 1 160 ? -33.25 18.938 6.059 1 92 160 VAL B C 1
ATOM 5873 O O . VAL B 1 160 ? -33.281 19.938 5.336 1 92 160 VAL B O 1
ATOM 5876 N N . THR B 1 161 ? -32.344 18.734 7 1 88.44 161 THR B N 1
ATOM 5877 C CA . THR B 1 161 ? -31.203 19.641 7.141 1 88.44 161 THR B CA 1
ATOM 5878 C C . THR B 1 161 ? -30.219 19.438 6 1 88.44 161 THR B C 1
ATOM 5880 O O . THR B 1 161 ? -30.25 18.406 5.32 1 88.44 161 THR B O 1
ATOM 5883 N N . GLU B 1 162 ? -29.328 20.344 5.797 1 86.06 162 GLU B N 1
ATOM 5884 C CA . GLU B 1 162 ? -28.266 20.219 4.805 1 86.06 162 GLU B CA 1
ATOM 5885 C C . GLU B 1 162 ? -27.344 19.062 5.137 1 86.06 162 GLU B C 1
ATOM 5887 O O . GLU B 1 162 ? -26.844 18.391 4.234 1 86.06 162 GLU B O 1
ATOM 5892 N N . THR B 1 163 ? -27.188 18.781 6.344 1 85.5 163 THR B N 1
ATOM 5893 C CA . THR B 1 163 ? -26.359 17.672 6.777 1 85.5 163 THR B CA 1
ATOM 5894 C C . THR B 1 163 ? -26.969 16.344 6.352 1 85.5 163 THR B C 1
ATOM 5896 O O . THR B 1 163 ? -26.266 15.453 5.863 1 85.5 163 THR B O 1
ATOM 5899 N N . THR B 1 164 ? -28.234 16.281 6.562 1 92.31 164 THR B N 1
ATOM 5900 C CA . THR B 1 164 ? -28.938 15.078 6.141 1 92.31 164 THR B CA 1
ATOM 5901 C C . THR B 1 164 ? -28.812 14.875 4.633 1 92.31 164 THR B C 1
ATOM 5903 O O . THR B 1 164 ? -28.578 13.766 4.168 1 92.31 164 THR B O 1
ATOM 5906 N N . GLY B 1 165 ? -28.969 16.047 3.934 1 93.19 165 GLY B N 1
ATOM 5907 C CA . GLY B 1 165 ? -28.766 15.992 2.494 1 93.19 165 GLY B CA 1
ATOM 5908 C C . GLY B 1 165 ? -27.375 15.555 2.107 1 93.19 165 GLY B C 1
ATOM 5909 O O . GLY B 1 165 ? -27.188 14.758 1.182 1 93.19 165 GLY B O 1
ATOM 5910 N N . TYR B 1 166 ? -26.438 16.016 2.822 1 90.12 166 TYR B N 1
ATOM 5911 C CA . TYR B 1 166 ? -25.047 15.68 2.568 1 90.12 166 TYR B CA 1
ATOM 5912 C C . TYR B 1 166 ? -24.797 14.195 2.795 1 90.12 166 TYR B C 1
ATOM 5914 O O . TYR B 1 166 ? -24.172 13.531 1.961 1 90.12 166 TYR B O 1
ATOM 5922 N N . LEU B 1 167 ? -25.25 13.672 3.857 1 92.12 167 LEU B N 1
ATOM 5923 C CA . LEU B 1 167 ? -25.078 12.258 4.172 1 92.12 167 LEU B CA 1
ATOM 5924 C C . LEU B 1 167 ? -25.766 11.375 3.137 1 92.12 167 LEU B C 1
ATOM 5926 O O . LEU B 1 167 ? -25.234 10.336 2.744 1 92.12 167 LEU B O 1
ATOM 5930 N N . ALA B 1 168 ? -26.906 11.844 2.711 1 96.25 168 ALA B N 1
ATOM 5931 C CA . ALA B 1 168 ? -27.609 11.133 1.652 1 96.25 168 ALA B CA 1
ATOM 5932 C C . ALA B 1 168 ? -26.797 11.102 0.366 1 96.25 168 ALA B C 1
ATOM 5934 O O . ALA B 1 168 ? -26.734 10.078 -0.318 1 96.25 168 ALA B O 1
ATOM 5935 N N . SER B 1 169 ? -26.234 12.258 0.081 1 95.19 169 SER B N 1
ATOM 5936 C CA . SER B 1 169 ? -25.422 12.344 -1.13 1 95.19 169 SER B CA 1
ATOM 5937 C C . SER B 1 169 ? -24.25 11.375 -1.074 1 95.19 169 SER B C 1
ATOM 5939 O O . SER B 1 169 ? -23.891 10.766 -2.084 1 95.19 169 SER B O 1
ATOM 5941 N N . LYS B 1 170 ? -23.625 11.227 0.058 1 93.88 170 LYS B N 1
ATOM 5942 C CA . LYS B 1 170 ? -22.531 10.266 0.222 1 93.88 170 LYS B CA 1
ATOM 5943 C C . LYS B 1 170 ? -23.016 8.836 0.014 1 93.88 170 LYS B C 1
ATOM 5945 O O . LYS B 1 170 ? -22.328 8.031 -0.631 1 93.88 170 LYS B O 1
ATOM 5950 N N . ALA B 1 171 ? -24.125 8.539 0.584 1 97 171 ALA B N 1
ATOM 5951 C CA . ALA B 1 171 ? -24.703 7.203 0.434 1 97 171 ALA B CA 1
ATOM 5952 C C . ALA B 1 171 ? -25 6.895 -1.031 1 97 171 ALA B C 1
ATOM 5954 O O . ALA B 1 171 ? -24.656 5.812 -1.522 1 97 171 ALA B O 1
ATOM 5955 N N . VAL B 1 172 ? -25.594 7.91 -1.725 1 98.44 172 VAL B N 1
ATOM 5956 C CA . VAL B 1 172 ? -25.938 7.711 -3.131 1 98.44 172 VAL B CA 1
ATOM 5957 C C . VAL B 1 172 ? -24.656 7.562 -3.953 1 98.44 172 VAL B C 1
ATOM 5959 O O . VAL B 1 172 ? -24.594 6.742 -4.871 1 98.44 172 VAL B O 1
ATOM 5962 N N . THR B 1 173 ? -23.641 8.328 -3.605 1 97.88 173 THR B N 1
ATOM 5963 C CA . THR B 1 173 ? -22.359 8.219 -4.301 1 97.88 173 THR B CA 1
ATOM 5964 C C . THR B 1 173 ? -21.812 6.805 -4.195 1 97.88 173 THR B C 1
ATOM 5966 O O . THR B 1 173 ? -21.359 6.227 -5.191 1 97.88 173 THR B O 1
ATOM 5969 N N . ASN B 1 174 ? -21.797 6.242 -3.008 1 98.06 174 ASN B N 1
ATOM 5970 C CA . ASN B 1 174 ? -21.359 4.871 -2.805 1 98.06 174 ASN B CA 1
ATOM 5971 C C . ASN B 1 174 ? -22.156 3.885 -3.648 1 98.06 174 ASN B C 1
ATOM 5973 O O . ASN B 1 174 ? -21.594 2.982 -4.266 1 98.06 174 ASN B O 1
ATOM 5977 N N . LEU B 1 175 ? -23.422 4.062 -3.691 1 98.62 175 LEU B N 1
ATOM 5978 C CA . LEU B 1 175 ? -24.297 3.166 -4.445 1 98.62 175 LEU B CA 1
ATOM 5979 C C . LEU B 1 175 ? -24.031 3.285 -5.941 1 98.62 175 LEU B C 1
ATOM 5981 O O . LEU B 1 175 ? -24.031 2.281 -6.66 1 98.62 175 LEU B O 1
ATOM 5985 N N . VAL B 1 176 ? -23.812 4.551 -6.418 1 98.62 176 VAL B N 1
ATOM 5986 C CA . VAL B 1 176 ? -23.516 4.762 -7.828 1 98.62 176 VAL B CA 1
ATOM 5987 C C . VAL B 1 176 ? -22.234 4.016 -8.203 1 98.62 176 VAL B C 1
ATOM 5989 O O . VAL B 1 176 ? -22.188 3.303 -9.203 1 98.62 176 VAL B O 1
ATOM 5992 N N . ASP B 1 177 ? -21.266 4.133 -7.371 1 98.31 177 ASP B N 1
ATOM 5993 C CA . ASP B 1 177 ? -19.984 3.477 -7.613 1 98.31 177 ASP B CA 1
ATOM 5994 C C . ASP B 1 177 ? -20.141 1.959 -7.66 1 98.31 177 ASP B C 1
ATOM 5996 O O . ASP B 1 177 ? -19.641 1.302 -8.57 1 98.31 177 ASP B O 1
ATOM 6000 N N . LEU B 1 178 ? -20.828 1.422 -6.707 1 98.5 178 LEU B N 1
ATOM 6001 C CA . LEU B 1 178 ? -20.969 -0.024 -6.586 1 98.5 178 LEU B CA 1
ATOM 6002 C C . LEU B 1 178 ? -21.844 -0.575 -7.707 1 98.5 178 LEU B C 1
ATOM 6004 O O . LEU B 1 178 ? -21.641 -1.702 -8.164 1 98.5 178 LEU B O 1
ATOM 6008 N N . LEU B 1 179 ? -22.859 0.209 -8.109 1 98.62 179 LEU B N 1
ATOM 6009 C CA . LEU B 1 179 ? -23.688 -0.201 -9.234 1 98.62 179 LEU B CA 1
ATOM 6010 C C . LEU B 1 179 ? -22.859 -0.309 -10.508 1 98.62 179 LEU B C 1
ATOM 6012 O O . LEU B 1 179 ? -23.078 -1.208 -11.32 1 98.62 179 LEU B O 1
ATOM 6016 N N . GLY B 1 180 ? -21.938 0.629 -10.648 1 98.38 180 GLY B N 1
ATOM 6017 C CA . GLY B 1 180 ? -21.016 0.549 -11.773 1 98.38 180 GLY B CA 1
ATOM 6018 C C . GLY B 1 180 ? -20.141 -0.689 -11.75 1 98.38 180 GLY B C 1
ATOM 6019 O O . GLY B 1 180 ? -19.984 -1.37 -12.766 1 98.38 180 GLY B O 1
ATOM 6020 N N . GLU B 1 181 ? -19.562 -0.925 -10.578 1 97.69 181 GLU B N 1
ATOM 6021 C CA . GLU B 1 181 ? -18.75 -2.121 -10.422 1 97.69 181 GLU B CA 1
ATOM 6022 C C . GLU B 1 181 ? -19.562 -3.387 -10.68 1 97.69 181 GLU B C 1
ATOM 6024 O O . GLU B 1 181 ? -19.062 -4.328 -11.312 1 97.69 181 GLU B O 1
ATOM 6029 N N . TRP B 1 182 ? -20.797 -3.445 -10.172 1 98.12 182 TRP B N 1
ATOM 6030 C CA . TRP B 1 182 ? -21.734 -4.555 -10.352 1 98.12 182 TRP B CA 1
ATOM 6031 C C . TRP B 1 182 ? -21.938 -4.852 -11.836 1 98.12 182 TRP B C 1
ATOM 6033 O O . TRP B 1 182 ? -21.875 -6.004 -12.258 1 98.12 182 TRP B O 1
ATOM 6043 N N . PHE B 1 183 ? -22.188 -3.857 -12.617 1 98.31 183 PHE B N 1
ATOM 6044 C CA . PHE B 1 183 ? -22.391 -4.008 -14.055 1 98.31 183 PHE B CA 1
ATOM 6045 C C . PHE B 1 183 ? -21.141 -4.551 -14.727 1 98.31 183 PHE B C 1
ATOM 6047 O O . PHE B 1 183 ? -21.203 -5.469 -15.547 1 98.31 183 PHE B O 1
ATOM 6054 N N . THR B 1 184 ? -19.984 -3.994 -14.336 1 96.44 184 THR B N 1
ATOM 6055 C CA . THR B 1 184 ? -18.703 -4.375 -14.945 1 96.44 184 THR B CA 1
ATOM 6056 C C . THR B 1 184 ? -18.406 -5.848 -14.688 1 96.44 184 THR B C 1
ATOM 6058 O O . THR B 1 184 ? -17.812 -6.523 -15.539 1 96.44 184 THR B O 1
ATOM 6061 N N . PHE B 1 185 ? -18.828 -6.359 -13.578 1 96.44 185 PHE B N 1
ATOM 6062 C CA . PHE B 1 185 ? -18.562 -7.738 -13.188 1 96.44 185 PHE B CA 1
ATOM 6063 C C . PHE B 1 185 ? -19.25 -8.711 -14.133 1 96.44 185 PHE B C 1
ATOM 6065 O O . PHE B 1 185 ? -18.688 -9.758 -14.469 1 96.44 185 PHE B O 1
ATOM 6072 N N . TYR B 1 186 ? -20.453 -8.414 -14.641 1 96.62 186 TYR B N 1
ATOM 6073 C CA . TYR B 1 186 ? -21.25 -9.352 -15.422 1 96.62 186 TYR B CA 1
ATOM 6074 C C . TYR B 1 186 ? -21.172 -9.031 -16.906 1 96.62 186 TYR B C 1
ATOM 6076 O O . TYR B 1 186 ? -21.281 -9.93 -17.75 1 96.62 186 TYR B O 1
ATOM 6084 N N . SER B 1 187 ? -21.062 -7.734 -17.203 1 96.69 187 SER B N 1
ATOM 6085 C CA . SER B 1 187 ? -21.188 -7.258 -18.578 1 96.69 187 SER B CA 1
ATOM 6086 C C . SER B 1 187 ? -20.125 -7.891 -19.469 1 96.69 187 SER B C 1
ATOM 6088 O O . SER B 1 187 ? -18.969 -8.031 -19.078 1 96.69 187 SER B O 1
ATOM 6090 N N . THR B 1 188 ? -20.547 -8.289 -20.641 1 96 188 THR B N 1
ATOM 6091 C CA . THR B 1 188 ? -19.75 -8.844 -21.719 1 96 188 THR B CA 1
ATOM 6092 C C . THR B 1 188 ? -19.391 -10.305 -21.453 1 96 188 THR B C 1
ATOM 6094 O O . THR B 1 188 ? -18.984 -11.031 -22.359 1 96 188 THR B O 1
ATOM 6097 N N . TYR B 1 189 ? -19.562 -10.812 -20.25 1 95.81 189 TYR B N 1
ATOM 6098 C CA . TYR B 1 189 ? -19.234 -12.195 -19.891 1 95.81 189 TYR B CA 1
ATOM 6099 C C . TYR B 1 189 ? -20.469 -13.078 -19.938 1 95.81 189 TYR B C 1
ATOM 6101 O O . TYR B 1 189 ? -20.359 -14.289 -20.156 1 95.81 189 TYR B O 1
ATOM 6109 N N . ASP B 1 190 ? -21.609 -12.523 -19.656 1 95.25 190 ASP B N 1
ATOM 6110 C CA . ASP B 1 190 ? -22.891 -13.211 -19.609 1 95.25 190 ASP B CA 1
ATOM 6111 C C . ASP B 1 190 ? -23.859 -12.664 -20.656 1 95.25 190 ASP B C 1
ATOM 6113 O O . ASP B 1 190 ? -24.469 -11.609 -20.438 1 95.25 190 ASP B O 1
ATOM 6117 N N . PRO B 1 191 ? -24.062 -13.406 -21.719 1 95.38 191 PRO B N 1
ATOM 6118 C CA . PRO B 1 191 ? -24.906 -12.906 -22.812 1 95.38 191 PRO B CA 1
ATOM 6119 C C . PRO B 1 191 ? -26.328 -12.617 -22.391 1 95.38 191 PRO B C 1
ATOM 6121 O O . PRO B 1 191 ? -26.953 -11.68 -22.891 1 95.38 191 PRO B O 1
ATOM 6124 N N . LEU B 1 192 ? -26.891 -13.398 -21.5 1 96.25 192 LEU B N 1
ATOM 6125 C CA . LEU B 1 192 ? -28.25 -13.164 -21.047 1 96.25 192 LEU B CA 1
ATOM 6126 C C . LEU B 1 192 ? -28.312 -11.898 -20.188 1 96.25 192 LEU B C 1
ATOM 6128 O O . LEU B 1 192 ? -29.312 -11.172 -20.234 1 96.25 192 LEU B O 1
ATOM 6132 N N . PHE B 1 193 ? -27.281 -11.648 -19.453 1 97.5 193 PHE B N 1
ATOM 6133 C CA . PHE B 1 193 ? -27.188 -10.398 -18.719 1 97.5 193 PHE B CA 1
ATOM 6134 C C . PHE B 1 193 ? -27.203 -9.203 -19.656 1 97.5 193 PHE B C 1
ATOM 6136 O O . PHE B 1 193 ? -27.969 -8.258 -19.469 1 97.5 193 PHE B O 1
ATOM 6143 N N . ASP B 1 194 ? -26.359 -9.273 -20.719 1 97.44 194 ASP B N 1
ATOM 6144 C CA . ASP B 1 194 ? -26.266 -8.164 -21.656 1 97.44 194 ASP B CA 1
ATOM 6145 C C . ASP B 1 194 ? -27.594 -7.922 -22.359 1 97.44 194 ASP B C 1
ATOM 6147 O O . ASP B 1 194 ? -27.984 -6.773 -22.578 1 97.44 194 ASP B O 1
ATOM 6151 N N . PHE B 1 195 ? -28.266 -8.961 -22.672 1 97.44 195 PHE B N 1
ATOM 6152 C CA . PHE B 1 195 ? -29.531 -8.867 -23.391 1 97.44 195 PHE B CA 1
ATOM 6153 C C . PHE B 1 195 ? -30.594 -8.211 -22.516 1 97.44 195 PHE B C 1
ATOM 6155 O O . PHE B 1 195 ? -31.266 -7.277 -22.953 1 97.44 195 PHE B O 1
ATOM 6162 N N . TRP B 1 196 ? -30.688 -8.57 -21.266 1 98.25 196 TRP B N 1
ATOM 6163 C CA . TRP B 1 196 ? -31.828 -8.164 -20.422 1 98.25 196 TRP B CA 1
ATOM 6164 C C . TRP B 1 196 ? -31.484 -6.898 -19.641 1 98.25 196 TRP B C 1
ATOM 6166 O O . TRP B 1 196 ? -32.375 -6.078 -19.375 1 98.25 196 TRP B O 1
ATOM 6176 N N . VAL B 1 197 ? -30.234 -6.754 -19.266 1 98.44 197 VAL B N 1
ATOM 6177 C CA . VAL B 1 197 ? -29.938 -5.887 -18.125 1 98.44 197 VAL B CA 1
ATOM 6178 C C . VAL B 1 197 ? -29.281 -4.602 -18.609 1 98.44 197 VAL B C 1
ATOM 6180 O O . VAL B 1 197 ? -29.375 -3.559 -17.969 1 98.44 197 VAL B O 1
ATOM 6183 N N . THR B 1 198 ? -28.609 -4.562 -19.766 1 98.19 198 THR B N 1
ATOM 6184 C CA . THR B 1 198 ? -27.797 -3.432 -20.219 1 98.19 198 THR B CA 1
ATOM 6185 C C . THR B 1 198 ? -28.625 -2.15 -20.219 1 98.19 198 THR B C 1
ATOM 6187 O O . THR B 1 198 ? -28.25 -1.153 -19.609 1 98.19 198 THR B O 1
ATOM 6190 N N . THR B 1 199 ? -29.781 -2.141 -20.875 1 98.44 199 THR B N 1
ATOM 6191 C CA . THR B 1 199 ? -30.594 -0.938 -21.016 1 98.44 199 THR B CA 1
ATOM 6192 C C . THR B 1 199 ? -31.203 -0.541 -19.672 1 98.44 199 THR B C 1
ATOM 6194 O O . THR B 1 199 ? -31.109 0.619 -19.266 1 98.44 199 THR B O 1
ATOM 6197 N N . PRO B 1 200 ? -31.766 -1.543 -18.922 1 98.56 200 PRO B N 1
ATOM 6198 C CA . PRO B 1 200 ? -32.281 -1.183 -17.594 1 98.56 200 PRO B CA 1
ATOM 6199 C C . PRO B 1 200 ? -31.203 -0.616 -16.672 1 98.56 200 PRO B C 1
ATOM 6201 O O . PRO B 1 200 ? -31.484 0.292 -15.883 1 98.56 200 PRO B O 1
ATOM 6204 N N . TRP B 1 201 ? -29.984 -1.177 -16.734 1 98.56 201 TRP B N 1
ATOM 6205 C CA . TRP B 1 201 ? -28.891 -0.666 -15.914 1 98.56 201 TRP B CA 1
ATOM 6206 C C . TRP B 1 201 ? -28.547 0.768 -16.312 1 98.56 201 TRP B C 1
ATOM 6208 O O . TRP B 1 201 ? -28.359 1.624 -15.438 1 98.56 201 TRP B O 1
ATOM 6218 N N . GLN B 1 202 ? -28.469 1.033 -17.625 1 98.56 202 GLN B N 1
ATOM 6219 C CA . GLN B 1 202 ? -28.172 2.381 -18.094 1 98.56 202 GLN B CA 1
ATOM 6220 C C . GLN B 1 202 ? -29.188 3.389 -17.562 1 98.56 202 GLN B C 1
ATOM 6222 O O . GLN B 1 202 ? -28.828 4.477 -17.125 1 98.56 202 GLN B O 1
ATOM 6227 N N . ALA B 1 203 ? -30.453 3.041 -17.625 1 98.62 203 ALA B N 1
ATOM 6228 C CA . ALA B 1 203 ? -31.516 3.912 -17.141 1 98.62 203 ALA B CA 1
ATOM 6229 C C . ALA B 1 203 ? -31.391 4.148 -15.633 1 98.62 203 ALA B C 1
ATOM 6231 O O . ALA B 1 203 ? -31.484 5.285 -15.164 1 98.62 203 ALA B O 1
ATOM 6232 N N . ALA B 1 204 ? -31.203 3.102 -14.891 1 98.69 204 ALA B N 1
ATOM 6233 C CA . ALA B 1 204 ? -31.078 3.203 -13.438 1 98.69 204 ALA B CA 1
ATOM 6234 C C . ALA B 1 204 ? -29.859 4.035 -13.047 1 98.69 204 ALA B C 1
ATOM 6236 O O . ALA B 1 204 ? -29.953 4.898 -12.172 1 98.69 204 ALA B O 1
ATOM 6237 N N . ASN B 1 205 ? -28.719 3.725 -13.711 1 98.69 205 ASN B N 1
ATOM 6238 C CA . ASN B 1 205 ? -27.469 4.434 -13.422 1 98.69 205 ASN B CA 1
ATOM 6239 C C . ASN B 1 205 ? -27.594 5.922 -13.727 1 98.69 205 ASN B C 1
ATOM 6241 O O . ASN B 1 205 ? -27.156 6.762 -12.93 1 98.69 205 ASN B O 1
ATOM 6245 N N . THR B 1 206 ? -28.203 6.23 -14.844 1 98.5 206 THR B N 1
ATOM 6246 C CA . THR B 1 206 ? -28.406 7.621 -15.227 1 98.5 206 THR B CA 1
ATOM 6247 C C . THR B 1 206 ? -29.359 8.312 -14.242 1 98.5 206 THR B C 1
ATOM 6249 O O . THR B 1 206 ? -29.109 9.445 -13.82 1 98.5 206 THR B O 1
ATOM 6252 N N . SER B 1 207 ? -30.438 7.637 -13.938 1 98.5 207 SER B N 1
ATOM 6253 C CA . SER B 1 207 ? -31.406 8.195 -13 1 98.5 207 SER B CA 1
ATOM 6254 C C . SER B 1 207 ? -30.781 8.422 -11.625 1 98.5 207 SER B C 1
ATOM 6256 O O . SER B 1 207 ? -31.031 9.453 -11 1 98.5 207 SER B O 1
ATOM 6258 N N . LEU B 1 208 ? -30.016 7.461 -11.164 1 98.69 208 LEU B N 1
ATOM 6259 C CA . LEU B 1 208 ? -29.375 7.566 -9.859 1 98.69 208 LEU B CA 1
ATOM 6260 C C . LEU B 1 208 ? -28.359 8.703 -9.844 1 98.69 208 LEU B C 1
ATOM 6262 O O . LEU B 1 208 ? -28.266 9.438 -8.859 1 98.69 208 LEU B O 1
ATOM 6266 N N . THR B 1 209 ? -27.625 8.867 -10.891 1 98.44 209 THR B N 1
ATOM 6267 C CA . THR B 1 209 ? -26.641 9.945 -11.023 1 98.44 209 THR B CA 1
ATOM 6268 C C . THR B 1 209 ? -27.344 11.305 -11.039 1 98.44 209 THR B C 1
ATOM 6270 O O . THR B 1 209 ? -26.859 12.25 -10.406 1 98.44 209 THR B O 1
ATOM 6273 N N . SER B 1 210 ? -28.469 11.336 -11.758 1 98.06 210 SER B N 1
ATOM 6274 C CA . SER B 1 210 ? -29.25 12.562 -11.773 1 98.06 210 SER B CA 1
ATOM 6275 C C . SER B 1 210 ? -29.812 12.883 -10.391 1 98.06 210 SER B C 1
ATOM 6277 O O . SER B 1 210 ? -29.828 14.039 -9.969 1 98.06 210 SER B O 1
ATOM 6279 N N . TYR B 1 211 ? -30.266 11.898 -9.75 1 98.5 211 TYR B N 1
ATOM 6280 C CA . TYR B 1 211 ? -30.781 12.086 -8.398 1 98.5 211 TYR B CA 1
ATOM 6281 C C . TYR B 1 211 ? -29.703 12.578 -7.453 1 98.5 211 TYR B C 1
ATOM 6283 O O . TYR B 1 211 ? -29.953 13.422 -6.59 1 98.5 211 TYR B O 1
ATOM 6291 N N . LEU B 1 212 ? -28.5 11.984 -7.559 1 98.06 212 LEU B N 1
ATOM 6292 C CA . LEU B 1 212 ? -27.359 12.453 -6.766 1 98.06 212 LEU B CA 1
ATOM 6293 C C . LEU B 1 212 ? -27.188 13.961 -6.926 1 98.06 212 LEU B C 1
ATOM 6295 O O . LEU B 1 212 ? -27 14.68 -5.938 1 98.06 212 LEU B O 1
ATOM 6299 N N . ASP B 1 213 ? -27.297 14.422 -8.156 1 96.12 213 ASP B N 1
ATOM 6300 C CA . ASP B 1 213 ? -27.172 15.852 -8.438 1 96.12 213 ASP B CA 1
ATOM 6301 C C . ASP B 1 213 ? -28.266 16.656 -7.734 1 96.12 213 ASP B C 1
ATOM 6303 O O . ASP B 1 213 ? -27.984 17.703 -7.16 1 96.12 213 ASP B O 1
ATOM 6307 N N . VAL B 1 214 ? -29.438 16.188 -7.797 1 96.81 214 VAL B N 1
ATOM 6308 C CA . VAL B 1 214 ? -30.578 16.844 -7.172 1 96.81 214 VAL B CA 1
ATOM 6309 C C . VAL B 1 214 ? -30.391 16.891 -5.656 1 96.81 214 VAL B C 1
ATOM 6311 O O . VAL B 1 214 ? -30.625 17.938 -5.027 1 96.81 214 VAL B O 1
ATOM 6314 N N . VAL B 1 215 ? -29.953 15.789 -5.082 1 96.69 215 VAL B N 1
ATOM 6315 C CA . VAL B 1 215 ? -29.734 15.719 -3.641 1 96.69 215 VAL B CA 1
ATOM 6316 C C . VAL B 1 215 ? -28.641 16.688 -3.24 1 96.69 215 VAL B C 1
ATOM 6318 O O . VAL B 1 215 ? -28.766 17.422 -2.256 1 96.69 215 VAL B O 1
ATOM 6321 N N . GLN B 1 216 ? -27.562 16.719 -4.012 1 93.19 216 GLN B N 1
ATOM 6322 C CA . GLN B 1 216 ? -26.438 17.594 -3.719 1 93.19 216 GLN B CA 1
ATOM 6323 C C . GLN B 1 216 ? -26.844 19.062 -3.803 1 93.19 216 GLN B C 1
ATOM 6325 O O . GLN B 1 216 ? -26.5 19.859 -2.926 1 93.19 216 GLN B O 1
ATOM 6330 N N . THR B 1 217 ? -27.688 19.453 -4.777 1 91.81 217 THR B N 1
ATOM 6331 C CA . THR B 1 217 ? -28 20.859 -5.027 1 91.81 217 THR B CA 1
ATOM 6332 C C . THR B 1 217 ? -29.203 21.297 -4.188 1 91.81 217 THR B C 1
ATOM 6334 O O . THR B 1 217 ? -29.125 22.312 -3.492 1 91.81 217 THR B O 1
ATOM 6337 N N . LYS B 1 218 ? -30.203 20.516 -4.094 1 92.88 218 LYS B N 1
ATOM 6338 C CA . LYS B 1 218 ? -31.469 20.953 -3.504 1 92.88 218 LYS B CA 1
ATOM 6339 C C . LYS B 1 218 ? -31.516 20.656 -2.008 1 92.88 218 LYS B C 1
ATOM 6341 O O . LYS B 1 218 ? -32.188 21.344 -1.251 1 92.88 218 LYS B O 1
ATOM 6346 N N . LEU B 1 219 ? -30.781 19.609 -1.641 1 93 219 LEU B N 1
ATOM 6347 C CA . LEU B 1 219 ? -30.906 19.203 -0.242 1 93 219 LEU B CA 1
ATOM 6348 C C . LEU B 1 219 ? -29.625 19.516 0.525 1 93 219 LEU B C 1
ATOM 6350 O O . LEU B 1 219 ? -29.688 19.984 1.667 1 93 219 LEU B O 1
ATOM 6354 N N . ALA B 1 220 ? -28.469 19.281 -0.06 1 89.19 220 ALA B N 1
ATOM 6355 C CA . ALA B 1 220 ? -27.203 19.438 0.642 1 89.19 220 ALA B CA 1
ATOM 6356 C C . ALA B 1 220 ? -26.656 20.859 0.454 1 89.19 220 ALA B C 1
ATOM 6358 O O . ALA B 1 220 ? -25.719 21.266 1.153 1 89.19 220 ALA B O 1
ATOM 6359 N N . GLY B 1 221 ? -27.172 21.547 -0.536 1 83.69 221 GLY B N 1
ATOM 6360 C CA . GLY B 1 221 ? -26.688 22.891 -0.804 1 83.69 221 GLY B CA 1
ATOM 6361 C C . GLY B 1 221 ? -25.359 22.922 -1.53 1 83.69 221 GLY B C 1
ATOM 6362 O O . GLY B 1 221 ? -24.656 23.922 -1.503 1 83.69 221 GLY B O 1
ATOM 6363 N N . MET B 1 222 ? -24.984 21.844 -2.137 1 82.88 222 MET B N 1
ATOM 6364 C CA . MET B 1 222 ? -23.719 21.734 -2.865 1 82.88 222 MET B CA 1
ATOM 6365 C C . MET B 1 222 ? -23.875 22.219 -4.301 1 82.88 222 MET B C 1
ATOM 6367 O O . MET B 1 222 ? -25 22.281 -4.82 1 82.88 222 MET B O 1
ATOM 6371 N N . ASN B 1 223 ? -22.719 22.531 -4.969 1 75.69 223 ASN B N 1
ATOM 6372 C CA . ASN B 1 223 ? -22.625 22.844 -6.391 1 75.69 223 ASN B CA 1
ATOM 6373 C C . ASN B 1 223 ? -23.625 23.922 -6.801 1 75.69 223 ASN B C 1
ATOM 6375 O O . ASN B 1 223 ? -24.328 23.781 -7.801 1 75.69 223 ASN B O 1
ATOM 6379 N N . GLN B 1 224 ? -23.734 24.875 -6.008 1 68.81 224 GLN B N 1
ATOM 6380 C CA . GLN B 1 224 ? -24.656 25.953 -6.355 1 68.81 224 GLN B CA 1
ATOM 6381 C C . GLN B 1 224 ? -24.141 26.766 -7.531 1 68.81 224 GLN B C 1
ATOM 6383 O O . GLN B 1 224 ? -22.922 26.844 -7.75 1 68.81 224 GLN B O 1
ATOM 6388 N N . LYS B 1 225 ? -24.969 27.062 -8.625 1 60.53 225 LYS B N 1
ATOM 6389 C CA . LYS B 1 225 ? -24.703 27.672 -9.93 1 60.53 225 LYS B CA 1
ATOM 6390 C C . LYS B 1 225 ? -23.797 28.891 -9.797 1 60.53 225 LYS B C 1
ATOM 6392 O O . LYS B 1 225 ? -23.031 29.203 -10.711 1 60.53 225 LYS B O 1
ATOM 6397 N N . ASP B 1 226 ? -24.094 29.703 -8.898 1 52.97 226 ASP B N 1
ATOM 6398 C CA . ASP B 1 226 ? -23.297 30.906 -8.961 1 52.97 226 ASP B CA 1
ATOM 6399 C C . ASP B 1 226 ? -21.828 30.609 -8.688 1 52.97 226 ASP B C 1
ATOM 6401 O O . ASP B 1 226 ? -21.016 31.531 -8.523 1 52.97 226 ASP B O 1
ATOM 6405 N N . GLY B 1 227 ? -21.422 29.359 -8.883 1 54.53 227 GLY B N 1
ATOM 6406 C CA . GLY B 1 227 ? -20.016 28.984 -8.914 1 54.53 227 GLY B CA 1
ATOM 6407 C C . GLY B 1 227 ? -19.406 28.844 -7.539 1 54.53 227 GLY B C 1
ATOM 6408 O O . GLY B 1 227 ? -18.219 28.5 -7.41 1 54.53 227 GLY B O 1
ATOM 6409 N N . GLU B 1 228 ? -20 29.469 -6.609 1 54.41 228 GLU B N 1
ATOM 6410 C CA . GLU B 1 228 ? -19.297 29.438 -5.328 1 54.41 228 GLU B CA 1
ATOM 6411 C C . GLU B 1 228 ? -19.453 28.078 -4.648 1 54.41 228 GLU B C 1
ATOM 6413 O O . GLU B 1 228 ? -20.562 27.672 -4.309 1 54.41 228 GLU B O 1
ATOM 6418 N N . ASP B 1 229 ? -18.594 27.219 -5.016 1 58.75 229 ASP B N 1
ATOM 6419 C CA . ASP B 1 229 ? -18.594 25.891 -4.391 1 58.75 229 ASP B CA 1
ATOM 6420 C C . ASP B 1 229 ? -18.625 26.016 -2.869 1 58.75 229 ASP B C 1
ATOM 6422 O O . ASP B 1 229 ? -17.625 26.391 -2.25 1 58.75 229 ASP B O 1
ATOM 6426 N N . ALA B 1 230 ? -19.891 26 -2.314 1 68.12 230 ALA B N 1
ATOM 6427 C CA . ALA B 1 230 ? -20.047 26.078 -0.863 1 68.12 230 ALA B CA 1
ATOM 6428 C C . ALA B 1 230 ? -19.297 24.953 -0.172 1 68.12 230 ALA B C 1
ATOM 6430 O O . ALA B 1 230 ? -19.219 23.828 -0.698 1 68.12 230 ALA B O 1
ATOM 6431 N N . ILE B 1 231 ? -18.438 25.312 0.845 1 78.75 231 ILE B N 1
ATOM 6432 C CA . ILE B 1 231 ? -17.812 24.312 1.706 1 78.75 231 ILE B CA 1
ATOM 6433 C C . ILE B 1 231 ? -18.875 23.656 2.582 1 78.75 231 ILE B C 1
ATOM 6435 O O . ILE B 1 231 ? -19.484 24.297 3.438 1 78.75 231 ILE B O 1
ATOM 6439 N N . VAL B 1 232 ? -19.281 22.484 2.168 1 76.31 232 VAL B N 1
ATOM 6440 C CA . VAL B 1 232 ? -20.312 21.766 2.914 1 76.31 232 VAL B CA 1
ATOM 6441 C C . VAL B 1 232 ? -19.688 20.609 3.672 1 76.31 232 VAL B C 1
ATOM 6443 O O . VAL B 1 232 ? -18.875 19.859 3.113 1 76.31 232 VAL B O 1
ATOM 6446 N N . GLY B 1 233 ? -19.891 20.594 5.027 1 77.94 233 GLY B N 1
ATOM 6447 C CA . GLY B 1 233 ? -19.391 19.5 5.84 1 77.94 233 GLY B CA 1
ATOM 6448 C C . GLY B 1 233 ? -20.422 18.938 6.805 1 77.94 233 GLY B C 1
ATOM 6449 O O . GLY B 1 233 ? -21.578 19.359 6.797 1 77.94 233 GLY B O 1
ATOM 6450 N N . GLU B 1 234 ? -20.062 17.859 7.414 1 77.75 234 GLU B N 1
ATOM 6451 C CA . GLU B 1 234 ? -20.938 17.172 8.352 1 77.75 234 GLU B CA 1
ATOM 6452 C C . GLU B 1 234 ? -20.531 17.453 9.797 1 77.75 234 GLU B C 1
ATOM 6454 O O . GLU B 1 234 ? -19.625 16.797 10.336 1 77.75 234 GLU B O 1
ATOM 6459 N N . PRO B 1 235 ? -21.234 18.391 10.406 1 88.12 235 PRO B N 1
ATOM 6460 C CA . PRO B 1 235 ? -20.984 18.453 11.852 1 88.12 235 PRO B CA 1
ATOM 6461 C C . PRO B 1 235 ? -21.391 17.172 12.57 1 88.12 235 PRO B C 1
ATOM 6463 O O . PRO B 1 235 ? -22.453 16.594 12.273 1 88.12 235 PRO B O 1
ATOM 6466 N N . ILE B 1 236 ? -20.625 16.703 13.477 1 90.75 236 ILE B N 1
ATOM 6467 C CA . ILE B 1 236 ? -20.906 15.422 14.109 1 90.75 236 ILE B CA 1
ATOM 6468 C C . ILE B 1 236 ? -21.672 15.648 15.406 1 90.75 236 ILE B C 1
ATOM 6470 O O . ILE B 1 236 ? -22.125 14.695 16.047 1 90.75 236 ILE B O 1
ATOM 6474 N N . GLY B 1 237 ? -21.844 16.938 15.852 1 91.38 237 GLY B N 1
ATOM 6475 C CA . GLY B 1 237 ? -22.625 17.281 17.031 1 91.38 237 GLY B CA 1
ATOM 6476 C C . GLY B 1 237 ? -21.891 17 18.328 1 91.38 237 GLY B C 1
ATOM 6477 O O . GLY B 1 237 ? -20.797 16.453 18.328 1 91.38 237 GLY B O 1
ATOM 6478 N N . ARG B 1 238 ? -22.531 17.375 19.328 1 94.25 238 ARG B N 1
ATOM 6479 C CA . ARG B 1 238 ? -21.938 17.25 20.656 1 94.25 238 ARG B CA 1
ATOM 6480 C C . ARG B 1 238 ? -21.656 15.797 21.016 1 94.25 238 ARG B C 1
ATOM 6482 O O . ARG B 1 238 ? -20.578 15.469 21.5 1 94.25 238 ARG B O 1
ATOM 6489 N N . LYS B 1 239 ? -22.625 14.906 20.781 1 93.94 239 LYS B N 1
ATOM 6490 C CA . LYS B 1 239 ? -22.438 13.5 21.109 1 93.94 239 LYS B CA 1
ATOM 6491 C C . LYS B 1 239 ? -21.266 12.906 20.328 1 93.94 239 LYS B C 1
ATOM 6493 O O . LYS B 1 239 ? -20.453 12.156 20.891 1 93.94 239 LYS B O 1
ATOM 6498 N N . GLY B 1 240 ? -21.203 13.258 19.016 1 94.88 240 GLY B N 1
ATOM 6499 C CA . GLY B 1 240 ? -20.094 12.805 18.203 1 94.88 240 GLY B CA 1
ATOM 6500 C C . GLY B 1 240 ? -18.75 13.297 18.719 1 94.88 240 GLY B C 1
ATOM 6501 O O . GLY B 1 240 ? -17.781 12.531 18.781 1 94.88 240 GLY B O 1
ATOM 6502 N N . LEU B 1 241 ? -18.719 14.523 19.125 1 96.19 241 LEU B N 1
ATOM 6503 C CA . LEU B 1 241 ? -17.5 15.102 19.672 1 96.19 241 LEU B CA 1
ATOM 6504 C C . LEU B 1 241 ? -17.078 14.398 20.953 1 96.19 241 LEU B C 1
ATOM 6506 O O . LEU B 1 241 ? -15.891 14.148 21.172 1 96.19 241 LEU B O 1
ATOM 6510 N N . GLU B 1 242 ? -18.031 14.125 21.75 1 95.75 242 GLU B N 1
ATOM 6511 C CA . GLU B 1 242 ? -17.734 13.461 23.016 1 95.75 242 GLU B CA 1
ATOM 6512 C C . GLU B 1 242 ? -17.156 12.07 22.797 1 95.75 242 GLU B C 1
ATOM 6514 O O . GLU B 1 242 ? -16.219 11.664 23.484 1 95.75 242 GLU B O 1
ATOM 6519 N N . VAL B 1 243 ? -17.672 11.359 21.828 1 95.94 243 VAL B N 1
ATOM 6520 C CA . VAL B 1 243 ? -17.141 10.047 21.469 1 95.94 243 VAL B CA 1
ATOM 6521 C C . VAL B 1 243 ? -15.68 10.18 21.031 1 95.94 243 VAL B C 1
ATOM 6523 O O . VAL B 1 243 ? -14.82 9.414 21.484 1 95.94 243 VAL B O 1
ATOM 6526 N N . GLU B 1 244 ? -15.414 11.172 20.203 1 96.56 244 GLU B N 1
ATOM 6527 C CA . GLU B 1 244 ? -14.07 11.344 19.656 1 96.56 244 GLU B CA 1
ATOM 6528 C C . GLU B 1 244 ? -13.102 11.82 20.734 1 96.56 244 GLU B C 1
ATOM 6530 O O . GLU B 1 244 ? -11.953 11.367 20.781 1 96.56 244 GLU B O 1
ATOM 6535 N N . LEU B 1 245 ? -13.555 12.703 21.578 1 97.62 245 LEU B N 1
ATOM 6536 C CA . LEU B 1 245 ? -12.711 13.195 22.672 1 97.62 245 LEU B CA 1
ATOM 6537 C C . LEU B 1 245 ? -12.352 12.07 23.625 1 97.62 245 LEU B C 1
ATOM 6539 O O . LEU B 1 245 ? -11.211 11.977 24.094 1 97.62 245 LEU B O 1
ATOM 6543 N N . GLU B 1 246 ? -13.32 11.281 23.938 1 96.5 246 GLU B N 1
ATOM 6544 C CA . GLU B 1 246 ? -13.055 10.133 24.812 1 96.5 246 GLU B CA 1
ATOM 6545 C C . GLU B 1 246 ? -12.023 9.195 24.188 1 96.5 246 GLU B C 1
ATOM 6547 O O . GLU B 1 246 ? -11.102 8.742 24.859 1 96.5 246 GLU B O 1
ATOM 6552 N N . ALA B 1 247 ? -12.148 8.945 22.922 1 96.25 247 ALA B N 1
ATOM 6553 C CA . ALA B 1 247 ? -11.2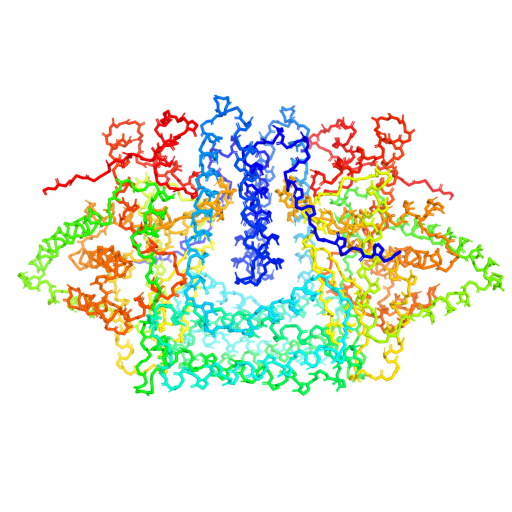5 8.031 22.219 1 96.25 247 ALA B CA 1
ATOM 6554 C C . ALA B 1 247 ? -9.836 8.609 22.156 1 96.25 247 ALA B C 1
ATOM 6556 O O . ALA B 1 247 ? -8.852 7.863 22.25 1 96.25 247 ALA B O 1
ATOM 6557 N N . GLU B 1 248 ? -9.758 9.953 22.031 1 97.5 248 GLU B N 1
ATOM 6558 C CA . GLU B 1 248 ? -8.469 10.625 21.969 1 97.5 248 GLU B CA 1
ATOM 6559 C C . GLU B 1 248 ? -7.898 10.859 23.359 1 97.5 248 GLU B C 1
ATOM 6561 O O . GLU B 1 248 ? -6.785 11.367 23.516 1 97.5 248 GLU B O 1
ATOM 6566 N N . MET B 1 249 ? -8.648 10.492 24.375 1 98 249 MET B N 1
ATOM 6567 C CA . MET B 1 249 ? -8.281 10.609 25.781 1 98 249 MET B CA 1
ATOM 6568 C C . MET B 1 249 ? -8.023 12.07 26.156 1 98 249 MET B C 1
ATOM 6570 O O . MET B 1 249 ? -6.996 12.391 26.75 1 98 249 MET B O 1
ATOM 6574 N N . ILE B 1 250 ? -8.977 12.914 25.75 1 98.19 250 ILE B N 1
ATOM 6575 C CA . ILE B 1 250 ? -9 14.336 26.062 1 98.19 250 ILE B CA 1
ATOM 6576 C C . ILE B 1 250 ? -10.133 14.641 27.047 1 98.19 250 ILE B C 1
ATOM 6578 O O . ILE B 1 250 ? -11.273 14.844 26.625 1 98.19 250 ILE B O 1
ATOM 6582 N N . PRO B 1 251 ? -9.805 14.695 28.328 1 97.25 251 PRO B N 1
ATOM 6583 C CA . PRO B 1 251 ? -10.867 14.82 29.328 1 97.25 251 PRO B CA 1
ATOM 6584 C C . PRO B 1 251 ? -11.297 16.266 29.562 1 97.25 251 PRO B C 1
ATOM 6586 O O . PRO B 1 251 ? -11.312 16.734 30.703 1 97.25 251 PRO B O 1
ATOM 6589 N N . TYR B 1 252 ? -11.656 17 28.484 1 97.75 252 TYR B N 1
ATOM 6590 C CA . TYR B 1 252 ? -12.188 18.359 28.5 1 97.75 252 TYR B CA 1
ATOM 6591 C C . TYR B 1 252 ? -13.469 18.453 27.672 1 97.75 252 TYR B C 1
ATOM 6593 O O . TYR B 1 252 ? -13.68 17.656 26.75 1 97.75 252 TYR B O 1
ATOM 6601 N N . THR B 1 253 ? -14.312 19.359 27.984 1 97.06 253 THR B N 1
ATOM 6602 C CA . THR B 1 253 ? -15.469 19.656 27.141 1 97.06 253 THR B CA 1
ATOM 6603 C C . THR B 1 253 ? -15.062 20.484 25.938 1 97.06 253 THR B C 1
ATOM 6605 O O . THR B 1 253 ? -14.016 21.141 25.953 1 97.06 253 THR B O 1
ATOM 6608 N N . PRO B 1 254 ? -15.883 20.469 24.891 1 97.31 254 PRO B N 1
ATOM 6609 C CA . PRO B 1 254 ? -15.586 21.328 23.734 1 97.31 254 PRO B CA 1
ATOM 6610 C C . PRO B 1 254 ? -15.445 22.797 24.125 1 97.31 254 PRO B C 1
ATOM 6612 O O . PRO B 1 254 ? -14.57 23.5 23.609 1 97.31 254 PRO B O 1
ATOM 6615 N N . GLU B 1 255 ? -16.266 23.25 25.109 1 97.44 255 GLU B N 1
ATOM 6616 C CA . GLU B 1 255 ? -16.203 24.641 25.531 1 97.44 255 GLU B CA 1
ATOM 6617 C C . GLU B 1 255 ? -14.883 24.953 26.234 1 97.44 255 GLU B C 1
ATOM 6619 O O . GLU B 1 255 ? -14.305 26.016 26.016 1 97.44 255 GLU B O 1
ATOM 6624 N N . GLU B 1 256 ? -14.445 24.031 27.016 1 97.94 256 GLU B N 1
ATOM 6625 C CA . GLU B 1 256 ? -13.148 24.203 27.672 1 97.94 256 GLU B CA 1
ATOM 6626 C C . GLU B 1 256 ? -12.023 24.266 26.656 1 97.94 256 GLU B C 1
ATOM 6628 O O . GLU B 1 256 ? -11.086 25.062 26.797 1 97.94 256 GLU B O 1
ATOM 6633 N N . LEU B 1 257 ? -12.109 23.453 25.656 1 98.44 257 LEU B N 1
ATOM 6634 C CA . LEU B 1 257 ? -11.078 23.422 24.625 1 98.44 257 LEU B CA 1
ATOM 6635 C C . LEU B 1 257 ? -11.086 24.719 23.812 1 98.44 257 LEU B C 1
ATOM 6637 O O . LEU B 1 257 ? -10.023 25.234 23.438 1 98.44 257 LEU B O 1
ATOM 6641 N N . ILE B 1 258 ? -12.281 25.234 23.516 1 98.06 258 ILE B N 1
ATOM 6642 C CA . ILE B 1 258 ? -12.391 26.516 22.828 1 98.06 258 ILE B CA 1
ATOM 6643 C C . ILE B 1 258 ? -11.758 27.625 23.672 1 98.06 258 ILE B C 1
ATOM 6645 O O . ILE B 1 258 ? -11.062 28.484 23.141 1 98.06 258 ILE B O 1
ATOM 6649 N N . LYS B 1 259 ? -11.961 27.562 24.969 1 98.12 259 LYS B N 1
ATOM 6650 C CA . LYS B 1 259 ? -11.336 28.516 25.875 1 98.12 259 LYS B CA 1
ATOM 6651 C C . LYS B 1 259 ? -9.812 28.406 25.812 1 98.12 259 LYS B C 1
ATOM 6653 O O . LYS B 1 259 ? -9.117 29.422 25.828 1 98.12 259 LYS B O 1
ATOM 6658 N N . ILE B 1 260 ? -9.32 27.203 25.75 1 98.19 260 ILE B N 1
ATOM 6659 C CA . ILE B 1 260 ? -7.883 27 25.594 1 98.19 260 ILE B CA 1
ATOM 6660 C C . ILE B 1 260 ? -7.387 27.672 24.328 1 98.19 260 ILE B C 1
ATOM 6662 O O . ILE B 1 260 ? -6.387 28.391 24.344 1 98.19 260 ILE B O 1
ATOM 6666 N N . GLY B 1 261 ? -8.117 27.484 23.172 1 98.25 261 GLY B N 1
ATOM 6667 C CA . GLY B 1 261 ? -7.758 28.125 21.922 1 98.25 261 GLY B CA 1
ATOM 6668 C C . GLY B 1 261 ? -7.684 29.641 22.031 1 98.25 261 GLY B C 1
ATOM 6669 O O . GLY B 1 261 ? -6.734 30.25 21.531 1 98.25 261 GLY B O 1
ATOM 6670 N N . ASN B 1 262 ? -8.648 30.172 22.766 1 98.06 262 ASN B N 1
ATOM 6671 C CA . ASN B 1 262 ? -8.703 31.625 22.922 1 98.06 262 ASN B CA 1
ATOM 6672 C C . ASN B 1 262 ? -7.566 32.125 23.812 1 98.06 262 ASN B C 1
ATOM 6674 O O . ASN B 1 262 ? -6.969 33.156 23.531 1 98.06 262 ASN B O 1
ATOM 6678 N N . GLN B 1 263 ? -7.297 31.422 24.859 1 97.88 263 GLN B N 1
ATOM 6679 C CA . GLN B 1 263 ? -6.23 31.844 25.766 1 97.88 263 GLN B CA 1
ATOM 6680 C C . GLN B 1 263 ? -4.867 31.766 25.094 1 97.88 263 GLN B C 1
ATOM 6682 O O . GLN B 1 263 ? -4.055 32.688 25.234 1 97.88 263 GLN B O 1
ATOM 6687 N N . GLU B 1 264 ? -4.66 30.672 24.375 1 98.25 264 GLU B N 1
ATOM 6688 C CA . GLU B 1 264 ? -3.404 30.531 23.656 1 98.25 264 GLU B CA 1
ATOM 6689 C C . GLU B 1 264 ? -3.271 31.609 22.578 1 98.25 264 GLU B C 1
ATOM 6691 O O . GLU B 1 264 ? -2.178 32.125 22.344 1 98.25 264 GLU B O 1
ATOM 6696 N N . PHE B 1 265 ? -4.383 31.938 21.906 1 98.25 265 PHE B N 1
ATOM 6697 C CA . PHE B 1 265 ? -4.371 32.969 20.891 1 98.25 265 PHE B CA 1
ATOM 6698 C C . PHE B 1 265 ? -3.994 34.312 21.5 1 98.25 265 PHE B C 1
ATOM 6700 O O . PHE B 1 265 ? -3.215 35.094 20.922 1 98.25 265 PHE B O 1
ATOM 6707 N N . ALA B 1 266 ? -4.539 34.594 22.656 1 97.81 266 ALA B N 1
ATOM 6708 C CA . ALA B 1 266 ? -4.246 35.844 23.344 1 97.81 266 ALA B CA 1
ATOM 6709 C C . ALA B 1 266 ? -2.76 35.969 23.672 1 97.81 266 ALA B C 1
ATOM 6711 O O . ALA B 1 266 ? -2.168 37.031 23.562 1 97.81 266 ALA B O 1
ATOM 6712 N N . TRP B 1 267 ? -2.225 34.906 24.141 1 97.75 267 TRP B N 1
ATOM 6713 C CA . TRP B 1 267 ? -0.79 34.906 24.391 1 97.75 267 TRP B CA 1
ATOM 6714 C C . TRP B 1 267 ? -0.002 35.188 23.125 1 97.75 267 TRP B C 1
ATOM 6716 O O . TRP B 1 267 ? 0.935 36 23.141 1 97.75 267 TRP B O 1
ATOM 6726 N N . CYS B 1 268 ? -0.365 34.562 22.016 1 98.25 268 CYS B N 1
ATOM 6727 C CA . CYS B 1 268 ? 0.316 34.781 20.734 1 98.25 268 CYS B CA 1
ATOM 6728 C C . CYS B 1 268 ? 0.225 36.219 20.297 1 98.25 268 CYS B C 1
ATOM 6730 O O . CYS B 1 268 ? 1.19 36.781 19.766 1 98.25 268 CYS B O 1
ATOM 6732 N N . GLU B 1 269 ? -0.948 36.781 20.516 1 97.69 269 GLU B N 1
ATOM 6733 C CA . GLU B 1 269 ? -1.134 38.188 20.125 1 97.69 269 GLU B CA 1
ATOM 6734 C C . GLU B 1 269 ? -0.19 39.094 20.906 1 97.69 269 GLU B C 1
ATOM 6736 O O . GLU B 1 269 ? 0.396 40.031 20.328 1 97.69 269 GLU B O 1
ATOM 6741 N N . LYS B 1 270 ? -0.074 38.844 22.172 1 98.12 270 LYS B N 1
ATOM 6742 C CA . LYS B 1 270 ? 0.849 39.625 22.984 1 98.12 270 LYS B CA 1
ATOM 6743 C C . LYS B 1 270 ? 2.283 39.469 22.484 1 98.12 270 LYS B C 1
ATOM 6745 O O . LYS B 1 270 ? 3.016 40.469 22.391 1 98.12 270 LYS B O 1
ATOM 6750 N N . GLU B 1 271 ? 2.664 38.25 22.203 1 98 271 GLU B N 1
ATOM 6751 C CA . GLU B 1 271 ? 4.004 38 21.688 1 98 271 GLU B CA 1
ATOM 6752 C C . GLU B 1 271 ? 4.199 38.656 20.312 1 98 271 GLU B C 1
ATOM 6754 O O . GLU B 1 271 ? 5.281 39.156 20.016 1 98 271 GLU B O 1
ATOM 6759 N N . MET B 1 272 ? 3.141 38.594 19.469 1 98.25 272 MET B N 1
ATOM 6760 C CA . MET B 1 272 ? 3.186 39.219 18.156 1 98.25 272 MET B CA 1
ATOM 6761 C C . MET B 1 272 ? 3.438 40.719 18.266 1 98.25 272 MET B C 1
ATOM 6763 O O . MET B 1 272 ? 4.219 41.281 17.5 1 98.25 272 MET B O 1
ATOM 6767 N N . ILE B 1 273 ? 2.807 41.344 19.234 1 98.44 273 ILE B N 1
ATOM 6768 C CA . ILE B 1 273 ? 2.951 42.781 19.438 1 98.44 273 ILE B CA 1
ATOM 6769 C C . ILE B 1 273 ? 4.383 43.094 19.859 1 98.44 273 ILE B C 1
ATOM 6771 O O . ILE B 1 273 ? 4.973 44.062 19.391 1 98.44 273 ILE B O 1
ATOM 6775 N N . LYS B 1 274 ? 4.949 42.25 20.688 1 98.31 274 LYS B N 1
ATOM 6776 C CA . LYS B 1 274 ? 6.34 42.438 21.109 1 98.31 274 LYS B CA 1
ATOM 6777 C C . LYS B 1 274 ? 7.273 42.406 19.891 1 98.31 274 LYS B C 1
ATOM 6779 O O . LYS B 1 274 ? 8.172 43.25 19.797 1 98.31 274 LYS B O 1
ATOM 6784 N N . GLN B 1 275 ? 7.055 41.438 19.016 1 98.31 275 GLN B N 1
ATOM 6785 C CA . GLN B 1 275 ? 7.906 41.344 17.828 1 98.31 275 GLN B CA 1
ATOM 6786 C C . GLN B 1 275 ? 7.633 42.469 16.859 1 98.31 275 GLN B C 1
ATOM 6788 O O . GLN B 1 275 ? 8.555 42.969 16.188 1 98.31 275 GLN B O 1
ATOM 6793 N N . SER B 1 276 ? 6.398 42.875 16.781 1 98.44 276 SER B N 1
ATOM 6794 C CA . SER B 1 276 ? 6.016 44.031 15.961 1 98.44 276 SER B CA 1
ATOM 6795 C C . SER B 1 276 ? 6.723 45.312 16.422 1 98.44 276 SER B C 1
ATOM 6797 O O . SER B 1 276 ? 7.219 46.062 15.602 1 98.44 276 SER B O 1
ATOM 6799 N N . GLU B 1 277 ? 6.762 45.5 17.703 1 98.5 277 GLU B N 1
ATOM 6800 C CA . GLU B 1 277 ? 7.461 46.656 18.281 1 98.5 277 GLU B CA 1
ATOM 6801 C C . GLU B 1 277 ? 8.953 46.594 17.969 1 98.5 277 GLU B C 1
ATOM 6803 O O . GLU B 1 277 ? 9.562 47.625 17.625 1 98.5 277 GLU B O 1
ATOM 6808 N N . ALA B 1 278 ? 9.477 45.469 18.031 1 98.06 278 ALA B N 1
ATOM 6809 C CA . ALA B 1 278 ? 10.898 45.281 17.734 1 98.06 278 ALA B CA 1
ATOM 6810 C C . ALA B 1 278 ? 11.203 45.656 16.281 1 98.06 278 ALA B C 1
ATOM 6812 O O . ALA B 1 278 ? 12.297 46.125 15.977 1 98.06 278 ALA B O 1
ATOM 6813 N N . LEU B 1 279 ? 10.266 45.531 15.383 1 97.88 279 LEU B N 1
ATOM 6814 C CA . LEU B 1 279 ? 10.453 45.812 13.961 1 97.88 279 LEU B CA 1
ATOM 6815 C C . LEU B 1 279 ? 10.07 47.25 13.664 1 97.88 279 LEU B C 1
ATOM 6817 O O . LEU B 1 279 ? 10.227 47.719 12.531 1 97.88 279 LEU B O 1
ATOM 6821 N N . GLY B 1 280 ? 9.539 47.938 14.672 1 97.81 280 GLY B N 1
ATOM 6822 C CA . GLY B 1 280 ? 9.234 49.375 14.523 1 97.81 280 GLY B CA 1
ATOM 6823 C C . GLY B 1 280 ? 7.805 49.625 14.102 1 97.81 280 GLY B C 1
ATOM 6824 O O . GLY B 1 280 ? 7.465 50.75 13.703 1 97.81 280 GLY B O 1
ATOM 6825 N N . TYR B 1 281 ? 6.93 48.594 14.227 1 98.06 281 TYR B N 1
ATOM 6826 C CA . TYR B 1 281 ? 5.547 48.781 13.805 1 98.06 281 TYR B CA 1
ATOM 6827 C C . TYR B 1 281 ? 4.637 49.031 15 1 98.06 281 TYR B C 1
ATOM 6829 O O . TYR B 1 281 ? 3.416 49.125 14.844 1 98.06 281 TYR B O 1
ATOM 6837 N N . GLY B 1 282 ? 5.207 49.125 16.156 1 97.56 282 GLY B N 1
ATOM 6838 C CA . GLY B 1 282 ? 4.418 49.344 17.359 1 97.56 282 GLY B CA 1
ATOM 6839 C C . GLY B 1 282 ? 3.41 48.25 17.625 1 97.56 282 GLY B C 1
ATOM 6840 O O . GLY B 1 282 ? 3.732 47.062 17.516 1 97.56 282 GLY B O 1
ATOM 6841 N N . LYS B 1 283 ? 2.174 48.625 17.953 1 97.38 283 LYS B N 1
ATOM 6842 C CA . LYS B 1 283 ? 1.152 47.656 18.328 1 97.38 283 LYS B CA 1
ATOM 6843 C C . LYS B 1 283 ? 0.404 47.125 17.109 1 97.38 283 LYS B C 1
ATOM 6845 O O . LYS B 1 283 ? -0.44 46.25 17.219 1 97.38 283 LYS B O 1
ATOM 6850 N N . GLU B 1 284 ? 0.793 47.594 15.922 1 96.81 284 GLU B N 1
ATOM 6851 C CA . GLU B 1 284 ? 0.143 47.219 14.68 1 96.81 284 GLU B CA 1
ATOM 6852 C C . GLU B 1 284 ? 0.801 45.969 14.086 1 96.81 284 GLU B C 1
ATOM 6854 O O . GLU B 1 284 ? 1.358 46 12.984 1 96.81 284 GLU B O 1
ATOM 6859 N N . TRP B 1 285 ? 0.629 44.844 14.773 1 97.44 285 TRP B N 1
ATOM 6860 C CA . TRP B 1 285 ? 1.366 43.625 14.43 1 97.44 285 TRP B CA 1
ATOM 6861 C C . TRP B 1 285 ? 0.936 43.094 13.062 1 97.44 285 TRP B C 1
ATOM 6863 O O . TRP B 1 285 ? 1.702 42.406 12.383 1 97.44 285 TRP B O 1
ATOM 6873 N N . LYS B 1 286 ? -0.248 43.438 12.531 1 97 286 LYS B N 1
ATOM 6874 C CA . LYS B 1 286 ? -0.673 43.031 11.195 1 97 286 LYS B CA 1
ATOM 6875 C C . LYS B 1 286 ? 0.191 43.688 10.117 1 97 286 LYS B C 1
ATOM 6877 O O . LYS B 1 286 ? 0.444 43.062 9.078 1 97 286 LYS B O 1
ATOM 6882 N N . LYS B 1 287 ? 0.639 44.906 10.391 1 97.44 287 LYS B N 1
ATOM 6883 C CA . LYS B 1 287 ? 1.57 45.531 9.461 1 97.44 287 LYS B CA 1
ATOM 6884 C C . LYS B 1 287 ? 2.926 44.844 9.477 1 97.44 287 LYS B C 1
ATOM 6886 O O . LYS B 1 287 ? 3.561 44.688 8.43 1 97.44 287 LYS B O 1
ATOM 6891 N N . ALA B 1 288 ? 3.363 44.5 10.672 1 98.12 288 ALA B N 1
ATOM 6892 C CA . ALA B 1 288 ? 4.598 43.719 10.789 1 98.12 288 ALA B CA 1
ATOM 6893 C C . ALA B 1 288 ? 4.477 42.375 10.047 1 98.12 288 ALA B C 1
ATOM 6895 O O . ALA B 1 288 ? 5.418 41.938 9.375 1 98.12 288 ALA B O 1
ATOM 6896 N N . LEU B 1 289 ? 3.354 41.781 10.188 1 98 289 LEU B N 1
ATOM 6897 C CA . LEU B 1 289 ? 3.084 40.531 9.492 1 98 289 LEU B CA 1
ATOM 6898 C C . LEU B 1 289 ? 3.146 40.719 7.98 1 98 289 LEU B C 1
ATOM 6900 O O . LEU B 1 289 ? 3.689 39.875 7.262 1 98 289 LEU B O 1
ATOM 6904 N N . GLU B 1 290 ? 2.559 41.812 7.496 1 96.81 290 GLU B N 1
ATOM 6905 C CA . GLU B 1 290 ? 2.613 42.094 6.07 1 96.81 290 GLU B CA 1
ATOM 6906 C C . GLU B 1 290 ? 4.055 42.25 5.59 1 96.81 290 GLU B C 1
ATOM 6908 O O . GLU B 1 290 ? 4.398 41.812 4.492 1 96.81 290 GLU B O 1
ATOM 6913 N N . HIS B 1 291 ? 4.828 42.938 6.406 1 97.75 291 HIS B N 1
ATOM 6914 C CA . HIS B 1 291 ? 6.25 43.031 6.109 1 97.75 291 HIS B CA 1
ATOM 6915 C C . HIS B 1 291 ? 6.898 41.656 5.969 1 97.75 291 HIS B C 1
ATOM 6917 O O . HIS B 1 291 ? 7.629 41.406 5.008 1 97.75 291 HIS B O 1
ATOM 6923 N N . VAL B 1 292 ? 6.648 40.781 6.883 1 97.69 292 VAL B N 1
ATOM 6924 C CA . VAL B 1 292 ? 7.195 39.438 6.914 1 97.69 292 VAL B CA 1
ATOM 6925 C C . VAL B 1 292 ? 6.715 38.656 5.688 1 97.69 292 VAL B C 1
ATOM 6927 O O . VAL B 1 292 ? 7.504 37.969 5.031 1 97.69 292 VAL B O 1
ATOM 6930 N N . LYS B 1 293 ? 5.449 38.781 5.285 1 96.62 293 LYS B N 1
ATOM 6931 C CA . LYS B 1 293 ? 4.836 38.031 4.184 1 96.62 293 LYS B CA 1
ATOM 6932 C C . LYS B 1 293 ? 5.457 38.438 2.848 1 96.62 293 LYS B C 1
ATOM 6934 O O . LYS B 1 293 ? 5.387 37.688 1.878 1 96.62 293 LYS B O 1
ATOM 6939 N N . ASN B 1 294 ? 6.066 39.562 2.807 1 97.06 294 ASN B N 1
ATOM 6940 C CA . ASN B 1 294 ? 6.625 40.062 1.549 1 97.06 294 ASN B CA 1
ATOM 6941 C C . ASN B 1 294 ? 8.102 39.688 1.413 1 97.06 294 ASN B C 1
ATOM 6943 O O . ASN B 1 294 ? 8.742 40.031 0.416 1 97.06 294 ASN B O 1
ATOM 6947 N N . ASP B 1 295 ? 8.609 39.062 2.402 1 97.81 295 ASP B N 1
ATOM 6948 C CA . ASP B 1 295 ? 10 38.594 2.35 1 97.81 295 ASP B CA 1
ATOM 6949 C C . ASP B 1 295 ? 10.07 37.156 1.878 1 97.81 295 ASP B C 1
ATOM 6951 O O . ASP B 1 295 ? 10.203 36.219 2.691 1 97.81 295 ASP B O 1
ATOM 6955 N N . TYR B 1 296 ? 9.969 36.906 0.59 1 97.06 296 TYR B N 1
ATOM 6956 C CA . TYR B 1 296 ? 10.031 35.594 -0.028 1 97.06 296 TYR B CA 1
ATOM 6957 C C . TYR B 1 296 ? 11.195 35.5 -1.006 1 97.06 296 TYR B C 1
ATOM 6959 O O . TYR B 1 296 ? 11.781 36.5 -1.376 1 97.06 296 TYR B O 1
ATOM 6967 N N . VAL B 1 297 ? 11.641 34.344 -1.409 1 97.12 297 VAL B N 1
ATOM 6968 C CA . VAL B 1 297 ? 12.766 34.156 -2.324 1 97.12 297 VAL B CA 1
ATOM 6969 C C . VAL B 1 297 ? 12.273 34.219 -3.768 1 97.12 297 VAL B C 1
ATOM 6971 O O . VAL B 1 297 ? 11.078 34.062 -4.035 1 97.12 297 VAL B O 1
ATOM 6974 N N . ASP B 1 298 ? 13.188 34.469 -4.645 1 96 298 ASP B N 1
ATOM 6975 C CA . ASP B 1 298 ? 12.867 34.531 -6.066 1 96 298 ASP B CA 1
ATOM 6976 C C . ASP B 1 298 ? 12.492 33.156 -6.605 1 96 298 ASP B C 1
ATOM 6978 O O . ASP B 1 298 ? 12.922 32.125 -6.062 1 96 298 ASP B O 1
ATOM 6982 N N . PRO B 1 299 ? 11.602 33.188 -7.688 1 94.12 299 PRO B N 1
ATOM 6983 C CA . PRO B 1 299 ? 11.367 31.891 -8.344 1 94.12 299 PRO B CA 1
ATOM 6984 C C . PRO B 1 299 ? 12.664 31.156 -8.703 1 94.12 299 PRO B C 1
ATOM 6986 O O . PRO B 1 299 ? 13.625 31.797 -9.148 1 94.12 299 PRO B O 1
ATOM 6989 N N . GLY B 1 300 ? 12.695 29.875 -8.445 1 94 300 GLY B N 1
ATOM 6990 C CA . GLY B 1 300 ? 13.875 29.078 -8.742 1 94 300 GLY B CA 1
ATOM 6991 C C . GLY B 1 300 ? 14.781 28.891 -7.543 1 94 300 GLY B C 1
ATOM 6992 O O . GLY B 1 300 ? 15.664 28.031 -7.555 1 94 300 GLY B O 1
ATOM 6993 N N . LYS B 1 301 ? 14.508 29.609 -6.492 1 96.12 301 LYS B N 1
ATOM 6994 C CA . LYS B 1 301 ? 15.414 29.547 -5.348 1 96.12 301 LYS B CA 1
ATOM 6995 C C . LYS B 1 301 ? 14.789 28.781 -4.188 1 96.12 301 LYS B C 1
ATOM 6997 O O . LYS B 1 301 ? 15.461 28.5 -3.189 1 96.12 301 LYS B O 1
ATOM 7002 N N . GLN B 1 302 ? 13.578 28.406 -4.348 1 95.44 302 GLN B N 1
ATOM 7003 C CA . GLN B 1 302 ? 12.82 27.844 -3.234 1 95.44 302 GLN B CA 1
ATOM 7004 C C . GLN B 1 302 ? 13.391 26.484 -2.832 1 95.44 302 GLN B C 1
ATOM 7006 O O . GLN B 1 302 ? 13.398 26.125 -1.649 1 95.44 302 GLN B O 1
ATOM 7011 N N . THR B 1 303 ? 13.852 25.625 -3.771 1 95.94 303 THR B N 1
ATOM 7012 C CA . THR B 1 303 ? 14.336 24.297 -3.457 1 95.94 303 THR B CA 1
ATOM 7013 C C . THR B 1 303 ? 15.602 24.359 -2.607 1 95.94 303 THR B C 1
ATOM 7015 O O . THR B 1 303 ? 15.719 23.656 -1.602 1 95.94 303 THR B O 1
ATOM 7018 N N . GLU B 1 304 ? 16.531 25.219 -3.004 1 96.12 304 GLU B N 1
ATOM 7019 C CA . GLU B 1 304 ? 17.766 25.406 -2.232 1 96.12 304 GLU B CA 1
ATOM 7020 C C . GLU B 1 304 ? 17.453 25.953 -0.841 1 96.12 304 GLU B C 1
ATOM 7022 O O . GLU B 1 304 ? 18.047 25.516 0.148 1 96.12 304 GLU B O 1
ATOM 7027 N N . PHE B 1 305 ? 16.609 26.891 -0.797 1 97.19 305 PHE B N 1
ATOM 7028 C CA . PHE B 1 305 ? 16.234 27.516 0.462 1 97.19 305 PHE B CA 1
ATOM 7029 C C . PHE B 1 305 ? 15.656 26.5 1.428 1 97.19 305 PHE B C 1
ATOM 7031 O O . PHE B 1 305 ? 16.094 26.391 2.574 1 97.19 305 PHE B O 1
ATOM 7038 N N . VAL B 1 306 ? 14.664 25.672 0.94 1 97.5 306 VAL B N 1
ATOM 7039 C CA . VAL B 1 306 ? 13.992 24.688 1.772 1 97.5 306 VAL B CA 1
ATOM 7040 C C . VAL B 1 306 ? 14.984 23.609 2.207 1 97.5 306 VAL B C 1
ATOM 7042 O O . VAL B 1 306 ? 14.969 23.172 3.355 1 97.5 306 VAL B O 1
ATOM 7045 N N . ARG B 1 307 ? 15.859 23.188 1.298 1 97.44 307 ARG B N 1
ATOM 7046 C CA . ARG B 1 307 ? 16.906 22.234 1.661 1 97.44 307 ARG B CA 1
ATOM 7047 C C . ARG B 1 307 ? 17.734 22.75 2.834 1 97.44 307 ARG B C 1
ATOM 7049 O O . ARG B 1 307 ? 18.016 22 3.775 1 97.44 307 ARG B O 1
ATOM 7056 N N . ASN B 1 308 ? 18.125 24 2.764 1 97.81 308 ASN B N 1
ATOM 7057 C CA . ASN B 1 308 ? 18.938 24.594 3.824 1 97.81 308 ASN B CA 1
ATOM 7058 C C . ASN B 1 308 ? 18.188 24.625 5.152 1 97.81 308 ASN B C 1
ATOM 7060 O O . ASN B 1 308 ? 18.781 24.422 6.211 1 97.81 308 ASN B O 1
ATOM 7064 N N . LEU B 1 309 ? 16.922 24.906 5.043 1 97.94 309 LEU B N 1
ATOM 7065 C CA . LEU B 1 309 ? 16.109 24.938 6.254 1 97.94 309 LEU B CA 1
ATOM 7066 C C . LEU B 1 309 ? 16.047 23.547 6.891 1 97.94 309 LEU B C 1
ATOM 7068 O O . LEU B 1 309 ? 16.125 23.422 8.117 1 97.94 309 LEU B O 1
ATOM 7072 N N . VAL B 1 310 ? 15.859 22.469 6.098 1 97.75 310 VAL B N 1
ATOM 7073 C CA . VAL B 1 310 ? 15.797 21.094 6.594 1 97.75 310 VAL B CA 1
ATOM 7074 C C . VAL B 1 310 ? 17.109 20.734 7.285 1 97.75 310 VAL B C 1
ATOM 7076 O O . VAL B 1 310 ? 17.109 20.188 8.383 1 97.75 310 VAL B O 1
ATOM 7079 N N . VAL B 1 311 ? 18.219 21.094 6.664 1 97.69 311 VAL B N 1
ATOM 7080 C CA . VAL B 1 311 ? 19.547 20.812 7.203 1 97.69 311 VAL B CA 1
ATOM 7081 C C . VAL B 1 311 ? 19.75 21.578 8.516 1 97.69 311 VAL B C 1
ATOM 7083 O O . VAL B 1 311 ? 20.281 21.031 9.477 1 97.69 311 VAL B O 1
ATOM 7086 N N . GLU B 1 312 ? 19.25 22.797 8.508 1 97.88 312 GLU B N 1
ATOM 7087 C CA . GLU B 1 312 ? 19.344 23.625 9.711 1 97.88 312 GLU B CA 1
ATOM 7088 C C . GLU B 1 312 ? 18.641 22.953 10.883 1 97.88 312 GLU B C 1
ATOM 7090 O O . GLU B 1 312 ? 19.188 22.891 11.984 1 97.88 312 GLU B O 1
ATOM 7095 N N . GLY B 1 313 ? 17.438 22.484 10.609 1 98.06 313 GLY B N 1
ATOM 7096 C CA . GLY B 1 313 ? 16.703 21.797 11.664 1 98.06 313 GLY B CA 1
ATOM 7097 C C . GLY B 1 313 ? 17.422 20.578 12.195 1 98.06 313 GLY B C 1
ATOM 7098 O O . GLY B 1 313 ? 17.516 20.391 13.414 1 98.06 313 GLY B O 1
ATOM 7099 N N . SER B 1 314 ? 17.953 19.766 11.336 1 98.12 314 SER B N 1
ATOM 7100 C CA . SER B 1 314 ? 18.672 18.562 11.719 1 98.12 314 SER B CA 1
ATOM 7101 C C . SER B 1 314 ? 19.922 18.891 12.523 1 98.12 314 SER B C 1
ATOM 7103 O O . SER B 1 314 ? 20.156 18.312 13.586 1 98.12 314 SER B O 1
ATOM 7105 N N . LEU B 1 315 ? 20.719 19.812 12.031 1 98.12 315 LEU B N 1
ATOM 7106 C CA . LEU B 1 315 ? 21.953 20.203 12.688 1 98.12 315 LEU B CA 1
ATOM 7107 C C . LEU B 1 315 ? 21.688 20.812 14.062 1 98.12 315 LEU B C 1
ATOM 7109 O O . LEU B 1 315 ? 22.422 20.547 15.016 1 98.12 315 LEU B O 1
ATOM 7113 N N . PHE B 1 316 ? 20.688 21.656 14.141 1 98.12 316 PHE B N 1
ATOM 7114 C CA . PHE B 1 316 ? 20.375 22.344 15.383 1 98.12 316 PHE B CA 1
ATOM 7115 C C . PHE B 1 316 ? 20.156 21.359 16.516 1 98.12 316 PHE B C 1
ATOM 7117 O O . PHE B 1 316 ? 20.766 21.484 17.594 1 98.12 316 PHE B O 1
ATOM 7124 N N . VAL B 1 317 ? 19.328 20.297 16.281 1 98.44 317 VAL B N 1
ATOM 7125 C CA . VAL B 1 317 ? 18.953 19.375 17.344 1 98.44 317 VAL B CA 1
ATOM 7126 C C . VAL B 1 317 ? 20.109 18.406 17.609 1 98.44 317 VAL B C 1
ATOM 7128 O O . VAL B 1 317 ? 20.312 17.969 18.75 1 98.44 317 VAL B O 1
ATOM 7131 N N . THR B 1 318 ? 20.875 18.078 16.609 1 97.94 318 THR B N 1
ATOM 7132 C CA . THR B 1 318 ? 22 17.172 16.781 1 97.94 318 THR B CA 1
ATOM 7133 C C . THR B 1 318 ? 23.109 17.844 17.578 1 97.94 318 THR B C 1
ATOM 7135 O O . THR B 1 318 ? 23.641 17.266 18.531 1 97.94 318 THR B O 1
ATOM 7138 N N . GLU B 1 319 ? 23.438 19.094 17.219 1 97.94 319 GLU B N 1
ATOM 7139 C CA . GLU B 1 319 ? 24.531 19.828 17.844 1 97.94 319 GLU B CA 1
ATOM 7140 C C . GLU B 1 319 ? 24.219 20.125 19.312 1 97.94 319 GLU B C 1
ATOM 7142 O O . GLU B 1 319 ? 25.125 20.203 20.141 1 97.94 319 GLU B O 1
ATOM 7147 N N . ARG B 1 320 ? 23.031 20.219 19.672 1 97.62 320 ARG B N 1
ATOM 7148 C CA . ARG B 1 320 ? 22.609 20.578 21.031 1 97.62 320 ARG B CA 1
ATOM 7149 C C . ARG B 1 320 ? 22.141 19.344 21.797 1 97.62 320 ARG B C 1
ATOM 7151 O O . ARG B 1 320 ? 21.672 19.453 22.938 1 97.62 320 ARG B O 1
ATOM 7158 N N . ASP B 1 321 ? 22.156 18.188 21.125 1 97.5 321 ASP B N 1
ATOM 7159 C CA . ASP B 1 321 ? 21.859 16.906 21.734 1 97.5 321 ASP B CA 1
ATOM 7160 C C . ASP B 1 321 ? 20.438 16.875 22.297 1 97.5 321 ASP B C 1
ATOM 7162 O O . ASP B 1 321 ? 20.219 16.469 23.438 1 97.5 321 ASP B O 1
ATOM 7166 N N . LEU B 1 322 ? 19.5 17.344 21.484 1 98.31 322 LEU B N 1
ATOM 7167 C CA . LEU B 1 322 ? 18.109 17.438 21.922 1 98.31 322 LEU B CA 1
ATOM 7168 C C . LEU B 1 322 ? 17.344 16.172 21.578 1 98.31 322 LEU B C 1
ATOM 7170 O O . LEU B 1 322 ? 16.328 15.859 22.219 1 98.31 322 LEU B O 1
ATOM 7174 N N . VAL B 1 323 ? 17.766 15.477 20.531 1 98.56 323 VAL B N 1
ATOM 7175 C CA . VAL B 1 323 ? 17.141 14.25 20.047 1 98.56 323 VAL B CA 1
ATOM 7176 C C . VAL B 1 323 ? 18.078 13.516 19.109 1 98.56 323 VAL B C 1
ATOM 7178 O O . VAL B 1 323 ? 18.938 14.133 18.469 1 98.56 323 VAL B O 1
ATOM 7181 N N . THR B 1 324 ? 17.984 12.25 19.047 1 97.88 324 THR B N 1
ATOM 7182 C CA . THR B 1 324 ? 18.828 11.453 18.172 1 97.88 324 THR B CA 1
ATOM 7183 C C . THR B 1 324 ? 18.281 11.469 16.734 1 97.88 324 THR B C 1
ATOM 7185 O O . THR B 1 324 ? 17.109 11.188 16.516 1 97.88 324 THR B O 1
ATOM 7188 N N . ILE B 1 325 ? 19.094 11.844 15.805 1 97.81 325 ILE B N 1
ATOM 7189 C CA . ILE B 1 325 ? 18.75 11.75 14.391 1 97.81 325 ILE B CA 1
ATOM 7190 C C . ILE B 1 325 ? 19.484 10.57 13.758 1 97.81 325 ILE B C 1
ATOM 7192 O O . ILE B 1 325 ? 20.703 10.617 13.578 1 97.81 325 ILE B O 1
ATOM 7196 N N . PRO B 1 326 ? 18.75 9.523 13.438 1 96.44 326 PRO B N 1
ATOM 7197 C CA . PRO B 1 326 ? 19.438 8.398 12.781 1 96.44 326 PRO B CA 1
ATOM 7198 C C . PRO B 1 326 ? 20.078 8.797 11.461 1 96.44 326 PRO B C 1
ATOM 7200 O O . PRO B 1 326 ? 19.469 9.531 10.672 1 96.44 326 PRO B O 1
ATOM 7203 N N . PRO B 1 327 ? 21.25 8.352 11.195 1 95.38 327 PRO B N 1
ATOM 7204 C CA . PRO B 1 327 ? 21.953 8.734 9.977 1 95.38 327 PRO B CA 1
ATOM 7205 C C . PRO B 1 327 ? 21.172 8.422 8.711 1 95.38 327 PRO B C 1
ATOM 7207 O O . PRO B 1 327 ? 21.156 9.227 7.77 1 95.38 327 PRO B O 1
ATOM 7210 N N . LEU B 1 328 ? 20.516 7.324 8.672 1 96.25 328 LEU B N 1
ATOM 7211 C CA . LEU B 1 328 ? 19.766 6.938 7.48 1 96.25 328 LEU B CA 1
ATOM 7212 C C . LEU B 1 328 ? 18.594 7.891 7.242 1 96.25 328 LEU B C 1
ATOM 7214 O O . LEU B 1 328 ? 18.297 8.242 6.098 1 96.25 328 LEU B O 1
ATOM 7218 N N . ALA B 1 329 ? 17.906 8.273 8.289 1 96.81 329 ALA B N 1
ATOM 7219 C CA . ALA B 1 329 ? 16.812 9.242 8.156 1 96.81 329 ALA B CA 1
ATOM 7220 C C . ALA B 1 329 ? 17.328 10.555 7.559 1 96.81 329 ALA B C 1
ATOM 7222 O O . ALA B 1 329 ? 16.656 11.141 6.699 1 96.81 329 ALA B O 1
ATOM 7223 N N . ASN B 1 330 ? 18.469 10.938 7.984 1 96.25 330 ASN B N 1
ATOM 7224 C CA . ASN B 1 330 ? 19.047 12.219 7.609 1 96.25 330 ASN B CA 1
ATOM 7225 C C . ASN B 1 330 ? 19.562 12.203 6.172 1 96.25 330 ASN B C 1
ATOM 7227 O O . ASN B 1 330 ? 19.625 13.242 5.512 1 96.25 330 ASN B O 1
ATOM 7231 N N . SER B 1 331 ? 19.875 11.016 5.695 1 95.19 331 SER B N 1
ATOM 7232 C CA . SER B 1 331 ? 20.578 10.961 4.418 1 95.19 331 SER B CA 1
ATOM 7233 C C . SER B 1 331 ? 19.641 10.539 3.289 1 95.19 331 SER B C 1
ATOM 7235 O O . SER B 1 331 ? 20.016 10.57 2.115 1 95.19 331 SER B O 1
ATOM 7237 N N . THR B 1 332 ? 18.359 10.18 3.609 1 96.81 332 THR B N 1
ATOM 7238 C CA . THR B 1 332 ? 17.562 9.57 2.551 1 96.81 332 THR B CA 1
ATOM 7239 C C . THR B 1 332 ? 16.25 10.32 2.355 1 96.81 332 THR B C 1
ATOM 7241 O O . THR B 1 332 ? 15.344 9.836 1.672 1 96.81 332 THR B O 1
ATOM 7244 N N . TRP B 1 333 ? 16.062 11.438 3.062 1 97.12 333 TRP B N 1
ATOM 7245 C CA . TRP B 1 333 ? 14.859 12.203 2.766 1 97.12 333 TRP B CA 1
ATOM 7246 C C . TRP B 1 333 ? 14.914 12.781 1.354 1 97.12 333 TRP B C 1
ATOM 7248 O O . TRP B 1 333 ? 15.992 12.945 0.786 1 97.12 333 TRP B O 1
ATOM 7258 N N . ARG B 1 334 ? 13.828 13.008 0.762 1 97.94 334 ARG B N 1
ATOM 7259 C CA . ARG B 1 334 ? 13.711 13.43 -0.629 1 97.94 334 ARG B CA 1
ATOM 7260 C C . ARG B 1 334 ? 12.891 14.711 -0.744 1 97.94 334 ARG B C 1
ATOM 7262 O O . ARG B 1 334 ? 12.305 15.172 0.239 1 97.94 334 ARG B O 1
ATOM 7269 N N . MET B 1 335 ? 12.883 15.305 -1.874 1 97.69 335 MET B N 1
ATOM 7270 C CA . MET B 1 335 ? 12.125 16.516 -2.137 1 97.69 335 MET B CA 1
ATOM 7271 C C . MET B 1 335 ? 11.367 16.406 -3.457 1 97.69 335 MET B C 1
ATOM 7273 O O . MET B 1 335 ? 11.898 15.898 -4.441 1 97.69 335 MET B O 1
ATOM 7277 N N . THR B 1 336 ? 10.18 16.859 -3.5 1 97.44 336 THR B N 1
ATOM 7278 C CA . THR B 1 336 ? 9.406 17.031 -4.723 1 97.44 336 THR B CA 1
ATOM 7279 C C . THR B 1 336 ? 8.672 18.375 -4.711 1 97.44 336 THR B C 1
ATOM 7281 O O . THR B 1 336 ? 8.664 19.078 -3.693 1 97.44 336 THR B O 1
ATOM 7284 N N . MET B 1 337 ? 8.234 18.797 -5.883 1 96.75 337 MET B N 1
ATOM 7285 C CA . MET B 1 337 ? 7.41 19.984 -6 1 96.75 337 MET B CA 1
ATOM 7286 C C . MET B 1 337 ? 5.93 19.625 -6.059 1 96.75 337 MET B C 1
ATOM 7288 O O . MET B 1 337 ? 5.555 18.609 -6.637 1 96.75 337 MET B O 1
ATOM 7292 N N . ILE B 1 338 ? 5.141 20.438 -5.473 1 95.12 338 ILE B N 1
ATOM 7293 C CA . ILE B 1 338 ? 3.695 20.281 -5.57 1 95.12 338 ILE B CA 1
ATOM 7294 C C . ILE B 1 338 ? 3.193 20.906 -6.871 1 95.12 338 ILE B C 1
ATOM 7296 O O . ILE B 1 338 ? 3.533 22.047 -7.188 1 95.12 338 ILE B O 1
ATOM 7300 N N . SER B 1 339 ? 2.373 20.203 -7.578 1 94.31 339 SER B N 1
ATOM 7301 C CA . SER B 1 339 ? 1.852 20.719 -8.844 1 94.31 339 SER B CA 1
ATOM 7302 C C . SER B 1 339 ? 0.93 21.906 -8.625 1 94.31 339 SER B C 1
ATOM 7304 O O . SER B 1 339 ? 0.377 22.078 -7.535 1 94.31 339 SER B O 1
ATOM 7306 N N . ALA B 1 340 ? 0.779 22.656 -9.656 1 90.62 340 ALA B N 1
ATOM 7307 C CA . ALA B 1 340 ? -0.086 23.828 -9.586 1 90.62 340 ALA B CA 1
ATOM 7308 C C . ALA B 1 340 ? -1.496 23.453 -9.148 1 90.62 340 ALA B C 1
ATOM 7310 O O . ALA B 1 340 ? -2.098 24.125 -8.312 1 90.62 340 ALA B O 1
ATOM 7311 N N . GLU B 1 341 ? -1.998 22.391 -9.625 1 89 341 GLU B N 1
ATOM 7312 C CA . GLU B 1 341 ? -3.346 21.938 -9.297 1 89 341 GLU B CA 1
ATOM 7313 C C . GLU B 1 341 ? -3.447 21.516 -7.836 1 89 341 GLU B C 1
ATOM 7315 O O . GLU B 1 341 ? -4.41 21.859 -7.148 1 89 341 GLU B O 1
ATOM 7320 N N . GLN B 1 342 ? -2.471 20.875 -7.414 1 88.75 342 GLN B N 1
ATOM 7321 C CA . GLN B 1 342 ? -2.477 20.391 -6.031 1 88.75 342 GLN B CA 1
ATOM 7322 C C . GLN B 1 342 ? -2.289 21.562 -5.055 1 88.75 342 GLN B C 1
ATOM 7324 O O . GLN B 1 342 ? -2.795 21.516 -3.932 1 88.75 342 GLN B O 1
ATOM 7329 N N . GLN B 1 343 ? -1.584 22.594 -5.406 1 88.25 343 GLN B N 1
ATOM 7330 C CA . GLN B 1 343 ? -1.338 23.75 -4.543 1 88.25 343 GLN B CA 1
ATOM 7331 C C . GLN B 1 343 ? -2.641 24.469 -4.195 1 88.25 343 GLN B C 1
ATOM 7333 O O . GLN B 1 343 ? -2.703 25.203 -3.213 1 88.25 343 GLN B O 1
ATOM 7338 N N . LYS B 1 344 ? -3.65 24.219 -4.988 1 78.25 344 LYS B N 1
ATOM 7339 C CA . LYS B 1 344 ? -4.945 24.844 -4.723 1 78.25 344 LYS B CA 1
ATOM 7340 C C . LYS B 1 344 ? -5.582 24.266 -3.463 1 78.25 344 LYS B C 1
ATOM 7342 O O . LYS B 1 344 ? -6.34 24.953 -2.771 1 78.25 344 LYS B O 1
ATOM 7347 N N . VAL B 1 345 ? -5.172 23.047 -3.17 1 75.69 345 VAL B N 1
ATOM 7348 C CA . VAL B 1 345 ? -5.77 22.375 -2.027 1 75.69 345 VAL B CA 1
ATOM 7349 C C . VAL B 1 345 ? -4.73 22.203 -0.921 1 75.69 345 VAL B C 1
ATOM 7351 O O . VAL B 1 345 ? -5.082 22.078 0.254 1 75.69 345 VAL B O 1
ATOM 7354 N N . SER B 1 346 ? -3.529 22.219 -1.367 1 80.62 346 SER B N 1
ATOM 7355 C CA . SER B 1 346 ? -2.41 22.109 -0.436 1 80.62 346 SER B CA 1
ATOM 7356 C C . SER B 1 346 ? -1.354 23.172 -0.718 1 80.62 346 SER B C 1
ATOM 7358 O O . SER B 1 346 ? -0.294 22.875 -1.269 1 80.62 346 SER B O 1
ATOM 7360 N N . PRO B 1 347 ? -1.608 24.266 -0.191 1 81.56 347 PRO B N 1
ATOM 7361 C CA . PRO B 1 347 ? -0.763 25.391 -0.605 1 81.56 347 PRO B CA 1
ATOM 7362 C C . PRO B 1 347 ? 0.556 25.453 0.162 1 81.56 347 PRO B C 1
ATOM 7364 O O . PRO B 1 347 ? 1.457 26.219 -0.21 1 81.56 347 PRO B O 1
ATOM 7367 N N . PHE B 1 348 ? 0.688 24.719 1.202 1 85.69 348 PHE B N 1
ATOM 7368 C CA . PHE B 1 348 ? 1.892 24.766 2.021 1 85.69 348 PHE B CA 1
ATOM 7369 C C . PHE B 1 348 ? 2.703 23.484 1.871 1 85.69 348 PHE B C 1
ATOM 7371 O O . PHE B 1 348 ? 2.246 22.516 1.248 1 85.69 348 PHE B O 1
ATOM 7378 N N . PHE B 1 349 ? 3.859 23.5 2.432 1 87.5 349 PHE B N 1
ATOM 7379 C CA . PHE B 1 349 ? 4.746 22.344 2.361 1 87.5 349 PHE B CA 1
ATOM 7380 C C . PHE B 1 349 ? 4.141 21.141 3.098 1 87.5 349 PHE B C 1
ATOM 7382 O O . PHE B 1 349 ? 3.439 21.328 4.098 1 87.5 349 PHE B O 1
ATOM 7389 N N . LEU B 1 350 ? 4.336 20.016 2.594 1 90.81 350 LEU B N 1
ATOM 7390 C CA . LEU B 1 350 ? 4.09 18.734 3.268 1 90.81 350 LEU B CA 1
ATOM 7391 C C . LEU B 1 350 ? 5.398 18 3.543 1 90.81 350 LEU B C 1
ATOM 7393 O O . LEU B 1 350 ? 6.453 18.406 3.049 1 90.81 350 LEU B O 1
ATOM 7397 N N . GLY B 1 351 ? 5.277 17.047 4.395 1 93.31 351 GLY B N 1
ATOM 7398 C CA . GLY B 1 351 ? 6.543 16.438 4.742 1 93.31 351 GLY B CA 1
ATOM 7399 C C . GLY B 1 351 ? 6.402 14.977 5.145 1 93.31 351 GLY B C 1
ATOM 7400 O O . GLY B 1 351 ? 5.336 14.383 4.98 1 93.31 351 GLY B O 1
ATOM 7401 N N . GLY B 1 352 ? 7.559 14.406 5.672 1 95.19 352 GLY B N 1
ATOM 7402 C CA . GLY B 1 352 ? 7.789 12.992 5.93 1 95.19 352 GLY B CA 1
ATOM 7403 C C . GLY B 1 352 ? 9.031 12.461 5.238 1 95.19 352 GLY B C 1
ATOM 7404 O O . GLY B 1 352 ? 10.109 13.039 5.352 1 95.19 352 GLY B O 1
ATOM 7405 N N . PRO B 1 353 ? 8.82 11.375 4.547 1 95.88 353 PRO B N 1
ATOM 7406 C CA . PRO B 1 353 ? 9.984 10.898 3.801 1 95.88 353 PRO B CA 1
ATOM 7407 C C . PRO B 1 353 ? 10.367 11.828 2.65 1 95.88 353 PRO B C 1
ATOM 7409 O O . PRO B 1 353 ? 11.531 11.852 2.232 1 95.88 353 PRO B O 1
ATOM 7412 N N . VAL B 1 354 ? 9.375 12.594 2.221 1 97.25 354 VAL B N 1
ATOM 7413 C CA . VAL B 1 354 ? 9.547 13.539 1.117 1 97.25 354 VAL B CA 1
ATOM 7414 C C . VAL B 1 354 ? 9.008 14.906 1.517 1 97.25 354 VAL B C 1
ATOM 7416 O O . VAL B 1 354 ? 7.852 15.031 1.922 1 97.25 354 VAL B O 1
ATOM 7419 N N . ILE B 1 355 ? 9.867 15.875 1.489 1 97.69 355 ILE B N 1
ATOM 7420 C CA . ILE B 1 355 ? 9.344 17.234 1.604 1 97.69 355 ILE B CA 1
ATOM 7421 C C . ILE B 1 355 ? 8.766 17.672 0.263 1 97.69 355 ILE B C 1
ATOM 7423 O O . ILE B 1 355 ? 9.406 17.516 -0.779 1 97.69 355 ILE B O 1
ATOM 7427 N N . GLN B 1 356 ? 7.582 18.156 0.276 1 97.06 356 GLN B N 1
ATOM 7428 C CA . GLN B 1 356 ? 6.895 18.641 -0.915 1 97.06 356 GLN B CA 1
ATOM 7429 C C . GLN B 1 356 ? 6.758 20.156 -0.89 1 97.06 356 GLN B C 1
ATOM 7431 O O . GLN B 1 356 ? 6.066 20.719 -0.031 1 97.06 356 GLN B O 1
ATOM 7436 N N . VAL B 1 357 ? 7.352 20.766 -1.809 1 96.38 357 VAL B N 1
ATOM 7437 C CA . VAL B 1 357 ? 7.512 22.203 -1.785 1 96.38 357 VAL B CA 1
ATOM 7438 C C . VAL B 1 357 ? 6.473 22.859 -2.699 1 96.38 357 VAL B C 1
ATOM 7440 O O . VAL B 1 357 ? 6.273 22.422 -3.834 1 96.38 357 VAL B O 1
ATOM 7443 N N . SER B 1 358 ? 5.812 23.828 -2.17 1 93.31 358 SER B N 1
ATOM 7444 C CA . SER B 1 358 ? 4.871 24.641 -2.93 1 93.31 358 SER B CA 1
ATOM 7445 C C . SER B 1 358 ? 5.496 25.969 -3.322 1 93.31 358 SER B C 1
ATOM 7447 O O . SER B 1 358 ? 6.051 26.688 -2.477 1 93.31 358 SER B O 1
ATOM 7449 N N . TYR B 1 359 ? 5.395 26.328 -4.578 1 94.62 359 TYR B N 1
ATOM 7450 C CA . TYR B 1 359 ? 5.875 27.609 -5.105 1 94.62 359 TYR B CA 1
ATOM 7451 C C . TYR B 1 359 ? 5.258 27.906 -6.469 1 94.62 359 TYR B C 1
ATOM 7453 O O . TYR B 1 359 ? 4.734 27 -7.129 1 94.62 359 TYR B O 1
ATOM 7461 N N . PRO B 1 360 ? 5.277 29.125 -6.902 1 94.75 360 PRO B N 1
ATOM 7462 C CA . PRO B 1 360 ? 4.559 29.469 -8.133 1 94.75 360 PRO B CA 1
ATOM 7463 C C . PRO B 1 360 ? 5.195 28.859 -9.375 1 94.75 360 PRO B C 1
ATOM 7465 O O . PRO B 1 360 ? 6.41 28.641 -9.414 1 94.75 360 PRO B O 1
ATOM 7468 N N . VAL B 1 361 ? 4.344 28.656 -10.305 1 94.81 361 VAL B N 1
ATOM 7469 C CA . VAL B 1 361 ? 4.773 28.234 -11.633 1 94.81 361 VAL B CA 1
ATOM 7470 C C . VAL B 1 361 ? 4.402 29.297 -12.664 1 94.81 361 VAL B C 1
ATOM 7472 O O . VAL B 1 361 ? 3.596 30.188 -12.383 1 94.81 361 VAL B O 1
ATOM 7475 N N . SER B 1 362 ? 4.941 29.25 -13.828 1 92.56 362 SER B N 1
ATOM 7476 C CA . SER B 1 362 ? 4.797 30.266 -14.859 1 92.56 362 SER B CA 1
ATOM 7477 C C . SER B 1 362 ? 3.348 30.391 -15.312 1 92.56 362 SER B C 1
ATOM 7479 O O . SER B 1 362 ? 2.902 31.469 -15.703 1 92.56 362 SER B O 1
ATOM 7481 N N . SER B 1 363 ? 2.582 29.328 -15.195 1 92.62 363 SER B N 1
ATOM 7482 C CA . SER B 1 363 ? 1.229 29.297 -15.742 1 92.62 363 SER B CA 1
ATOM 7483 C C . SER B 1 363 ? 0.231 29.922 -14.773 1 92.62 363 SER B C 1
ATOM 7485 O O . SER B 1 363 ? -0.917 30.172 -15.133 1 92.62 363 SER B O 1
ATOM 7487 N N . MET B 1 364 ? 0.632 30.234 -13.562 1 92.81 364 MET B N 1
ATOM 7488 C CA . MET B 1 364 ? -0.259 30.828 -12.562 1 92.81 364 MET B CA 1
ATOM 7489 C C . MET B 1 364 ? -0.561 32.281 -12.883 1 92.81 364 MET B C 1
ATOM 7491 O O . MET B 1 364 ? 0.303 33 -13.383 1 92.81 364 MET B O 1
ATOM 7495 N N . GLU B 1 365 ? -1.787 32.656 -12.547 1 92.06 365 GLU B N 1
ATOM 7496 C CA . GLU B 1 365 ? -2.131 34.062 -12.656 1 92.06 365 GLU B CA 1
ATOM 7497 C C . GLU B 1 365 ? -1.315 34.906 -11.68 1 92.06 365 GLU B C 1
ATOM 7499 O O . GLU B 1 365 ? -0.905 34.438 -10.625 1 92.06 365 GLU B O 1
ATOM 7504 N N . HIS B 1 366 ? -1.134 36.156 -12.07 1 93.81 366 HIS B N 1
ATOM 7505 C CA . HIS B 1 366 ? -0.228 37.062 -11.344 1 93.81 366 HIS B CA 1
ATOM 7506 C C . HIS B 1 366 ? -0.583 37.125 -9.867 1 93.81 366 HIS B C 1
ATOM 7508 O O . HIS B 1 366 ? 0.282 36.938 -9.008 1 93.81 366 HIS B O 1
ATOM 7514 N N . ASP B 1 367 ? -1.81 37.25 -9.578 1 90.62 367 ASP B N 1
ATOM 7515 C CA . ASP B 1 367 ? -2.232 37.406 -8.188 1 90.62 367 ASP B CA 1
ATOM 7516 C C . ASP B 1 367 ? -2.002 36.094 -7.402 1 90.62 367 ASP B C 1
ATOM 7518 O O . ASP B 1 367 ? -1.639 36.156 -6.227 1 90.62 367 ASP B O 1
ATOM 7522 N N . LEU B 1 368 ? -2.223 35.031 -8.094 1 89.88 368 LEU B N 1
ATOM 7523 C CA . LEU B 1 368 ? -2.004 33.75 -7.461 1 89.88 368 LEU B CA 1
ATOM 7524 C C . LEU B 1 368 ? -0.519 33.5 -7.207 1 89.88 368 LEU B C 1
ATOM 7526 O O . LEU B 1 368 ? -0.14 32.969 -6.16 1 89.88 368 LEU B O 1
ATOM 7530 N N . LYS B 1 369 ? 0.341 33.906 -8.117 1 92.62 369 LYS B N 1
ATOM 7531 C CA . LYS B 1 369 ? 1.783 33.812 -7.918 1 92.62 369 LYS B CA 1
ATOM 7532 C C . LYS B 1 369 ? 2.215 34.531 -6.641 1 92.62 369 LYS B C 1
ATOM 7534 O O . LYS B 1 369 ? 2.932 33.938 -5.816 1 92.62 369 LYS B O 1
ATOM 7539 N N . LEU B 1 370 ? 1.681 35.688 -6.57 1 92.81 370 LEU B N 1
ATOM 7540 C CA . LEU B 1 370 ? 2.059 36.5 -5.418 1 92.81 370 LEU B CA 1
ATOM 7541 C C . LEU B 1 370 ? 1.522 35.906 -4.129 1 92.81 370 LEU B C 1
ATOM 7543 O O . LEU B 1 370 ? 2.215 35.875 -3.107 1 92.81 370 LEU B O 1
ATOM 7547 N N . MET B 1 371 ? 0.356 35.406 -4.184 1 90.56 371 MET B N 1
ATOM 7548 C CA . MET B 1 371 ? -0.241 34.781 -3.006 1 90.56 371 MET B CA 1
ATOM 7549 C C . MET B 1 371 ? 0.577 33.594 -2.555 1 90.56 371 MET B C 1
ATOM 7551 O O . MET B 1 371 ? 0.832 33.406 -1.36 1 90.56 371 MET B O 1
ATOM 7555 N N . VAL B 1 372 ? 0.963 32.75 -3.508 1 91.44 372 VAL B N 1
ATOM 7556 C CA . VAL B 1 372 ? 1.739 31.562 -3.205 1 91.44 372 VAL B CA 1
ATOM 7557 C C . VAL B 1 372 ? 3.084 31.969 -2.602 1 91.44 372 VAL B C 1
ATOM 7559 O O . VAL B 1 372 ? 3.523 31.375 -1.61 1 91.44 372 VAL B O 1
ATOM 7562 N N . MET B 1 373 ? 3.715 32.969 -3.143 1 93.88 373 MET B N 1
ATOM 7563 C CA . MET B 1 373 ? 5.004 33.438 -2.635 1 93.88 373 MET B CA 1
ATOM 7564 C C . MET B 1 373 ? 4.867 34 -1.222 1 93.88 373 MET B C 1
ATOM 7566 O O . MET B 1 373 ? 5.672 33.688 -0.345 1 93.88 373 MET B O 1
ATOM 7570 N N . ARG B 1 374 ? 3.816 34.781 -1.02 1 94.06 374 ARG B N 1
ATOM 7571 C CA . ARG B 1 374 ? 3.566 35.375 0.289 1 94.06 374 ARG B CA 1
ATOM 7572 C C . ARG B 1 374 ? 3.26 34.312 1.33 1 94.06 374 ARG B C 1
ATOM 7574 O O . ARG B 1 374 ? 3.711 34.375 2.473 1 94.06 374 ARG B O 1
ATOM 7581 N N . GLY B 1 375 ? 2.545 33.219 0.911 1 91.81 375 GLY B N 1
ATOM 7582 C CA . GLY B 1 375 ? 2.195 32.125 1.805 1 91.81 375 GLY B CA 1
ATOM 7583 C C . GLY B 1 375 ? 3.373 31.234 2.145 1 91.81 375 GLY B C 1
ATOM 7584 O O . GLY B 1 375 ? 3.332 30.5 3.131 1 91.81 375 GLY B O 1
ATOM 7585 N N . ASN B 1 376 ? 4.379 31.297 1.321 1 94.75 376 ASN B N 1
ATOM 7586 C CA . ASN B 1 376 ? 5.57 30.484 1.518 1 94.75 376 ASN B CA 1
ATOM 7587 C C . ASN B 1 376 ? 6.82 31.344 1.686 1 94.75 376 ASN B C 1
ATOM 7589 O O . ASN B 1 376 ? 7.898 30.969 1.216 1 94.75 376 ASN B O 1
ATOM 7593 N N . ASN B 1 377 ? 6.582 32.531 2.311 1 96.25 377 ASN B N 1
ATOM 7594 C CA . ASN B 1 377 ? 7.695 33.438 2.584 1 96.25 377 ASN B CA 1
ATOM 7595 C C . ASN B 1 377 ? 8.75 32.75 3.463 1 96.25 377 ASN B C 1
ATOM 7597 O O . ASN B 1 377 ? 8.523 31.672 4.004 1 96.25 377 ASN B O 1
ATOM 7601 N N . LYS B 1 378 ? 9.898 33.406 3.629 1 97.88 378 LYS B N 1
ATOM 7602 C CA . LYS B 1 378 ? 11.078 32.844 4.273 1 97.88 378 LYS B CA 1
ATOM 7603 C C . LYS B 1 378 ? 10.781 32.438 5.715 1 97.88 378 LYS B C 1
ATOM 7605 O O . LYS B 1 378 ? 11.25 31.406 6.188 1 97.88 378 LYS B O 1
ATOM 7610 N N . HIS B 1 379 ? 10.008 33.25 6.344 1 97.81 379 HIS B N 1
ATOM 7611 C CA . HIS B 1 379 ? 9.836 33.125 7.785 1 97.81 379 HIS B CA 1
ATOM 7612 C C . HIS B 1 379 ? 8.742 32.094 8.125 1 97.81 379 HIS B C 1
ATOM 7614 O O . HIS B 1 379 ? 8.828 31.406 9.141 1 97.81 379 HIS B O 1
ATOM 7620 N N . PHE B 1 380 ? 7.691 32 7.285 1 96.81 380 PHE B N 1
ATOM 7621 C CA . PHE B 1 380 ? 6.73 30.906 7.418 1 96.81 380 PHE B CA 1
ATOM 7622 C C . PHE B 1 380 ? 7.387 29.562 7.129 1 96.81 380 PHE B C 1
ATOM 7624 O O . PHE B 1 380 ? 7.215 28.609 7.887 1 96.81 380 PHE B O 1
ATOM 7631 N N . ALA B 1 381 ? 8.211 29.516 6.082 1 97.06 381 ALA B N 1
ATOM 7632 C CA . ALA B 1 381 ? 8.891 28.281 5.672 1 97.06 381 ALA B CA 1
ATOM 7633 C C . ALA B 1 381 ? 9.875 27.812 6.742 1 97.06 381 ALA B C 1
ATOM 7635 O O . ALA B 1 381 ? 10.078 26.625 6.93 1 97.06 381 ALA B O 1
ATOM 7636 N N . HIS B 1 382 ? 10.461 28.797 7.422 1 97.5 382 HIS B N 1
ATOM 7637 C CA . HIS B 1 382 ? 11.43 28.484 8.469 1 97.5 382 HIS B CA 1
ATOM 7638 C C . HIS B 1 382 ? 10.805 27.594 9.547 1 97.5 382 HIS B C 1
ATOM 7640 O O . HIS B 1 382 ? 11.422 26.625 10 1 97.5 382 HIS B O 1
ATOM 7646 N N . ALA B 1 383 ? 9.602 27.891 9.891 1 95.12 383 ALA B N 1
ATOM 7647 C CA . ALA B 1 383 ? 8.906 27.125 10.922 1 95.12 383 ALA B CA 1
ATOM 7648 C C . ALA B 1 383 ? 8.32 25.828 10.336 1 95.12 383 ALA B C 1
ATOM 7650 O O . ALA B 1 383 ? 8.25 24.812 11.023 1 95.12 383 ALA B O 1
ATOM 7651 N N . THR B 1 384 ? 7.965 25.781 9.094 1 96.94 384 THR B N 1
ATOM 7652 C CA . THR B 1 384 ? 7.301 24.641 8.461 1 96.94 384 THR B CA 1
ATOM 7653 C C . THR B 1 384 ? 8.305 23.531 8.141 1 96.94 384 THR B C 1
ATOM 7655 O O . THR B 1 384 ? 7.977 22.344 8.234 1 96.94 384 THR B O 1
ATOM 7658 N N . ALA B 1 385 ? 9.516 23.922 7.809 1 97.38 385 ALA B N 1
ATOM 7659 C CA . ALA B 1 385 ? 10.492 22.953 7.332 1 97.38 385 ALA B CA 1
ATOM 7660 C C . ALA B 1 385 ? 10.828 21.938 8.414 1 97.38 385 ALA B C 1
ATOM 7662 O O . ALA B 1 385 ? 10.758 20.734 8.172 1 97.38 385 ALA B O 1
ATOM 7663 N N . PHE B 1 386 ? 11.211 22.469 9.625 1 97.94 386 PHE B N 1
ATOM 7664 C CA . PHE B 1 386 ? 11.57 21.516 10.664 1 97.94 386 PHE B CA 1
ATOM 7665 C C . PHE B 1 386 ? 10.336 20.797 11.195 1 97.94 386 PHE B C 1
ATOM 7667 O O . PHE B 1 386 ? 10.43 19.672 11.703 1 97.94 386 PHE B O 1
ATOM 7674 N N . HIS B 1 387 ? 9.102 21.406 11.117 1 98.38 387 HIS B N 1
ATOM 7675 C CA . HIS B 1 387 ? 7.84 20.734 11.406 1 98.38 387 HIS B CA 1
ATOM 7676 C C . HIS B 1 387 ? 7.648 19.5 10.531 1 98.38 387 HIS B C 1
ATOM 7678 O O . HIS B 1 387 ? 7.293 18.438 11.023 1 98.38 387 HIS B O 1
ATOM 7684 N N . GLU B 1 388 ? 7.91 19.641 9.258 1 98.12 388 GLU B N 1
ATOM 7685 C CA . GLU B 1 388 ? 7.664 18.594 8.266 1 98.12 388 GLU B CA 1
ATOM 7686 C C . GLU B 1 388 ? 8.781 17.547 8.266 1 98.12 388 GLU B C 1
ATOM 7688 O O . GLU B 1 388 ? 8.562 16.406 7.875 1 98.12 388 GLU B O 1
ATOM 7693 N N . MET B 1 389 ? 9.953 17.953 8.703 1 98.31 389 MET B N 1
ATOM 7694 C CA . MET B 1 389 ? 11.117 17.094 8.531 1 98.31 389 MET B CA 1
ATOM 7695 C C . MET B 1 389 ? 11.789 16.812 9.875 1 98.31 389 MET B C 1
ATOM 7697 O O . MET B 1 389 ? 11.242 16.078 10.703 1 98.31 389 MET B O 1
ATOM 7701 N N . PHE B 1 390 ? 12.914 17.547 10.188 1 98.19 390 PHE B N 1
ATOM 7702 C CA . PHE B 1 390 ? 13.641 17.312 11.43 1 98.19 390 PHE B CA 1
ATOM 7703 C C . PHE B 1 390 ? 13.508 18.5 12.375 1 98.19 390 PHE B C 1
ATOM 7705 O O . PHE B 1 390 ? 13.836 19.625 12.008 1 98.19 390 PHE B O 1
ATOM 7712 N N . PRO B 1 391 ? 13.008 18.156 13.531 1 98.38 391 PRO B N 1
ATOM 7713 C CA . PRO B 1 391 ? 12.75 16.859 14.148 1 98.38 391 PRO B CA 1
ATOM 7714 C C . PRO B 1 391 ? 11.289 16.438 14.07 1 98.38 391 PRO B C 1
ATOM 7716 O O . PRO B 1 391 ? 10.836 15.586 14.836 1 98.38 391 PRO B O 1
ATOM 7719 N N . GLY B 1 392 ? 10.539 17.016 13.164 1 98.31 392 GLY B N 1
ATOM 7720 C CA . GLY B 1 392 ? 9.109 16.797 13.078 1 98.31 392 GLY B CA 1
ATOM 7721 C C . GLY B 1 392 ? 8.734 15.484 12.43 1 98.31 392 GLY B C 1
ATOM 7722 O O . GLY B 1 392 ? 9.18 14.422 12.875 1 98.31 392 GLY B O 1
ATOM 7723 N N . HIS B 1 393 ? 8 15.547 11.359 1 98.31 393 HIS B N 1
ATOM 7724 C CA . HIS B 1 393 ? 7.312 14.398 10.781 1 98.31 393 HIS B CA 1
ATOM 7725 C C . HIS B 1 393 ? 8.305 13.391 10.203 1 98.31 393 HIS B C 1
ATOM 7727 O O . HIS B 1 393 ? 8.117 12.18 10.344 1 98.31 393 HIS B O 1
ATOM 7733 N N . ARG B 1 394 ? 9.352 13.82 9.516 1 98.44 394 ARG B N 1
ATOM 7734 C CA . ARG B 1 394 ? 10.312 12.898 8.922 1 98.44 394 ARG B CA 1
ATOM 7735 C C . ARG B 1 394 ? 10.914 11.977 9.977 1 98.44 394 ARG B C 1
ATOM 7737 O O . ARG B 1 394 ? 10.93 10.75 9.812 1 98.44 394 ARG B O 1
ATOM 7744 N N . LEU B 1 395 ? 11.352 12.578 11.047 1 98.5 395 LEU B N 1
ATOM 7745 C CA . LEU B 1 395 ? 11.953 11.781 12.117 1 98.5 395 LEU B CA 1
ATOM 7746 C C . LEU B 1 395 ? 10.906 10.891 12.781 1 98.5 395 LEU B C 1
ATOM 7748 O O . LEU B 1 395 ? 11.156 9.703 13.008 1 98.5 395 LEU B O 1
ATOM 7752 N N . GLN B 1 396 ? 9.805 11.461 13.016 1 97.69 396 GLN B N 1
ATOM 7753 C CA . GLN B 1 396 ? 8.719 10.766 13.703 1 97.69 396 GLN B CA 1
ATOM 7754 C C . GLN B 1 396 ? 8.266 9.547 12.914 1 97.69 396 GLN B C 1
ATOM 7756 O O . GLN B 1 396 ? 8.141 8.453 13.469 1 97.69 396 GLN B O 1
ATOM 7761 N N . LEU B 1 397 ? 7.996 9.727 11.672 1 97.44 397 LEU B N 1
ATOM 7762 C CA . LEU B 1 397 ? 7.496 8.648 10.828 1 97.44 397 LEU B CA 1
ATOM 7763 C C . LEU B 1 397 ? 8.57 7.582 10.617 1 97.44 397 LEU B C 1
ATOM 7765 O O . LEU B 1 397 ? 8.266 6.391 10.57 1 97.44 397 LEU B O 1
ATOM 7769 N N . TYR B 1 398 ? 9.844 8.023 10.5 1 97.56 398 TYR B N 1
ATOM 7770 C CA . TYR B 1 398 ? 10.969 7.098 10.391 1 97.56 398 TYR B CA 1
ATOM 7771 C C . TYR B 1 398 ? 11.031 6.168 11.594 1 97.56 398 TYR B C 1
ATOM 7773 O O . TYR B 1 398 ? 11.156 4.949 11.445 1 97.56 398 TYR B O 1
ATOM 7781 N N . MET B 1 399 ? 10.875 6.75 12.75 1 97.38 399 MET B N 1
ATOM 7782 C CA . MET B 1 399 ? 10.961 5.988 13.992 1 97.38 399 MET B CA 1
ATOM 7783 C C . MET B 1 399 ? 9.75 5.078 14.156 1 97.38 399 MET B C 1
ATOM 7785 O O . MET B 1 399 ? 9.883 3.938 14.609 1 97.38 399 MET B O 1
ATOM 7789 N N . ALA B 1 400 ? 8.617 5.5 13.719 1 96.38 400 ALA B N 1
ATOM 7790 C CA . ALA B 1 400 ? 7.391 4.723 13.867 1 96.38 400 ALA B CA 1
ATOM 7791 C C . ALA B 1 400 ? 7.426 3.471 12.992 1 96.38 400 ALA B C 1
ATOM 7793 O O . ALA B 1 400 ? 6.781 2.469 13.312 1 96.38 400 ALA B O 1
ATOM 7794 N N . ASP B 1 401 ? 8.133 3.5 11.898 1 96.06 401 ASP B N 1
ATOM 7795 C CA . ASP B 1 401 ? 8.273 2.344 11.016 1 96.06 401 ASP B CA 1
ATOM 7796 C C . ASP B 1 401 ? 9.109 1.25 11.672 1 96.06 401 ASP B C 1
ATOM 7798 O O . ASP B 1 401 ? 9.094 0.099 11.234 1 96.06 401 ASP B O 1
ATOM 7802 N N . ARG B 1 402 ? 9.797 1.602 12.789 1 95.31 402 ARG B N 1
ATOM 7803 C CA . ARG B 1 402 ? 10.828 0.715 13.32 1 95.31 402 ARG B CA 1
ATOM 7804 C C . ARG B 1 402 ? 10.539 0.336 14.766 1 95.31 402 ARG B C 1
ATOM 7806 O O . ARG B 1 402 ? 10.93 -0.739 15.227 1 95.31 402 ARG B O 1
ATOM 7813 N N . TYR B 1 403 ? 9.914 1.244 15.453 1 95.19 403 TYR B N 1
ATOM 7814 C CA . TYR B 1 403 ? 9.633 1.021 16.875 1 95.19 403 TYR B CA 1
ATOM 7815 C C . TYR B 1 403 ? 8.125 1.002 17.125 1 95.19 403 TYR B C 1
ATOM 7817 O O . TYR B 1 403 ? 7.434 1.982 16.859 1 95.19 403 TYR B O 1
ATOM 7825 N N . ASN B 1 404 ? 7.625 -0.145 17.688 1 95.69 404 ASN B N 1
ATOM 7826 C CA . ASN B 1 404 ? 6.207 -0.357 17.953 1 95.69 404 ASN B CA 1
ATOM 7827 C C . ASN B 1 404 ? 5.363 -0.078 16.703 1 95.69 404 ASN B C 1
ATOM 7829 O O . ASN B 1 404 ? 4.355 0.628 16.781 1 95.69 404 ASN B O 1
ATOM 7833 N N . SER B 1 405 ? 5.852 -0.614 15.625 1 95.06 405 SER B N 1
ATOM 7834 C CA . SER B 1 405 ? 5.258 -0.324 14.32 1 95.06 405 SER B CA 1
ATOM 7835 C C . SER B 1 405 ? 3.846 -0.886 14.219 1 95.06 405 SER B C 1
ATOM 7837 O O . SER B 1 405 ? 3.059 -0.451 13.375 1 95.06 405 SER B O 1
ATOM 7839 N N . HIS B 1 406 ? 3.451 -1.84 15.109 1 95.69 406 HIS B N 1
ATOM 7840 C CA . HIS B 1 406 ? 2.119 -2.436 15.094 1 95.69 406 HIS B CA 1
ATOM 7841 C C . HIS B 1 406 ? 1.05 -1.409 15.445 1 95.69 406 HIS B C 1
ATOM 7843 O O . HIS B 1 406 ? -0.133 -1.618 15.172 1 95.69 406 HIS B O 1
ATOM 7849 N N . ARG B 1 407 ? 1.45 -0.237 15.977 1 97.38 407 ARG B N 1
ATOM 7850 C CA . ARG B 1 407 ? 0.524 0.802 16.422 1 97.38 407 ARG B CA 1
ATOM 7851 C C . ARG B 1 407 ? 0.236 1.789 15.289 1 97.38 407 ARG B C 1
ATOM 7853 O O . ARG B 1 407 ? -0.751 2.525 15.344 1 97.38 407 ARG B O 1
ATOM 7860 N N . LYS B 1 408 ? 1.091 1.798 14.312 1 93.62 408 LYS B N 1
ATOM 7861 C CA . LYS B 1 408 ? 1.204 2.889 13.344 1 93.62 408 LYS B CA 1
ATOM 7862 C C . LYS B 1 408 ? -0.116 3.113 12.617 1 93.62 408 LYS B C 1
ATOM 7864 O O . LYS B 1 408 ? -0.526 4.258 12.398 1 93.62 408 LYS B O 1
ATOM 7869 N N . GLU B 1 409 ? -0.814 2.078 12.336 1 91.75 409 GLU B N 1
ATOM 7870 C CA . GLU B 1 409 ? -1.993 2.219 11.484 1 91.75 409 GLU B CA 1
ATOM 7871 C C . GLU B 1 409 ? -3.27 2.297 12.32 1 91.75 409 GLU B C 1
ATOM 7873 O O . GLU B 1 409 ? -4.109 3.168 12.094 1 91.75 409 GLU B O 1
ATOM 7878 N N . ILE B 1 410 ? -3.369 1.561 13.266 1 94.06 410 ILE B N 1
ATOM 7879 C CA . ILE B 1 410 ? -4.652 1.395 13.938 1 94.06 410 ILE B CA 1
ATOM 7880 C C . ILE B 1 410 ? -4.801 2.441 15.039 1 94.06 410 ILE B C 1
ATOM 7882 O O . ILE B 1 410 ? -5.91 2.875 15.352 1 94.06 410 ILE B O 1
ATOM 7886 N N . PHE B 1 411 ? -3.691 2.916 15.633 1 95.88 411 PHE B N 1
ATOM 7887 C CA . PHE B 1 411 ? -3.787 3.826 16.766 1 95.88 411 PHE B CA 1
ATOM 7888 C C . PHE B 1 411 ? -3.361 5.234 16.375 1 95.88 411 PHE B C 1
ATOM 7890 O O . PHE B 1 411 ? -3.152 6.09 17.234 1 95.88 411 PHE B O 1
ATOM 7897 N N . ASP B 1 412 ? -3.211 5.473 15.148 1 92 412 ASP B N 1
ATOM 7898 C CA . ASP B 1 412 ? -2.768 6.777 14.664 1 92 412 ASP B CA 1
ATOM 7899 C C . ASP B 1 412 ? -3.705 7.887 15.141 1 92 412 ASP B C 1
ATOM 7901 O O . ASP B 1 412 ? -4.926 7.707 15.164 1 92 412 ASP B O 1
ATOM 7905 N N . THR B 1 413 ? -3.197 8.992 15.562 1 96.88 413 THR B N 1
ATOM 7906 C CA . THR B 1 413 ? -3.961 10.148 16.031 1 96.88 413 THR B CA 1
ATOM 7907 C C . THR B 1 413 ? -3.229 11.445 15.703 1 96.88 413 THR B C 1
ATOM 7909 O O . THR B 1 413 ? -2.004 11.516 15.82 1 96.88 413 THR B O 1
ATOM 7912 N N . PRO B 1 414 ? -3.951 12.453 15.258 1 96.38 414 PRO B N 1
ATOM 7913 C CA . PRO B 1 414 ? -3.32 13.75 15.008 1 96.38 414 PRO B CA 1
ATOM 7914 C C . PRO B 1 414 ? -2.73 14.375 16.266 1 96.38 414 PRO B C 1
ATOM 7916 O O . PRO B 1 414 ? -1.812 15.195 16.188 1 96.38 414 PRO B O 1
ATOM 7919 N N . PHE B 1 415 ? -3.203 13.969 17.469 1 97.94 415 PHE B N 1
ATOM 7920 C CA . PHE B 1 415 ? -2.686 14.523 18.719 1 97.94 415 PHE B CA 1
ATOM 7921 C C . PHE B 1 415 ? -1.223 14.141 18.906 1 97.94 415 PHE B C 1
ATOM 7923 O O . PHE B 1 415 ? -0.451 14.906 19.5 1 97.94 415 PHE B O 1
ATOM 7930 N N . PHE B 1 416 ? -0.912 12.969 18.438 1 97.88 416 PHE B N 1
ATOM 7931 C CA . PHE B 1 416 ? 0.474 12.523 18.516 1 97.88 416 PHE B CA 1
ATOM 7932 C C . PHE B 1 416 ? 1.286 13.055 17.344 1 97.88 416 PHE B C 1
ATOM 7934 O O . PHE B 1 416 ? 2.32 13.703 17.547 1 97.88 416 PHE B O 1
ATOM 7941 N N . VAL B 1 417 ? 0.808 12.883 16.094 1 97.44 417 VAL B N 1
ATOM 7942 C CA . VAL B 1 417 ? 1.592 13.18 14.906 1 97.44 417 VAL B CA 1
ATOM 7943 C C . VAL B 1 417 ? 1.755 14.688 14.758 1 97.44 417 VAL B C 1
ATOM 7945 O O . VAL B 1 417 ? 2.877 15.195 14.688 1 97.44 417 VAL B O 1
ATOM 7948 N N . GLU B 1 418 ? 0.649 15.383 14.758 1 97.62 418 GLU B N 1
ATOM 7949 C CA . GLU B 1 418 ? 0.702 16.828 14.625 1 97.62 418 GLU B CA 1
ATOM 7950 C C . GLU B 1 418 ? 1.184 17.484 15.914 1 97.62 418 GLU B C 1
ATOM 7952 O O . GLU B 1 418 ? 1.905 18.484 15.883 1 97.62 418 GLU B O 1
ATOM 7957 N N . GLY B 1 419 ? 0.809 16.891 17.047 1 98.44 419 GLY B N 1
ATOM 7958 C CA . GLY B 1 419 ? 1.266 17.406 18.312 1 98.44 419 GLY B CA 1
ATOM 7959 C C . GLY B 1 419 ? 2.775 17.406 18.453 1 98.44 419 GLY B C 1
ATOM 7960 O O . GLY B 1 419 ? 3.357 18.375 18.969 1 98.44 419 GLY B O 1
ATOM 7961 N N . TRP B 1 420 ? 3.367 16.344 18 1 98.62 420 TRP B N 1
ATOM 7962 C CA . TRP B 1 420 ? 4.82 16.219 18.062 1 98.62 420 TRP B CA 1
ATOM 7963 C C . TRP B 1 420 ? 5.496 17.344 17.281 1 98.62 420 TRP B C 1
ATOM 7965 O O . TRP B 1 420 ? 6.379 18.016 17.797 1 98.62 420 TRP B O 1
ATOM 7975 N N . ALA B 1 421 ? 5.059 17.547 16.062 1 98.31 421 ALA B N 1
ATOM 7976 C CA . ALA B 1 421 ? 5.676 18.547 15.211 1 98.31 421 ALA B CA 1
ATOM 7977 C C . ALA B 1 421 ? 5.469 19.953 15.781 1 98.31 421 ALA B C 1
ATOM 7979 O O . ALA B 1 421 ? 6.391 20.766 15.789 1 98.31 421 ALA B O 1
ATOM 7980 N N . LEU B 1 422 ? 4.27 20.203 16.297 1 98.62 422 LEU B N 1
ATOM 7981 C CA . LEU B 1 422 ? 3.994 21.516 16.875 1 98.62 422 LEU B CA 1
ATOM 7982 C C . LEU B 1 422 ? 4.73 21.703 18.188 1 98.62 422 LEU B C 1
ATOM 7984 O O . LEU B 1 422 ? 5.176 22.812 18.516 1 98.62 422 LEU B O 1
ATOM 7988 N N . TYR B 1 423 ? 4.898 20.672 19.031 1 98.56 423 TYR B N 1
ATOM 7989 C CA . TYR B 1 423 ? 5.699 20.734 20.25 1 98.56 423 TYR B CA 1
ATOM 7990 C C . TYR B 1 423 ? 7.086 21.297 19.969 1 98.56 423 TYR B C 1
ATOM 7992 O O . TYR B 1 423 ? 7.594 22.125 20.719 1 98.56 423 TYR B O 1
ATOM 8000 N N . TRP B 1 424 ? 7.68 20.875 18.906 1 98.69 424 TRP B N 1
ATOM 8001 C CA . TRP B 1 424 ? 9.008 21.375 18.547 1 98.69 424 TRP B CA 1
ATOM 8002 C C . TRP B 1 424 ? 8.961 22.844 18.172 1 98.69 424 TRP B C 1
ATOM 8004 O O . TRP B 1 424 ? 9.914 23.594 18.422 1 98.69 424 TRP B O 1
ATOM 8014 N N . GLU B 1 425 ? 7.855 23.266 17.516 1 98.44 425 GLU B N 1
ATOM 8015 C CA . GLU B 1 425 ? 7.699 24.703 17.266 1 98.44 425 GLU B CA 1
ATOM 8016 C C . GLU B 1 425 ? 7.684 25.484 18.578 1 98.44 425 GLU B C 1
ATOM 8018 O O . GLU B 1 425 ? 8.281 26.562 18.672 1 98.44 425 GLU B O 1
ATOM 8023 N N . PHE B 1 426 ? 6.992 24.891 19.625 1 98.06 426 PHE B N 1
ATOM 8024 C CA . PHE B 1 426 ? 6.996 25.5 20.938 1 98.06 426 PHE B CA 1
ATOM 8025 C C . PHE B 1 426 ? 8.414 25.625 21.484 1 98.06 426 PHE B C 1
ATOM 8027 O O . PHE B 1 426 ? 8.836 26.688 21.922 1 98.06 426 PHE B O 1
ATOM 8034 N N . LEU B 1 427 ? 9.062 24.516 21.391 1 98.12 427 LEU B N 1
ATOM 8035 C CA . LEU B 1 427 ? 10.383 24.438 22 1 98.12 427 LEU B CA 1
ATOM 8036 C C . LEU B 1 427 ? 11.367 25.375 21.312 1 98.12 427 LEU B C 1
ATOM 8038 O O . LEU B 1 427 ? 12.102 26.109 21.969 1 98.12 427 LEU B O 1
ATOM 8042 N N . PHE B 1 428 ? 11.383 25.406 20 1 98.06 428 PHE B N 1
ATOM 8043 C CA . PHE B 1 428 ? 12.289 26.266 19.25 1 98.06 428 PHE B CA 1
ATOM 8044 C C . PHE B 1 428 ? 11.961 27.734 19.484 1 98.06 428 PHE B C 1
ATOM 8046 O O . PHE B 1 428 ? 12.852 28.578 19.5 1 98.06 428 PHE B O 1
ATOM 8053 N N . TYR B 1 429 ? 10.68 28.078 19.625 1 97.75 429 TYR B N 1
ATOM 8054 C CA . TYR B 1 429 ? 10.312 29.469 19.906 1 97.75 429 TYR B CA 1
ATOM 8055 C C . TYR B 1 429 ? 10.758 29.875 21.312 1 97.75 429 TYR B C 1
ATOM 8057 O O . TYR B 1 429 ? 11.211 31 21.516 1 97.75 429 TYR B O 1
ATOM 8065 N N . SER B 1 430 ? 10.594 28.984 22.281 1 96.69 430 SER B N 1
ATOM 8066 C CA . SER B 1 430 ? 10.922 29.281 23.672 1 96.69 430 SER B CA 1
ATOM 8067 C C . SER B 1 430 ? 12.414 29.5 23.844 1 96.69 430 SER B C 1
ATOM 8069 O O . SER B 1 430 ? 12.836 30.172 24.797 1 96.69 430 SER B O 1
ATOM 8071 N N . ARG B 1 431 ? 13.055 28.922 22.891 1 94.81 431 ARG B N 1
ATOM 8072 C CA . ARG B 1 431 ? 14.5 29.125 22.906 1 94.81 431 ARG B CA 1
ATOM 8073 C C . ARG B 1 431 ? 14.875 30.438 22.219 1 94.81 431 ARG B C 1
ATOM 8075 O O . ARG B 1 431 ? 14.125 30.953 21.391 1 94.81 431 ARG B O 1
ATOM 8082 N N . ASP B 1 432 ? 15.977 31.016 22.516 1 90.62 432 ASP B N 1
ATOM 8083 C CA . ASP B 1 432 ? 16.406 32.281 21.922 1 90.62 432 ASP B CA 1
ATOM 8084 C C . ASP B 1 432 ? 17.484 32.062 20.859 1 90.62 432 ASP B C 1
ATOM 8086 O O . ASP B 1 432 ? 17.938 33.031 20.234 1 90.62 432 ASP B O 1
ATOM 8090 N N . ASP B 1 433 ? 17.797 30.797 20.594 1 95.62 433 ASP B N 1
ATOM 8091 C CA . ASP B 1 433 ? 18.953 30.562 19.734 1 95.62 433 ASP B CA 1
ATOM 8092 C C . ASP B 1 433 ? 18.531 29.922 18.422 1 95.62 433 ASP B C 1
ATOM 8094 O O . ASP B 1 433 ? 19.375 29.531 17.609 1 95.62 433 ASP B O 1
ATOM 8098 N N . PHE B 1 434 ? 17.234 29.766 18.156 1 97 434 PHE B N 1
ATOM 8099 C CA . PHE B 1 434 ? 16.828 29.25 16.859 1 97 434 PHE B CA 1
ATOM 8100 C C . PHE B 1 434 ? 16.188 30.344 16.016 1 97 434 PHE B C 1
ATOM 8102 O O . PHE B 1 434 ? 16.656 30.625 14.914 1 97 434 PHE B O 1
ATOM 8109 N N . HIS B 1 435 ? 15.016 30.891 16.531 1 96.5 435 HIS B N 1
ATOM 8110 C CA . HIS B 1 435 ? 14.43 32.062 15.883 1 96.5 435 HIS B CA 1
ATOM 8111 C C . HIS B 1 435 ? 15.125 33.344 16.312 1 96.5 435 HIS B C 1
ATOM 8113 O O . HIS B 1 435 ? 14.664 34.031 17.234 1 96.5 435 HIS B O 1
ATOM 8119 N N . LYS B 1 436 ? 16.062 33.812 15.602 1 94.19 436 LYS B N 1
ATOM 8120 C CA . LYS B 1 436 ? 16.969 34.875 16.062 1 94.19 436 LYS B CA 1
ATOM 8121 C C . LYS B 1 436 ? 16.453 36.25 15.656 1 94.19 436 LYS B C 1
ATOM 8123 O O . LYS B 1 436 ? 16.859 37.281 16.234 1 94.19 436 LYS B O 1
ATOM 8128 N N . SER B 1 437 ? 15.609 36.375 14.664 1 96.81 437 SER B N 1
ATOM 8129 C CA . SER B 1 437 ? 15.086 37.656 14.203 1 96.81 437 SER B CA 1
ATOM 8130 C C . SER B 1 437 ? 13.609 37.781 14.547 1 96.81 437 SER B C 1
ATOM 8132 O O . SER B 1 437 ? 12.891 36.781 14.672 1 96.81 437 SER B O 1
ATOM 8134 N N . PRO B 1 438 ? 13.195 39.031 14.727 1 97.94 438 PRO B N 1
ATOM 8135 C CA . PRO B 1 438 ? 11.766 39.25 14.938 1 97.94 438 PRO B CA 1
ATOM 8136 C C . PRO B 1 438 ? 10.914 38.719 13.789 1 97.94 438 PRO B C 1
ATOM 8138 O O . PRO B 1 438 ? 9.797 38.25 14.008 1 97.94 438 PRO B O 1
ATOM 8141 N N . GLU B 1 439 ? 11.453 38.719 12.586 1 98.25 439 GLU B N 1
ATOM 8142 C CA . GLU B 1 439 ? 10.727 38.188 11.43 1 98.25 439 GLU B CA 1
ATOM 8143 C C . GLU B 1 439 ? 10.469 36.688 11.578 1 98.25 439 GLU B C 1
ATOM 8145 O O . GLU B 1 439 ? 9.344 36.219 11.367 1 98.25 439 GLU B O 1
ATOM 8150 N N . ASN B 1 440 ? 11.508 35.969 11.984 1 98.06 440 ASN B N 1
ATOM 8151 C CA . ASN B 1 440 ? 11.352 34.531 12.188 1 98.06 440 ASN B CA 1
ATOM 8152 C C . ASN B 1 440 ? 10.398 34.219 13.336 1 98.06 440 ASN B C 1
ATOM 8154 O O . ASN B 1 440 ? 9.625 33.281 13.266 1 98.06 440 ASN B O 1
ATOM 8158 N N . ARG B 1 441 ? 10.445 35 14.352 1 98.25 441 ARG B N 1
ATOM 8159 C CA . ARG B 1 441 ? 9.547 34.812 15.484 1 98.25 441 ARG B CA 1
ATOM 8160 C C . ARG B 1 441 ? 8.102 35.094 15.086 1 98.25 441 ARG B C 1
ATOM 8162 O O . ARG B 1 441 ? 7.184 34.406 15.516 1 98.25 441 ARG B O 1
ATOM 8169 N N . ILE B 1 442 ? 7.918 36.125 14.266 1 98.38 442 ILE B N 1
ATOM 8170 C CA . ILE B 1 442 ? 6.59 36.438 13.758 1 98.38 442 ILE B CA 1
ATOM 8171 C C . ILE B 1 442 ? 6.066 35.281 12.914 1 98.38 442 ILE B C 1
ATOM 8173 O O . ILE B 1 442 ? 4.898 34.906 13.031 1 98.38 442 ILE B O 1
ATOM 8177 N N . GLY B 1 443 ? 6.895 34.688 12.047 1 97.94 443 GLY B N 1
ATOM 8178 C CA . GLY B 1 443 ? 6.484 33.531 11.273 1 97.94 443 GLY B CA 1
ATOM 8179 C C . GLY B 1 443 ? 6.043 32.375 12.133 1 97.94 443 GLY B C 1
ATOM 8180 O O . GLY B 1 443 ? 5.004 31.766 11.875 1 97.94 443 GLY B O 1
ATOM 8181 N N . ALA B 1 444 ? 6.812 32.062 13.141 1 98.06 444 ALA B N 1
ATOM 8182 C CA . ALA B 1 444 ? 6.484 30.984 14.07 1 98.06 444 ALA B CA 1
ATOM 8183 C C . ALA B 1 444 ? 5.168 31.266 14.789 1 98.06 444 ALA B C 1
ATOM 8185 O O . ALA B 1 444 ? 4.336 30.359 14.945 1 98.06 444 ALA B O 1
ATOM 8186 N N . LEU B 1 445 ? 4.977 32.531 15.195 1 98.44 445 LEU B N 1
ATOM 8187 C CA . LEU B 1 445 ? 3.779 32.938 15.93 1 98.44 445 LEU B CA 1
ATOM 8188 C C . LEU B 1 445 ? 2.543 32.844 15.039 1 98.44 445 LEU B C 1
ATOM 8190 O O . LEU B 1 445 ? 1.463 32.469 15.5 1 98.44 445 LEU B O 1
ATOM 8194 N N . TRP B 1 446 ? 2.703 33.219 13.812 1 97.88 446 TRP B N 1
ATOM 8195 C CA . TRP B 1 446 ? 1.571 33.156 12.891 1 97.88 446 TRP B CA 1
ATOM 8196 C C . TRP B 1 446 ? 1.048 31.719 12.805 1 97.88 446 TRP B C 1
ATOM 8198 O O . TRP B 1 446 ? -0.16 31.484 12.891 1 97.88 446 TRP B O 1
ATOM 8208 N N . TRP B 1 447 ? 1.969 30.781 12.664 1 97.5 447 TRP B N 1
ATOM 8209 C CA . TRP B 1 447 ? 1.58 29.375 12.609 1 97.5 447 TRP B CA 1
ATOM 8210 C C . TRP B 1 447 ? 0.904 28.953 13.906 1 97.5 447 TRP B C 1
ATOM 8212 O O . TRP B 1 447 ? -0.096 28.219 13.883 1 97.5 447 TRP B O 1
ATOM 8222 N N . ARG B 1 448 ? 1.438 29.344 14.992 1 98.25 448 ARG B N 1
ATOM 8223 C CA . ARG B 1 448 ? 0.845 29 16.281 1 98.25 448 ARG B CA 1
ATOM 8224 C C . ARG B 1 448 ? -0.562 29.562 16.406 1 98.25 448 ARG B C 1
ATOM 8226 O O . ARG B 1 448 ? -1.479 28.875 16.859 1 98.25 448 ARG B O 1
ATOM 8233 N N . MET B 1 449 ? -0.73 30.859 16.016 1 98.25 449 MET B N 1
ATOM 8234 C CA . MET B 1 449 ? -2.043 31.5 16.031 1 98.25 449 MET B CA 1
ATOM 8235 C C . MET B 1 449 ? -3.035 30.719 15.172 1 98.25 449 MET B C 1
ATOM 8237 O O . MET B 1 449 ? -4.188 30.531 15.57 1 98.25 449 MET B O 1
ATOM 8241 N N . HIS B 1 450 ? -2.527 30.312 14.023 1 96.94 450 HIS B N 1
ATOM 8242 C CA . HIS B 1 450 ? -3.354 29.516 13.109 1 96.94 450 HIS B CA 1
ATOM 8243 C C . HIS B 1 450 ? -3.871 28.25 13.789 1 96.94 450 HIS B C 1
ATOM 8245 O O . HIS B 1 450 ? -5.051 27.922 13.656 1 96.94 450 HIS B O 1
ATOM 8251 N N . ARG B 1 451 ? -3.041 27.547 14.539 1 97.88 451 ARG B N 1
ATOM 8252 C CA . ARG B 1 451 ? -3.432 26.312 15.203 1 97.88 451 ARG B CA 1
ATOM 8253 C C . ARG B 1 451 ? -4.383 26.578 16.359 1 97.88 451 ARG B C 1
ATOM 8255 O O . ARG B 1 451 ? -5.203 25.734 16.703 1 97.88 451 ARG B O 1
ATOM 8262 N N . CYS B 1 452 ? -4.297 27.797 16.984 1 98.19 452 CYS B N 1
ATOM 8263 C CA . CYS B 1 452 ? -5.293 28.188 17.969 1 98.19 452 CYS B CA 1
ATOM 8264 C C . CYS B 1 452 ? -6.676 28.281 17.344 1 98.19 452 CYS B C 1
ATOM 8266 O O . CYS B 1 452 ? -7.645 27.75 17.891 1 98.19 452 CYS B O 1
ATOM 8268 N N . LEU B 1 453 ? -6.703 28.953 16.25 1 97.75 453 LEU B N 1
ATOM 8269 C CA . LEU B 1 453 ? -7.977 29.172 15.578 1 97.75 453 LEU B CA 1
ATOM 8270 C C . LEU B 1 453 ? -8.539 27.859 15.039 1 97.75 453 LEU B C 1
ATOM 8272 O O . LEU B 1 453 ? -9.758 27.703 14.922 1 97.75 453 LEU B O 1
ATOM 8276 N N . ARG B 1 454 ? -7.652 26.859 14.734 1 96.44 454 ARG B N 1
ATOM 8277 C CA . ARG B 1 454 ? -8.086 25.547 14.297 1 96.44 454 ARG B CA 1
ATOM 8278 C C . ARG B 1 454 ? -8.898 24.844 15.383 1 96.44 454 ARG B C 1
ATOM 8280 O O . ARG B 1 454 ? -9.867 24.141 15.086 1 96.44 454 ARG B O 1
ATOM 8287 N N . ILE B 1 455 ? -8.5 25.031 16.641 1 97.12 455 ILE B N 1
ATOM 8288 C CA . ILE B 1 455 ? -9.297 24.484 17.719 1 97.12 455 ILE B CA 1
ATOM 8289 C C . ILE B 1 455 ? -10.695 25.109 17.719 1 97.12 455 ILE B C 1
ATOM 8291 O O . ILE B 1 455 ? -11.695 24.391 17.734 1 97.12 455 ILE B O 1
ATOM 8295 N N . ILE B 1 456 ? -10.734 26.391 17.562 1 97.19 456 ILE B N 1
ATOM 8296 C CA . ILE B 1 456 ? -11.961 27.156 17.719 1 97.19 456 ILE B CA 1
ATOM 8297 C C . ILE B 1 456 ? -12.93 26.844 16.594 1 97.19 456 ILE B C 1
ATOM 8299 O O . ILE B 1 456 ? -14.055 26.391 16.828 1 97.19 456 ILE B O 1
ATOM 8303 N N . PHE B 1 457 ? -12.477 26.984 15.352 1 95.38 457 PHE B N 1
ATOM 8304 C CA . PHE B 1 457 ? -13.43 26.844 14.266 1 95.38 457 PHE B CA 1
ATOM 8305 C C . PHE B 1 457 ? -13.836 25.391 14.086 1 95.38 457 PHE B C 1
ATOM 8307 O O . PHE B 1 457 ? -14.977 25.094 13.719 1 95.38 457 PHE B O 1
ATOM 8314 N N . SER B 1 458 ? -12.898 24.406 14.352 1 94.44 458 SER B N 1
ATOM 8315 C CA . SER B 1 458 ? -13.242 23 14.211 1 94.44 458 SER B CA 1
ATOM 8316 C C . SER B 1 458 ? -14.328 22.594 15.211 1 94.44 458 SER B C 1
ATOM 8318 O O . SER B 1 458 ? -15.328 21.984 14.836 1 94.44 458 SER B O 1
ATOM 8320 N N . LEU B 1 459 ? -14.156 22.953 16.453 1 96.5 459 LEU B N 1
ATOM 8321 C CA . LEU B 1 459 ? -15.102 22.562 17.5 1 96.5 459 LEU B CA 1
ATOM 8322 C C . LEU B 1 459 ? -16.422 23.312 17.328 1 96.5 459 LEU B C 1
ATOM 8324 O O . LEU B 1 459 ? -17.5 22.719 17.469 1 96.5 459 LEU B O 1
ATOM 8328 N N . LYS B 1 460 ? -16.344 24.594 16.984 1 96.56 460 LYS B N 1
ATOM 8329 C CA . LYS B 1 460 ? -17.578 25.359 16.797 1 96.56 460 LYS B CA 1
ATOM 8330 C C . LYS B 1 460 ? -18.344 24.859 15.578 1 96.56 460 LYS B C 1
ATOM 8332 O O . LYS B 1 460 ? -19.578 24.859 15.586 1 96.56 460 LYS B O 1
ATOM 8337 N N . PHE B 1 461 ? -17.641 24.5 14.57 1 94.12 461 PHE B N 1
ATOM 8338 C CA . PHE B 1 461 ? -18.312 23.922 13.406 1 94.12 461 PHE B CA 1
ATOM 8339 C C . PHE B 1 461 ? -19.062 22.656 13.797 1 94.12 461 PHE B C 1
ATOM 8341 O O . PHE B 1 461 ? -20.25 22.5 13.492 1 94.12 461 PHE B O 1
ATOM 8348 N N . HIS B 1 462 ? -18.422 21.719 14.523 1 93.88 462 HIS B N 1
ATOM 8349 C CA . HIS B 1 462 ? -19 20.422 14.844 1 93.88 462 HIS B CA 1
ATOM 8350 C C . HIS B 1 462 ? -20.094 20.547 15.891 1 93.88 462 HIS B C 1
ATOM 8352 O O . HIS B 1 462 ? -20.984 19.688 15.977 1 93.88 462 HIS B O 1
ATOM 8358 N N . LEU B 1 463 ? -20.047 21.688 16.641 1 94.94 463 LEU B N 1
ATOM 8359 C CA . LEU B 1 463 ? -21.109 21.969 17.594 1 94.94 463 LEU B CA 1
ATOM 8360 C C . LEU B 1 463 ? -22.297 22.641 16.906 1 94.94 463 LEU B C 1
ATOM 8362 O O . LEU B 1 463 ? -23.359 22.812 17.516 1 94.94 463 LEU B O 1
ATOM 8366 N N . GLY B 1 464 ? -22.094 23.094 15.672 1 90.62 464 GLY B N 1
ATOM 8367 C CA . GLY B 1 464 ? -23.141 23.797 14.938 1 90.62 464 GLY B CA 1
ATOM 8368 C C . GLY B 1 464 ? -23.203 25.281 15.25 1 90.62 464 GLY B C 1
ATOM 8369 O O . GLY B 1 464 ? -24.203 25.938 14.977 1 90.62 464 GLY B O 1
ATOM 8370 N N . GLU B 1 465 ? -22.094 25.781 15.719 1 95.12 465 GLU B N 1
ATOM 8371 C CA . GLU B 1 465 ? -22.094 27.172 16.156 1 95.12 465 GLU B CA 1
ATOM 8372 C C . GLU B 1 465 ? -21.406 28.078 15.133 1 95.12 465 GLU B C 1
ATOM 8374 O O . GLU B 1 465 ? -21.5 29.312 15.227 1 95.12 465 GLU B O 1
ATOM 8379 N N . MET B 1 466 ? -20.75 27.484 14.188 1 94.38 466 MET B N 1
ATOM 8380 C CA . MET B 1 466 ? -20 28.234 13.18 1 94.38 466 MET B CA 1
ATOM 8381 C C . MET B 1 466 ? -20.109 27.562 11.812 1 94.38 466 MET B C 1
ATOM 8383 O O . MET B 1 466 ? -19.938 26.344 11.703 1 94.38 466 MET B O 1
ATOM 8387 N N . THR B 1 467 ? -20.422 28.297 10.82 1 89.75 467 THR B N 1
ATO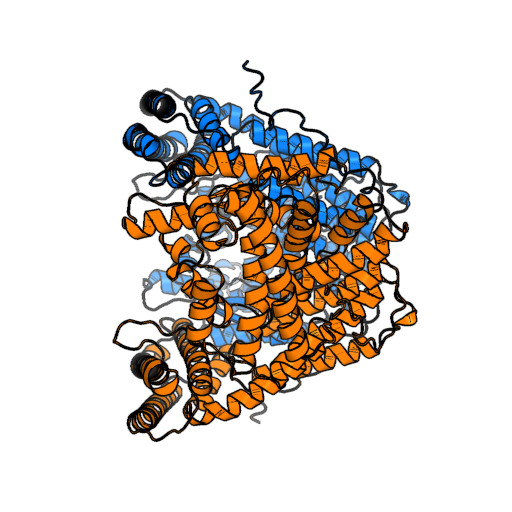M 8388 C CA . THR B 1 467 ? -20.453 27.766 9.461 1 89.75 467 THR B CA 1
ATOM 8389 C C . THR B 1 467 ? -19.047 27.719 8.859 1 89.75 467 THR B C 1
ATOM 8391 O O . THR B 1 467 ? -18.125 28.328 9.391 1 89.75 467 THR B O 1
ATOM 8394 N N . ALA B 1 468 ? -18.953 27.031 7.801 1 89.25 468 ALA B N 1
ATOM 8395 C CA . ALA B 1 468 ? -17.672 26.984 7.098 1 89.25 468 ALA B CA 1
ATOM 8396 C C . ALA B 1 468 ? -17.234 28.375 6.648 1 89.25 468 ALA B C 1
ATOM 8398 O O . ALA B 1 468 ? -16.047 28.719 6.762 1 89.25 468 ALA B O 1
ATOM 8399 N N . GLN B 1 469 ? -18.156 29.188 6.16 1 90.12 469 GLN B N 1
ATOM 8400 C CA . GLN B 1 469 ? -17.828 30.531 5.699 1 90.12 469 GLN B CA 1
ATOM 8401 C C . GLN B 1 469 ? -17.359 31.406 6.855 1 90.12 469 GLN B C 1
ATOM 8403 O O . GLN B 1 469 ? -16.438 32.188 6.699 1 90.12 469 GLN B O 1
ATOM 8408 N N . GLU B 1 470 ? -17.984 31.219 7.973 1 94.19 470 GLU B N 1
ATOM 8409 C CA . GLU B 1 470 ? -17.578 31.969 9.156 1 94.19 470 GLU B CA 1
ATOM 8410 C C . GLU B 1 470 ? -16.172 31.562 9.602 1 94.19 470 GLU B C 1
ATOM 8412 O O . GLU B 1 470 ? -15.406 32.375 10.102 1 94.19 470 GLU B O 1
ATOM 8417 N N . ALA B 1 471 ? -15.93 30.312 9.461 1 94.94 471 ALA B N 1
ATOM 8418 C CA . ALA B 1 471 ? -14.586 29.828 9.789 1 94.94 471 ALA B CA 1
ATOM 8419 C C . ALA B 1 471 ? -13.539 30.453 8.875 1 94.94 471 ALA B C 1
ATOM 8421 O O . ALA B 1 471 ? -12.469 30.859 9.336 1 94.94 471 ALA B O 1
ATOM 8422 N N . VAL B 1 472 ? -13.828 30.547 7.578 1 93.69 472 VAL B N 1
ATOM 8423 C CA . VAL B 1 472 ? -12.938 31.203 6.625 1 93.69 472 VAL B CA 1
ATOM 8424 C C . VAL B 1 472 ? -12.711 32.656 7.035 1 93.69 472 VAL B C 1
ATOM 8426 O O . VAL B 1 472 ? -11.57 33.125 7.094 1 93.69 472 VAL B O 1
ATOM 8429 N N . ASP B 1 473 ? -13.781 33.344 7.344 1 96 473 ASP B N 1
ATOM 8430 C CA . ASP B 1 473 ? -13.711 34.75 7.75 1 96 473 ASP B CA 1
ATOM 8431 C C . ASP B 1 473 ? -12.875 34.906 9.016 1 96 473 ASP B C 1
ATOM 8433 O O . ASP B 1 473 ? -12.117 35.875 9.148 1 96 473 ASP B O 1
ATOM 8437 N N . LEU B 1 474 ? -13.047 34 9.883 1 97.06 474 LEU B N 1
ATOM 8438 C CA . LEU B 1 474 ? -12.289 34 11.125 1 97.06 474 LEU B CA 1
ATOM 8439 C C . LEU B 1 474 ? -10.789 34 10.836 1 97.06 474 LEU B C 1
ATOM 8441 O O . LEU B 1 474 ? -10.031 34.781 11.406 1 97.06 474 LEU B O 1
ATOM 8445 N N . LEU B 1 475 ? -10.352 33.125 9.984 1 96.19 475 LEU B N 1
ATOM 8446 C CA . LEU B 1 475 ? -8.938 32.969 9.656 1 96.19 475 LEU B CA 1
ATOM 8447 C C . LEU B 1 475 ? -8.422 34.25 8.961 1 96.19 475 LEU B C 1
ATOM 8449 O O . LEU B 1 475 ? -7.328 34.719 9.266 1 96.19 475 LEU B O 1
ATOM 8453 N N . VAL B 1 476 ? -9.227 34.781 8.078 1 94.69 476 VAL B N 1
ATOM 8454 C CA . VAL B 1 476 ? -8.82 35.969 7.309 1 94.69 476 VAL B CA 1
ATOM 8455 C C . VAL B 1 476 ? -8.766 37.188 8.219 1 94.69 476 VAL B C 1
ATOM 8457 O O . VAL B 1 476 ? -7.781 37.938 8.211 1 94.69 476 VAL B O 1
ATOM 8460 N N . GLU B 1 477 ? -9.719 37.344 9.039 1 96 477 GLU B N 1
ATOM 8461 C CA . GLU B 1 477 ? -9.852 38.531 9.859 1 96 477 GLU B CA 1
ATOM 8462 C C . GLU B 1 477 ? -8.891 38.5 11.039 1 96 477 GLU B C 1
ATOM 8464 O O . GLU B 1 477 ? -8.297 39.531 11.398 1 96 477 GLU B O 1
ATOM 8469 N N . ARG B 1 478 ? -8.758 37.375 11.609 1 95.81 478 ARG B N 1
ATOM 8470 C CA . ARG B 1 478 ? -8.008 37.312 12.867 1 95.81 478 ARG B CA 1
ATOM 8471 C C . ARG B 1 478 ? -6.504 37.25 12.602 1 95.81 478 ARG B C 1
ATOM 8473 O O . ARG B 1 478 ? -5.715 37.844 13.359 1 95.81 478 ARG B O 1
ATOM 8480 N N . ILE B 1 479 ? -6.09 36.594 11.508 1 95 479 ILE B N 1
ATOM 8481 C CA . ILE B 1 479 ? -4.648 36.438 11.359 1 95 479 ILE B CA 1
ATOM 8482 C C . ILE B 1 479 ? -4.238 36.75 9.93 1 95 479 ILE B C 1
ATOM 8484 O O . ILE B 1 479 ? -3.178 36.312 9.469 1 95 479 ILE B O 1
ATOM 8488 N N . ASN B 1 480 ? -5.055 37.438 9.188 1 93.12 480 ASN B N 1
ATOM 8489 C CA . ASN B 1 480 ? -4.773 37.875 7.824 1 93.12 480 ASN B CA 1
ATOM 8490 C C . ASN B 1 480 ? -4.375 36.688 6.941 1 93.12 480 ASN B C 1
ATOM 8492 O O . ASN B 1 480 ? -3.42 36.781 6.168 1 93.12 480 ASN B O 1
ATOM 8496 N N . HIS B 1 481 ? -5.07 35.594 7.137 1 90.56 481 HIS B N 1
ATOM 8497 C CA . HIS B 1 481 ? -4.895 34.438 6.25 1 90.56 481 HIS B CA 1
ATOM 8498 C C . HIS B 1 481 ? -5.34 34.781 4.828 1 90.56 481 HIS B C 1
ATOM 8500 O O . HIS B 1 481 ? -6.352 35.438 4.633 1 90.56 481 HIS B O 1
ATOM 8506 N N . GLU B 1 482 ? -4.496 34.406 3.895 1 86 482 GLU B N 1
ATOM 8507 C CA . GLU B 1 482 ? -4.961 34.594 2.525 1 86 482 GLU B CA 1
ATOM 8508 C C . GLU B 1 482 ? -6.277 33.875 2.277 1 86 482 GLU B C 1
ATOM 8510 O O . GLU B 1 482 ? -6.406 32.688 2.611 1 86 482 GLU B O 1
ATOM 8515 N N . ARG B 1 483 ? -7.215 34.5 1.715 1 83.81 483 ARG B N 1
ATOM 8516 C CA . ARG B 1 483 ? -8.586 34 1.683 1 83.81 483 ARG B CA 1
ATOM 8517 C C . ARG B 1 483 ? -8.664 32.656 0.954 1 83.81 483 ARG B C 1
ATOM 8519 O O . ARG B 1 483 ? -9.281 31.719 1.445 1 83.81 483 ARG B O 1
ATOM 8526 N N . SER B 1 484 ? -8.023 32.594 -0.199 1 78.88 484 SER B N 1
ATOM 8527 C CA . SER B 1 484 ? -8.094 31.344 -0.972 1 78.88 484 SER B CA 1
ATOM 8528 C C . SER B 1 484 ? -7.496 30.188 -0.197 1 78.88 484 SER B C 1
ATOM 8530 O O . SER B 1 484 ? -8.023 29.062 -0.238 1 78.88 484 SER B O 1
ATOM 8532 N N . THR B 1 485 ? -6.484 30.438 0.504 1 84.56 485 THR B N 1
ATOM 8533 C CA . THR B 1 485 ? -5.832 29.391 1.285 1 84.56 485 THR B CA 1
ATOM 8534 C C . THR B 1 485 ? -6.672 29.016 2.508 1 84.56 485 THR B C 1
ATOM 8536 O O . THR B 1 485 ? -6.711 27.859 2.916 1 84.56 485 THR B O 1
ATOM 8539 N N . ALA B 1 486 ? -7.273 30.031 3.035 1 89.38 486 ALA B N 1
ATOM 8540 C CA . ALA B 1 486 ? -8.172 29.781 4.16 1 89.38 486 ALA B CA 1
ATOM 8541 C C . ALA B 1 486 ? -9.352 28.906 3.75 1 89.38 486 ALA B C 1
ATOM 8543 O O . ALA B 1 486 ? -9.766 28.016 4.504 1 89.38 486 ALA B O 1
ATOM 8544 N N . GLU B 1 487 ? -9.852 29.188 2.582 1 84.75 487 GLU B N 1
ATOM 8545 C CA . GLU B 1 487 ? -10.945 28.375 2.059 1 84.75 487 GLU B CA 1
ATOM 8546 C C . GLU B 1 487 ? -10.516 26.922 1.882 1 84.75 487 GLU B C 1
ATOM 8548 O O . GLU B 1 487 ? -11.266 26 2.227 1 84.75 487 GLU B O 1
ATOM 8553 N N . GLY B 1 488 ? -9.328 26.766 1.374 1 82.06 488 GLY B N 1
ATOM 8554 C CA . GLY B 1 488 ? -8.789 25.422 1.238 1 82.06 488 GLY B CA 1
ATOM 8555 C C . GLY B 1 488 ? -8.633 24.703 2.566 1 82.06 488 GLY B C 1
ATOM 8556 O O . GLY B 1 488 ? -8.984 23.531 2.691 1 82.06 488 GLY B O 1
ATOM 8557 N N . GLU B 1 489 ? -8.211 25.359 3.484 1 86.88 489 GLU B N 1
ATOM 8558 C CA . GLU B 1 489 ? -8.008 24.828 4.824 1 86.88 489 GLU B CA 1
ATOM 8559 C C . GLU B 1 489 ? -9.328 24.391 5.453 1 86.88 489 GLU B C 1
ATOM 8561 O O . GLU B 1 489 ? -9.438 23.281 5.98 1 86.88 489 GLU B O 1
ATOM 8566 N N . VAL B 1 490 ? -10.258 25.234 5.398 1 88.88 490 VAL B N 1
ATOM 8567 C CA . VAL B 1 490 ? -11.547 24.938 6.023 1 88.88 490 VAL B CA 1
ATOM 8568 C C . VAL B 1 490 ? -12.242 23.812 5.273 1 88.88 490 VAL B C 1
ATOM 8570 O O . VAL B 1 490 ? -12.836 22.922 5.895 1 88.88 490 VAL B O 1
ATOM 8573 N N . ARG B 1 491 ? -12.117 23.797 4.039 1 84 491 ARG B N 1
ATOM 8574 C CA . ARG B 1 491 ? -12.719 22.75 3.227 1 84 491 ARG B CA 1
ATOM 8575 C C . ARG B 1 491 ? -12.195 21.375 3.635 1 84 491 ARG B C 1
ATOM 8577 O O . ARG B 1 491 ? -12.977 20.453 3.896 1 84 491 ARG B O 1
ATOM 8584 N N . ARG B 1 492 ? -10.953 21.266 3.725 1 80.88 492 ARG B N 1
ATOM 8585 C CA . ARG B 1 492 ? -10.352 19.984 4.078 1 80.88 492 ARG B CA 1
ATOM 8586 C C . ARG B 1 492 ? -10.711 19.578 5.504 1 80.88 492 ARG B C 1
ATOM 8588 O O . ARG B 1 492 ? -10.797 18.391 5.82 1 80.88 492 ARG B O 1
ATOM 8595 N N . SER B 1 493 ? -10.977 20.484 6.281 1 84.06 493 SER B N 1
ATOM 8596 C CA . SER B 1 493 ? -11.234 20.25 7.699 1 84.06 493 SER B CA 1
ATOM 8597 C C . SER B 1 493 ? -12.656 19.75 7.93 1 84.06 493 SER B C 1
ATOM 8599 O O . SER B 1 493 ? -12.906 18.969 8.844 1 84.06 493 SER B O 1
ATOM 8601 N N . VAL B 1 494 ? -13.539 20.219 7.008 1 82.06 494 VAL B N 1
ATOM 8602 C CA . VAL B 1 494 ? -14.93 20 7.383 1 82.06 494 VAL B CA 1
ATOM 8603 C C . VAL B 1 494 ? -15.57 18.984 6.434 1 82.06 494 VAL B C 1
ATOM 8605 O O . VAL B 1 494 ? -16.625 18.406 6.742 1 82.06 494 VAL B O 1
ATOM 8608 N N . GLU B 1 495 ? -14.938 18.766 5.242 1 74.56 495 GLU B N 1
ATOM 8609 C CA . GLU B 1 495 ? -15.555 17.875 4.262 1 74.56 495 GLU B CA 1
ATOM 8610 C C . GLU B 1 495 ? -15.297 16.406 4.602 1 74.56 495 GLU B C 1
ATOM 8612 O O . GLU B 1 495 ? -15.68 15.516 3.846 1 74.56 495 GLU B O 1
ATOM 8617 N N . GLY B 1 496 ? -14.805 16.125 5.691 1 66.75 496 GLY B N 1
ATOM 8618 C CA . GLY B 1 496 ? -14.766 14.742 6.16 1 66.75 496 GLY B CA 1
ATOM 8619 C C . GLY B 1 496 ? -13.508 14 5.742 1 66.75 496 GLY B C 1
ATOM 8620 O O . GLY B 1 496 ? -13.383 12.797 5.98 1 66.75 496 GLY B O 1
ATOM 8621 N N . THR B 1 497 ? -12.711 14.516 5.102 1 65 497 THR B N 1
ATOM 8622 C CA . THR B 1 497 ? -11.453 13.852 4.77 1 65 497 THR B CA 1
ATOM 8623 C C . THR B 1 497 ? -10.617 13.617 6.02 1 65 497 THR B C 1
ATOM 8625 O O . THR B 1 497 ? -9.891 12.617 6.113 1 65 497 THR B O 1
ATOM 8628 N N . TYR B 1 498 ? -10.852 14.484 6.965 1 72.5 498 TYR B N 1
ATOM 8629 C CA . TYR B 1 498 ? -10.156 14.359 8.242 1 72.5 498 TYR B CA 1
ATOM 8630 C C . TYR B 1 498 ? -11.125 14.008 9.359 1 72.5 498 TYR B C 1
ATOM 8632 O O . TYR B 1 498 ? -12.328 14.281 9.258 1 72.5 498 TYR B O 1
ATOM 8640 N N . SER B 1 499 ? -10.508 13.422 10.336 1 84.44 499 SER B N 1
ATOM 8641 C CA . SER B 1 499 ? -11.305 13.211 11.547 1 84.44 499 SER B CA 1
ATOM 8642 C C . SER B 1 499 ? -11.727 14.531 12.172 1 84.44 499 SER B C 1
ATOM 8644 O O . SER B 1 499 ? -11.039 15.539 12.023 1 84.44 499 SER B O 1
ATOM 8646 N N . PRO B 1 500 ? -12.781 14.594 12.781 1 89 500 PRO B N 1
ATOM 8647 C CA . PRO B 1 500 ? -13.352 15.836 13.312 1 89 500 PRO B CA 1
ATOM 8648 C C . PRO B 1 500 ? -12.391 16.578 14.234 1 89 500 PRO B C 1
ATOM 8650 O O . PRO B 1 500 ? -12.445 17.812 14.336 1 89 500 PRO B O 1
ATOM 8653 N N . LEU B 1 501 ? -11.523 15.852 14.852 1 94.12 501 LEU B N 1
ATOM 8654 C CA . LEU B 1 501 ? -10.641 16.5 15.82 1 94.12 501 LEU B CA 1
ATOM 8655 C C . LEU B 1 501 ? -9.242 16.672 15.242 1 94.12 501 LEU B C 1
ATOM 8657 O O . LEU B 1 501 ? -8.312 17.062 15.961 1 94.12 501 LEU B O 1
ATOM 8661 N N . TYR B 1 502 ? -9.117 16.422 14 1 94.06 502 TYR B N 1
ATOM 8662 C CA . TYR B 1 502 ? -7.789 16.453 13.406 1 94.06 502 TYR B CA 1
ATOM 8663 C C . TYR B 1 502 ? -7.133 17.812 13.625 1 94.06 502 TYR B C 1
ATOM 8665 O O . TYR B 1 502 ? -6 17.891 14.109 1 94.06 502 TYR B O 1
ATOM 8673 N N . GLN B 1 503 ? -7.836 18.891 13.375 1 93.44 503 GLN B N 1
ATOM 8674 C CA . GLN B 1 503 ? -7.281 20.25 13.438 1 93.44 503 GLN B CA 1
ATOM 8675 C C . GLN B 1 503 ? -6.992 20.656 14.875 1 93.44 503 GLN B C 1
ATOM 8677 O O . GLN B 1 503 ? -6.051 21.406 15.133 1 93.44 503 GLN B O 1
ATOM 8682 N N . ALA B 1 504 ? -7.773 20.125 15.75 1 95.5 504 ALA B N 1
ATOM 8683 C CA . ALA B 1 504 ? -7.547 20.438 17.156 1 95.5 504 ALA B CA 1
ATOM 8684 C C . ALA B 1 504 ? -6.344 19.672 17.703 1 95.5 504 ALA B C 1
ATOM 8686 O O . ALA B 1 504 ? -5.766 20.062 18.719 1 95.5 504 ALA B O 1
ATOM 8687 N N . GLY B 1 505 ? -5.98 18.609 17.016 1 96.75 505 GLY B N 1
ATOM 8688 C CA . GLY B 1 505 ? -4.934 17.719 17.5 1 96.75 505 GLY B CA 1
ATOM 8689 C C . GLY B 1 505 ? -3.566 18.375 17.531 1 96.75 505 GLY B C 1
ATOM 8690 O O . GLY B 1 505 ? -2.73 18.031 18.375 1 96.75 505 GLY B O 1
ATOM 8691 N N . TYR B 1 506 ? -3.371 19.438 16.719 1 97.12 506 TYR B N 1
ATOM 8692 C CA . TYR B 1 506 ? -2.09 20.141 16.672 1 97.12 506 TYR B CA 1
ATOM 8693 C C . TYR B 1 506 ? -1.755 20.75 18.031 1 97.12 506 TYR B C 1
ATOM 8695 O O . TYR B 1 506 ? -0.87 20.25 18.734 1 97.12 506 TYR B O 1
ATOM 8703 N N . MET B 1 507 ? -2.557 21.688 18.375 1 98.12 507 MET B N 1
ATOM 8704 C CA . MET B 1 507 ? -2.271 22.484 19.562 1 98.12 507 MET B CA 1
ATOM 8705 C C . MET B 1 507 ? -2.469 21.672 20.828 1 98.12 507 MET B C 1
ATOM 8707 O O . MET B 1 507 ? -1.631 21.703 21.734 1 98.12 507 MET B O 1
ATOM 8711 N N . LEU B 1 508 ? -3.523 20.906 20.859 1 98.38 508 LEU B N 1
ATOM 8712 C CA . LEU B 1 508 ? -3.812 20.141 22.078 1 98.38 508 LEU B CA 1
ATOM 8713 C C . LEU B 1 508 ? -2.75 19.078 22.312 1 98.38 508 LEU B C 1
ATOM 8715 O O . LEU B 1 508 ? -2.316 18.859 23.453 1 98.38 508 LEU B O 1
ATOM 8719 N N . GLY B 1 509 ? -2.324 18.406 21.234 1 98.5 509 GLY B N 1
ATOM 8720 C CA . GLY B 1 509 ? -1.24 17.453 21.359 1 98.5 509 GLY B CA 1
ATOM 8721 C C . GLY B 1 509 ? 0.061 18.078 21.812 1 98.5 509 GLY B C 1
ATOM 8722 O O . GLY B 1 509 ? 0.756 17.531 22.672 1 98.5 509 GLY B O 1
ATOM 8723 N N . ALA B 1 510 ? 0.381 19.234 21.297 1 98.69 510 ALA B N 1
ATOM 8724 C CA . ALA B 1 510 ? 1.608 19.938 21.656 1 98.69 510 ALA B CA 1
ATOM 8725 C C . ALA B 1 510 ? 1.58 20.359 23.125 1 98.69 510 ALA B C 1
ATOM 8727 O O . ALA B 1 510 ? 2.586 20.25 23.828 1 98.69 510 ALA B O 1
ATOM 8728 N N . LEU B 1 511 ? 0.428 20.844 23.547 1 98.56 511 LEU B N 1
ATOM 8729 C CA . LEU B 1 511 ? 0.284 21.266 24.938 1 98.56 511 LEU B CA 1
ATOM 8730 C C . LEU B 1 511 ? 0.449 20.078 25.875 1 98.56 511 LEU B C 1
ATOM 8732 O O . LEU B 1 511 ? 1.062 20.203 26.938 1 98.56 511 LEU B O 1
ATOM 8736 N N . GLN B 1 512 ? -0.095 18.891 25.484 1 98.62 512 GLN B N 1
ATOM 8737 C CA . GLN B 1 512 ? 0.082 17.688 26.297 1 98.62 512 GLN B CA 1
ATOM 8738 C C . GLN B 1 512 ? 1.554 17.297 26.375 1 98.62 512 GLN B C 1
ATOM 8740 O O . GLN B 1 512 ? 2.066 17 27.453 1 98.62 512 GLN B O 1
ATOM 8745 N N . LEU B 1 513 ? 2.219 17.344 25.266 1 98.69 513 LEU B N 1
ATOM 8746 C CA . LEU B 1 513 ? 3.627 16.969 25.234 1 98.69 513 LEU B CA 1
ATOM 8747 C C . LEU B 1 513 ? 4.477 17.953 26.031 1 98.69 513 LEU B C 1
ATOM 8749 O O . LEU B 1 513 ? 5.461 17.562 26.656 1 98.69 513 LEU B O 1
ATOM 8753 N N . TRP B 1 514 ? 4.086 19.25 25.953 1 98.5 514 TRP B N 1
ATOM 8754 C CA . TRP B 1 514 ? 4.789 20.266 26.719 1 98.5 514 TRP B CA 1
ATOM 8755 C C . TRP B 1 514 ? 4.645 20 28.219 1 98.5 514 TRP B C 1
ATOM 8757 O O . TRP B 1 514 ? 5.629 20.031 28.969 1 98.5 514 TRP B O 1
ATOM 8767 N N . LYS B 1 515 ? 3.414 19.766 28.641 1 98.38 515 LYS B N 1
ATOM 8768 C CA . LYS B 1 515 ? 3.166 19.469 30.062 1 98.38 515 LYS B CA 1
ATOM 8769 C C . LYS B 1 515 ? 3.916 18.203 30.5 1 98.38 515 LYS B C 1
ATOM 8771 O O . LYS B 1 515 ? 4.473 18.156 31.594 1 98.38 515 LYS B O 1
ATOM 8776 N N . LEU B 1 516 ? 3.906 17.188 29.641 1 98.56 516 LEU B N 1
ATOM 8777 C CA . LEU B 1 516 ? 4.641 15.969 29.953 1 98.56 516 LEU B CA 1
ATOM 8778 C C . LEU B 1 516 ? 6.133 16.25 30.078 1 98.56 516 LEU B C 1
ATOM 8780 O O . LEU B 1 516 ? 6.812 15.641 30.906 1 98.56 516 LEU B O 1
ATOM 8784 N N . ARG B 1 517 ? 6.672 17.141 29.25 1 98.38 517 ARG B N 1
ATOM 8785 C CA . ARG B 1 517 ? 8.07 17.547 29.359 1 98.38 517 ARG B CA 1
ATOM 8786 C C . ARG B 1 517 ? 8.375 18.141 30.734 1 98.38 517 ARG B C 1
ATOM 8788 O O . ARG B 1 517 ? 9.398 17.812 31.328 1 98.38 517 ARG B O 1
ATOM 8795 N N . GLU B 1 518 ? 7.477 18.969 31.219 1 97.62 518 GLU B N 1
ATOM 8796 C CA . GLU B 1 518 ? 7.641 19.531 32.562 1 97.62 518 GLU B CA 1
ATOM 8797 C C . GLU B 1 518 ? 7.707 18.438 33.594 1 97.62 518 GLU B C 1
ATOM 8799 O O . GLU B 1 518 ? 8.547 18.484 34.5 1 97.62 518 GLU B O 1
ATOM 8804 N N . MET B 1 519 ? 6.887 17.484 33.438 1 97.62 519 MET B N 1
ATOM 8805 C CA . MET B 1 519 ? 6.777 16.406 34.406 1 97.62 519 MET B CA 1
ATOM 8806 C C . MET B 1 519 ? 7.988 15.484 34.344 1 97.62 519 MET B C 1
ATOM 8808 O O . MET B 1 519 ? 8.391 14.914 35.344 1 97.62 519 MET B O 1
ATOM 8812 N N . ALA B 1 520 ? 8.562 15.359 33.156 1 98 520 ALA B N 1
ATOM 8813 C CA . ALA B 1 520 ? 9.602 14.359 32.969 1 98 520 ALA B CA 1
ATOM 8814 C C . ALA B 1 520 ? 10.992 15 33 1 98 520 ALA B C 1
ATOM 8816 O O . ALA B 1 520 ? 11.922 14.453 33.594 1 98 520 ALA B O 1
ATOM 8817 N N . VAL B 1 521 ? 11.148 16.156 32.375 1 97.75 521 VAL B N 1
ATOM 8818 C CA . VAL B 1 521 ? 12.461 16.75 32.156 1 97.75 521 VAL B CA 1
ATOM 8819 C C . VAL B 1 521 ? 12.734 17.797 33.25 1 97.75 521 VAL B C 1
ATOM 8821 O O . VAL B 1 521 ? 13.75 17.734 33.938 1 97.75 521 VAL B O 1
ATOM 8824 N N . ASP B 1 522 ? 11.766 18.734 33.438 1 97.06 522 ASP B N 1
ATOM 8825 C CA . ASP B 1 522 ? 11.984 19.797 34.406 1 97.06 522 ASP B CA 1
ATOM 8826 C C . ASP B 1 522 ? 12.039 19.234 35.844 1 97.06 522 ASP B C 1
ATOM 8828 O O . ASP B 1 522 ? 12.648 19.844 36.719 1 97.06 522 ASP B O 1
ATOM 8832 N N . SER B 1 523 ? 11.438 18.109 36 1 96.19 523 SER B N 1
ATOM 8833 C CA . SER B 1 523 ? 11.453 17.453 37.312 1 96.19 523 SER B CA 1
ATOM 8834 C C . SER B 1 523 ? 12.773 16.719 37.562 1 96.19 523 SER B C 1
ATOM 8836 O O . SER B 1 523 ? 13.07 16.312 38.688 1 96.19 523 SER B O 1
ATOM 8838 N N . GLY B 1 524 ? 13.57 16.516 36.5 1 96.38 524 GLY B N 1
ATOM 8839 C CA . GLY B 1 524 ? 14.875 15.891 36.625 1 96.38 524 GLY B CA 1
ATOM 8840 C C . GLY B 1 524 ? 14.844 14.391 36.406 1 96.38 524 GLY B C 1
ATOM 8841 O O . GLY B 1 524 ? 15.875 13.719 36.5 1 96.38 524 GLY B O 1
ATOM 8842 N N . LYS B 1 525 ? 13.727 13.812 36.031 1 96.31 525 LYS B N 1
ATOM 8843 C CA . LYS B 1 525 ? 13.586 12.375 35.844 1 96.31 525 LYS B CA 1
ATOM 8844 C C . LYS B 1 525 ? 14.32 11.914 34.594 1 96.31 525 LYS B C 1
ATOM 8846 O O . LYS B 1 525 ? 14.812 10.781 34.531 1 96.31 525 LYS B O 1
ATOM 8851 N N . MET B 1 526 ? 14.289 12.828 33.531 1 97.12 526 MET B N 1
ATOM 8852 C CA . MET B 1 526 ? 14.938 12.539 32.25 1 97.12 526 MET B CA 1
ATOM 8853 C C . MET B 1 526 ? 15.648 13.781 31.719 1 97.12 526 MET B C 1
ATOM 8855 O O . MET B 1 526 ? 15.281 14.906 32.062 1 97.12 526 MET B O 1
ATOM 8859 N N . THR B 1 527 ? 16.656 13.484 30.922 1 97.69 527 THR B N 1
ATOM 8860 C CA . THR B 1 527 ? 17.203 14.57 30.125 1 97.69 527 THR B CA 1
ATOM 8861 C C . THR B 1 527 ? 16.281 14.891 28.953 1 97.69 527 THR B C 1
ATOM 8863 O O . THR B 1 527 ? 15.375 14.109 28.625 1 97.69 527 THR B O 1
ATOM 8866 N N . GLN B 1 528 ? 16.469 16.047 28.375 1 96.44 528 GLN B N 1
ATOM 8867 C CA . GLN B 1 528 ? 15.672 16.453 27.219 1 96.44 528 GLN B CA 1
ATOM 8868 C C . GLN B 1 528 ? 15.781 15.43 26.094 1 96.44 528 GLN B C 1
ATOM 8870 O O . GLN B 1 528 ? 14.781 15.062 25.469 1 96.44 528 GLN B O 1
ATOM 8875 N N . LYS B 1 529 ? 16.969 14.961 25.844 1 98.12 529 LYS B N 1
ATOM 8876 C CA . LYS B 1 529 ? 17.188 14 24.781 1 98.12 529 LYS B CA 1
ATOM 8877 C C . LYS B 1 529 ? 16.516 12.664 25.078 1 98.12 529 LYS B C 1
ATOM 8879 O O . LYS B 1 529 ? 15.867 12.078 24.203 1 98.12 529 LYS B O 1
ATOM 8884 N N . GLU B 1 530 ? 16.609 12.258 26.312 1 97.81 530 GLU B N 1
ATOM 8885 C CA . GLU B 1 530 ? 15.969 11.016 26.719 1 97.81 530 GLU B CA 1
ATOM 8886 C C . GLU B 1 530 ? 14.453 11.094 26.516 1 97.81 530 GLU B C 1
ATOM 8888 O O . GLU B 1 530 ? 13.836 10.125 26.078 1 97.81 530 GLU B O 1
ATOM 8893 N N . TYR B 1 531 ? 13.953 12.227 26.875 1 98.12 531 TYR B N 1
ATOM 8894 C CA . TYR B 1 531 ? 12.516 12.461 26.734 1 98.12 531 TYR B CA 1
ATOM 8895 C C . TYR B 1 531 ? 12.086 12.352 25.281 1 98.12 531 TYR B C 1
ATOM 8897 O O . TYR B 1 531 ? 11.148 11.617 24.953 1 98.12 531 TYR B O 1
ATOM 8905 N N . HIS B 1 532 ? 12.805 13 24.453 1 98.75 532 HIS B N 1
ATOM 8906 C CA . HIS B 1 532 ? 12.461 13.031 23.047 1 98.75 532 HIS B CA 1
ATOM 8907 C C . HIS B 1 532 ? 12.656 11.664 22.391 1 98.75 532 HIS B C 1
ATOM 8909 O O . HIS B 1 532 ? 11.781 11.195 21.656 1 98.75 532 HIS B O 1
ATOM 8915 N N . ASP B 1 533 ? 13.727 11.008 22.703 1 98.12 533 ASP B N 1
ATOM 8916 C CA . ASP B 1 533 ? 14.008 9.688 22.141 1 98.12 533 ASP B CA 1
ATOM 8917 C C . ASP B 1 533 ? 12.961 8.664 22.578 1 98.12 533 ASP B C 1
ATOM 8919 O O . ASP B 1 533 ? 12.555 7.812 21.781 1 98.12 533 ASP B O 1
ATOM 8923 N N . ALA B 1 534 ? 12.539 8.773 23.812 1 97.94 534 ALA B N 1
ATOM 8924 C CA . ALA B 1 534 ? 11.562 7.832 24.359 1 97.94 534 ALA B CA 1
ATOM 8925 C C . ALA B 1 534 ? 10.219 7.973 23.656 1 97.94 534 ALA B C 1
ATOM 8927 O O . ALA B 1 534 ? 9.586 6.977 23.297 1 97.94 534 ALA B O 1
ATOM 8928 N N . ILE B 1 535 ? 9.805 9.148 23.438 1 98.19 535 ILE B N 1
ATOM 8929 C CA . ILE B 1 535 ? 8.516 9.398 22.797 1 98.19 535 ILE B CA 1
ATOM 8930 C C . ILE B 1 535 ? 8.516 8.828 21.391 1 98.19 535 ILE B C 1
ATOM 8932 O O . ILE B 1 535 ? 7.539 8.203 20.953 1 98.19 535 ILE B O 1
ATOM 8936 N N . LEU B 1 536 ? 9.609 8.984 20.672 1 97.88 536 LEU B N 1
ATOM 8937 C CA . LEU B 1 536 ? 9.719 8.594 19.266 1 97.88 536 LEU B CA 1
ATOM 8938 C C . LEU B 1 536 ? 9.672 7.07 19.125 1 97.88 536 LEU B C 1
ATOM 8940 O O . LEU B 1 536 ? 9.469 6.551 18.031 1 97.88 536 LEU B O 1
ATOM 8944 N N . LYS B 1 537 ? 9.805 6.355 20.25 1 96.56 537 LYS B N 1
ATOM 8945 C CA . LYS B 1 537 ? 9.844 4.895 20.188 1 96.56 537 LYS B CA 1
ATOM 8946 C C . LYS B 1 537 ? 8.516 4.293 20.641 1 96.56 537 LYS B C 1
ATOM 8948 O O . LYS B 1 537 ? 8.344 3.072 20.625 1 96.56 537 LYS B O 1
ATOM 8953 N N . THR B 1 538 ? 7.535 5.066 21.031 1 96.56 538 THR B N 1
ATOM 8954 C CA . THR B 1 538 ? 6.289 4.555 21.594 1 96.56 538 THR B CA 1
ATOM 8955 C C . THR B 1 538 ? 5.352 4.086 20.484 1 96.56 538 THR B C 1
ATOM 8957 O O . THR B 1 538 ? 4.422 3.312 20.734 1 96.56 538 THR B O 1
ATOM 8960 N N . GLY B 1 539 ? 5.637 4.609 19.312 1 92.81 539 GLY B N 1
ATOM 8961 C CA . GLY B 1 539 ? 4.613 4.457 18.297 1 92.81 539 GLY B CA 1
ATOM 8962 C C . GLY B 1 539 ? 3.438 5.395 18.484 1 92.81 539 GLY B C 1
ATOM 8963 O O . GLY B 1 539 ? 3.32 6.051 19.531 1 92.81 539 GLY B O 1
ATOM 8964 N N . GLY B 1 540 ? 2.625 5.691 17.5 1 92.88 540 GLY B N 1
ATOM 8965 C CA . GLY B 1 540 ? 1.494 6.605 17.594 1 92.88 540 GLY B CA 1
ATOM 8966 C C . GLY B 1 540 ? 0.484 6.207 18.641 1 92.88 540 GLY B C 1
ATOM 8967 O O . GLY B 1 540 ? -0.002 5.074 18.656 1 92.88 540 GLY B O 1
ATOM 8968 N N . LEU B 1 541 ? 0.246 7.055 19.641 1 97.69 541 LEU B N 1
ATOM 8969 C CA . LEU B 1 541 ? -0.664 6.855 20.766 1 97.69 541 LEU B CA 1
ATOM 8970 C C . LEU B 1 541 ? -1.276 8.18 21.219 1 97.69 541 LEU B C 1
ATOM 8972 O O . LEU B 1 541 ? -0.667 9.234 21.047 1 97.69 541 LEU B O 1
ATOM 8976 N N . PRO B 1 542 ? -2.496 8.086 21.75 1 98.12 542 PRO B N 1
ATOM 8977 C CA . PRO B 1 542 ? -2.898 9.266 22.531 1 98.12 542 PRO B CA 1
ATOM 8978 C C . PRO B 1 542 ? -1.86 9.672 23.578 1 98.12 542 PRO B C 1
ATOM 8980 O O . PRO B 1 542 ? -1.238 8.805 24.188 1 98.12 542 PRO B O 1
ATOM 8983 N N . ILE B 1 543 ? -1.71 10.922 23.781 1 98.44 543 ILE B N 1
ATOM 8984 C CA . ILE B 1 543 ? -0.575 11.43 24.547 1 98.44 543 ILE B CA 1
ATOM 8985 C C . ILE B 1 543 ? -0.679 10.961 26 1 98.44 543 ILE B C 1
ATOM 8987 O O . ILE B 1 543 ? 0.338 10.758 26.672 1 98.44 543 ILE B O 1
ATOM 8991 N N . GLU B 1 544 ? -1.84 10.75 26.5 1 98.19 544 GLU B N 1
ATOM 8992 C CA . GLU B 1 544 ? -1.96 10.25 27.859 1 98.19 544 GLU B CA 1
ATOM 8993 C C . GLU B 1 544 ? -1.358 8.852 27.984 1 98.19 544 GLU B C 1
ATOM 8995 O O . GLU B 1 544 ? -0.797 8.5 29.031 1 98.19 544 GLU B O 1
ATOM 9000 N N . MET B 1 545 ? -1.509 8.023 26.969 1 98.44 545 MET B N 1
ATOM 9001 C CA . MET B 1 545 ? -0.869 6.707 26.969 1 98.44 545 MET B CA 1
ATOM 9002 C C . MET B 1 545 ? 0.644 6.84 26.844 1 98.44 545 MET B C 1
ATOM 9004 O O . MET B 1 545 ? 1.394 6.055 27.422 1 98.44 545 MET B O 1
ATOM 9008 N N . VAL B 1 546 ? 1.102 7.867 26.047 1 98.38 546 VAL B N 1
ATOM 9009 C CA . VAL B 1 546 ? 2.529 8.164 26 1 98.38 546 VAL B CA 1
ATOM 9010 C C . VAL B 1 546 ? 3.043 8.508 27.391 1 98.38 546 VAL B C 1
ATOM 9012 O O . VAL B 1 546 ? 4.086 8.008 27.812 1 98.38 546 VAL B O 1
ATOM 9015 N N . LYS B 1 547 ? 2.309 9.336 28.094 1 98.5 547 LYS B N 1
ATOM 9016 C CA . LYS B 1 547 ? 2.646 9.695 29.469 1 98.5 547 LYS B CA 1
ATOM 9017 C C . LYS B 1 547 ? 2.793 8.453 30.344 1 98.5 547 LYS B C 1
ATOM 9019 O O . LYS B 1 547 ? 3.746 8.3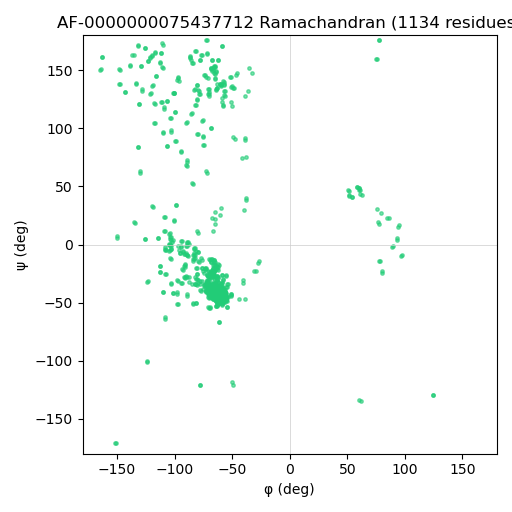44 31.125 1 98.5 547 LYS B O 1
ATOM 9024 N N . SER B 1 548 ? 1.877 7.543 30.219 1 98.12 548 SER B N 1
ATOM 9025 C CA . SER B 1 548 ? 1.891 6.328 31.016 1 98.12 548 SER B CA 1
ATOM 9026 C C . SER B 1 548 ? 3.137 5.496 30.734 1 98.12 548 SER B C 1
ATOM 9028 O O . SER B 1 548 ? 3.688 4.871 31.656 1 98.12 548 SER B O 1
ATOM 9030 N N . LEU B 1 549 ? 3.559 5.469 29.5 1 98.06 549 LEU B N 1
ATOM 9031 C CA . LEU B 1 549 ? 4.754 4.711 29.141 1 98.06 549 LEU B CA 1
ATOM 9032 C C . LEU B 1 549 ? 6.012 5.414 29.641 1 98.06 549 LEU B C 1
ATOM 9034 O O . LEU B 1 549 ? 6.922 4.762 30.156 1 98.06 549 LEU B O 1
ATOM 9038 N N . ILE B 1 550 ? 6.008 6.777 29.516 1 97.62 550 ILE B N 1
ATOM 9039 C CA . ILE B 1 550 ? 7.191 7.562 29.844 1 97.62 550 ILE B CA 1
ATOM 9040 C C . ILE B 1 550 ? 7.375 7.609 31.359 1 97.62 550 ILE B C 1
ATOM 9042 O O . ILE B 1 550 ? 8.492 7.457 31.859 1 97.62 550 ILE B O 1
ATOM 9046 N N . LEU B 1 551 ? 6.332 7.734 32.094 1 97.5 551 LEU B N 1
ATOM 9047 C CA . LEU B 1 551 ? 6.418 7.934 33.531 1 97.5 551 LEU B CA 1
ATOM 9048 C C . LEU B 1 551 ? 6.102 6.645 34.281 1 97.5 551 LEU B C 1
ATOM 9050 O O . LEU B 1 551 ? 6.191 6.594 35.5 1 97.5 551 LEU B O 1
ATOM 9054 N N . ASN B 1 552 ? 5.734 5.594 33.562 1 96.94 552 ASN B N 1
ATOM 9055 C CA . ASN B 1 552 ? 5.371 4.301 34.125 1 96.94 552 ASN B CA 1
ATOM 9056 C C . ASN B 1 552 ? 4.215 4.426 35.094 1 96.94 552 ASN B C 1
ATOM 9058 O O . ASN B 1 552 ? 4.305 3.959 36.25 1 96.94 552 ASN B O 1
ATOM 9062 N N . ASP B 1 553 ? 3.184 5.109 34.625 1 96.75 553 ASP B N 1
ATOM 9063 C CA . ASP B 1 553 ? 1.981 5.27 35.438 1 96.75 553 ASP B CA 1
ATOM 9064 C C . ASP B 1 553 ? 1.264 3.938 35.625 1 96.75 553 ASP B C 1
ATOM 9066 O O . ASP B 1 553 ? 1.296 3.078 34.75 1 96.75 553 ASP B O 1
ATOM 9070 N N . GLU B 1 554 ? 0.611 3.822 36.75 1 96.69 554 GLU B N 1
ATOM 9071 C CA . GLU B 1 554 ? -0.217 2.643 37 1 96.69 554 GLU B CA 1
ATOM 9072 C C . GLU B 1 554 ? -1.461 2.662 36.094 1 96.69 554 GLU B C 1
ATOM 9074 O O . GLU B 1 554 ? -2.121 3.695 35.969 1 96.69 554 GLU B O 1
ATOM 9079 N N . LEU B 1 555 ? -1.647 1.543 35.438 1 97.88 555 LEU B N 1
ATOM 9080 C CA . LEU B 1 555 ? -2.799 1.394 34.562 1 97.88 555 LEU B CA 1
ATOM 9081 C C . LEU B 1 555 ? -3.729 0.293 35.062 1 97.88 555 LEU B C 1
ATOM 9083 O O . LEU B 1 555 ? -3.273 -0.693 35.656 1 97.88 555 LEU B O 1
ATOM 9087 N N . THR B 1 556 ? -4.988 0.508 34.875 1 97.31 556 THR B N 1
ATOM 9088 C CA . THR B 1 556 ? -5.992 -0.482 35.25 1 97.31 556 THR B CA 1
ATOM 9089 C C . THR B 1 556 ? -6.816 -0.899 34.031 1 97.31 556 THR B C 1
ATOM 9091 O O . THR B 1 556 ? -6.848 -0.19 33.031 1 97.31 556 THR B O 1
ATOM 9094 N N . LYS B 1 557 ? -7.406 -1.968 34.156 1 95.88 557 LYS B N 1
ATOM 9095 C CA . LYS B 1 557 ? -8.195 -2.561 33.094 1 95.88 557 LYS B CA 1
ATOM 9096 C C . LYS B 1 557 ? -9.32 -1.623 32.656 1 95.88 557 LYS B C 1
ATOM 9098 O O . LYS B 1 557 ? -9.648 -1.55 31.453 1 95.88 557 LYS B O 1
ATOM 9103 N N . ASP B 1 558 ? -9.906 -0.918 33.562 1 94.94 558 ASP B N 1
ATOM 9104 C CA . ASP B 1 558 ? -11.016 -0.01 33.281 1 94.94 558 ASP B CA 1
ATOM 9105 C C . ASP B 1 558 ? -10.531 1.432 33.156 1 94.94 558 ASP B C 1
ATOM 9107 O O . ASP B 1 558 ? -11.25 2.367 33.5 1 94.94 558 ASP B O 1
ATOM 9111 N N . PHE B 1 559 ? -9.383 1.569 32.656 1 96.38 559 PHE B N 1
ATOM 9112 C CA . PHE B 1 559 ? -8.75 2.875 32.531 1 96.38 559 PHE B CA 1
ATOM 9113 C C . PHE B 1 559 ? -9.703 3.885 31.906 1 96.38 559 PHE B C 1
ATOM 9115 O O . PHE B 1 559 ? -10.391 3.576 30.938 1 96.38 559 PHE B O 1
ATOM 9122 N N . LYS B 1 560 ? -9.781 5.039 32.438 1 94.75 560 LYS B N 1
ATOM 9123 C CA . LYS B 1 560 ? -10.469 6.219 31.922 1 94.75 560 LYS B CA 1
ATOM 9124 C C . LYS B 1 560 ? -9.547 7.434 31.906 1 94.75 560 LYS B C 1
ATOM 9126 O O . LYS B 1 560 ? -8.875 7.719 32.906 1 94.75 560 LYS B O 1
ATOM 9131 N N . ALA B 1 561 ? -9.57 8.094 30.781 1 95.25 561 ALA B N 1
ATOM 9132 C CA . ALA B 1 561 ? -8.711 9.266 30.656 1 95.25 561 ALA B CA 1
ATOM 9133 C C . ALA B 1 561 ? -9.109 10.344 31.656 1 95.25 561 ALA B C 1
ATOM 9135 O O . ALA B 1 561 ? -10.297 10.57 31.906 1 95.25 561 ALA B O 1
ATOM 9136 N N . GLY B 1 562 ? -8.148 10.922 32.312 1 95.5 562 GLY B N 1
ATOM 9137 C CA . GLY B 1 562 ? -8.445 11.922 33.344 1 95.5 562 GLY B CA 1
ATOM 9138 C C . GLY B 1 562 ? -7.352 12.961 33.469 1 95.5 562 GLY B C 1
ATOM 9139 O O . GLY B 1 562 ? -7.43 13.836 34.344 1 95.5 562 GLY B O 1
ATOM 9140 N N . TRP B 1 563 ? -6.344 12.953 32.625 1 97 563 TRP B N 1
ATOM 9141 C CA . TRP B 1 563 ? -5.199 13.852 32.75 1 97 563 TRP B CA 1
ATOM 9142 C C . TRP B 1 563 ? -5.562 15.266 32.312 1 97 563 TRP B C 1
ATOM 9144 O O . TRP B 1 563 ? -5.738 15.516 31.109 1 97 563 TRP B O 1
ATOM 9154 N N . LYS B 1 564 ? -5.695 16.203 33.219 1 97.12 564 LYS B N 1
ATOM 9155 C CA . LYS B 1 564 ? -5.844 17.609 32.906 1 97.12 564 LYS B CA 1
ATOM 9156 C C . LYS B 1 564 ? -4.484 18.281 32.719 1 97.12 564 LYS B C 1
ATOM 9158 O O . LYS B 1 564 ? -3.742 18.484 33.656 1 97.12 564 LYS B O 1
ATOM 9163 N N . PHE B 1 565 ? -4.184 18.688 31.547 1 97.19 565 PHE B N 1
ATOM 9164 C CA . PHE B 1 565 ? -2.816 19.078 31.234 1 97.19 565 PHE B CA 1
ATOM 9165 C C . PHE B 1 565 ? -2.715 20.594 31.062 1 97.19 565 PHE B C 1
ATOM 9167 O O . PHE B 1 565 ? -1.63 21.125 30.812 1 97.19 565 PHE B O 1
ATOM 9174 N N . TYR B 1 566 ? -3.822 21.344 31.156 1 96.31 566 TYR B N 1
ATOM 9175 C CA . TYR B 1 566 ? -3.812 22.766 30.891 1 96.31 566 TYR B CA 1
ATOM 9176 C C . TYR B 1 566 ? -4.234 23.562 32.125 1 96.31 566 TYR B C 1
ATOM 9178 O O . TYR B 1 566 ? -5.168 23.172 32.812 1 96.31 566 TYR B O 1
ATOM 9186 N N . ASP B 1 567 ? -3.535 24.641 32.406 1 89.25 567 ASP B N 1
ATOM 9187 C CA . ASP B 1 567 ? -3.885 25.547 33.5 1 89.25 567 ASP B CA 1
ATOM 9188 C C . ASP B 1 567 ? -4.625 26.781 32.969 1 89.25 567 ASP B C 1
ATOM 9190 O O . ASP B 1 567 ? -4.043 27.609 32.25 1 89.25 567 ASP B O 1
ATOM 9194 N N . PHE B 1 568 ? -5.867 26.859 33.375 1 88.69 568 PHE B N 1
ATOM 9195 C CA . PHE B 1 568 ? -6.684 27.984 32.969 1 88.69 568 PHE B CA 1
ATOM 9196 C C . PHE B 1 568 ? -6.367 29.219 33.812 1 88.69 568 PHE B C 1
ATOM 9198 O O . PHE B 1 568 ? -6.102 29.109 35 1 88.69 568 PHE B O 1
ATOM 9205 N N . ASN B 1 569 ? -6.168 30.359 33.219 1 73.19 569 ASN B N 1
ATOM 9206 C CA . ASN B 1 569 ? -6.023 31.625 33.938 1 73.19 569 ASN B CA 1
ATOM 9207 C C . ASN B 1 569 ? -7.375 32.312 34.156 1 73.19 569 ASN B C 1
ATOM 9209 O O . ASN B 1 569 ? -8.289 32.125 33.344 1 73.19 569 ASN B O 1
#

pLDDT: mean 92.72, std 12.98, range [17.73, 98.81]

Foldseek 3Di:
DVPVPLVVDDPLPLPDDDPVVQPDQLLVLLLVVVVVVVVLCVLVVQVLDVVSLVNLLSNLVSSLVVLVPHPLVPDDLLRNLSSVLSNLLSLLSNLVSVLVNVLCVQLVVLQVLVVLLVVLLVCVSSPPDDPQQVVLVSLLVSLVVLVVSLVCLVVVVDDDALLSLLVNLVSLVSSLVSLVVSCVVPPPPPPSNCVRHVVSSVSSSVSSVVSSVSSQVRRNVAPDVVPPGFLGFHQSAQSNVVSVCQSLLNPDGLVVLLLVLVVLLVVLLVVLQVLCVVVPNHSPSLVVLQVLLQAFDDPPCQVVLLVVLLVLLQCVCVVVLLADDDPCLVPQAEEEEDDPVVCLQVLQWAAASYIYHHADDPPDDPVVNSLSRSCCHNQLSSLVSCCRGVPARNVLVVLCCPFSVSCAPSAAALLLRLLRSLLVLVVQLVDCPRQPHSSNNSSSSLVSNVLSLLSNQLSCVSNVNAGLVRSLVCNCVVRNRDSSNSNSVSSCQGHPVDDSCNSNSNVNSSLLLVLLCCVCDVVPVDPSHRSRHLSSNSHHHSSVSVSCSRVVDDDDSPDGRDDDRDDDD/DCPVPLVVDDPPPLPDDDPVVQPDQLLVLLLVVVVVVVVLCVLVVQVLDVVSLVNLLSNLVSSLVVLVPHPLVPDDLLRNLSSVLSNLLSLLSNLVSVLVNVLCVQLVVLQVLVVLLVVLLVCVSSPPDDPQQVVLVSLLVSLVVLVVSLVCLVVVVDDHALQSLLVNLVSLVSSLVSLVVSCVVPPPPPPSNCVRHVVSSVSSSVSSVVSSVSSQVRRNVAPDPVPPGFLGFHQSAQSNVVSVCQSLLNPDGLVVLLLVLVVLLVVLLVVLQVLCVVVPNHSPSLVVLVVLLQAFDDPPCQVVLLVVLLVLLVCVCVVVLLADDDPVLVPQAEEEEDDPVRCLQVLQWAAASYIYHHADDPPDDPVVNSLSRSCCHNQLSSLVSCCRGPPARNVLVVLCCPFSVSCAPSAAALLLRLLRSLLVLVVQLVDCPRQPHSSNNSSSSLVSNVLSLLSNQLSCVSNVNAGLVRSLVCNCVSRNRDSSNSNSVSSCQGHPVDDSCNSNSNVNSSLLLVLLCCVCDVVPVDPSHRSRHLSSNSHHHSSVSVSCSRVVDDDDSPDGRDDDRDDDD

Nearest PDB structures (foldseek):
  3u24-assembly1_A  TM=7.131E-01  e=9.775E-13  Shewanella oneidensis MR-1
  3o0y-assembly2_B  TM=6.333E-01  e=1.401E-10  Colwellia psychrerythraea 34H
  3o0y-assembly1_A  TM=6.204E-01  e=7.493E-11  Colwellia psychrerythraea 34H
  6qzr-assembly1_A  TM=2.486E-01  e=3.870E+00  Homo sapiens
  3u24-assembly1_A  TM=7.048E-01  e=7.463E-13  Shewanella oneidensis MR-1

Sequence (1138 aa):
MALAGSHFGGQWGSFAIAGDSFNLSMTDHVIRTQADLGELDEFYNIDMAPRRYQALTTYHKSEQDLLSEIDFEHLDQEGKVDYIMLNTYHTRQLNNLDLRKASKEKYDPLLPFADDLIGMLEARQDVDPMKAKETAGLLNNITKSIAKVQTKVQDGGFNVTETTGYLASKAVTNLVDLLGEWFTFYSTYDPLFDFWVTTPWQAANTSLTSYLDVVQTKLAGMNQKDGEDAIVGEPIGRKGLEVELEAEMIPYTPEELIKIGNQEFAWCEKEMIKQSEALGYGKEWKKALEHVKNDYVDPGKQTEFVRNLVVEGSLFVTERDLVTIPPLANSTWRMTMISAEQQKVSPFFLGGPVIQVSYPVSSMEHDLKLMVMRGNNKHFAHATAFHEMFPGHRLQLYMADRYNSHRKEIFDTPFFVEGWALYWEFLFYSRDDFHKSPENRIGALWWRMHRCLRIIFSLKFHLGEMTAQEAVDLLVERINHERSTAEGEVRRSVEGTYSPLYQAGYMLGALQLWKLREMAVDSGKMTQKEYHDAILKTGGLPIEMVKSLILNDELTKDFKAGWKFYDFNMALAGSHFGGQWGSFAIAGDSFNLSMTDHVIRTQADLGELDEFYNIDMAPRRYQALTTYHKSEQDLLSEIDFEHLDQEGKVDYIMLNTYHTRQLNNLDLRKASKEKYDPLLPFADDLIGMLEARQDVDPMKAKETAGLLNNITKSIAKVQTKVQDGGFNVTETTGYLASKAVTNLVDLLGEWFTFYSTYDPLFDFWVTTPWQAANTSLTSYLDVVQTKLAGMNQKDGEDAIVGEPIGRKGLEVELEAEMIPYTPEELIKIGNQEFAWCEKEMIKQSEALGYGKEWKKALEHVKNDYVDPGKQTEFVRNLVVEGSLFVTERDLVTIPPLANSTWRMTMISAEQQKVSPFFLGGPVIQVSYPVSSMEHDLKLMVMRGNNKHFAHATAFHEMFPGHRLQLYMADRYNSHRKEIFDTPFFVEGWALYWEFLFYSRDDFHKSPENRIGALWWRMHRCLRIIFSLKFHLGEMTAQEAVDLLVERINHERSTAEGEVRRSVEGTYSPLYQAGYMLGALQLWKLREMAVDSGKMTQKEYHDAILKTGGLPIEMVKSLILNDELTKDFKAGWKFYDFN

Radius of gyration: 32.22 Å; Cα contacts (8 Å, |Δi|>4): 1638; chains: 2; bounding box: 78×96×76 Å

Organism: Fusarium oxysporum f. sp. cubense (strain race 4) (NCBI:txid2502994)

Solvent-accessible surface area (backbone atoms only — not comparable to full-atom values): 59270 Å² total; per-residue (Å²): 127,90,74,76,66,71,81,81,64,76,81,76,57,67,74,56,67,62,89,69,58,79,78,52,52,49,67,43,51,46,36,35,51,53,48,49,49,54,44,49,50,67,57,47,62,51,83,86,39,67,65,33,53,50,52,52,48,52,48,38,54,40,51,49,54,55,54,69,71,52,69,59,85,78,42,54,72,69,39,42,50,47,49,51,48,52,50,42,47,38,50,43,51,51,54,48,50,51,52,49,52,57,52,45,66,69,29,44,80,76,42,81,38,46,67,66,52,48,53,55,54,48,37,53,67,70,51,50,80,83,55,32,64,64,48,20,52,50,34,46,51,38,34,52,44,47,53,52,49,44,50,37,54,74,69,61,69,61,93,69,53,41,49,44,20,43,55,38,32,52,52,46,50,52,48,53,53,49,52,50,52,53,47,60,61,44,51,54,34,15,66,61,39,46,71,43,25,48,64,31,48,51,50,28,54,50,48,50,53,51,40,40,51,48,33,28,41,76,37,28,54,30,74,41,84,87,64,58,67,54,65,62,49,65,60,58,34,63,71,46,47,51,49,50,30,57,58,51,45,44,69,63,53,70,68,56,48,34,49,48,19,50,53,55,33,51,52,38,51,55,53,39,26,54,34,10,39,74,75,71,43,41,80,44,29,68,60,37,47,52,56,42,31,67,45,46,76,58,78,58,42,56,65,47,52,50,50,51,39,33,51,46,30,43,48,54,35,50,78,65,54,43,37,84,74,57,64,60,65,73,70,40,50,39,75,46,64,47,51,77,75,51,34,63,66,43,62,56,67,46,50,26,66,41,37,30,42,47,64,50,43,73,87,50,54,72,69,55,31,52,50,40,38,35,70,49,5,53,28,43,41,57,48,46,34,20,31,23,24,26,76,10,35,21,47,44,54,57,32,22,56,47,22,50,42,71,28,48,73,81,41,53,44,41,34,32,60,39,3,52,18,44,33,51,54,50,52,42,61,75,36,77,82,67,47,75,43,54,54,37,43,45,25,42,41,51,53,52,38,52,36,20,49,30,28,34,42,42,50,31,28,25,60,70,74,38,52,58,67,54,39,29,48,47,43,30,71,74,68,65,37,56,60,70,59,32,46,28,52,48,37,52,53,38,55,58,82,37,60,78,55,41,54,33,13,28,47,56,20,13,47,43,53,50,44,48,39,46,65,34,32,76,66,63,78,33,52,61,27,55,50,46,47,51,56,42,44,61,21,44,37,43,56,64,60,50,47,31,66,75,70,62,52,91,78,56,87,80,66,70,66,70,75,79,65,75,84,85,129,135,82,74,78,61,71,80,82,63,77,81,75,56,68,76,58,66,61,91,71,58,81,77,52,53,50,67,43,52,47,36,34,50,52,48,48,49,54,42,49,50,67,56,47,63,50,84,86,38,64,66,35,54,52,52,53,48,50,47,38,52,43,50,49,54,54,54,70,71,51,68,59,87,76,42,53,73,69,38,44,51,47,50,51,50,50,51,41,48,37,50,43,50,51,54,49,50,52,51,48,52,57,52,45,66,68,29,44,80,76,42,83,36,46,66,64,51,48,52,55,54,48,36,54,67,70,51,52,78,83,56,32,64,63,49,21,53,51,32,47,52,37,34,50,44,48,52,53,50,46,50,38,53,73,69,61,69,63,93,70,52,43,49,43,19,42,53,38,31,53,52,46,51,53,48,52,53,49,52,51,52,55,48,60,63,43,53,54,34,15,66,62,40,47,71,43,25,50,65,31,48,52,51,27,53,51,49,50,53,51,41,38,50,46,33,28,42,76,37,28,54,29,74,41,83,88,64,58,66,51,66,64,49,65,59,60,31,63,70,45,47,50,49,52,30,57,59,52,45,46,70,63,53,70,67,57,48,34,49,48,18,51,53,54,31,51,53,39,51,54,53,38,25,55,36,10,38,75,74,68,43,40,79,44,30,67,58,39,47,51,56,42,31,67,45,44,74,58,78,59,41,56,64,45,51,51,51,51,39,32,49,47,30,44,48,54,34,51,76,68,55,42,36,85,73,57,64,60,66,73,71,40,49,40,74,47,64,47,50,78,74,52,34,64,65,44,61,58,68,47,49,28,66,41,37,29,42,44,62,48,44,73,86,50,53,71,69,55,33,50,50,40,36,34,70,50,4,53,29,44,41,56,48,46,34,20,30,23,24,26,76,12,35,24,47,41,54,58,32,22,57,48,23,51,41,71,28,47,74,79,39,53,43,40,33,31,59,39,3,52,18,43,32,50,53,52,52,41,60,75,37,74,83,67,48,75,43,53,54,37,43,44,24,43,40,51,54,52,39,51,36,20,48,29,28,35,43,43,50,31,27,26,61,69,74,37,52,58,68,54,41,29,48,46,42,28,70,74,67,66,38,56,61,69,59,32,46,27,52,48,34,52,53,37,54,57,83,37,59,77,55,40,53,34,12,28,48,54,20,14,47,45,53,50,44,48,39,46,66,35,32,74,65,64,79,34,52,62,27,55,49,46,46,52,58,43,44,61,22,43,37,42,58,65,59,48,48,32,66,76,69,62,52,90,81,57,87,80,65,70,66,69,74,80,64,75,84,84,130

InterPro domains:
  IPR010281 Protein of unknown function DUF885 [PF05960] (48-548)
  IPR010281 Protein of unknown function DUF885 [PTHR33361] (347-550)

Secondary structure (DSSP, 8-state):
------TTSS--------GGGGG--HHHHHHHHHHHHHHHHHHS--TT-HHHHHHHHHHHHHHHHHHHTS-GGGS-HHHHHHHHHHHHHHHHHHHHHHHHHHHHHHHGGG-TTHHHHHHHHHHHHTTPPP-HHHHHHHHHHHHHHHHHHHHHHHTT-----HHHHHHHHHHHHHHHHHHHHHHHHHTTT-HHHHHHHHHHHHHHHHHHHHHHHHIIIIIS--S-TTS---------HHHHHHHHHHHTT--S-HHHHHHHHHHHHHHHHHHHHHHHHHTT-TT-HHHHHHHHHT--PPTT-HHHHHHHHHHHHHHHHHHTTSS---HHHHHS-EEEEPPHHHHTT--S-B-SSEEEE----TTS-HHHHHHHHHHT-HHHHHHHHHHHSSSSHHHHHHHHTTSSGGGTTTT--HHHHHHHHHHHHHHHHHSSSSS-SHHHHHHHHHHHHHHHHHHHHHHHHHHTSS-HHHHHHHHHHHH---HHHHHHHHHHHHSSSS-TTHHHHHHHHHHHHHHHHIIIIITTSS-HHHHHHHHHTS-S--HHHHHHHHHT----TT-----------/------TTSS--------GGGGG--HHHHHHHHHHHHHHHHHHS--TT-HHHHHHHHHHHHHHHHHHHTS-GGGS-HHHHHHHHHHHHHHHHHHHHHHHHHHHHHHHGGG-TTHHHHHHHHHHHHTTPPP-HHHHHHHHHHHHHHHHHHHHHHHTT-----HHHHHHHHHHHHHHHHHHHHHHHHHTTT-HHHHHHHHHHHHHHHHHHHHHHHHIIIIIS--S-TTS---------HHHHHHHHHHHTT--S-HHHHHHHHHHHHHHHHHHHHHHHHHTT-TT-HHHHHHHHHT--PPTT-HHHHHHHHHHHHHHHHHHTTSS---HHHHHS-EEEEPPHHHHTT--S-B-SSEEEE----TTS-HHHHHHHHHHT-HHHHHHHHHHHSSSSHHHHHHHHTTSSGGGTTTS--HHHHHHHHHHHHHHHHHSSSSS-SHHHHHHHHHHHHHHHHHHHHHHHHHHTSS-HHHHHHHHHHHH---HHHHHHHHHHHHSSSS-TTHHHHHHHHHHHHHHHHIIIIITTSS-HHHHHHHHHTS-S--HHHHHHHHHT----TT-----------